Protein AF-0000000081795702 (afdb_homodimer)

Foldseek 3Di:
DQVVVQVVLVVLPFDFKDKDKFWFKWKFFDQQDWWKKFKAWLVGDTPDIDTQHHDDPPPPPPDDPDPPPDPPPPPPPPDPPVPPLPQQHAFAILFAFDKAKAAEFEQEALALVSLVVCVVVQHQLARHEYEYEFQFDAVLRNLVSSVVSNYAYYEYEHFPQCVQVNLQVDVLRGGFQNVDAAHQQQPLATRDPPGDGHDPVPRPTRNHGYTYDYPVVVLVSQQQADDAFDDPVSDTDDPHGGHRHHHPDPDTGMMMMTGGGMDMDTDMWMKMKTKQAADAARLAEEEEEFEAQDSNSHDDDFFGPQFRVLRVVLLVVLSSVVSVVVVVPDGFNYMYMYMYATDLRNNSHRLLSVCSHCVVSCLQHYQEYEYRGTEGPPFQAKEKAWDLQCVVVLCVLCVVVVNNVRYHYHHDAQHGSCCSVPFAQNHTYIYIYTGRPPDDPPVPPPPPPPRSSVSRSSSRSSSSRCQRHDLARSTQLLSVLVLQVQQVVVVCVFCVVVCVVVVHDLVLLVVLSVLSNVLSVVLVVQVPDPVNCVDSVSSVLSRVLSRNLRSLQADLDPVCSTGGQCYYNRDASHGPLQRPDGPVPDDPVNVVSNVVSSVSSSRSSNVSSCSSDPDND/DQVVVQVVLVVLPFDFKDKDKFWFKWKFFDQQDWWKKFKAWLVGDTPDIDTQHHDDPPPPPPPDPPPPPDPPPPPPPPDPPVPPLPQQHAFAILFAFDKAKAAEFEQEALALVSLVVCVVVQHQLARHEYEYEFQFDAVLRNLVSSVVSNYAYYEYEHFPQCVQVNLQVDVLRGGFQNVDAAHQQQPLATRDPPGDGHDPVPRPTRNHGYTYDYPVVVLVSQQQADDAFDDPVSDTDDPHTGHRHHHPDPDTGMMMMTGGGMDMDTDMWMKMKGKQAADAARLAEEEEEFEAQDSNSHDDDFFGPQFRVLRVVLLVVLSSVVSVVVVVPDGFNYMYMYMYATDLRNNSHRLLSVCSHCVPSCLQHYQEYEYRGTEGPPFQAKEKAWDLQCVVVLCVLCVVVVNNVRYHYHHDAQHGSCCSVPFAQNHTYIYIYTGRPPDDPPVPPPPPPPRSSVSRSSSRSSSSRCQRHDLARSTQLLSVLVLQVQQVVVVCVFCVVVCVVVVHDLVLLVVLSVLSNVLSVVLVVQVPDPVNCVDSVSSVLSRVLSRNLRSLQADLDPVCSTGGQRYYNRDASHGPLQRPDGPVPDDPVVVVSNVVSSVSSSRSSNVSSCSSDPDND

Nearest PDB structures (foldseek):
  3fec-assembly1_A  TM=8.308E-01  e=1.386E-49  Homo sapiens
  3bxm-assembly1_A  TM=8.114E-01  e=1.655E-49  Homo sapiens
  6ety-assembly1_A  TM=8.000E-01  e=1.097E-48  Homo sapiens
  2c6p-assembly1_A  TM=7.888E-01  e=1.664E-47  Homo sapiens
  2c6g-assembly1_A  TM=7.672E-01  e=5.101E-48  Homo sapiens

Radius of gyration: 33.78 Å; Cα contacts (8 Å, |Δi|>4): 2521; chains: 2; bounding box: 80×112×75 Å

Structure (mmCIF, N/CA/C/O backbone):
data_AF-0000000081795702-model_v1
#
loop_
_entity.id
_entity.type
_entity.pdbx_description
1 polymer 'N-acetylated-alpha-linked acidic dipeptidase 2-like isoform X3'
#
loop_
_atom_site.group_PDB
_atom_site.id
_atom_site.type_symbol
_atom_site.label_atom_id
_atom_site.label_alt_id
_atom_site.label_comp_id
_atom_site.label_asym_id
_atom_site.label_entity_id
_atom_site.label_seq_id
_atom_site.pdbx_PDB_ins_code
_atom_site.Cartn_x
_atom_site.Cartn_y
_atom_site.Cartn_z
_atom_site.occupancy
_atom_site.B_iso_or_equiv
_atom_site.auth_seq_id
_atom_site.auth_comp_id
_atom_site.auth_asym_id
_atom_site.auth_atom_id
_atom_site.pdbx_PDB_model_num
ATOM 1 N N . MET A 1 1 ? 10.32 -33.719 3.449 1 84.12 1 MET A N 1
ATOM 2 C CA . MET A 1 1 ? 10.93 -33.375 2.17 1 84.12 1 MET A CA 1
ATOM 3 C C . MET A 1 1 ? 11.758 -32.094 2.291 1 84.12 1 MET A C 1
ATOM 5 O O . MET A 1 1 ? 12.875 -32.031 1.783 1 84.12 1 MET A O 1
ATOM 9 N N . SER A 1 2 ? 11.273 -31.109 3.012 1 88.25 2 SER A N 1
ATOM 10 C CA . SER A 1 2 ? 12 -29.844 3.152 1 88.25 2 SER A CA 1
ATOM 11 C C . SER A 1 2 ? 13.297 -30.031 3.924 1 88.25 2 SER A C 1
ATOM 13 O O . SER A 1 2 ? 14.328 -29.453 3.572 1 88.25 2 SER A O 1
ATOM 15 N N . ASN A 1 3 ? 13.281 -30.797 4.961 1 89.25 3 ASN A N 1
ATOM 16 C CA . ASN A 1 3 ? 14.484 -31.062 5.73 1 89.25 3 ASN A CA 1
ATOM 17 C C . ASN A 1 3 ? 15.523 -31.828 4.91 1 89.25 3 ASN A C 1
ATOM 19 O O . ASN A 1 3 ? 16.719 -31.547 5.016 1 89.25 3 ASN A O 1
ATOM 23 N N . VAL A 1 4 ? 15.016 -32.75 4.121 1 91.62 4 VAL A N 1
ATOM 24 C CA . VAL A 1 4 ? 15.906 -33.5 3.244 1 91.62 4 VAL A CA 1
ATOM 25 C C . VAL A 1 4 ? 16.547 -32.562 2.227 1 91.62 4 VAL A C 1
ATOM 27 O O . VAL A 1 4 ? 17.75 -32.625 1.983 1 91.62 4 VAL A O 1
ATOM 30 N N . MET A 1 5 ? 15.797 -31.75 1.685 1 93.06 5 MET A N 1
ATOM 31 C CA . MET A 1 5 ? 16.312 -30.797 0.706 1 93.06 5 MET A CA 1
ATOM 32 C C . MET A 1 5 ? 17.328 -29.844 1.349 1 93.06 5 MET A C 1
ATOM 34 O O . MET A 1 5 ? 18.375 -29.562 0.766 1 93.06 5 MET A O 1
ATOM 38 N N . ALA A 1 6 ? 16.984 -29.312 2.521 1 96.5 6 ALA A N 1
ATOM 39 C CA . ALA A 1 6 ? 17.906 -28.422 3.23 1 96.5 6 ALA A CA 1
ATOM 40 C C . ALA A 1 6 ? 19.25 -29.094 3.447 1 96.5 6 ALA A C 1
ATOM 42 O O . ALA A 1 6 ? 20.297 -28.469 3.242 1 96.5 6 ALA A O 1
ATOM 43 N N . GLN A 1 7 ? 19.188 -30.359 3.842 1 95.88 7 GLN A N 1
ATOM 44 C CA . GLN A 1 7 ? 20.422 -31.094 4.07 1 95.88 7 GLN A CA 1
ATOM 45 C C . GLN A 1 7 ? 21.188 -31.297 2.766 1 95.88 7 GLN A C 1
ATOM 47 O O . GLN A 1 7 ? 22.422 -31.188 2.738 1 95.88 7 GLN A O 1
ATOM 52 N N . GLN A 1 8 ? 20.484 -31.641 1.7 1 96 8 GLN A N 1
ATOM 53 C CA . GLN A 1 8 ? 21.125 -31.797 0.4 1 96 8 GLN A CA 1
ATOM 54 C C . GLN A 1 8 ? 21.828 -30.516 -0.032 1 96 8 GLN A C 1
ATOM 56 O O . GLN A 1 8 ? 22.922 -30.562 -0.587 1 96 8 GLN A O 1
ATOM 61 N N . LEU A 1 9 ? 21.219 -29.406 0.189 1 97.5 9 LEU A N 1
ATOM 62 C CA . LEU A 1 9 ? 21.812 -28.125 -0.173 1 97.5 9 LEU A CA 1
ATOM 63 C C . LEU A 1 9 ? 23.031 -27.828 0.685 1 97.5 9 LEU A C 1
ATOM 65 O O . LEU A 1 9 ? 24.031 -27.297 0.188 1 97.5 9 LEU A O 1
ATOM 69 N N . ARG A 1 10 ? 22.953 -28.156 1.948 1 97.38 10 ARG A N 1
ATOM 70 C CA . ARG A 1 10 ? 24.125 -28.016 2.812 1 97.38 10 ARG A CA 1
ATOM 71 C C . ARG A 1 10 ? 25.266 -28.922 2.348 1 97.38 10 ARG A C 1
ATOM 73 O O . ARG A 1 10 ? 26.438 -28.516 2.383 1 97.38 10 ARG A O 1
ATOM 80 N N . ASP A 1 11 ? 24.906 -30.078 1.938 1 96.62 11 ASP A N 1
ATOM 81 C CA . ASP A 1 11 ? 25.906 -31.031 1.448 1 96.62 11 ASP A CA 1
ATOM 82 C C . ASP A 1 11 ? 26.578 -30.5 0.182 1 96.62 11 ASP A C 1
ATOM 84 O O . ASP A 1 11 ? 27.719 -30.859 -0.107 1 96.62 11 ASP A O 1
ATOM 88 N N . LEU A 1 12 ? 25.859 -29.719 -0.566 1 96.88 12 LEU A N 1
ATOM 89 C CA . LEU A 1 12 ? 26.422 -29.109 -1.771 1 96.88 12 LEU A CA 1
ATOM 90 C C . LEU A 1 12 ? 27.406 -28 -1.416 1 96.88 12 LEU A C 1
ATOM 92 O O .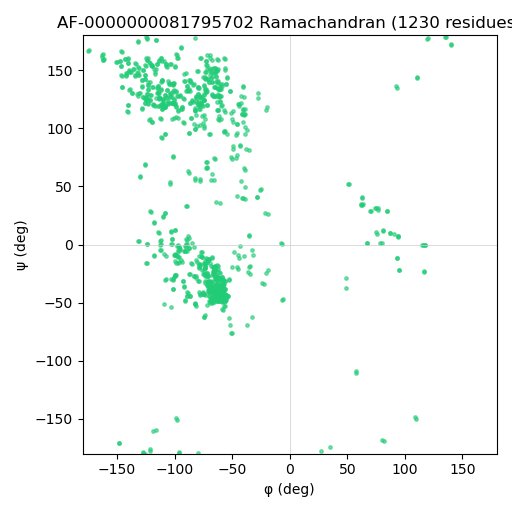 LEU A 1 12 ? 28.125 -27.5 -2.283 1 96.88 12 LEU A O 1
ATOM 96 N N . GLY A 1 13 ? 27.359 -27.5 -0.129 1 95.88 13 GLY A N 1
ATOM 97 C CA . GLY A 1 13 ? 28.328 -26.516 0.287 1 95.88 13 GLY A CA 1
ATOM 98 C C . GLY A 1 13 ? 27.719 -25.172 0.66 1 95.88 13 GLY A C 1
ATOM 99 O O . GLY A 1 13 ? 28.422 -24.25 1.04 1 95.88 13 GLY A O 1
ATOM 100 N N . PHE A 1 14 ? 26.422 -25.094 0.538 1 96.75 14 PHE A N 1
ATOM 101 C CA . PHE A 1 14 ? 25.781 -23.844 0.939 1 96.75 14 PHE A CA 1
ATOM 102 C C . PHE A 1 14 ? 25.766 -23.703 2.457 1 96.75 14 PHE A C 1
ATOM 104 O O . PHE A 1 14 ? 25.375 -24.641 3.162 1 96.75 14 PHE A O 1
ATOM 111 N N . THR A 1 15 ? 26.125 -22.562 2.986 1 93.62 15 THR A N 1
ATOM 112 C CA . THR A 1 15 ? 26.25 -22.391 4.43 1 93.62 15 THR A CA 1
ATOM 113 C C . THR A 1 15 ? 25.031 -21.672 5.004 1 93.62 15 THR A C 1
ATOM 115 O O . THR A 1 15 ? 24.703 -21.844 6.172 1 93.62 15 THR A O 1
ATOM 118 N N . ASN A 1 16 ? 24.453 -20.844 4.215 1 95.62 16 ASN A N 1
ATOM 119 C CA . ASN A 1 16 ? 23.281 -20.109 4.668 1 95.62 16 ASN A CA 1
ATOM 120 C C . ASN A 1 16 ? 21.984 -20.719 4.133 1 95.62 16 ASN A C 1
ATOM 122 O O . ASN A 1 16 ? 21.391 -20.203 3.184 1 95.62 16 ASN A O 1
ATOM 126 N N . VAL A 1 17 ? 21.594 -21.844 4.73 1 96.88 17 VAL A N 1
ATOM 127 C CA . VAL A 1 17 ? 20.375 -22.547 4.379 1 96.88 17 VAL A CA 1
ATOM 128 C C . VAL A 1 17 ? 19.344 -22.422 5.508 1 96.88 17 VAL A C 1
ATOM 130 O O . VAL A 1 17 ? 19.641 -22.766 6.656 1 96.88 17 VAL A O 1
ATOM 133 N N . ARG A 1 18 ? 18.203 -21.906 5.176 1 95.56 18 ARG A N 1
ATOM 134 C CA . ARG A 1 18 ? 17.172 -21.703 6.18 1 95.56 18 ARG A CA 1
ATOM 135 C C . ARG A 1 18 ? 15.859 -22.375 5.762 1 95.56 18 ARG A C 1
ATOM 137 O O . ARG A 1 18 ? 15.516 -22.391 4.578 1 95.56 18 ARG A O 1
ATOM 144 N N . VAL A 1 19 ? 15.211 -22.922 6.75 1 96.12 19 VAL A N 1
ATOM 145 C CA . VAL A 1 19 ? 13.875 -23.453 6.543 1 96.12 19 VAL A CA 1
ATOM 146 C C . VAL A 1 19 ? 12.844 -22.562 7.23 1 96.12 19 VAL A C 1
ATOM 148 O O . VAL A 1 19 ? 12.945 -22.297 8.43 1 96.12 19 VAL A O 1
ATOM 151 N N . SER A 1 20 ? 11.953 -22 6.488 1 94.69 20 SER A N 1
ATOM 152 C CA . SER A 1 20 ? 10.844 -21.219 7.016 1 94.69 20 SER A CA 1
ATOM 153 C C . SER A 1 20 ? 9.547 -22.016 7.012 1 94.69 20 SER A C 1
ATOM 155 O O . SER A 1 20 ? 9.289 -22.781 6.078 1 94.69 20 SER A O 1
ATOM 157 N N . SER A 1 21 ? 8.797 -21.891 8.062 1 95.56 21 SER A N 1
ATOM 158 C CA . SER A 1 21 ? 7.547 -22.641 8.195 1 95.56 21 SER A CA 1
ATOM 159 C C . SER A 1 21 ? 6.363 -21.703 8.414 1 95.56 21 SER A C 1
ATOM 161 O O . SER A 1 21 ? 6.473 -20.719 9.141 1 95.56 21 SER A O 1
ATOM 163 N N . TYR A 1 22 ? 5.27 -21.969 7.758 1 96.44 22 TYR A N 1
ATOM 164 C CA . TYR A 1 22 ? 4.027 -21.219 7.879 1 96.44 22 TYR A CA 1
ATOM 165 C C . TYR A 1 22 ? 2.842 -22.156 8.102 1 96.44 22 TYR A C 1
ATOM 167 O O . TYR A 1 22 ? 2.717 -23.172 7.434 1 96.44 22 TYR A O 1
ATOM 175 N N . ASN A 1 23 ? 2.07 -21.859 9.07 1 96.06 23 ASN A N 1
ATOM 176 C CA . ASN A 1 23 ? 0.877 -22.641 9.359 1 96.06 23 ASN A CA 1
ATOM 177 C C . ASN A 1 23 ? -0.33 -22.156 8.57 1 96.06 23 ASN A C 1
ATOM 179 O O . ASN A 1 23 ? -1.067 -21.281 9.031 1 96.06 23 ASN A O 1
ATOM 183 N N . VAL A 1 24 ? -0.615 -22.812 7.395 1 94.19 24 VAL A N 1
ATOM 184 C CA . VAL A 1 24 ? -1.622 -22.281 6.477 1 94.19 24 VAL A CA 1
ATOM 185 C C . VAL A 1 24 ? -2.83 -23.219 6.449 1 94.19 24 VAL A C 1
ATOM 187 O O . VAL A 1 24 ? -2.746 -24.375 6.887 1 94.19 24 VAL A O 1
ATOM 190 N N . LEU A 1 25 ? -3.926 -22.625 5.98 1 92.44 25 LEU A N 1
ATOM 191 C CA . LEU A 1 25 ? -5.113 -23.438 5.723 1 92.44 25 LEU A CA 1
ATOM 192 C C . LEU A 1 25 ? -4.938 -24.266 4.449 1 92.44 25 LEU A C 1
ATOM 194 O O . LEU A 1 25 ? -4.582 -23.719 3.4 1 92.44 25 LEU A O 1
ATOM 198 N N . THR A 1 26 ? -5.082 -25.531 4.543 1 87.94 26 THR A N 1
ATOM 199 C CA . THR A 1 26 ? -5.051 -26.422 3.389 1 87.94 26 THR A CA 1
ATOM 200 C C . THR A 1 26 ? -6.402 -27.094 3.193 1 87.94 26 THR A C 1
ATOM 202 O O . THR A 1 26 ? -7.25 -27.078 4.09 1 87.94 26 THR A O 1
ATOM 205 N N . SER A 1 27 ? -6.652 -27.469 2.033 1 85.88 27 SER A N 1
ATOM 206 C CA . SER A 1 27 ? -7.891 -28.141 1.669 1 85.88 27 SER A CA 1
ATOM 207 C C . SER A 1 27 ? -7.613 -29.453 0.934 1 85.88 27 SER A C 1
ATOM 209 O O . SER A 1 27 ? -6.809 -29.484 -0 1 85.88 27 SER A O 1
ATOM 211 N N . HIS A 1 28 ? -8.242 -30.516 1.479 1 82.75 28 HIS A N 1
ATOM 212 C CA . HIS A 1 28 ? -8.07 -31.859 0.926 1 82.75 28 HIS A CA 1
ATOM 213 C C . HIS A 1 28 ? -9.414 -32.562 0.758 1 82.75 28 HIS A C 1
ATOM 215 O O . HIS A 1 28 ? -10.367 -32.25 1.475 1 82.75 28 HIS A O 1
ATOM 221 N N . PRO A 1 29 ? -9.406 -33.406 -0.303 1 84 29 PRO A N 1
ATOM 222 C CA . PRO A 1 29 ? -10.609 -34.25 -0.336 1 84 29 PRO A CA 1
ATOM 223 C C . PRO A 1 29 ? -10.766 -35.094 0.914 1 84 29 PRO A C 1
ATOM 225 O O . PRO A 1 29 ? -9.773 -35.625 1.43 1 84 29 PRO A O 1
ATOM 228 N N . ASP A 1 30 ? -11.914 -35.188 1.453 1 88.06 30 ASP A N 1
ATOM 229 C CA . ASP A 1 30 ? -12.195 -36.094 2.564 1 88.06 30 ASP A CA 1
ATOM 230 C C . ASP A 1 30 ? -12.422 -37.531 2.07 1 88.06 30 ASP A C 1
ATOM 232 O O . ASP A 1 30 ? -13.523 -37.875 1.647 1 88.06 30 ASP A O 1
ATOM 236 N N . MET A 1 31 ? -11.414 -38.375 2.223 1 83.56 31 MET A N 1
ATOM 237 C CA . MET A 1 31 ? -11.461 -39.719 1.674 1 83.56 31 MET A CA 1
ATOM 238 C C . MET A 1 31 ? -12.328 -40.625 2.539 1 83.56 31 MET A C 1
ATOM 240 O O . MET A 1 31 ? -12.68 -41.719 2.127 1 83.56 31 MET A O 1
ATOM 244 N N . SER A 1 32 ? -12.719 -40.156 3.686 1 84.38 32 SER A N 1
ATOM 245 C CA . SER A 1 32 ? -13.555 -40.938 4.582 1 84.38 32 SER A CA 1
ATOM 246 C C . SER A 1 32 ? -15.023 -40.875 4.172 1 84.38 32 SER A C 1
ATOM 248 O O . SER A 1 32 ? -15.836 -41.688 4.633 1 84.38 32 SER A O 1
ATOM 250 N N . HIS A 1 33 ? -15.336 -40 3.344 1 87.25 33 HIS A N 1
ATOM 251 C CA . HIS A 1 33 ? -16.688 -39.844 2.814 1 87.25 33 HIS A CA 1
ATOM 252 C C . HIS A 1 33 ? -16.703 -39.969 1.292 1 87.25 33 HIS A C 1
ATOM 254 O O . HIS A 1 33 ? -15.797 -39.438 0.627 1 87.25 33 HIS A O 1
ATOM 260 N N . MET A 1 34 ? -17.688 -40.625 0.807 1 87.5 34 MET A N 1
ATOM 261 C CA . MET A 1 34 ? -17.781 -40.781 -0.642 1 87.5 34 MET A CA 1
ATOM 262 C C . MET A 1 34 ? -18.406 -39.562 -1.287 1 87.5 34 MET A C 1
ATOM 264 O O . MET A 1 34 ? -19.484 -39.125 -0.907 1 87.5 34 MET A O 1
ATOM 268 N N . SER A 1 35 ? -17.625 -38.906 -2.082 1 91.19 35 SER A N 1
ATOM 269 C CA . SER A 1 35 ? -18.141 -37.844 -2.934 1 91.19 35 SER A CA 1
ATOM 270 C C . SER A 1 35 ? -18.625 -38.406 -4.27 1 91.19 35 SER A C 1
ATOM 272 O O . SER A 1 35 ? -17.938 -39.188 -4.914 1 91.19 35 SER A O 1
ATOM 274 N N . THR A 1 36 ? -19.891 -37.938 -4.637 1 93.25 36 THR A N 1
ATOM 275 C CA . THR A 1 36 ? -20.516 -38.562 -5.801 1 93.25 36 THR A CA 1
ATOM 276 C C . THR A 1 36 ? -21.219 -37.531 -6.664 1 93.25 36 THR A C 1
ATOM 278 O O . THR A 1 36 ? -21.547 -36.438 -6.188 1 93.25 36 THR A O 1
ATOM 281 N N . LEU A 1 37 ? -21.234 -37.844 -7.863 1 95.12 37 LEU A N 1
ATOM 282 C CA . LEU A 1 37 ? -22.109 -37.156 -8.812 1 95.12 37 LEU A CA 1
ATOM 283 C C . LEU A 1 37 ? -23.141 -38.125 -9.383 1 95.12 37 LEU A C 1
ATOM 285 O O . LEU A 1 37 ? -22.797 -39.188 -9.891 1 95.12 37 LEU A O 1
ATOM 289 N N . GLN A 1 38 ? -24.469 -37.75 -9.266 1 95.38 38 GLN A N 1
ATOM 290 C CA . GLN A 1 38 ? -25.562 -38.594 -9.758 1 95.38 38 GLN A CA 1
ATOM 291 C C . GLN A 1 38 ? -26.5 -37.781 -10.664 1 95.38 38 GLN A C 1
ATOM 293 O O . GLN A 1 38 ? -26.688 -36.594 -10.469 1 95.38 38 GLN A O 1
ATOM 298 N N . THR A 1 39 ? -26.922 -38.469 -11.68 1 94.88 39 THR A N 1
ATOM 299 C CA . THR A 1 39 ? -28.047 -37.938 -12.445 1 94.88 39 THR A CA 1
ATOM 300 C C . THR A 1 39 ? -29.344 -38.625 -12.047 1 94.88 39 THR A C 1
ATOM 302 O O . THR A 1 39 ? -29.406 -39.844 -11.93 1 94.88 39 THR A O 1
ATOM 305 N N . ILE A 1 40 ? -30.344 -37.781 -11.828 1 94.62 40 ILE A N 1
ATOM 306 C CA . ILE A 1 40 ? -31.609 -38.25 -11.289 1 94.62 40 ILE A CA 1
ATOM 307 C C . ILE A 1 40 ? -32.75 -37.875 -12.234 1 94.62 40 ILE A C 1
ATOM 309 O O . ILE A 1 40 ? -32.844 -36.719 -12.664 1 94.62 40 ILE A O 1
ATOM 313 N N . ASP A 1 41 ? -33.594 -38.812 -12.484 1 91.56 41 ASP A N 1
ATOM 314 C CA . ASP A 1 41 ? -34.719 -38.531 -13.359 1 91.56 41 ASP A CA 1
ATOM 315 C C . ASP A 1 41 ? -35.844 -37.844 -12.586 1 91.56 41 ASP A C 1
ATOM 317 O O . ASP A 1 41 ? -35.719 -37.562 -11.391 1 91.56 41 ASP A O 1
ATOM 321 N N . HIS A 1 42 ? -36.906 -37.5 -13.328 1 87 42 HIS A N 1
ATOM 322 C CA . HIS A 1 42 ? -38.031 -36.75 -12.758 1 87 42 HIS A CA 1
ATOM 323 C C . HIS A 1 42 ? -38.719 -37.531 -11.664 1 87 42 HIS A C 1
ATOM 325 O O . HIS A 1 42 ? -39.375 -36.969 -10.789 1 87 42 HIS A O 1
ATOM 331 N N . ASP A 1 43 ? -38.562 -38.844 -11.633 1 88.88 43 ASP A N 1
ATOM 332 C CA . ASP A 1 43 ? -39.25 -39.688 -10.656 1 88.88 43 ASP A CA 1
ATOM 333 C C . ASP A 1 43 ? -38.312 -39.969 -9.461 1 88.88 43 ASP A C 1
ATOM 335 O O . ASP A 1 43 ? -38.688 -40.719 -8.547 1 88.88 43 ASP A O 1
ATOM 339 N N . GLY A 1 44 ? -37.125 -39.469 -9.555 1 89.81 44 GLY A N 1
ATOM 340 C CA . GLY A 1 44 ? -36.188 -39.625 -8.445 1 89.81 44 GLY A CA 1
ATOM 341 C C . GLY A 1 44 ? -35.281 -40.812 -8.594 1 89.81 44 GLY A C 1
ATOM 342 O O 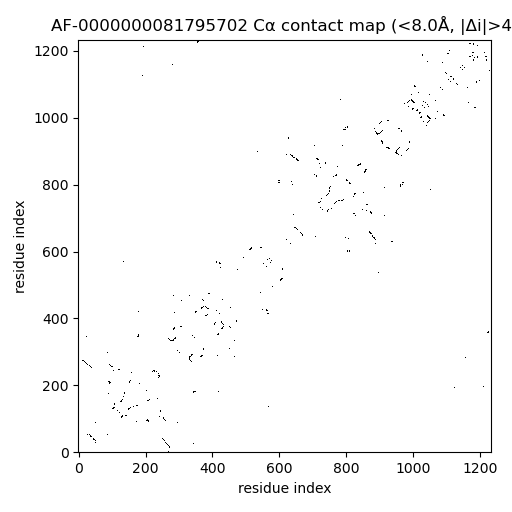. GLY A 1 44 ? -34.531 -41.156 -7.672 1 89.81 44 GLY A O 1
ATOM 343 N N . GLN A 1 45 ? -35.375 -41.438 -9.734 1 91.38 45 GLN A N 1
ATOM 344 C CA . GLN A 1 45 ? -34.5 -42.594 -9.984 1 91.38 45 GLN A CA 1
ATOM 345 C C . GLN A 1 45 ? -33.125 -42.156 -10.469 1 91.38 45 GLN A C 1
ATOM 347 O O . GLN A 1 45 ? -33 -41.281 -11.32 1 91.38 45 GLN A O 1
ATOM 352 N N . VAL A 1 46 ? -32.156 -42.812 -9.938 1 92.88 46 VAL A N 1
ATOM 353 C CA . VAL A 1 46 ? -30.781 -42.531 -10.328 1 92.88 46 VAL A CA 1
ATOM 354 C C . VAL A 1 46 ? -30.484 -43.125 -11.695 1 92.88 46 VAL A C 1
ATOM 356 O O . VAL A 1 46 ? -30.609 -44.344 -11.883 1 92.88 46 VAL A O 1
ATOM 359 N N . LEU A 1 47 ? -30.141 -42.312 -12.625 1 90.69 47 LEU A N 1
ATOM 360 C CA . LEU A 1 47 ? -29.844 -42.75 -13.984 1 90.69 47 LEU A CA 1
ATOM 361 C C . LEU A 1 47 ? -28.359 -43.094 -14.117 1 90.69 47 LEU A C 1
ATOM 363 O O . LEU A 1 47 ? -28.016 -44.031 -14.859 1 90.69 47 LEU A O 1
ATOM 367 N N . TYR A 1 48 ? -27.562 -42.344 -13.562 1 90.88 48 TYR A N 1
ATOM 368 C CA . TYR A 1 48 ? -26.109 -42.469 -13.602 1 90.88 48 TYR A CA 1
ATOM 369 C C . TYR A 1 48 ? -25.484 -42.031 -12.289 1 90.88 48 TYR A C 1
ATOM 371 O O . TYR A 1 48 ? -25.938 -41.062 -11.672 1 90.88 48 TYR A O 1
ATOM 379 N N . SER A 1 49 ? -24.516 -42.844 -11.797 1 90.38 49 SER A N 1
ATOM 380 C CA . SER A 1 49 ? -23.781 -42.469 -10.586 1 90.38 49 SER A CA 1
ATOM 381 C C . SER A 1 49 ? -22.281 -42.656 -10.789 1 90.38 49 SER A C 1
ATOM 383 O O . SER A 1 49 ? -21.812 -43.656 -11.336 1 90.38 49 SER A O 1
ATOM 385 N N . GLU A 1 50 ? -21.531 -41.594 -10.453 1 88.81 50 GLU A N 1
ATOM 386 C CA . GLU A 1 50 ? -20.078 -41.625 -10.523 1 88.81 50 GLU A CA 1
ATOM 387 C C . GLU A 1 50 ? -19.453 -41.25 -9.18 1 88.81 50 GLU A C 1
ATOM 389 O O . GLU A 1 50 ? -19.859 -40.281 -8.555 1 88.81 50 GLU A O 1
ATOM 394 N N . THR A 1 51 ? -18.594 -42.156 -8.703 1 86.88 51 THR A N 1
ATOM 395 C CA . THR A 1 51 ? -17.797 -41.812 -7.531 1 86.88 51 THR A CA 1
ATOM 396 C C . THR A 1 51 ? -16.625 -40.906 -7.922 1 86.88 51 THR A C 1
ATOM 398 O O . THR A 1 51 ? -15.789 -41.281 -8.734 1 86.88 51 THR A O 1
ATOM 401 N N . LEU A 1 52 ? -16.625 -39.781 -7.371 1 86.44 52 LEU A N 1
ATOM 402 C CA . LEU A 1 52 ? -15.586 -38.812 -7.684 1 86.44 52 LEU A CA 1
ATOM 403 C C . LEU A 1 52 ? -14.32 -39.094 -6.879 1 86.44 52 LEU A C 1
ATOM 405 O O . LEU A 1 52 ? -13.234 -39.219 -7.445 1 86.44 52 LEU A O 1
ATOM 409 N N . TYR A 1 53 ? -14.422 -39.25 -5.551 1 82.06 53 TYR A N 1
ATOM 410 C CA . TYR A 1 53 ? -13.344 -39.688 -4.66 1 82.06 53 TYR A CA 1
ATOM 411 C C . TYR A 1 53 ? -13.906 -40.156 -3.328 1 82.06 53 TYR A C 1
ATOM 413 O O . TYR A 1 53 ? -15.07 -39.938 -3.016 1 82.06 53 TYR A O 1
ATOM 421 N N . GLY A 1 54 ? -13.094 -40.938 -2.582 1 80 54 GLY A N 1
ATOM 422 C CA . GLY A 1 54 ? -13.492 -41.469 -1.286 1 80 54 GLY A CA 1
ATOM 423 C C . GLY A 1 54 ? -13.711 -42.969 -1.295 1 80 54 GLY A C 1
ATOM 424 O O . GLY A 1 54 ? -13.867 -43.562 -2.359 1 80 54 GLY A O 1
ATOM 425 N N . ASN A 1 55 ? -13.336 -43.656 -0.164 1 66.25 55 ASN A N 1
ATOM 426 C CA . ASN A 1 55 ? -13.461 -45.094 -0.016 1 66.25 55 ASN A CA 1
ATOM 427 C C . ASN A 1 55 ? -14.859 -45.5 0.445 1 66.25 55 ASN A C 1
ATOM 429 O O . ASN A 1 55 ? -15.5 -44.75 1.198 1 66.25 55 ASN A O 1
ATOM 433 N N . GLU A 1 56 ? -15.594 -46.375 -0.321 1 54.94 56 GLU A N 1
ATOM 434 C CA . GLU A 1 56 ? -16.812 -46.969 0.195 1 54.94 56 GLU A CA 1
ATOM 435 C C . GLU A 1 56 ? -16.594 -47.562 1.589 1 54.94 56 GLU A C 1
ATOM 437 O O . GLU A 1 56 ? -15.562 -48.156 1.858 1 54.94 56 GLU A O 1
ATOM 442 N N . LYS A 1 57 ? -17.188 -47.094 2.602 1 46.72 57 LYS A N 1
ATOM 443 C CA . LYS A 1 57 ? -17.172 -47.781 3.877 1 46.72 57 LYS A CA 1
ATOM 444 C C . LYS A 1 57 ? -17.359 -49.281 3.674 1 46.72 57 LYS A C 1
ATOM 446 O O . LYS A 1 57 ? -18.203 -49.719 2.879 1 46.72 57 LYS A O 1
ATOM 451 N N . ASP A 1 58 ? -16.281 -50 3.979 1 39.88 58 ASP A N 1
ATOM 452 C CA . ASP A 1 58 ? -16.531 -51.406 4.16 1 39.88 58 ASP A CA 1
ATOM 453 C C . ASP A 1 58 ? -17.75 -51.656 5.043 1 39.88 58 ASP A C 1
ATOM 455 O O . ASP A 1 58 ? -17.766 -51.281 6.215 1 39.88 58 ASP A O 1
ATOM 459 N N . THR A 1 59 ? -19 -51.469 4.609 1 37.91 59 THR A N 1
ATOM 460 C CA . THR A 1 59 ? -20.016 -52.062 5.465 1 37.91 59 THR A CA 1
ATOM 461 C C . THR A 1 59 ? -19.656 -53.469 5.875 1 37.91 59 THR A C 1
ATOM 463 O O . THR A 1 59 ? -19.141 -54.25 5.059 1 37.91 59 THR A O 1
ATOM 466 N N . GLY A 1 60 ? -19.031 -53.812 7.059 1 37.16 60 GLY A N 1
ATOM 467 C CA . GLY A 1 60 ? -18.75 -55.031 7.742 1 37.16 60 GLY A CA 1
ATOM 468 C C . GLY A 1 60 ? -19.375 -56.25 7.074 1 37.16 60 GLY A C 1
ATOM 469 O O . GLY A 1 60 ? -19.188 -57.375 7.527 1 37.16 60 GLY A O 1
ATOM 470 N N . ASP A 1 61 ? -20.688 -56.219 6.68 1 36 61 ASP A N 1
ATOM 471 C CA . ASP A 1 61 ? -21.359 -57.5 6.43 1 36 61 ASP A CA 1
ATOM 472 C C . ASP A 1 61 ? -20.781 -58.188 5.188 1 36 61 ASP A C 1
ATOM 474 O O . ASP A 1 61 ? -21.359 -59.156 4.684 1 36 61 ASP A O 1
ATOM 478 N N . GLY A 1 62 ? -19.656 -58.531 4.848 1 35.38 62 GLY A N 1
ATOM 479 C CA . GLY A 1 62 ? -18.922 -59.344 3.879 1 35.38 62 GLY A CA 1
ATOM 480 C C . GLY A 1 62 ? -19.375 -59.094 2.449 1 35.38 62 GLY A C 1
ATOM 481 O O . GLY A 1 62 ? -18.891 -59.75 1.526 1 35.38 62 GLY A O 1
ATOM 482 N N . ARG A 1 63 ? -20.625 -58.875 2.168 1 35.75 63 ARG A N 1
ATOM 483 C CA . ARG A 1 63 ? -21.016 -59 0.77 1 35.75 63 ARG A CA 1
ATOM 484 C C . ARG A 1 63 ? -20.5 -57.812 -0.053 1 35.75 63 ARG A C 1
ATOM 486 O O . ARG A 1 63 ? -20.688 -56.656 0.32 1 35.75 63 ARG A O 1
ATOM 493 N N . LYS A 1 64 ? -19.469 -58.125 -0.895 1 34.5 64 LYS A N 1
ATOM 494 C CA . LYS A 1 64 ? -18.906 -57.312 -1.952 1 34.5 64 LYS A CA 1
ATOM 495 C C . LYS A 1 64 ? -20 -56.688 -2.812 1 34.5 64 LYS A C 1
ATOM 497 O O . LYS A 1 64 ? -20.922 -57.375 -3.264 1 34.5 64 LYS A O 1
ATOM 502 N N . PRO A 1 65 ? -20.406 -55.438 -2.771 1 31.67 65 PRO A N 1
ATOM 503 C CA . PRO A 1 65 ? -21.406 -55.062 -3.764 1 31.67 65 PRO A CA 1
ATOM 504 C C . PRO A 1 65 ? -21.141 -55.656 -5.145 1 31.67 65 PRO A C 1
ATOM 506 O O . PRO A 1 65 ? -19.984 -55.906 -5.492 1 31.67 65 PRO A O 1
ATOM 509 N N . SER A 1 66 ? -22.031 -56.531 -5.699 1 27.45 66 SER A N 1
ATOM 510 C CA . SER A 1 66 ? -22.016 -57.031 -7.062 1 27.45 66 SER A CA 1
ATOM 511 C C . SER A 1 66 ? -21.625 -55.969 -8.062 1 27.45 66 SER A C 1
ATOM 513 O O . SER A 1 66 ? -22.188 -54.844 -8.047 1 27.45 66 SER A O 1
ATOM 515 N N . ASN A 1 67 ? -20.375 -55.875 -8.594 1 28.11 67 ASN A N 1
ATOM 516 C CA . ASN A 1 67 ? -19.734 -55.125 -9.672 1 28.11 67 ASN A CA 1
ATOM 517 C C . ASN A 1 67 ? -20.594 -55.094 -10.93 1 28.11 67 ASN A C 1
ATOM 519 O O . ASN A 1 67 ? -20.094 -54.875 -12.031 1 28.11 67 ASN A O 1
ATOM 523 N N . ASP A 1 68 ? -21.797 -55.719 -11.047 1 28.06 68 ASP A N 1
ATOM 524 C CA . ASP A 1 68 ? -22.328 -55.781 -12.398 1 28.06 68 ASP A CA 1
ATOM 525 C C . ASP A 1 68 ? -22.625 -54.375 -12.945 1 28.06 68 ASP A C 1
ATOM 527 O O . ASP A 1 68 ? -23.141 -54.25 -14.047 1 28.06 68 ASP A O 1
ATOM 531 N N . ALA A 1 69 ? -23.094 -53.531 -12.219 1 28.95 69 ALA A N 1
ATOM 532 C CA . ALA A 1 69 ? -23.312 -52.312 -12.977 1 28.95 69 ALA A CA 1
ATOM 533 C C . ALA A 1 69 ? -21.984 -51.781 -13.531 1 28.95 69 ALA A C 1
ATOM 535 O O . ALA A 1 69 ? -21.016 -51.594 -12.789 1 28.95 69 ALA A O 1
ATOM 536 N N . LYS A 1 70 ? -21.797 -51.844 -14.867 1 29.45 70 LYS A N 1
ATOM 537 C CA . LYS A 1 70 ? -20.734 -51.469 -15.797 1 29.45 70 LYS A CA 1
ATOM 538 C C . LYS A 1 70 ? -20.094 -50.156 -15.383 1 29.45 70 LYS A C 1
ATOM 540 O O . LYS A 1 70 ? -20.781 -49.125 -15.273 1 29.45 70 LYS A O 1
ATOM 545 N N . ARG A 1 71 ? -19.094 -50.25 -14.703 1 29.03 71 ARG A N 1
ATOM 546 C CA . ARG A 1 71 ? -18.047 -49.25 -14.477 1 29.03 71 ARG A CA 1
ATOM 547 C C . ARG A 1 71 ? -17.609 -48.594 -15.781 1 29.03 71 ARG A C 1
ATOM 549 O O . ARG A 1 71 ? -16.75 -49.125 -16.5 1 29.03 71 ARG A O 1
ATOM 556 N N . ALA A 1 72 ? -18.5 -48.281 -16.625 1 25.7 72 ALA A N 1
ATOM 557 C CA . ALA A 1 72 ? -17.922 -47.625 -17.797 1 25.7 72 ALA A CA 1
ATOM 558 C C . ALA A 1 72 ? -16.953 -46.5 -17.375 1 25.7 72 ALA A C 1
ATOM 560 O O . ALA A 1 72 ? -16.547 -45.688 -18.203 1 25.7 72 ALA A O 1
ATOM 561 N N . VAL A 1 73 ? -16.906 -46.25 -16.156 1 26.38 73 VAL A N 1
ATOM 562 C CA . VAL A 1 73 ? -16.25 -44.938 -16.078 1 26.38 73 VAL A CA 1
ATOM 563 C C . VAL A 1 73 ? -14.828 -45.031 -16.609 1 26.38 73 VAL A C 1
ATOM 565 O O . VAL A 1 73 ? -14.133 -46.031 -16.375 1 26.38 73 VAL A O 1
ATOM 568 N N . GLY A 1 74 ? -14.5 -44.375 -17.656 1 25.77 74 GLY A N 1
ATOM 569 C CA . GLY A 1 74 ? -13.227 -44.094 -18.297 1 25.77 74 GLY A CA 1
ATOM 570 C C . GLY A 1 74 ? -12.117 -43.812 -17.312 1 25.77 74 GLY A C 1
ATOM 571 O O . GLY A 1 74 ? -11.859 -42.656 -16.984 1 25.77 74 GLY A O 1
ATOM 572 N N . SER A 1 75 ? -12.039 -44.5 -16.203 1 26.11 75 SER A N 1
ATOM 573 C CA . SER A 1 75 ? -10.734 -44.531 -15.539 1 26.11 75 SER A CA 1
ATOM 574 C C . SER A 1 75 ? -9.633 -44.938 -16.516 1 26.11 75 SER A C 1
ATOM 576 O O . SER A 1 75 ? -9.695 -45.969 -17.156 1 26.11 75 SER A O 1
ATOM 578 N N . VAL A 1 76 ? -9.203 -44.094 -17.391 1 28.17 76 VAL A N 1
ATOM 579 C CA . VAL A 1 76 ? -7.949 -44.594 -17.922 1 28.17 76 VAL A CA 1
ATOM 580 C C . VAL A 1 76 ? -7.168 -45.312 -16.828 1 28.17 76 VAL A C 1
ATOM 582 O O . VAL A 1 76 ? -6.812 -44.688 -15.812 1 28.17 76 VAL A O 1
ATOM 585 N N . GLN A 1 77 ? -7.465 -46.5 -16.562 1 25.62 77 GLN A N 1
ATOM 586 C CA . GLN A 1 77 ? -6.508 -47.375 -15.914 1 25.62 77 GLN A CA 1
ATOM 587 C C . GLN A 1 77 ? -5.102 -47.156 -16.469 1 25.62 77 GLN A C 1
ATOM 589 O O . GLN A 1 77 ? -4.797 -47.594 -17.578 1 25.62 77 GLN A O 1
ATOM 594 N N . TYR A 1 78 ? -4.469 -45.969 -16.266 1 28.83 78 TYR A N 1
ATOM 595 C CA . TYR A 1 78 ? -3.053 -46.25 -16.484 1 28.83 78 TYR A CA 1
ATOM 596 C C . TYR A 1 78 ? -2.66 -47.594 -15.914 1 28.83 78 TYR A C 1
ATOM 598 O O . TYR A 1 78 ? -3.215 -48.031 -14.898 1 28.83 78 TYR A O 1
ATOM 606 N N . GLU A 1 79 ? -2.348 -48.531 -16.688 1 27.67 79 GLU A N 1
ATOM 607 C CA . GLU A 1 79 ? -1.659 -49.75 -16.297 1 27.67 79 GLU A CA 1
ATOM 608 C C . GLU A 1 79 ? -0.916 -49.562 -14.977 1 27.67 79 GLU A C 1
ATOM 610 O O . GLU A 1 79 ? -0.328 -48.5 -14.734 1 27.67 79 GLU A O 1
ATOM 615 N N . SER A 1 80 ? -1.308 -50.281 -13.969 1 29.88 80 SER A N 1
ATOM 616 C CA . SER A 1 80 ? -0.583 -50.594 -12.742 1 29.88 80 SER A CA 1
ATOM 617 C C . SER A 1 80 ? 0.924 -50.594 -12.977 1 29.88 80 SER A C 1
ATOM 619 O O . SER A 1 80 ? 1.48 -51.594 -13.477 1 29.88 80 SER A O 1
ATOM 621 N N . ASP A 1 81 ? 1.589 -49.812 -13.656 1 29.92 81 ASP A N 1
ATOM 622 C CA . ASP A 1 81 ? 2.955 -50.125 -13.242 1 29.92 81 ASP A CA 1
ATOM 623 C C . ASP A 1 81 ? 3.037 -50.312 -11.727 1 29.92 81 ASP A C 1
ATOM 625 O O . ASP A 1 81 ? 2.256 -49.719 -10.977 1 29.92 81 ASP A O 1
ATOM 629 N N . SER A 1 82 ? 3.463 -51.406 -11.102 1 31.77 82 SER A N 1
ATOM 630 C CA . SER A 1 82 ? 3.752 -51.812 -9.734 1 31.77 82 SER A CA 1
ATOM 631 C C . SER A 1 82 ? 3.998 -50.625 -8.82 1 31.77 82 SER A C 1
ATOM 633 O O . SER A 1 82 ? 4.281 -50.812 -7.633 1 31.77 82 SER A O 1
ATOM 635 N N . THR A 1 83 ? 4.418 -49.5 -9.344 1 33.34 83 THR A N 1
ATOM 636 C CA . THR A 1 83 ? 4.766 -48.531 -8.328 1 33.34 83 THR A CA 1
ATOM 637 C C . THR A 1 83 ? 3.51 -47.938 -7.695 1 33.34 83 THR A C 1
ATOM 639 O O . THR A 1 83 ? 2.494 -47.75 -8.375 1 33.34 83 THR A O 1
ATOM 642 N N . ASN A 1 84 ? 3.061 -48.125 -6.391 1 33.75 84 ASN A N 1
ATOM 643 C CA . ASN A 1 84 ? 2.17 -47.656 -5.34 1 33.75 84 ASN A CA 1
ATOM 644 C C . ASN A 1 84 ? 1.752 -46.188 -5.57 1 33.75 84 ASN A C 1
ATOM 646 O O . ASN A 1 84 ? 2.033 -45.344 -4.746 1 33.75 84 ASN A O 1
ATOM 650 N N . ASN A 1 85 ? 1.73 -45.719 -6.715 1 36.78 85 ASN A N 1
ATOM 651 C CA . ASN A 1 85 ? 1.391 -44.281 -6.785 1 36.78 85 ASN A CA 1
ATOM 652 C C . ASN A 1 85 ? -0.098 -44.062 -6.547 1 36.78 85 ASN A C 1
ATOM 654 O O . ASN A 1 85 ? -0.94 -44.719 -7.164 1 36.78 85 ASN A O 1
ATOM 658 N N . PRO A 1 86 ? -0.627 -43.625 -5.398 1 40.88 86 PRO A N 1
ATOM 659 C CA . PRO A 1 86 ? -2.023 -43.344 -5.059 1 40.88 86 PRO A CA 1
ATOM 660 C C . PRO A 1 86 ? -2.785 -42.656 -6.195 1 40.88 86 PRO A C 1
ATOM 662 O O . PRO A 1 86 ? -2.184 -41.969 -7.012 1 40.88 86 PRO A O 1
ATOM 665 N N . PRO A 1 87 ? -3.977 -43.219 -6.621 1 43.12 87 PRO A N 1
ATOM 666 C CA . PRO A 1 87 ? -4.84 -42.688 -7.684 1 43.12 87 PRO A CA 1
ATOM 667 C C . PRO A 1 87 ? -5.027 -41.156 -7.598 1 43.12 87 PRO A C 1
ATOM 669 O O . PRO A 1 87 ? -5.047 -40.594 -6.5 1 43.12 87 PRO A O 1
ATOM 672 N N . THR A 1 88 ? -4.648 -40.438 -8.664 1 53.81 88 THR A N 1
ATOM 673 C CA . THR A 1 88 ? -4.77 -38.969 -8.828 1 53.81 88 THR A CA 1
ATOM 674 C C . THR A 1 88 ? -6.219 -38.531 -8.672 1 53.81 88 THR A C 1
ATOM 676 O O . THR A 1 88 ? -7.102 -39 -9.391 1 53.81 88 THR A O 1
ATOM 679 N N . VAL A 1 89 ? -6.781 -38.031 -7.535 1 66.19 89 VAL A N 1
ATOM 680 C CA . VAL A 1 89 ? -8.102 -37.531 -7.207 1 66.19 89 VAL A CA 1
ATOM 681 C C . VAL A 1 89 ? -8.258 -36.094 -7.773 1 66.19 89 VAL A C 1
ATOM 683 O O . VAL A 1 89 ? -7.383 -35.25 -7.602 1 66.19 89 VAL A O 1
ATOM 686 N N . MET A 1 90 ? -9.344 -35.969 -8.672 1 74.5 90 MET A N 1
ATOM 687 C CA . MET A 1 90 ? -9.68 -34.625 -9.164 1 74.5 90 MET A CA 1
ATOM 688 C C . MET A 1 90 ? -10.539 -33.875 -8.148 1 74.5 90 MET A C 1
ATOM 690 O O . MET A 1 90 ? -11.609 -34.344 -7.77 1 74.5 90 MET A O 1
ATOM 694 N N . TYR A 1 91 ? -10.031 -32.844 -7.633 1 79.44 91 TYR A N 1
ATOM 695 C CA . TYR A 1 91 ? -10.812 -32 -6.738 1 79.44 91 TYR A CA 1
ATOM 696 C C . TYR A 1 91 ? -10.336 -30.562 -6.805 1 79.44 91 TYR A C 1
ATOM 698 O O . TYR A 1 91 ? -9.258 -30.281 -7.332 1 79.44 91 TYR A O 1
ATOM 706 N N . MET A 1 92 ? -11.117 -29.672 -6.465 1 80 92 MET A N 1
ATOM 707 C CA . MET A 1 92 ? -10.758 -28.25 -6.387 1 80 92 MET A CA 1
ATOM 708 C C . MET A 1 92 ? -10.461 -27.844 -4.949 1 80 92 MET A C 1
ATOM 710 O O . MET A 1 92 ? -11.344 -27.891 -4.09 1 80 92 MET A O 1
ATOM 714 N N . PRO A 1 93 ? -9.25 -27.375 -4.77 1 80.75 93 PRO A N 1
ATOM 715 C CA . PRO A 1 93 ? -8.945 -26.906 -3.414 1 80.75 93 PRO A CA 1
ATOM 716 C C . PRO A 1 93 ? -9.867 -25.781 -2.959 1 80.75 93 PRO A C 1
ATOM 718 O O . PRO A 1 93 ? -10.188 -24.875 -3.748 1 80.75 93 PRO A O 1
ATOM 721 N N . PHE A 1 94 ? -10.367 -25.922 -1.694 1 84.19 94 PHE A N 1
ATOM 722 C CA . PHE A 1 94 ? -11.148 -24.922 -0.973 1 84.19 94 PHE A CA 1
ATOM 723 C C . PHE A 1 94 ? -12.57 -24.844 -1.517 1 84.19 94 PHE A C 1
ATOM 725 O O . PHE A 1 94 ? -13.312 -23.906 -1.214 1 84.19 94 PHE A O 1
ATOM 732 N N . SER A 1 95 ? -12.891 -25.797 -2.346 1 87 95 SER A N 1
ATOM 733 C CA . SER A 1 95 ? -14.281 -25.906 -2.76 1 87 95 SER A CA 1
ATOM 734 C C . SER A 1 95 ? -15.203 -26.047 -1.556 1 87 95 SER A C 1
ATOM 736 O O . SER A 1 95 ? -14.812 -26.609 -0.53 1 87 95 SER A O 1
ATOM 738 N N . GLY A 1 96 ? -16.391 -25.594 -1.716 1 88.38 96 GLY A N 1
ATOM 739 C CA . GLY A 1 96 ? -17.406 -25.875 -0.703 1 88.38 96 GLY A CA 1
ATOM 740 C C . GLY A 1 96 ? -17.797 -27.344 -0.643 1 88.38 96 GLY A C 1
ATOM 741 O O . GLY A 1 96 ? -17.688 -28.062 -1.64 1 88.38 96 GLY A O 1
ATOM 742 N N . SER A 1 97 ? -18.203 -27.75 0.57 1 90.88 97 SER A N 1
ATOM 743 C CA . SER A 1 97 ? -18.734 -29.094 0.761 1 90.88 97 SER A CA 1
ATOM 744 C C . SER A 1 97 ? -20.266 -29.062 0.882 1 90.88 97 SER A C 1
ATOM 746 O O . SER A 1 97 ? -20.844 -28.031 1.216 1 90.88 97 SER A O 1
ATOM 748 N N . GLY A 1 98 ? -20.828 -30.234 0.525 1 93 98 GLY A N 1
ATOM 749 C CA . GLY A 1 98 ? -22.266 -30.344 0.686 1 93 98 GLY A CA 1
ATOM 750 C C . GLY A 1 98 ? -22.938 -31.078 -0.458 1 93 98 GLY A C 1
ATOM 751 O O . GLY A 1 98 ? -22.281 -31.469 -1.431 1 93 98 GLY A O 1
ATOM 752 N N . GLN A 1 99 ? -24.219 -31.328 -0.216 1 95.94 99 GLN A N 1
ATOM 753 C CA . GLN A 1 99 ? -25.047 -31.984 -1.228 1 95.94 99 GLN A CA 1
ATOM 754 C C . GLN A 1 99 ? -26 -30.984 -1.883 1 95.94 99 GLN A C 1
ATOM 756 O O . GLN A 1 99 ? -26.766 -30.312 -1.194 1 95.94 99 GLN A O 1
ATOM 761 N N . VAL A 1 100 ? -25.859 -30.875 -3.148 1 97.25 100 VAL A N 1
ATOM 762 C CA . VAL A 1 100 ? -26.734 -30 -3.902 1 97.25 100 VAL A CA 1
ATOM 763 C C . VAL A 1 100 ? -27.359 -30.766 -5.066 1 97.25 100 VAL A C 1
ATOM 765 O O . VAL A 1 100 ? -26.797 -31.734 -5.555 1 97.25 100 VAL A O 1
ATOM 768 N N . GLN A 1 101 ? -28.531 -30.344 -5.418 1 96.5 101 GLN A N 1
ATOM 769 C CA . GLN A 1 101 ? -29.25 -30.938 -6.543 1 96.5 101 GLN A CA 1
ATOM 770 C C . GLN A 1 101 ? -29.938 -29.875 -7.375 1 96.5 101 GLN A C 1
ATOM 772 O O . GLN A 1 101 ? -30.5 -28.922 -6.828 1 96.5 101 GLN A O 1
ATOM 777 N N . GLY A 1 102 ? -29.797 -29.969 -8.656 1 94.81 102 GLY A N 1
ATOM 778 C CA . GLY A 1 102 ? -30.438 -29.016 -9.547 1 94.81 102 GLY A CA 1
ATOM 779 C C . GLY A 1 102 ? -30.266 -29.359 -11.016 1 94.81 102 GLY A C 1
ATOM 780 O O . GLY A 1 102 ? -29.484 -30.266 -11.359 1 94.81 102 GLY A O 1
ATOM 781 N N . GLU A 1 103 ? -31.078 -28.656 -11.859 1 94.75 103 GLU A N 1
ATOM 782 C CA . GLU A 1 103 ? -30.891 -28.797 -13.297 1 94.75 103 GLU A CA 1
ATOM 783 C C . GLU A 1 103 ? -29.531 -28.281 -13.742 1 94.75 103 GLU A C 1
ATOM 785 O O . GLU A 1 103 ? -28.953 -27.391 -13.109 1 94.75 103 GLU A O 1
ATOM 790 N N . LEU A 1 104 ? -29.062 -28.875 -14.781 1 95.81 104 LEU A N 1
ATOM 791 C CA . LEU A 1 104 ? -27.766 -28.5 -15.32 1 95.81 104 LEU A CA 1
ATOM 792 C C . LEU A 1 104 ? -27.891 -27.359 -16.328 1 95.81 104 LEU A C 1
ATOM 794 O O . LEU A 1 104 ? -28.781 -27.391 -17.188 1 95.81 104 LEU A O 1
ATOM 798 N N . VAL A 1 105 ? -27.047 -26.375 -16.188 1 96.94 105 VAL A N 1
ATOM 799 C CA . VAL A 1 105 ? -27 -25.266 -17.141 1 96.94 105 VAL A CA 1
ATOM 800 C C . VAL A 1 105 ? -25.578 -25.109 -17.672 1 96.94 105 VAL A C 1
ATOM 802 O O . VAL A 1 105 ? -24.625 -25.016 -16.891 1 96.94 105 VAL A O 1
ATOM 805 N N . TYR A 1 106 ? -25.422 -25.141 -18.984 1 97.94 106 TYR A N 1
ATOM 806 C CA . TYR A 1 106 ? -24.125 -24.859 -19.594 1 97.94 106 TYR A CA 1
ATOM 807 C C . TYR A 1 106 ? -23.875 -23.359 -19.656 1 97.94 106 TYR A C 1
ATOM 809 O O . TYR A 1 106 ? -24.594 -22.625 -20.328 1 97.94 106 TYR A O 1
ATOM 817 N N . VAL A 1 107 ? -22.766 -22.938 -19.031 1 97.06 107 VAL A N 1
ATOM 818 C CA . VAL A 1 107 ? -22.578 -21.516 -18.844 1 97.06 107 VAL A CA 1
ATOM 819 C C . VAL A 1 107 ? -21.312 -21.062 -19.578 1 97.06 107 VAL A C 1
ATOM 821 O O . VAL A 1 107 ? -20.703 -20.062 -19.203 1 97.06 107 VAL A O 1
ATOM 824 N N . HIS A 1 108 ? -20.859 -21.797 -20.484 1 95.81 108 HIS A N 1
ATOM 825 C CA . HIS A 1 108 ? -19.641 -21.469 -21.234 1 95.81 108 HIS A CA 1
ATOM 826 C C . HIS A 1 108 ? -18.453 -21.297 -20.281 1 95.81 108 HIS A C 1
ATOM 828 O O . HIS A 1 108 ? -18.062 -22.25 -19.594 1 95.81 108 HIS A O 1
ATOM 834 N N . TYR A 1 109 ? -17.969 -20.062 -20.125 1 91.31 109 TYR A N 1
ATOM 835 C CA . TYR A 1 109 ? -16.859 -19.844 -19.203 1 91.31 109 TYR A CA 1
ATOM 836 C C . TYR A 1 109 ? -17.359 -19.25 -17.891 1 91.31 109 TYR A C 1
ATOM 838 O O . TYR A 1 109 ? -16.562 -19.031 -16.969 1 91.31 109 TYR A O 1
ATOM 846 N N . ALA A 1 110 ? -18.609 -19.031 -17.75 1 93.69 110 ALA A N 1
ATOM 847 C CA . ALA A 1 110 ? -19.234 -18.453 -16.562 1 93.69 110 ALA A CA 1
ATOM 848 C C . ALA A 1 110 ? -18.734 -17.031 -16.312 1 93.69 110 ALA A C 1
ATOM 850 O O . ALA A 1 110 ? -18.5 -16.625 -15.172 1 93.69 110 ALA A O 1
ATOM 851 N N . SER A 1 111 ? -18.469 -16.359 -17.359 1 86.38 111 SER A N 1
ATOM 852 C CA . SER A 1 111 ? -18.188 -14.93 -17.203 1 86.38 111 SER A CA 1
ATOM 853 C C . SER A 1 111 ? -19.453 -14.156 -16.859 1 86.38 111 SER A C 1
ATOM 855 O O . SER A 1 111 ? -20.562 -14.688 -16.969 1 86.38 111 SER A O 1
ATOM 857 N N . GLN A 1 112 ? -19.297 -12.961 -16.359 1 80.38 112 GLN A N 1
ATOM 858 C CA . GLN A 1 112 ? -20.469 -12.148 -16.094 1 80.38 112 GLN A CA 1
ATOM 859 C C . GLN A 1 112 ? -21.312 -11.953 -17.344 1 80.38 112 GLN A C 1
ATOM 861 O O . GLN A 1 112 ? -22.531 -11.969 -17.297 1 80.38 112 GLN A O 1
ATOM 866 N N . GLY A 1 113 ? -20.625 -11.727 -18.469 1 81.69 113 GLY A N 1
ATOM 867 C CA . GLY A 1 113 ? -21.312 -11.617 -19.75 1 81.69 113 GLY A CA 1
ATOM 868 C C . GLY A 1 113 ? -22.062 -12.883 -20.125 1 81.69 113 GLY A C 1
ATOM 869 O O . GLY A 1 113 ? -23.188 -12.812 -20.656 1 81.69 113 GLY A O 1
ATOM 870 N N . ASP A 1 114 ? -21.453 -14.031 -19.891 1 90.31 114 ASP A N 1
ATOM 871 C CA . ASP A 1 114 ? -22.109 -15.312 -20.172 1 90.31 114 ASP A CA 1
ATOM 872 C C . ASP A 1 114 ? -23.391 -15.461 -19.359 1 90.31 114 ASP A C 1
ATOM 874 O O . ASP A 1 114 ? -24.422 -15.844 -19.906 1 90.31 114 ASP A O 1
ATOM 878 N N . LEU A 1 115 ? -23.344 -15.164 -18.109 1 92.06 115 LEU A N 1
ATOM 879 C CA . LEU A 1 115 ? -24.5 -15.32 -17.234 1 92.06 115 LEU A CA 1
ATOM 880 C C . LEU A 1 115 ? -25.609 -14.336 -17.594 1 92.06 115 LEU A C 1
ATOM 882 O O . LEU A 1 115 ? -26.781 -14.656 -17.516 1 92.06 115 LEU A O 1
ATOM 886 N N . LEU A 1 116 ? -25.156 -13.156 -17.953 1 86.44 116 LEU A N 1
ATOM 887 C CA . LEU A 1 116 ? -26.141 -12.172 -18.406 1 86.44 116 LEU A CA 1
ATOM 888 C C . LEU A 1 116 ? -26.844 -12.648 -19.656 1 86.44 116 LEU A C 1
ATOM 890 O O . LEU A 1 116 ? -28.062 -12.469 -19.797 1 86.44 116 LEU A O 1
ATOM 894 N N . LEU A 1 117 ? -26.078 -13.164 -20.578 1 88.31 117 LEU A N 1
ATOM 895 C CA . LEU A 1 117 ? -26.672 -13.688 -21.812 1 88.31 117 LEU A CA 1
ATOM 896 C C . LEU A 1 117 ? -27.688 -14.781 -21.516 1 88.31 117 LEU A C 1
ATOM 898 O O . LEU A 1 117 ? -28.719 -14.867 -22.172 1 88.31 117 LEU A O 1
ATOM 902 N N . LEU A 1 118 ? -27.391 -15.602 -20.609 1 94 118 LEU A N 1
ATOM 903 C CA . LEU A 1 118 ? -28.297 -16.672 -20.219 1 94 118 LEU A CA 1
ATOM 904 C C . LEU A 1 118 ? -29.594 -16.094 -19.641 1 94 118 LEU A C 1
ATOM 906 O O . LEU A 1 118 ? -30.688 -16.516 -19.984 1 94 118 LEU A O 1
ATOM 910 N N . THR A 1 119 ? -29.438 -15.141 -18.766 1 90.06 119 THR A N 1
ATOM 911 C CA . THR A 1 119 ? -30.594 -14.492 -18.156 1 90.06 119 THR A CA 1
ATOM 912 C C . THR A 1 119 ? -31.438 -13.805 -19.219 1 90.06 119 THR A C 1
ATOM 914 O O . THR A 1 119 ? -32.688 -13.898 -19.188 1 90.06 119 THR A O 1
ATOM 917 N N . GLU A 1 120 ? -30.797 -13.156 -20.109 1 88.38 120 GLU A N 1
ATOM 918 C CA . GLU A 1 120 ? -31.5 -12.484 -21.188 1 88.38 120 GLU A CA 1
ATOM 919 C C . GLU A 1 120 ? -32.188 -13.484 -22.109 1 88.38 120 GLU A C 1
ATOM 921 O O . GLU A 1 120 ? -33.156 -13.148 -22.781 1 88.38 120 GLU A O 1
ATOM 926 N N . SER A 1 121 ? -31.703 -14.664 -22.156 1 90.19 121 SER A N 1
ATOM 927 C CA . SER A 1 121 ? -32.281 -15.727 -22.969 1 90.19 121 SER A CA 1
ATOM 928 C C . SER A 1 121 ? -33.375 -16.484 -22.188 1 90.19 121 SER A C 1
ATOM 930 O O . SER A 1 121 ? -33.75 -17.578 -22.594 1 90.19 121 SER A O 1
ATOM 932 N N . ASN A 1 122 ? -33.688 -16 -21.016 1 90.5 122 ASN A N 1
ATOM 933 C CA . ASN A 1 122 ? -34.75 -16.516 -20.156 1 90.5 122 ASN A CA 1
ATOM 934 C C . ASN A 1 122 ? -34.375 -17.891 -19.578 1 90.5 122 ASN A C 1
ATOM 936 O O . ASN A 1 122 ? -35.25 -18.766 -19.484 1 90.5 122 ASN A O 1
ATOM 940 N N . ILE A 1 123 ? -33.188 -18.109 -19.422 1 92.31 123 ILE A N 1
ATOM 941 C CA . ILE A 1 123 ? -32.719 -19.297 -18.719 1 92.31 123 ILE A CA 1
ATOM 942 C C . ILE A 1 123 ? -32.531 -18.984 -17.25 1 92.31 123 ILE A C 1
ATOM 944 O O . ILE A 1 123 ? -31.75 -18.078 -16.891 1 92.31 123 ILE A O 1
ATOM 948 N N . ASP A 1 124 ? -33.156 -19.734 -16.406 1 90.5 124 ASP A N 1
ATOM 949 C CA . ASP A 1 124 ? -33.062 -19.5 -14.969 1 90.5 124 ASP A CA 1
ATOM 950 C C . ASP A 1 124 ? -31.75 -20.062 -14.406 1 90.5 124 ASP A C 1
ATOM 952 O O . ASP A 1 124 ? -31.391 -21.219 -14.688 1 90.5 124 ASP A O 1
ATOM 956 N N . LEU A 1 125 ? -31.109 -19.328 -13.594 1 94.88 125 LEU A N 1
ATOM 957 C CA . LEU A 1 125 ? -29.828 -19.75 -13.039 1 94.88 125 LEU A CA 1
ATOM 958 C C . LEU A 1 125 ? -29.969 -20.125 -11.57 1 94.88 125 LEU A C 1
ATOM 960 O O . LEU A 1 125 ? -29.234 -20.984 -11.07 1 94.88 125 LEU A O 1
ATOM 964 N N . SER A 1 126 ? -30.891 -19.516 -10.867 1 93.94 126 SER A N 1
ATOM 965 C CA . SER A 1 126 ? -31.016 -19.688 -9.43 1 93.94 126 SER A CA 1
ATOM 966 C C . SER A 1 126 ? -31.312 -21.141 -9.07 1 93.94 126 SER A C 1
ATOM 968 O O . SER A 1 126 ? -32.25 -21.75 -9.609 1 93.94 126 SER A O 1
ATOM 970 N N . GLY A 1 127 ? -30.516 -21.672 -8.172 1 94.25 127 GLY A N 1
ATOM 971 C CA . GLY A 1 127 ? -30.719 -23.016 -7.66 1 94.25 127 GLY A CA 1
ATOM 972 C C . GLY A 1 127 ? -30.234 -24.094 -8.609 1 94.25 127 GLY A C 1
ATOM 973 O O . GLY A 1 127 ? -30.391 -25.281 -8.32 1 94.25 127 GLY A O 1
ATOM 974 N N . LYS A 1 128 ? -29.688 -23.766 -9.727 1 96.31 128 LYS A N 1
ATOM 975 C CA . LYS A 1 128 ? -29.234 -24.734 -10.719 1 96.31 128 LYS A CA 1
ATOM 976 C C . LYS A 1 128 ? -27.75 -25.047 -10.547 1 96.31 128 LYS A C 1
ATOM 978 O O . LYS A 1 128 ? -27.078 -24.422 -9.711 1 96.31 128 LYS A O 1
ATOM 983 N N . ILE A 1 129 ? -27.281 -26.047 -11.242 1 97.62 129 ILE A N 1
ATOM 984 C CA . ILE A 1 129 ? -25.875 -26.422 -11.242 1 97.62 129 ILE A CA 1
ATOM 985 C C . ILE A 1 129 ? -25.234 -26.031 -12.578 1 97.62 129 ILE A C 1
ATOM 987 O O . ILE A 1 129 ? -25.75 -26.375 -13.641 1 97.62 129 ILE A O 1
ATOM 991 N N . ALA A 1 130 ? -24.156 -25.297 -12.484 1 98.12 130 ALA A N 1
ATOM 992 C CA . ALA A 1 130 ? -23.453 -24.828 -13.68 1 98.12 130 ALA A CA 1
ATOM 993 C C . ALA A 1 130 ? -22.453 -25.859 -14.172 1 98.12 130 ALA A C 1
ATOM 995 O O . ALA A 1 130 ? -21.812 -26.531 -13.367 1 98.12 130 ALA A O 1
ATOM 996 N N . ILE A 1 131 ? -22.312 -26.031 -15.406 1 97.56 131 ILE A N 1
ATOM 997 C CA . ILE A 1 131 ? -21.188 -26.719 -16.047 1 97.56 131 ILE A CA 1
ATOM 998 C C . ILE A 1 131 ? -20.453 -25.766 -16.969 1 97.56 131 ILE A C 1
ATOM 1000 O O . ILE A 1 131 ? -21.062 -25.156 -17.859 1 97.56 131 ILE A O 1
ATOM 1004 N N . ALA A 1 132 ? -19.203 -25.578 -16.703 1 95.56 132 ALA A N 1
ATOM 1005 C CA . ALA A 1 132 ? -18.438 -24.531 -17.375 1 95.56 132 ALA A CA 1
ATOM 1006 C C . ALA A 1 132 ? -17.109 -25.078 -17.906 1 95.56 132 ALA A C 1
ATOM 1008 O O . ALA A 1 132 ? -16.547 -26.016 -17.328 1 95.56 132 ALA A O 1
ATOM 1009 N N . ARG A 1 133 ? -16.672 -24.422 -18.953 1 91.5 133 ARG A N 1
ATOM 1010 C CA . ARG A 1 133 ? -15.328 -24.688 -19.469 1 91.5 133 ARG A CA 1
ATOM 1011 C C . ARG A 1 133 ? -14.273 -24.062 -18.562 1 91.5 133 ARG A C 1
ATOM 1013 O O . ARG A 1 133 ? -14.453 -22.953 -18.062 1 91.5 133 ARG A O 1
ATOM 1020 N N . GLN A 1 134 ? -13.234 -24.781 -18.281 1 81.75 134 GLN A N 1
ATOM 1021 C CA . GLN A 1 134 ? -12.156 -24.234 -17.469 1 81.75 134 GLN A CA 1
ATOM 1022 C C . GLN A 1 134 ? -10.906 -23.984 -18.312 1 81.75 134 GLN A C 1
ATOM 1024 O O . GLN A 1 134 ? -10.734 -24.594 -19.375 1 81.75 134 GLN A O 1
ATOM 1029 N N . GLY A 1 135 ? -10.031 -23.109 -17.844 1 71 135 GLY A N 1
ATOM 1030 C CA . GLY A 1 135 ? -8.711 -22.938 -18.438 1 71 135 GLY A CA 1
ATOM 1031 C C . GLY A 1 135 ? -8.5 -21.562 -19.031 1 71 135 GLY A C 1
ATOM 1032 O O . GLY A 1 135 ? -7.355 -21.125 -19.219 1 71 135 GLY A O 1
ATOM 1033 N N . THR A 1 136 ? -9.547 -20.875 -19.391 1 69.38 136 THR A N 1
ATOM 1034 C CA . THR A 1 136 ? -9.391 -19.578 -20.031 1 69.38 136 THR A CA 1
ATOM 1035 C C . THR A 1 136 ? -9.602 -18.453 -19.016 1 69.38 136 THR A C 1
ATOM 1037 O O . THR A 1 136 ? -9.117 -17.328 -19.234 1 69.38 136 THR A O 1
ATOM 1040 N N . MET A 1 137 ? -10.32 -18.719 -18.062 1 72.69 137 MET A N 1
ATOM 1041 C CA . MET A 1 137 ? -10.586 -17.797 -16.984 1 72.69 137 MET A CA 1
ATOM 1042 C C . MET A 1 137 ? -10.141 -18.375 -15.641 1 72.69 137 MET A C 1
ATOM 1044 O O . MET A 1 137 ? -10.023 -19.594 -15.5 1 72.69 137 MET A O 1
ATOM 1048 N N . MET A 1 138 ? -9.859 -17.453 -14.742 1 72.88 138 MET A N 1
ATOM 1049 C CA . MET A 1 138 ? -9.531 -17.953 -13.406 1 72.88 138 MET A CA 1
ATOM 1050 C C . MET A 1 138 ? -10.734 -18.641 -12.773 1 72.88 138 MET A C 1
ATOM 1052 O O . MET A 1 138 ? -11.852 -18.109 -12.828 1 72.88 138 MET A O 1
ATOM 1056 N N . VAL A 1 139 ? -10.492 -19.703 -12.227 1 79 139 VAL A N 1
ATOM 1057 C CA . VAL A 1 139 ? -11.555 -20.484 -11.617 1 79 139 VAL A CA 1
ATOM 1058 C C . VAL A 1 139 ? -12.234 -19.672 -10.516 1 79 139 VAL A C 1
ATOM 1060 O O . VAL A 1 139 ? -13.453 -19.734 -10.344 1 79 139 VAL A O 1
ATOM 1063 N N . ALA A 1 140 ? -11.406 -18.953 -9.773 1 77.56 140 ALA A N 1
ATOM 1064 C CA . ALA A 1 140 ? -11.969 -18.141 -8.695 1 77.56 140 ALA A CA 1
ATOM 1065 C C . ALA A 1 140 ? -13.023 -17.172 -9.227 1 77.56 140 ALA A C 1
ATOM 1067 O O . ALA A 1 140 ? -14.023 -16.906 -8.555 1 77.56 140 ALA A O 1
ATOM 1068 N N . ASP A 1 141 ? -12.773 -16.641 -10.367 1 78.19 141 ASP A N 1
ATOM 1069 C CA . ASP A 1 141 ? -13.734 -15.727 -10.977 1 78.19 141 ASP A CA 1
ATOM 1070 C C . ASP A 1 141 ? -14.992 -16.469 -11.422 1 78.19 141 ASP A C 1
ATOM 1072 O O . ASP A 1 141 ? -16.109 -15.953 -11.312 1 78.19 141 ASP A O 1
ATOM 1076 N N . GLN A 1 142 ? -14.75 -17.594 -11.961 1 86.25 142 GLN A N 1
ATOM 1077 C CA . GLN A 1 142 ? -15.891 -18.406 -12.359 1 86.25 142 GLN A CA 1
ATOM 1078 C C . GLN A 1 142 ? -16.781 -18.719 -11.156 1 86.25 142 GLN A C 1
ATOM 1080 O O . GLN A 1 142 ? -18 -18.578 -11.234 1 86.25 142 GLN A O 1
ATOM 1085 N N . VAL A 1 143 ? -16.188 -19.172 -10.117 1 89 143 VAL A N 1
ATOM 1086 C CA . VAL A 1 143 ? -16.906 -19.516 -8.906 1 89 143 VAL A CA 1
ATOM 1087 C C . VAL A 1 143 ? -17.688 -18.297 -8.398 1 89 143 VAL A C 1
ATOM 1089 O O . VAL A 1 143 ? -18.875 -18.406 -8.07 1 89 143 VAL A O 1
ATOM 1092 N N . ARG A 1 144 ? -17 -17.203 -8.32 1 85.31 144 ARG A N 1
ATOM 1093 C CA . ARG A 1 144 ? -17.641 -15.984 -7.848 1 85.31 144 ARG A CA 1
ATOM 1094 C C . ARG A 1 144 ? -18.859 -15.641 -8.688 1 85.31 144 ARG A C 1
ATOM 1096 O O . ARG A 1 144 ? -19.922 -15.305 -8.141 1 85.31 144 ARG A O 1
ATOM 1103 N N . ASN A 1 145 ? -18.719 -15.68 -10.008 1 88.44 145 ASN A N 1
ATOM 1104 C CA . ASN A 1 145 ? -19.812 -15.344 -10.914 1 88.44 145 ASN A CA 1
ATOM 1105 C C . ASN A 1 145 ? -20.984 -16.312 -10.75 1 88.44 145 ASN A C 1
ATOM 1107 O O . ASN A 1 145 ? -22.141 -15.883 -10.734 1 88.44 145 ASN A O 1
ATOM 1111 N N . VAL A 1 146 ? -20.688 -17.531 -10.617 1 94.75 146 VAL A N 1
ATOM 1112 C CA . VAL A 1 146 ? -21.719 -18.547 -10.461 1 94.75 146 VAL A CA 1
ATOM 1113 C C . VAL A 1 146 ? -22.438 -18.359 -9.133 1 94.75 146 VAL A C 1
ATOM 1115 O O . VAL A 1 146 ? -23.672 -18.469 -9.07 1 94.75 146 VAL A O 1
ATOM 1118 N N . GLU A 1 147 ? -21.688 -18.078 -8.078 1 93.81 147 GLU A N 1
ATOM 1119 C CA . GLU A 1 147 ? -22.297 -17.812 -6.777 1 93.81 147 GLU A CA 1
ATOM 1120 C C . GLU A 1 147 ? -23.188 -16.562 -6.836 1 93.81 147 GLU A C 1
ATOM 1122 O O . GLU A 1 147 ? -24.297 -16.562 -6.312 1 93.81 147 GLU A O 1
ATOM 1127 N N . GLU A 1 148 ? -22.672 -15.578 -7.469 1 90.69 148 GLU A N 1
ATOM 1128 C CA . GLU A 1 148 ? -23.422 -14.336 -7.594 1 90.69 148 GLU A CA 1
ATOM 1129 C C . GLU A 1 148 ? -24.703 -14.539 -8.414 1 90.69 148 GLU A C 1
ATOM 1131 O O . GLU A 1 148 ? -25.688 -13.828 -8.227 1 90.69 148 GLU A O 1
ATOM 1136 N N . GLY A 1 149 ? -24.641 -15.414 -9.289 1 93.31 149 GLY A N 1
ATOM 1137 C CA . GLY A 1 149 ? -25.797 -15.742 -10.102 1 93.31 149 GLY A CA 1
ATOM 1138 C C . GLY A 1 149 ? -26.844 -16.578 -9.375 1 93.31 149 GLY A C 1
ATOM 1139 O O . GLY A 1 149 ? -27.906 -16.875 -9.914 1 93.31 149 GLY A O 1
ATOM 1140 N N . GLY A 1 150 ? -26.516 -17 -8.18 1 95.19 150 GLY A N 1
ATOM 1141 C CA . GLY A 1 150 ? -27.453 -17.734 -7.352 1 95.19 150 GLY A CA 1
ATOM 1142 C C . GLY A 1 150 ? -27.422 -19.234 -7.617 1 95.19 150 GLY A C 1
ATOM 1143 O O . GLY A 1 150 ? -28.328 -19.953 -7.191 1 95.19 150 GLY A O 1
ATOM 1144 N N . MET A 1 151 ? -26.5 -19.703 -8.344 1 96.75 151 MET A N 1
ATOM 1145 C CA . MET A 1 151 ? -26.391 -21.141 -8.641 1 96.75 151 MET A CA 1
ATOM 1146 C C . MET A 1 151 ? -25.812 -21.891 -7.453 1 96.75 151 MET A C 1
ATOM 1148 O O . MET A 1 151 ? -25.172 -21.297 -6.578 1 96.75 151 MET A O 1
ATOM 1152 N N . LYS A 1 152 ? -26.047 -23.219 -7.438 1 96.75 152 LYS A N 1
ATOM 1153 C CA . LYS A 1 152 ? -25.766 -23.953 -6.203 1 96.75 152 LYS A CA 1
ATOM 1154 C C . LYS A 1 152 ? -24.516 -24.828 -6.359 1 96.75 152 LYS A C 1
ATOM 1156 O O . LYS A 1 152 ? -24 -25.359 -5.375 1 96.75 152 LYS A O 1
ATOM 1161 N N . GLY A 1 153 ? -24 -24.984 -7.523 1 96.94 153 GLY A N 1
ATOM 1162 C CA . GLY A 1 153 ? -22.828 -25.797 -7.781 1 96.94 153 GLY A CA 1
ATOM 1163 C C . GLY A 1 153 ? -22.172 -25.5 -9.117 1 96.94 153 GLY A C 1
ATOM 1164 O O . GLY A 1 153 ? -22.781 -24.875 -9.984 1 96.94 153 GLY A O 1
ATOM 1165 N N . LEU A 1 154 ? -20.938 -25.969 -9.227 1 96.12 154 LEU A N 1
ATOM 1166 C CA . LEU A 1 154 ? -20.188 -25.703 -10.445 1 96.12 154 LEU A CA 1
ATOM 1167 C C . LEU A 1 154 ? -19.375 -26.922 -10.852 1 96.12 154 LEU A C 1
ATOM 1169 O O . LEU A 1 154 ? -18.562 -27.422 -10.062 1 96.12 154 LEU A O 1
ATOM 1173 N N . LEU A 1 155 ? -19.641 -27.406 -12 1 95 155 LEU A N 1
ATOM 1174 C CA . LEU A 1 155 ? -18.828 -28.438 -12.641 1 95 155 LEU A CA 1
ATOM 1175 C C . LEU A 1 155 ? -17.875 -27.812 -13.664 1 95 155 LEU A C 1
ATOM 1177 O O . LEU A 1 155 ? -18.297 -26.969 -14.461 1 95 155 LEU A O 1
ATOM 1181 N N . LEU A 1 156 ? -16.656 -28.219 -13.562 1 91.19 156 LEU A N 1
ATOM 1182 C CA . LEU A 1 156 ? -15.648 -27.688 -14.484 1 91.19 156 LEU A CA 1
ATOM 1183 C C . LEU A 1 156 ? -15.109 -28.797 -15.391 1 91.19 156 LEU A C 1
ATOM 1185 O O . LEU A 1 156 ? -14.898 -29.922 -14.938 1 91.19 156 LEU A O 1
ATOM 1189 N N . PHE A 1 157 ? -14.977 -28.469 -16.688 1 89 157 PHE A N 1
ATOM 1190 C CA . PHE A 1 157 ? -14.391 -29.438 -17.594 1 89 157 PHE A CA 1
ATOM 1191 C C . PHE A 1 157 ? -13.469 -28.75 -18.609 1 89 157 PHE A C 1
ATOM 1193 O O . PHE A 1 157 ? -13.594 -27.547 -18.844 1 89 157 PHE A O 1
ATOM 1200 N N . THR A 1 158 ? -12.547 -29.547 -19.109 1 84.75 158 THR A N 1
ATOM 1201 C CA . THR A 1 158 ? -11.641 -29.047 -20.141 1 84.75 158 THR A CA 1
ATOM 1202 C C . THR A 1 158 ? -12.18 -29.375 -21.531 1 84.75 158 THR A C 1
ATOM 1204 O O . THR A 1 158 ? -12.336 -30.531 -21.891 1 84.75 158 THR A O 1
ATOM 1207 N N . ASP A 1 159 ? -12.445 -28.344 -22.281 1 89.94 159 ASP A N 1
ATOM 1208 C CA . ASP A 1 159 ? -12.953 -28.516 -23.625 1 89.94 159 ASP A CA 1
ATOM 1209 C C . ASP A 1 159 ? -11.812 -28.625 -24.641 1 89.94 159 ASP A C 1
ATOM 1211 O O . ASP A 1 159 ? -10.852 -27.859 -24.578 1 89.94 159 ASP A O 1
ATOM 1215 N N . PRO A 1 160 ? -11.93 -29.547 -25.562 1 86.5 160 PRO A N 1
ATOM 1216 C CA . PRO A 1 160 ? -10.875 -29.703 -26.562 1 86.5 160 PRO A CA 1
ATOM 1217 C C . PRO A 1 160 ? -10.656 -28.422 -27.375 1 86.5 160 PRO A C 1
ATOM 1219 O O . PRO A 1 160 ? -9.539 -28.172 -27.844 1 86.5 160 PRO A O 1
ATOM 1222 N N . ALA A 1 161 ? -11.641 -27.656 -27.516 1 87.44 161 ALA A N 1
ATOM 1223 C CA . ALA A 1 161 ? -11.531 -26.422 -28.281 1 87.44 161 ALA A CA 1
ATOM 1224 C C . ALA A 1 161 ? -10.586 -25.438 -27.609 1 87.44 161 ALA A C 1
ATOM 1226 O O . ALA A 1 161 ? -10.062 -24.531 -28.25 1 87.44 161 ALA A O 1
ATOM 1227 N N . ASP A 1 162 ? -10.406 -25.625 -26.312 1 81.19 162 ASP A N 1
ATOM 1228 C CA . ASP A 1 162 ? -9.609 -24.672 -25.547 1 81.19 162 ASP A CA 1
ATOM 1229 C C . ASP A 1 162 ? -8.203 -25.219 -25.266 1 81.19 162 ASP A C 1
ATOM 1231 O O . ASP A 1 162 ? -7.41 -24.594 -24.578 1 81.19 162 ASP A O 1
ATOM 1235 N N . MET A 1 163 ? -7.859 -26.328 -25.781 1 73.44 163 MET A N 1
ATOM 1236 C CA . MET A 1 163 ? -6.625 -27.031 -25.438 1 73.44 163 MET A CA 1
ATOM 1237 C C . MET A 1 163 ? -5.406 -26.219 -25.844 1 73.44 163 MET A C 1
ATOM 1239 O O . MET A 1 163 ? -4.402 -26.188 -25.141 1 73.44 163 MET A O 1
ATOM 1243 N N . ASP A 1 164 ? -5.539 -25.578 -26.969 1 66.38 164 ASP A N 1
ATOM 1244 C CA . ASP A 1 164 ? -4.41 -24.766 -27.422 1 66.38 164 ASP A CA 1
ATOM 1245 C C . ASP A 1 164 ? -4.109 -23.641 -26.438 1 66.38 164 ASP A C 1
ATOM 1247 O O . ASP A 1 164 ? -2.947 -23.391 -26.094 1 66.38 164 ASP A O 1
ATOM 1251 N N . VAL A 1 165 ? -5.133 -23.078 -25.969 1 66.31 165 VAL A N 1
ATOM 1252 C CA . VAL A 1 165 ? -4.988 -21.969 -25.031 1 66.31 165 VAL A CA 1
ATOM 1253 C C . VAL A 1 165 ? -4.473 -22.5 -23.703 1 66.31 165 VAL A C 1
ATOM 1255 O O . VAL A 1 165 ? -3.607 -21.875 -23.078 1 66.31 165 VAL A O 1
ATOM 1258 N N . ILE A 1 166 ? -4.961 -23.594 -23.297 1 66 166 ILE A N 1
ATOM 1259 C CA . ILE A 1 166 ? -4.598 -24.188 -22.016 1 66 166 ILE A CA 1
ATOM 1260 C C . ILE A 1 166 ? -3.133 -24.609 -22.031 1 66 166 ILE A C 1
ATOM 1262 O O . ILE A 1 166 ? -2.402 -24.406 -21.062 1 66 166 ILE A O 1
ATOM 1266 N N . MET A 1 167 ? -2.76 -25.125 -23.094 1 60.75 167 MET A N 1
ATOM 1267 C CA . MET A 1 167 ? -1.382 -25.594 -23.234 1 60.75 167 MET A CA 1
ATOM 1268 C C . MET A 1 167 ? -0.415 -24.406 -23.297 1 60.75 167 MET A C 1
ATOM 1270 O O . MET A 1 167 ? 0.707 -24.5 -22.797 1 60.75 167 MET A O 1
ATOM 1274 N N . MET A 1 168 ? -0.936 -23.406 -23.922 1 58.53 168 MET A N 1
ATOM 1275 C CA . MET A 1 168 ? -0.103 -22.203 -24.031 1 58.53 168 MET A CA 1
ATOM 1276 C C . MET A 1 168 ? 0.031 -21.516 -22.688 1 58.53 168 MET A C 1
ATOM 1278 O O . MET A 1 168 ? 1.101 -21 -22.344 1 58.53 168 MET A O 1
ATOM 1282 N N . MET A 1 169 ? -1.041 -21.562 -21.984 1 60.22 169 MET A N 1
ATOM 1283 C CA . MET A 1 169 ? -1.07 -20.781 -20.75 1 60.22 169 MET A CA 1
ATOM 1284 C C . MET A 1 169 ? -0.586 -21.625 -19.578 1 60.22 169 MET A C 1
ATOM 1286 O O . MET A 1 169 ? -0.227 -21.094 -18.531 1 60.22 169 MET A O 1
ATOM 1290 N N . GLY A 1 170 ? -0.373 -22.75 -19.781 1 54.59 170 GLY A N 1
ATOM 1291 C CA . GLY A 1 170 ? 0.066 -23.656 -18.734 1 54.59 170 GLY A CA 1
ATOM 1292 C C . GLY A 1 170 ? -1.08 -24.375 -18.047 1 54.59 170 GLY A C 1
ATOM 1293 O O . GLY A 1 170 ? -2.143 -23.781 -17.828 1 54.59 170 GLY A O 1
ATOM 1294 N N . THR A 1 171 ? -0.964 -25.594 -17.812 1 48.09 171 THR A N 1
ATOM 1295 C CA . THR A 1 171 ? -1.997 -26.484 -17.281 1 48.09 171 THR A CA 1
ATOM 1296 C C . THR A 1 171 ? -2.33 -26.125 -15.844 1 48.09 171 THR A C 1
ATOM 1298 O O . THR A 1 171 ? -3.328 -26.594 -15.297 1 48.09 171 THR A O 1
ATOM 1301 N N . GLU A 1 172 ? -1.473 -25.266 -15.312 1 51.88 172 GLU A N 1
ATOM 1302 C CA . GLU A 1 172 ? -1.692 -24.922 -13.906 1 51.88 172 GLU A CA 1
ATOM 1303 C C . GLU A 1 172 ? -2.99 -24.141 -13.734 1 51.88 172 GLU A C 1
ATOM 1305 O O . GLU A 1 172 ? -3.564 -24.125 -12.641 1 51.88 172 GLU A O 1
ATOM 1310 N N . ARG A 1 173 ? -3.496 -23.469 -14.805 1 48.09 173 ARG A N 1
ATOM 1311 C CA . ARG A 1 173 ? -4.746 -22.719 -14.742 1 48.09 173 ARG A CA 1
ATOM 1312 C C . ARG A 1 173 ? -5.918 -23.625 -14.398 1 48.09 173 ARG A C 1
ATOM 1314 O O . ARG A 1 173 ? -6.965 -23.156 -13.953 1 48.09 173 ARG A O 1
ATOM 1321 N N . LEU A 1 174 ? -5.875 -24.828 -14.867 1 43.44 174 LEU A N 1
ATOM 1322 C CA . LEU A 1 174 ? -7.008 -25.75 -14.719 1 43.44 174 LEU A CA 1
ATOM 1323 C C . LEU A 1 174 ? -7.445 -25.828 -13.266 1 43.44 174 LEU A C 1
ATOM 1325 O O . LEU A 1 174 ? -8.633 -25.984 -12.977 1 43.44 174 LEU A O 1
ATOM 1329 N N . VAL A 1 175 ? -6.855 -26.312 -12.375 1 43.44 175 VAL A N 1
ATOM 1330 C CA . VAL A 1 175 ? -7.473 -26.578 -11.078 1 43.44 175 VAL A CA 1
ATOM 1331 C C . VAL A 1 175 ? -7.035 -25.516 -10.07 1 43.44 175 VAL A C 1
ATOM 1333 O O . VAL A 1 175 ? -7.816 -25.109 -9.211 1 43.44 175 VAL A O 1
ATOM 1336 N N . GLY A 1 176 ? -5.891 -25.281 -9.867 1 45.06 176 GLY A N 1
ATOM 1337 C CA . GLY A 1 176 ? -5.355 -24.797 -8.609 1 45.06 176 GLY A CA 1
ATOM 1338 C C . GLY A 1 176 ? -5.637 -23.312 -8.383 1 45.06 176 GLY A C 1
ATOM 1339 O O . GLY A 1 176 ? -5.355 -22.781 -7.305 1 45.06 176 GLY A O 1
ATOM 1340 N N . MET A 1 177 ? -5.891 -22.562 -9.406 1 47.72 177 MET A N 1
ATOM 1341 C CA . MET A 1 177 ? -5.523 -21.234 -8.914 1 47.72 177 MET A CA 1
ATOM 1342 C C . MET A 1 177 ? -6.707 -20.578 -8.219 1 47.72 177 MET A C 1
ATOM 1344 O O . MET A 1 177 ? -7.598 -20.031 -8.875 1 47.72 177 MET A O 1
ATOM 1348 N N . THR A 1 178 ? -7.082 -21.297 -7.102 1 50.88 178 THR A N 1
ATOM 1349 C CA . THR A 1 178 ? -7.984 -20.5 -6.281 1 50.88 178 THR A CA 1
ATOM 1350 C C . THR A 1 178 ? -7.48 -19.062 -6.168 1 50.88 178 THR A C 1
ATOM 1352 O O . THR A 1 178 ? -6.273 -18.828 -6.16 1 50.88 178 THR A O 1
ATOM 1355 N N . GLY A 1 179 ? -7.82 -18.281 -7.148 1 59.25 179 GLY A N 1
ATOM 1356 C CA . GLY A 1 179 ? -7.621 -16.844 -7.016 1 59.25 179 GLY A CA 1
ATOM 1357 C C . GLY A 1 179 ? -7.168 -16.422 -5.629 1 59.25 179 GLY A C 1
ATOM 1358 O O . GLY A 1 179 ? -6.863 -15.258 -5.391 1 59.25 179 GLY A O 1
ATOM 1359 N N . ILE A 1 180 ? -7.016 -17.5 -4.742 1 64.75 180 ILE A N 1
ATOM 1360 C CA . ILE A 1 180 ? -6.586 -17.188 -3.385 1 64.75 180 ILE A CA 1
ATOM 1361 C C . ILE A 1 180 ? -5.078 -17.391 -3.262 1 64.75 180 ILE A C 1
ATOM 1363 O O . ILE A 1 180 ? -4.562 -18.469 -3.537 1 64.75 180 ILE A O 1
ATOM 1367 N N . MET A 1 181 ? -4.371 -16.391 -3.016 1 78.38 181 MET A N 1
ATOM 1368 C CA . MET A 1 181 ? -2.93 -16.484 -2.803 1 78.38 181 MET A CA 1
ATOM 1369 C C . MET A 1 181 ? -2.596 -16.438 -1.315 1 78.38 181 MET A C 1
ATOM 1371 O O . MET A 1 181 ? -3.117 -15.594 -0.583 1 78.38 181 MET A O 1
ATOM 1375 N N . GLY A 1 182 ? -1.844 -17.516 -0.917 1 86.88 182 GLY A N 1
ATOM 1376 C CA . GLY A 1 182 ? -1.432 -17.562 0.477 1 86.88 182 GLY A CA 1
ATOM 1377 C C . GLY A 1 182 ? -2.523 -18.047 1.409 1 86.88 182 GLY A C 1
ATOM 1378 O O . GLY A 1 182 ? -3.475 -18.703 0.971 1 86.88 182 GLY A O 1
ATOM 1379 N N . ASP A 1 183 ? -2.361 -17.922 2.656 1 90.94 183 ASP A N 1
ATOM 1380 C CA . ASP A 1 183 ? -3.35 -18.312 3.656 1 90.94 183 ASP A CA 1
ATOM 1381 C C . ASP A 1 183 ? -4.539 -17.359 3.66 1 90.94 183 ASP A C 1
ATOM 1383 O O . ASP A 1 183 ? -4.387 -16.172 3.949 1 90.94 183 ASP A O 1
ATOM 1387 N N . PRO A 1 184 ? -5.73 -17.844 3.402 1 88.75 184 PRO A N 1
ATOM 1388 C CA . PRO A 1 184 ? -6.902 -16.984 3.361 1 88.75 184 PRO A CA 1
ATOM 1389 C C . PRO A 1 184 ? -7.297 -16.453 4.742 1 88.75 184 PRO A C 1
ATOM 1391 O O . PRO A 1 184 ? -8.109 -15.531 4.848 1 88.75 184 PRO A O 1
ATOM 1394 N N . LEU A 1 185 ? -6.699 -17.047 5.789 1 91.38 185 LEU A N 1
ATOM 1395 C CA . LEU A 1 185 ? -7.156 -16.703 7.133 1 91.38 185 LEU A CA 1
ATOM 1396 C C . LEU A 1 185 ? -6.266 -15.633 7.754 1 91.38 185 LEU A C 1
ATOM 1398 O O . LEU A 1 185 ? -6.598 -15.078 8.805 1 91.38 185 LEU A O 1
ATOM 1402 N N . THR A 1 186 ? -5.195 -15.352 7.172 1 89.88 186 THR A N 1
ATOM 1403 C CA . THR A 1 186 ? -4.312 -14.312 7.695 1 89.88 186 THR A CA 1
ATOM 1404 C C . THR A 1 186 ? -3.93 -13.328 6.598 1 89.88 186 THR A C 1
ATOM 1406 O O . THR A 1 186 ? -2.744 -13.102 6.344 1 89.88 186 THR A O 1
ATOM 1409 N N . PRO A 1 187 ? -4.895 -12.703 6.004 1 82.12 187 PRO A N 1
ATOM 1410 C CA . PRO A 1 187 ? -4.586 -11.773 4.914 1 82.12 187 PRO A CA 1
ATOM 1411 C C . PRO A 1 187 ? -3.688 -10.625 5.359 1 82.12 187 PRO A C 1
ATOM 1413 O O . PRO A 1 187 ? -3.953 -9.984 6.379 1 82.12 187 PRO A O 1
ATOM 1416 N N . GLY A 1 188 ? -2.613 -10.438 4.633 1 80.56 188 GLY A N 1
ATOM 1417 C CA . GLY A 1 188 ? -1.75 -9.289 4.887 1 80.56 188 GLY A CA 1
ATOM 1418 C C . GLY A 1 188 ? -0.581 -9.617 5.797 1 80.56 188 GLY A C 1
ATOM 1419 O O . GLY A 1 188 ? 0.386 -8.859 5.871 1 80.56 188 GLY A O 1
ATOM 1420 N N . CYS A 1 189 ? -0.717 -10.711 6.59 1 90.31 189 CYS A N 1
ATOM 1421 C CA . CYS A 1 189 ? 0.35 -11.164 7.473 1 90.31 189 CYS A CA 1
ATOM 1422 C C . CYS A 1 189 ? 0.691 -12.625 7.215 1 90.31 189 CYS A C 1
ATOM 1424 O O . CYS A 1 189 ? -0.181 -13.414 6.848 1 90.31 189 CYS A O 1
ATOM 1426 N N . PRO A 1 190 ? 1.971 -12.945 7.367 1 94.31 190 PRO A N 1
ATOM 1427 C CA . PRO A 1 190 ? 2.307 -14.359 7.219 1 94.31 190 PRO A CA 1
ATOM 1428 C C . PRO A 1 190 ? 1.664 -15.234 8.297 1 94.31 190 PRO A C 1
ATOM 1430 O O . PRO A 1 190 ? 1.521 -14.805 9.438 1 94.31 190 PRO A O 1
ATOM 1433 N N . ALA A 1 191 ? 1.277 -16.406 7.941 1 95.56 191 ALA A N 1
ATOM 1434 C CA . ALA A 1 191 ? 0.63 -17.359 8.852 1 95.56 191 ALA A CA 1
ATOM 1435 C C . ALA A 1 191 ? 1.631 -17.922 9.852 1 95.56 191 ALA A C 1
ATOM 1437 O O . ALA A 1 191 ? 1.97 -19.109 9.797 1 95.56 191 ALA A O 1
ATOM 1438 N N . MET A 1 192 ? 2.047 -17.109 10.773 1 94.06 192 MET A N 1
ATOM 1439 C CA . MET A 1 192 ? 3.029 -17.469 11.789 1 94.06 192 MET A CA 1
ATOM 1440 C C . MET A 1 192 ? 2.412 -17.422 13.18 1 94.06 192 MET A C 1
ATOM 1442 O O . MET A 1 192 ? 1.262 -17 13.344 1 94.06 192 MET A O 1
ATOM 1446 N N . ASP A 1 193 ? 3.197 -17.812 14.148 1 91 193 ASP A N 1
ATOM 1447 C CA . ASP A 1 193 ? 2.729 -17.844 15.531 1 91 193 ASP A CA 1
ATOM 1448 C C . ASP A 1 193 ? 2.34 -16.438 16 1 91 193 ASP A C 1
ATOM 1450 O O . ASP A 1 193 ? 3.043 -15.461 15.727 1 91 193 ASP A O 1
ATOM 1454 N N . GLY A 1 194 ? 1.197 -16.406 16.625 1 89.56 194 GLY A N 1
ATOM 1455 C CA . GLY A 1 194 ? 0.754 -15.148 17.219 1 89.56 194 GLY A CA 1
ATOM 1456 C C . GLY A 1 194 ? -0.13 -14.328 16.297 1 89.56 194 GLY A C 1
ATOM 1457 O O . GLY A 1 194 ? -0.758 -13.359 16.734 1 89.56 194 GLY A O 1
ATOM 1458 N N . ILE A 1 195 ? -0.196 -14.695 15.07 1 91.81 195 ILE A N 1
ATOM 1459 C CA . ILE A 1 195 ? -1.037 -13.969 14.125 1 91.81 195 ILE A CA 1
ATOM 1460 C C . ILE A 1 195 ? -2.471 -14.484 14.203 1 91.81 195 ILE A C 1
ATOM 1462 O O . ILE A 1 195 ? -2.711 -15.688 14.062 1 91.81 195 ILE A O 1
ATOM 1466 N N . ARG A 1 196 ? -3.287 -13.578 14.445 1 89.88 196 ARG A N 1
ATOM 1467 C CA . ARG A 1 196 ? -4.688 -13.953 14.586 1 89.88 196 ARG A CA 1
ATOM 1468 C C . ARG A 1 196 ? -5.285 -14.367 13.242 1 89.88 196 ARG A C 1
ATOM 1470 O O . ARG A 1 196 ? -5.012 -13.734 12.219 1 89.88 196 ARG A O 1
ATOM 1477 N N . ARG A 1 197 ? -6.082 -15.383 13.336 1 91.25 197 ARG A N 1
ATOM 1478 C CA . ARG A 1 197 ? -6.762 -15.898 12.156 1 91.25 197 ARG A CA 1
ATOM 1479 C C . ARG A 1 197 ? -8.211 -15.43 12.109 1 91.25 197 ARG A C 1
ATOM 1481 O O . ARG A 1 197 ? -8.883 -15.367 13.141 1 91.25 197 ARG A O 1
ATOM 1488 N N . MET A 1 198 ? -8.602 -15.094 10.969 1 88 198 MET A N 1
ATOM 1489 C CA . MET A 1 198 ? -10.016 -14.758 10.805 1 88 198 MET A CA 1
ATOM 1490 C C . MET A 1 198 ? -10.883 -16.016 10.883 1 88 198 MET A C 1
ATOM 1492 O O . MET A 1 198 ? -10.438 -17.094 10.523 1 88 198 MET A O 1
ATOM 1496 N N . PRO A 1 199 ? -12.117 -15.688 11.289 1 86.38 199 PRO A N 1
ATOM 1497 C CA . PRO A 1 199 ? -13.047 -16.828 11.281 1 86.38 199 PRO A CA 1
ATOM 1498 C C . PRO A 1 199 ? -13.312 -17.359 9.875 1 86.38 199 PRO A C 1
ATOM 1500 O O . PRO A 1 199 ? -13.359 -16.578 8.914 1 86.38 199 PRO A O 1
ATOM 1503 N N . MET A 1 200 ? -13.539 -18.625 9.781 1 84.69 200 MET A N 1
ATOM 1504 C CA . MET A 1 200 ? -13.719 -19.312 8.508 1 84.69 200 MET A CA 1
ATOM 1505 C C . MET A 1 200 ? -14.875 -18.719 7.719 1 84.69 200 MET A C 1
ATOM 1507 O O . MET A 1 200 ? -14.82 -18.641 6.488 1 84.69 200 MET A O 1
ATOM 1511 N N . ASP A 1 201 ? -15.875 -18.297 8.438 1 82.38 201 ASP A N 1
ATOM 1512 C CA . ASP A 1 201 ? -17.078 -17.797 7.781 1 82.38 201 ASP A CA 1
ATOM 1513 C C . ASP A 1 201 ? -16.828 -16.422 7.168 1 82.38 201 ASP A C 1
ATOM 1515 O O . ASP A 1 201 ? -17.578 -15.961 6.309 1 82.38 201 ASP A O 1
ATOM 1519 N N . LYS A 1 202 ? -15.688 -15.828 7.605 1 81.75 202 LYS A N 1
ATOM 1520 C CA . LYS A 1 202 ? -15.359 -14.516 7.066 1 81.75 202 LYS A CA 1
ATOM 1521 C C . LYS A 1 202 ? -14.32 -14.617 5.957 1 81.75 202 LYS A C 1
ATOM 1523 O O . LYS A 1 202 ? -14.031 -13.633 5.273 1 81.75 202 LYS A O 1
ATOM 1528 N N . ALA A 1 203 ? -13.82 -15.836 5.859 1 83.25 203 ALA A N 1
ATOM 1529 C CA . ALA A 1 203 ? -12.836 -16.047 4.801 1 83.25 203 ALA A CA 1
ATOM 1530 C C . ALA A 1 203 ? -13.5 -16.047 3.428 1 83.25 203 ALA A C 1
ATOM 1532 O O . ALA A 1 203 ? -14.617 -16.547 3.275 1 83.25 203 ALA A O 1
ATOM 1533 N N . LYS A 1 204 ? -13.023 -15.367 2.49 1 78.38 204 LYS A N 1
ATOM 1534 C CA . LYS A 1 204 ? -13.562 -15.312 1.133 1 78.38 204 LYS A CA 1
ATOM 1535 C C . LYS A 1 204 ? -13.289 -16.609 0.381 1 78.38 204 LYS A C 1
ATOM 1537 O O . LYS A 1 204 ? -12.555 -16.609 -0.611 1 78.38 204 LYS A O 1
ATOM 1542 N N . LEU A 1 205 ? -13.898 -17.688 0.841 1 85.38 205 LEU A N 1
ATOM 1543 C CA . LEU A 1 205 ? -13.805 -19 0.212 1 85.38 205 LEU A CA 1
ATOM 1544 C C . LEU A 1 205 ? -15.102 -19.359 -0.504 1 85.38 205 LEU A C 1
ATOM 1546 O O . LEU A 1 205 ? -16.156 -18.828 -0.17 1 85.38 205 LEU A O 1
ATOM 1550 N N . PRO A 1 206 ? -14.945 -20.203 -1.53 1 86.75 206 PRO A N 1
ATOM 1551 C CA . PRO A 1 206 ? -16.172 -20.641 -2.221 1 86.75 206 PRO A CA 1
ATOM 1552 C C . PRO A 1 206 ? -17.188 -21.266 -1.274 1 86.75 206 PRO A C 1
ATOM 1554 O O . PRO A 1 206 ? -16.812 -22.062 -0.406 1 86.75 206 PRO A O 1
ATOM 1557 N N . SER A 1 207 ? -18.422 -20.922 -1.468 1 89.38 207 SER A N 1
ATOM 1558 C CA . SER A 1 207 ? -19.5 -21.438 -0.625 1 89.38 207 SER A CA 1
ATOM 1559 C C . SER A 1 207 ? -20.203 -22.609 -1.301 1 89.38 207 SER A C 1
ATOM 1561 O O . SER A 1 207 ? -20.906 -23.375 -0.642 1 89.38 207 SER A O 1
ATOM 1563 N N . ILE A 1 208 ? -20 -22.781 -2.596 1 93.69 208 ILE A N 1
ATOM 1564 C CA . ILE A 1 208 ? -20.703 -23.844 -3.326 1 93.69 208 ILE A CA 1
ATOM 1565 C C . ILE A 1 208 ? -19.719 -24.953 -3.67 1 93.69 208 ILE A C 1
ATOM 1567 O O . ILE A 1 208 ? -18.516 -24.719 -3.773 1 93.69 208 ILE A O 1
ATOM 1571 N N . PRO A 1 209 ? -20.266 -26.172 -3.854 1 94.62 209 PRO A N 1
ATOM 1572 C CA . PRO A 1 209 ? -19.406 -27.25 -4.359 1 94.62 209 PRO A CA 1
ATOM 1573 C C . PRO A 1 209 ? -18.906 -27 -5.781 1 94.62 209 PRO A C 1
ATOM 1575 O O . PRO A 1 209 ? -19.703 -26.641 -6.656 1 94.62 209 PRO A O 1
ATOM 1578 N N . VAL A 1 210 ? -17.672 -27.094 -5.945 1 91.81 210 VAL A N 1
ATOM 1579 C CA . VAL A 1 210 ? -17.016 -26.969 -7.246 1 91.81 210 VAL A CA 1
ATOM 1580 C C . VAL A 1 210 ? -16.25 -28.25 -7.566 1 91.81 210 VAL A C 1
ATOM 1582 O O . VAL A 1 210 ? -15.414 -28.703 -6.773 1 91.81 210 VAL A O 1
ATOM 1585 N N . GLN A 1 211 ? -16.484 -28.766 -8.703 1 89.75 211 GLN A N 1
ATOM 1586 C CA . GLN A 1 211 ? -15.898 -30.062 -9.008 1 89.75 211 GLN A CA 1
ATOM 1587 C C . GLN A 1 211 ? -15.43 -30.125 -10.461 1 89.75 211 GLN A C 1
ATOM 1589 O O . GLN A 1 211 ? -16.25 -30.062 -11.383 1 89.75 211 GLN A O 1
ATOM 1594 N N . PRO A 1 212 ? -14.133 -30.25 -10.625 1 87.44 212 PRO A N 1
ATOM 1595 C CA . PRO A 1 212 ? -13.688 -30.641 -11.961 1 87.44 212 PRO A CA 1
ATOM 1596 C C . PRO A 1 212 ? -14.086 -32.062 -12.328 1 87.44 212 PRO A C 1
ATOM 1598 O O . PRO A 1 212 ? -14.023 -32.969 -11.492 1 87.44 212 PRO A O 1
ATOM 1601 N N . VAL A 1 213 ? -14.5 -32.25 -13.562 1 87.69 213 VAL A N 1
ATOM 1602 C CA . VAL A 1 213 ? -14.953 -33.562 -13.984 1 87.69 213 VAL A CA 1
ATOM 1603 C C . VAL A 1 213 ? -14.148 -34.031 -15.195 1 87.69 213 VAL A C 1
ATOM 1605 O O . VAL A 1 213 ? -13.562 -33.219 -15.906 1 87.69 213 VAL A O 1
ATOM 1608 N N . SER A 1 214 ? -14.156 -35.312 -15.383 1 83.25 214 SER A N 1
ATOM 1609 C CA . SER A 1 214 ? -13.453 -35.906 -16.516 1 83.25 214 SER A CA 1
ATOM 1610 C C . SER A 1 214 ? -14.109 -35.531 -17.844 1 83.25 214 SER A C 1
ATOM 1612 O O . SER A 1 214 ? -15.289 -35.125 -17.859 1 83.25 214 SER A O 1
ATOM 1614 N N . THR A 1 215 ? -13.312 -35.656 -18.875 1 84.88 215 THR A N 1
ATOM 1615 C CA . THR A 1 215 ? -13.82 -35.375 -20.203 1 84.88 215 THR A CA 1
ATOM 1616 C C . THR A 1 215 ? -15 -36.281 -20.531 1 84.88 215 THR A C 1
ATOM 1618 O O . THR A 1 215 ? -15.992 -35.844 -21.125 1 84.88 215 THR A O 1
ATOM 1621 N N . GLN A 1 216 ? -14.898 -37.531 -20.172 1 84.69 216 GLN A N 1
ATOM 1622 C CA . GLN A 1 216 ? -15.945 -38.5 -20.453 1 84.69 216 GLN A CA 1
ATOM 1623 C C . GLN A 1 216 ? -17.25 -38.125 -19.766 1 84.69 216 GLN A C 1
ATOM 1625 O O . GLN A 1 216 ? -18.328 -38.188 -20.359 1 84.69 216 GLN A O 1
ATOM 1630 N N . LEU A 1 217 ? -17.109 -37.812 -18.547 1 88.75 217 LEU A N 1
ATOM 1631 C CA . LEU A 1 217 ? -18.297 -37.406 -17.797 1 88.75 217 LEU A CA 1
ATOM 1632 C C . LEU A 1 217 ? -18.906 -36.125 -18.375 1 88.75 217 LEU A C 1
ATOM 1634 O O . LEU A 1 217 ? -20.125 -36 -18.484 1 88.75 217 LEU A O 1
ATOM 1638 N N . ALA A 1 218 ? -18.109 -35.188 -18.703 1 93.5 218 ALA A N 1
ATOM 1639 C CA . ALA A 1 218 ? -18.594 -33.938 -19.281 1 93.5 218 ALA A CA 1
ATOM 1640 C C . ALA A 1 218 ? -19.375 -34.219 -20.578 1 93.5 218 ALA A C 1
ATOM 1642 O O . ALA A 1 218 ? -20.453 -33.656 -20.766 1 93.5 218 ALA A O 1
ATOM 1643 N N . VAL A 1 219 ? -18.812 -35.062 -21.438 1 94.12 219 VAL A N 1
ATOM 1644 C CA . VAL A 1 219 ? -19.469 -35.406 -22.703 1 94.12 219 VAL A CA 1
ATOM 1645 C C . VAL A 1 219 ? -20.828 -36.031 -22.422 1 94.12 219 VAL A C 1
ATOM 1647 O O . VAL A 1 219 ? -21.828 -35.719 -23.062 1 94.12 219 VAL A O 1
ATOM 1650 N N . SER A 1 220 ? -20.844 -36.938 -21.484 1 92.88 220 SER A N 1
ATOM 1651 C CA . SER A 1 220 ? -22.094 -37.594 -21.109 1 92.88 220 SER A CA 1
ATOM 1652 C C . SER A 1 220 ? -23.141 -36.625 -20.625 1 92.88 220 SER A C 1
ATOM 1654 O O . SER A 1 220 ? -24.297 -36.688 -21.016 1 92.88 220 SER A O 1
ATOM 1656 N N . LEU A 1 221 ? -22.766 -35.688 -19.781 1 95.31 221 LEU A N 1
ATOM 1657 C CA . LEU A 1 221 ? -23.703 -34.719 -19.234 1 95.31 221 LEU A CA 1
ATOM 1658 C C . LEU A 1 221 ? -24.188 -33.781 -20.328 1 95.31 221 LEU A C 1
ATOM 1660 O O . LEU A 1 221 ? -25.391 -33.562 -20.469 1 95.31 221 LEU A O 1
ATOM 1664 N N . LEU A 1 222 ? -23.281 -33.281 -21.094 1 96.5 222 LEU A N 1
ATOM 1665 C CA . LEU A 1 222 ? -23.609 -32.281 -22.125 1 96.5 222 LEU A CA 1
ATOM 1666 C C . LEU A 1 222 ? -24.484 -32.906 -23.203 1 96.5 222 LEU A C 1
ATOM 1668 O O . LEU A 1 222 ? -25.375 -32.25 -23.75 1 96.5 222 LEU A O 1
ATOM 1672 N N . SER A 1 223 ? -24.234 -34.188 -23.562 1 94.31 223 SER A N 1
ATOM 1673 C CA . SER A 1 223 ? -24.984 -34.875 -24.609 1 94.31 223 SER A CA 1
ATOM 1674 C C . SER A 1 223 ? -26.438 -35.062 -24.203 1 94.31 223 SER A C 1
ATOM 1676 O O . SER A 1 223 ? -27.328 -35.188 -25.047 1 94.31 223 SER A O 1
ATOM 1678 N N . ASN A 1 224 ? -26.719 -35.094 -22.922 1 91.75 224 ASN A N 1
ATOM 1679 C CA . ASN A 1 224 ? -28.062 -35.375 -22.438 1 91.75 224 ASN A CA 1
ATOM 1680 C C . ASN A 1 224 ? -28.812 -34.094 -22.125 1 91.75 224 ASN A C 1
ATOM 1682 O O . ASN A 1 224 ? -29.984 -34.125 -21.766 1 91.75 224 ASN A O 1
ATOM 1686 N N . MET A 1 225 ? -28.109 -32.969 -22.25 1 93.69 225 MET A N 1
ATOM 1687 C CA . MET A 1 225 ? -28.781 -31.703 -22 1 93.69 225 MET A CA 1
ATOM 1688 C C . MET A 1 225 ? -29.703 -31.328 -23.156 1 93.69 225 MET A C 1
ATOM 1690 O O . MET A 1 225 ? -29.422 -31.656 -24.297 1 93.69 225 MET A O 1
ATOM 1694 N N . THR A 1 226 ? -30.828 -30.703 -22.766 1 88.69 226 THR A N 1
ATOM 1695 C CA . THR A 1 226 ? -31.797 -30.234 -23.734 1 88.69 226 THR A CA 1
ATOM 1696 C C . THR A 1 226 ? -32.062 -28.734 -23.547 1 88.69 226 THR A C 1
ATOM 1698 O O . THR A 1 226 ? -31.484 -28.109 -22.656 1 88.69 226 THR A O 1
ATOM 1701 N N . GLY A 1 227 ? -32.906 -28.203 -24.438 1 90.06 227 GLY A N 1
ATOM 1702 C CA . GLY A 1 227 ? -33.219 -26.797 -24.375 1 90.06 227 GLY A CA 1
ATOM 1703 C C . GLY A 1 227 ? -32.625 -26 -25.516 1 90.06 227 GLY A C 1
ATOM 1704 O O . GLY A 1 227 ? -32.438 -26.516 -26.625 1 90.06 227 GLY A O 1
ATOM 1705 N N . ARG A 1 228 ? -32.344 -24.766 -25.234 1 91.12 228 ARG A N 1
ATOM 1706 C CA . ARG A 1 228 ? -31.844 -23.891 -26.281 1 91.12 228 ARG A CA 1
ATOM 1707 C C . ARG A 1 228 ? -30.406 -24.219 -26.672 1 91.12 228 ARG A C 1
ATOM 1709 O O . ARG A 1 228 ? -29.562 -24.422 -25.797 1 91.12 228 ARG A O 1
ATOM 1716 N N . GLU A 1 229 ? -30.25 -24.312 -27.969 1 94.44 229 GLU A N 1
ATOM 1717 C CA . GLU A 1 229 ? -28.891 -24.516 -28.453 1 94.44 229 GLU A CA 1
ATOM 1718 C C . GLU A 1 229 ? -27.984 -23.328 -28.109 1 94.44 229 GLU A C 1
ATOM 1720 O O . GLU A 1 229 ? -28.406 -22.172 -28.234 1 94.44 229 GLU A O 1
ATOM 1725 N N . ALA A 1 230 ? -26.812 -23.625 -27.625 1 96.06 230 ALA A N 1
ATOM 1726 C CA . ALA A 1 230 ? -25.859 -22.562 -27.312 1 96.06 230 ALA A CA 1
ATOM 1727 C C . ALA A 1 230 ? -25.453 -21.797 -28.562 1 96.06 230 ALA A C 1
ATOM 1729 O O . ALA A 1 230 ? -25.422 -22.375 -29.656 1 96.06 230 ALA A O 1
ATOM 1730 N N . PRO A 1 231 ? -25.141 -20.547 -28.469 1 94.06 231 PRO A N 1
ATOM 1731 C CA . PRO A 1 231 ? -24.625 -19.797 -29.609 1 94.06 231 PRO A CA 1
ATOM 1732 C C . PRO A 1 231 ? -23.375 -20.438 -30.219 1 94.06 231 PRO A C 1
ATOM 1734 O O . PRO A 1 231 ? -22.703 -21.234 -29.578 1 94.06 231 PRO A O 1
ATOM 1737 N N . LEU A 1 232 ? -23.109 -20.094 -31.422 1 92.5 232 LEU A N 1
ATOM 1738 C CA . LEU A 1 232 ? -22.016 -20.688 -32.188 1 92.5 232 LEU A CA 1
ATOM 1739 C C . LEU A 1 232 ? -20.688 -20.516 -31.469 1 92.5 232 LEU A C 1
ATOM 1741 O O . LEU A 1 232 ? -19.875 -21.438 -31.438 1 92.5 232 LEU A O 1
ATOM 1745 N N . ASP A 1 233 ? -20.516 -19.391 -30.859 1 90 233 ASP A N 1
ATOM 1746 C CA . ASP A 1 233 ? -19.25 -19.109 -30.203 1 90 233 ASP A CA 1
ATOM 1747 C C . ASP A 1 233 ? -19.141 -19.875 -28.875 1 90 233 ASP A C 1
ATOM 1749 O O . ASP A 1 233 ? -18.047 -19.938 -28.297 1 90 233 ASP A O 1
ATOM 1753 N N . TRP A 1 234 ? -20.25 -20.453 -28.438 1 94.56 234 TRP A N 1
ATOM 1754 C CA . TRP A 1 234 ? -20.25 -21.234 -27.203 1 94.56 234 TRP A CA 1
ATOM 1755 C C . TRP A 1 234 ? -20.016 -22.719 -27.5 1 94.56 234 TRP A C 1
ATOM 1757 O O . TRP A 1 234 ? -19.719 -23.5 -26.578 1 94.56 234 TRP A O 1
ATOM 1767 N N . GLN A 1 235 ? -20.172 -23.062 -28.734 1 94.94 235 GLN A N 1
ATOM 1768 C CA . GLN A 1 235 ? -19.953 -24.469 -29.094 1 94.94 235 GLN A CA 1
ATOM 1769 C C . GLN A 1 235 ? -18.484 -24.844 -28.922 1 94.94 235 GLN A C 1
ATOM 1771 O O . GLN A 1 235 ? -17.594 -24.031 -29.156 1 94.94 235 GLN A O 1
ATOM 1776 N N . GLY A 1 236 ? -18.266 -26.109 -28.547 1 93.31 236 GLY A N 1
ATOM 1777 C CA . GLY A 1 236 ? -16.922 -26.562 -28.234 1 93.31 236 GLY A CA 1
ATOM 1778 C C . GLY A 1 236 ? -16.438 -27.672 -29.141 1 93.31 236 GLY A C 1
ATOM 1779 O O . GLY A 1 236 ? -16.906 -27.812 -30.281 1 93.31 236 GLY A O 1
ATOM 1780 N N . GLY A 1 237 ? -15.461 -28.375 -28.688 1 92.94 237 GLY A N 1
ATOM 1781 C CA . GLY A 1 237 ? -14.781 -29.344 -29.531 1 92.94 237 GLY A CA 1
ATOM 1782 C C . GLY A 1 237 ? -15.328 -30.75 -29.375 1 92.94 237 GLY A C 1
ATOM 1783 O O . GLY A 1 237 ? -14.906 -31.672 -30.078 1 92.94 237 GLY A O 1
ATOM 1784 N N . PHE A 1 238 ? -16.25 -30.984 -28.484 1 93.56 238 PHE A N 1
ATOM 1785 C CA . PHE A 1 238 ? -16.875 -32.312 -28.375 1 93.56 238 PHE A CA 1
ATOM 1786 C C . PHE A 1 238 ? -17.828 -32.562 -29.531 1 93.56 238 PHE A C 1
ATOM 1788 O O . PHE A 1 238 ? -18.375 -31.609 -30.109 1 93.56 238 PHE A O 1
ATOM 1795 N N . ASN A 1 239 ? -17.906 -33.781 -29.875 1 93.25 239 ASN A N 1
ATOM 1796 C CA . ASN A 1 239 ? -18.859 -34.156 -30.922 1 93.25 239 ASN A CA 1
ATOM 1797 C C . ASN A 1 239 ? -20.281 -34.219 -30.375 1 93.25 239 ASN A C 1
ATOM 1799 O O . ASN A 1 239 ? -20.938 -35.25 -30.438 1 93.25 239 ASN A O 1
ATOM 1803 N N . VAL A 1 240 ? -20.719 -33.156 -29.781 1 95.12 240 VAL A N 1
ATOM 1804 C CA . VAL A 1 240 ? -22.062 -32.969 -29.219 1 95.12 240 VAL A CA 1
ATOM 1805 C C . VAL A 1 240 ? -22.547 -31.531 -29.469 1 95.12 240 VAL A C 1
ATOM 1807 O O . VAL A 1 240 ? -21.734 -30.625 -29.641 1 95.12 240 VAL A O 1
ATOM 1810 N N . THR A 1 241 ? -23.828 -31.391 -29.688 1 95.75 241 THR A N 1
ATOM 1811 C CA . THR A 1 241 ? -24.406 -30.047 -29.719 1 95.75 241 THR A CA 1
ATOM 1812 C C . THR A 1 241 ? -24.594 -29.516 -28.297 1 95.75 241 THR A C 1
ATOM 1814 O O . THR A 1 241 ? -25.281 -30.125 -27.484 1 95.75 241 THR A O 1
ATOM 1817 N N . TYR A 1 242 ? -23.969 -28.438 -28.031 1 97.12 242 TYR A N 1
ATOM 1818 C CA . TYR A 1 242 ? -24.062 -27.844 -26.703 1 97.12 242 TYR A CA 1
ATOM 1819 C C . TYR A 1 242 ? -25.391 -27.109 -26.547 1 97.12 242 TYR A C 1
ATOM 1821 O O . TYR A 1 242 ? -25.766 -26.281 -27.391 1 97.12 242 TYR A O 1
ATOM 1829 N N . HIS A 1 243 ? -26.109 -27.406 -25.516 1 96.12 243 HIS A N 1
ATOM 1830 C CA . HIS A 1 243 ? -27.328 -26.703 -25.156 1 96.12 243 HIS A CA 1
ATOM 1831 C C . HIS A 1 243 ? -27.156 -25.906 -23.875 1 96.12 243 HIS A C 1
ATOM 1833 O O . HIS A 1 243 ? -26.484 -26.359 -22.953 1 96.12 243 HIS A O 1
ATOM 1839 N N . MET A 1 244 ? -27.672 -24.734 -23.766 1 94.75 244 MET A N 1
ATOM 1840 C CA . MET A 1 244 ? -27.516 -23.859 -22.594 1 94.75 244 MET A CA 1
ATOM 1841 C C . MET A 1 244 ? -28.359 -24.375 -21.422 1 94.75 244 MET A C 1
ATOM 1843 O O . MET A 1 244 ? -27.938 -24.25 -20.266 1 94.75 244 MET A O 1
ATOM 1847 N N . GLY A 1 245 ? -29.438 -24.984 -21.641 1 90.19 245 GLY A N 1
ATOM 1848 C CA . GLY A 1 245 ? -30.422 -25.375 -20.641 1 90.19 245 GLY A CA 1
ATOM 1849 C C . GLY A 1 245 ? -31.859 -25.062 -21.062 1 90.19 245 GLY A C 1
ATOM 1850 O O . GLY A 1 245 ? -32.094 -24.531 -22.141 1 90.19 245 GLY A O 1
ATOM 1851 N N . ARG A 1 246 ? -32.688 -25.438 -20.203 1 86.12 246 ARG A N 1
ATOM 1852 C CA . ARG A 1 246 ? -34.125 -25.281 -20.516 1 86.12 246 ARG A CA 1
ATOM 1853 C C . ARG A 1 246 ? -34.656 -23.938 -20.016 1 86.12 246 ARG A C 1
ATOM 1855 O O . ARG A 1 246 ? -34.156 -23.422 -19 1 86.12 246 ARG A O 1
ATOM 1862 N N . ARG A 1 247 ? -35.5 -23.391 -20.844 1 79.12 247 ARG A N 1
ATOM 1863 C CA . ARG A 1 247 ? -36.219 -22.203 -20.406 1 79.12 247 ARG A CA 1
ATOM 1864 C C . ARG A 1 247 ? -37.094 -22.516 -19.203 1 79.12 247 ARG A C 1
ATOM 1866 O O . ARG A 1 247 ? -37.375 -23.672 -18.922 1 79.12 247 ARG A O 1
ATOM 1873 N N . LYS A 1 248 ? -37.406 -21.453 -18.516 1 69.81 248 LYS A N 1
ATOM 1874 C CA . LYS A 1 248 ? -38.312 -21.609 -17.375 1 69.81 248 LYS A CA 1
ATOM 1875 C C . LYS A 1 248 ? -39.562 -22.422 -17.766 1 69.81 248 LYS A C 1
ATOM 1877 O O . LYS A 1 248 ? -40.344 -21.984 -18.594 1 69.81 248 LYS A O 1
ATOM 1882 N N . THR A 1 249 ? -39.438 -23.812 -17.766 1 66.62 249 THR A N 1
ATOM 1883 C CA . THR A 1 249 ? -40.594 -24.672 -18.078 1 66.62 249 THR A CA 1
ATOM 1884 C C . THR A 1 249 ? -40.969 -25.516 -16.859 1 66.62 249 THR A C 1
ATOM 1886 O O . THR A 1 249 ? -40.156 -25.75 -15.977 1 66.62 249 THR A O 1
ATOM 1889 N N . LYS A 1 250 ? -42.188 -25.828 -16.781 1 66.06 250 LYS A N 1
ATOM 1890 C CA . LYS A 1 250 ? -42.75 -26.641 -15.711 1 66.06 250 LYS A CA 1
ATOM 1891 C C . LYS A 1 250 ? -42.562 -28.125 -16 1 66.06 250 LYS A C 1
ATOM 1893 O O . LYS A 1 250 ? -42.844 -28.984 -15.148 1 66.06 250 LYS A O 1
ATOM 1898 N N . ARG A 1 251 ? -41.969 -28.5 -17.156 1 75.19 251 ARG A N 1
ATOM 1899 C CA . ARG A 1 251 ? -41.781 -29.922 -17.453 1 75.19 251 ARG A CA 1
ATOM 1900 C C . ARG A 1 251 ? -40.594 -30.5 -16.719 1 75.19 251 ARG A C 1
ATOM 1902 O O . ARG A 1 251 ? -39.5 -29.938 -16.766 1 75.19 251 ARG A O 1
ATOM 1909 N N . PRO A 1 252 ? -40.906 -31.516 -15.992 1 77.94 252 PRO A N 1
ATOM 1910 C CA . PRO A 1 252 ? -39.812 -32.094 -15.227 1 77.94 252 PRO A CA 1
ATOM 1911 C C . PRO A 1 252 ? -38.688 -32.656 -16.125 1 77.94 252 PRO A C 1
ATOM 1913 O O . PRO A 1 252 ? -38.969 -33.094 -17.25 1 77.94 252 PRO A O 1
ATOM 1916 N N . THR A 1 253 ? -37.469 -32.5 -15.781 1 85.81 253 THR A N 1
ATOM 1917 C CA . THR A 1 253 ? -36.281 -33.062 -16.453 1 85.81 253 THR A CA 1
ATOM 1918 C C . THR A 1 253 ? -35.344 -33.719 -15.453 1 85.81 253 THR A C 1
ATOM 1920 O O . THR A 1 253 ? -35.625 -33.75 -14.258 1 85.81 253 THR A O 1
ATOM 1923 N N . TRP A 1 254 ? -34.312 -34.344 -15.945 1 90.31 254 TRP A N 1
ATOM 1924 C CA . TRP A 1 254 ? -33.344 -34.938 -15.047 1 90.31 254 TRP A CA 1
ATOM 1925 C C . TRP A 1 254 ? -32.5 -33.844 -14.352 1 90.31 254 TRP A C 1
ATOM 1927 O O . TRP A 1 254 ? -32.469 -32.688 -14.82 1 90.31 254 TRP A O 1
ATOM 1937 N N . THR A 1 255 ? -32.062 -34.156 -13.195 1 94.75 255 THR A N 1
ATOM 1938 C CA . THR A 1 255 ? -31.234 -33.25 -12.398 1 94.75 255 THR A CA 1
ATOM 1939 C C . THR A 1 255 ? -29.906 -33.938 -12.039 1 94.75 255 THR A C 1
ATOM 1941 O O . THR A 1 255 ? -29.75 -35.125 -12.195 1 94.75 255 THR A O 1
ATOM 1944 N N . VAL A 1 256 ? -28.953 -33.094 -11.695 1 96.31 256 VAL A N 1
ATOM 1945 C CA . VAL A 1 256 ? -27.672 -33.562 -11.195 1 96.31 256 VAL A CA 1
ATOM 1946 C C . VAL A 1 256 ? -27.609 -33.375 -9.68 1 96.31 256 VAL A C 1
ATOM 1948 O O . VAL A 1 256 ? -28.031 -32.344 -9.156 1 96.31 256 VAL A O 1
ATOM 1951 N N . GLN A 1 257 ? -27.25 -34.375 -9.031 1 96.69 257 GLN A N 1
ATOM 1952 C CA . GLN A 1 257 ? -26.953 -34.281 -7.609 1 96.69 257 GLN A CA 1
ATOM 1953 C C . GLN A 1 257 ? -25.438 -34.406 -7.363 1 96.69 257 GLN A C 1
ATOM 1955 O O . GLN A 1 257 ? -24.812 -35.375 -7.766 1 96.69 257 GLN A O 1
ATOM 1960 N N . LEU A 1 258 ? -24.906 -33.375 -6.812 1 96.56 258 LEU A N 1
ATOM 1961 C CA . LEU A 1 258 ? -23.484 -33.312 -6.484 1 96.56 258 LEU A CA 1
ATOM 1962 C C . LEU A 1 258 ? -23.266 -33.344 -4.973 1 96.56 258 LEU A C 1
ATOM 1964 O O . LEU A 1 258 ? -23.828 -32.531 -4.242 1 96.56 258 LEU A O 1
ATOM 1968 N N . ASP A 1 259 ? -22.594 -34.312 -4.508 1 95.25 259 ASP A N 1
ATOM 1969 C CA . ASP A 1 259 ? -22.25 -34.469 -3.098 1 95.25 259 ASP A CA 1
ATOM 1970 C C . ASP A 1 259 ? -20.75 -34.5 -2.9 1 95.25 259 ASP A C 1
ATOM 1972 O O . ASP A 1 259 ? -20.078 -35.5 -3.215 1 95.25 259 ASP A O 1
ATOM 1976 N N . LEU A 1 260 ? -20.234 -33.406 -2.398 1 94.5 260 LEU A N 1
ATOM 1977 C CA . LEU A 1 260 ? -18.797 -33.25 -2.229 1 94.5 260 LEU A CA 1
ATOM 1978 C C . LEU A 1 260 ? -18.438 -33.156 -0.751 1 94.5 260 LEU A C 1
ATOM 1980 O O . LEU A 1 260 ? -19.141 -32.5 0.02 1 94.5 260 LEU A O 1
ATOM 1984 N N . SER A 1 261 ? -17.422 -33.875 -0.357 1 91.12 261 SER A N 1
ATOM 1985 C CA . SER A 1 261 ? -16.875 -33.812 0.991 1 91.12 261 SER A CA 1
ATOM 1986 C C . SER A 1 261 ? -15.398 -33.438 0.964 1 91.12 261 SER A C 1
ATOM 1988 O O . SER A 1 261 ? -14.547 -34.219 0.562 1 91.12 261 SER A O 1
ATOM 1990 N N . ASN A 1 262 ? -15.117 -32.25 1.358 1 88.19 262 ASN A N 1
ATOM 1991 C CA . ASN A 1 262 ? -13.75 -31.75 1.465 1 88.19 262 ASN A CA 1
ATOM 1992 C C . ASN A 1 262 ? -13.391 -31.406 2.908 1 88.19 262 ASN A C 1
ATOM 1994 O O . ASN A 1 262 ? -14.273 -31.094 3.713 1 88.19 262 ASN A O 1
ATOM 1998 N N . MET A 1 263 ? -12.172 -31.578 3.209 1 88.06 263 MET A N 1
ATOM 1999 C CA . MET A 1 263 ? -11.68 -31.266 4.555 1 88.06 263 MET A CA 1
ATOM 2000 C C . MET A 1 263 ? -10.68 -30.125 4.52 1 88.06 263 MET A C 1
ATOM 2002 O O . MET A 1 263 ? -9.82 -30.062 3.635 1 88.06 263 MET A O 1
ATOM 2006 N N . GLN A 1 264 ? -10.914 -29.172 5.379 1 88.5 264 GLN A N 1
ATOM 2007 C CA . GLN A 1 264 ? -9.977 -28.078 5.566 1 88.5 264 GLN A CA 1
ATOM 2008 C C . GLN A 1 264 ? -9.219 -28.219 6.883 1 88.5 264 GLN A C 1
ATOM 2010 O O . GLN A 1 264 ? -9.805 -28.594 7.902 1 88.5 264 GLN A O 1
ATOM 2015 N N . GLN A 1 265 ? -7.938 -28.047 6.82 1 89.56 265 GLN A N 1
ATOM 2016 C CA . GLN A 1 265 ? -7.137 -28.172 8.031 1 89.56 265 GLN A CA 1
ATOM 2017 C C . GLN A 1 265 ? -5.941 -27.219 8.008 1 89.56 265 GLN A C 1
ATOM 2019 O O . GLN A 1 265 ? -5.484 -26.828 6.93 1 89.56 265 GLN A O 1
ATOM 2024 N N . GLN A 1 266 ? -5.508 -26.859 9.188 1 92.19 266 GLN A N 1
ATOM 2025 C CA . GLN A 1 266 ? -4.266 -26.094 9.312 1 92.19 266 GLN A CA 1
ATOM 2026 C C . GLN A 1 266 ? -3.051 -27.016 9.242 1 92.19 266 GLN A C 1
ATOM 2028 O O . GLN A 1 266 ? -3.012 -28.062 9.906 1 92.19 266 GLN A O 1
ATOM 2033 N N . GLN A 1 267 ? -2.156 -26.688 8.383 1 92.06 267 GLN A N 1
ATOM 2034 C CA . GLN A 1 267 ? -0.947 -27.484 8.188 1 92.06 267 GLN A CA 1
ATOM 2035 C C . GLN A 1 267 ? 0.261 -26.594 7.93 1 92.06 267 GLN A C 1
ATOM 2037 O O . GLN A 1 267 ? 0.138 -25.547 7.289 1 92.06 267 GLN A O 1
ATOM 2042 N N . GLU A 1 268 ? 1.364 -27.031 8.359 1 93.75 268 GLU A N 1
ATOM 2043 C CA . GLU A 1 268 ? 2.6 -26.281 8.117 1 93.75 268 GLU A CA 1
ATOM 2044 C C . GLU A 1 268 ? 3.119 -26.516 6.703 1 93.75 268 GLU A C 1
ATOM 2046 O O . GLU A 1 268 ? 3.141 -27.641 6.223 1 93.75 268 GLU A O 1
ATOM 2051 N N . VAL A 1 269 ? 3.391 -25.5 6.039 1 92.56 269 VAL A N 1
ATOM 2052 C CA . VAL A 1 269 ? 4.133 -25.531 4.781 1 92.56 269 VAL A CA 1
ATOM 2053 C C . VAL A 1 269 ? 5.551 -25.016 5.012 1 92.56 269 VAL A C 1
ATOM 2055 O O . VAL A 1 269 ? 5.758 -24.078 5.789 1 92.56 269 VAL A O 1
ATOM 2058 N N . HIS A 1 270 ? 6.52 -25.656 4.359 1 95.12 270 HIS A N 1
ATOM 2059 C CA . HIS A 1 270 ? 7.918 -25.328 4.605 1 95.12 270 HIS A CA 1
ATOM 2060 C C . HIS A 1 270 ? 8.602 -24.844 3.334 1 95.12 270 HIS A C 1
ATOM 2062 O O . HIS A 1 270 ? 8.367 -25.391 2.252 1 95.12 270 HIS A O 1
ATOM 2068 N N . ASP A 1 271 ? 9.336 -23.812 3.482 1 96.38 271 ASP A N 1
ATOM 2069 C CA . ASP A 1 271 ? 10.195 -23.281 2.424 1 96.38 271 ASP A CA 1
ATOM 2070 C C . ASP A 1 271 ? 11.672 -23.484 2.762 1 96.38 271 ASP A C 1
ATOM 2072 O O . ASP A 1 271 ? 12.062 -23.406 3.928 1 96.38 271 ASP A O 1
ATOM 2076 N N . VAL A 1 272 ? 12.461 -23.797 1.804 1 97.5 272 VAL A N 1
ATOM 2077 C CA . VAL A 1 272 ? 13.914 -23.875 1.969 1 97.5 272 VAL A CA 1
ATOM 2078 C C . VAL A 1 272 ? 14.578 -22.75 1.179 1 97.5 272 VAL A C 1
ATOM 2080 O O . VAL A 1 272 ? 14.398 -22.641 -0.037 1 97.5 272 VAL A O 1
ATOM 2083 N N . VAL A 1 273 ? 15.312 -21.906 1.873 1 97.56 273 VAL A N 1
ATOM 2084 C CA . VAL A 1 273 ? 15.898 -20.734 1.238 1 97.56 273 VAL A CA 1
ATOM 2085 C C . VAL A 1 273 ? 17.406 -20.734 1.452 1 97.56 273 VAL A C 1
ATOM 2087 O O . VAL A 1 273 ? 17.891 -20.922 2.572 1 97.56 273 VAL A O 1
ATOM 2090 N N . VAL A 1 274 ? 18.188 -20.562 0.401 1 97.56 274 VAL A N 1
ATOM 2091 C CA . VAL A 1 274 ? 19.641 -20.422 0.408 1 97.56 274 VAL A CA 1
ATOM 2092 C C . VAL A 1 274 ? 20.016 -19 0.003 1 97.56 274 VAL A C 1
ATOM 2094 O O . VAL A 1 274 ? 19.453 -18.438 -0.947 1 97.56 274 VAL A O 1
ATOM 2097 N N . THR A 1 275 ? 20.891 -18.406 0.704 1 97.31 275 THR A N 1
ATOM 2098 C CA . THR A 1 275 ? 21.391 -17.078 0.326 1 97.31 275 THR A CA 1
ATOM 2099 C C . THR A 1 275 ? 22.891 -17.125 0.041 1 97.31 275 THR A C 1
ATOM 2101 O O . THR A 1 275 ? 23.672 -17.594 0.872 1 97.31 275 THR A O 1
ATOM 2104 N N . ILE A 1 276 ? 23.297 -16.781 -1.138 1 97.56 276 ILE A N 1
ATOM 2105 C CA . ILE A 1 276 ? 24.688 -16.531 -1.523 1 97.56 276 ILE A CA 1
ATOM 2106 C C . ILE A 1 276 ? 24.953 -15.031 -1.513 1 97.56 276 ILE A C 1
ATOM 2108 O O . ILE A 1 276 ? 24.469 -14.297 -2.377 1 97.56 276 ILE A O 1
ATOM 2112 N N . THR A 1 277 ? 25.719 -14.562 -0.573 1 96.44 277 THR A N 1
ATOM 2113 C CA . THR A 1 277 ? 25.922 -13.133 -0.369 1 96.44 277 THR A CA 1
ATOM 2114 C C . THR A 1 277 ? 26.828 -12.555 -1.449 1 96.44 277 THR A C 1
ATOM 2116 O O . THR A 1 277 ? 27.891 -13.109 -1.743 1 96.44 277 THR A O 1
ATOM 2119 N N . GLY A 1 278 ? 26.375 -11.516 -2.049 1 96.62 278 GLY A N 1
ATOM 2120 C CA . GLY A 1 278 ? 27.172 -10.828 -3.061 1 96.62 278 GLY A CA 1
ATOM 2121 C C . GLY A 1 278 ? 28.328 -10.047 -2.482 1 96.62 278 GLY A C 1
ATOM 2122 O O . GLY A 1 278 ? 28.266 -9.586 -1.341 1 96.62 278 GLY A O 1
ATOM 2123 N N . MET A 1 279 ? 29.297 -9.805 -3.305 1 95 279 MET A N 1
ATOM 2124 C CA . MET A 1 279 ? 30.516 -9.156 -2.844 1 95 279 MET A CA 1
ATOM 2125 C C . MET A 1 279 ? 30.391 -7.641 -2.885 1 95 279 MET A C 1
ATOM 2127 O O . MET A 1 279 ? 30.781 -6.953 -1.938 1 95 279 MET A O 1
ATOM 2131 N N . GLN A 1 280 ? 29.859 -7.105 -3.936 1 94.25 280 GLN A N 1
ATOM 2132 C CA . GLN A 1 280 ? 29.844 -5.664 -4.145 1 94.25 280 GLN A CA 1
ATOM 2133 C C . GLN A 1 280 ? 28.484 -5.07 -3.801 1 94.25 280 GLN A C 1
ATOM 2135 O O . GLN A 1 280 ? 28.406 -3.949 -3.297 1 94.25 280 GLN A O 1
ATOM 2140 N N . MET A 1 281 ? 27.438 -5.766 -4.121 1 95.62 281 MET A N 1
ATOM 2141 C CA . MET A 1 281 ? 26.078 -5.312 -3.859 1 95.62 281 MET A CA 1
ATOM 2142 C C . MET A 1 281 ? 25.297 -6.359 -3.068 1 95.62 281 MET A C 1
ATOM 2144 O O . MET A 1 281 ? 24.328 -6.918 -3.568 1 95.62 281 MET A O 1
ATOM 2148 N N . PRO A 1 282 ? 25.656 -6.57 -1.812 1 95.94 282 PRO A N 1
ATOM 2149 C CA . PRO A 1 282 ? 25.047 -7.629 -1.013 1 95.94 282 PRO A CA 1
ATOM 2150 C C . PRO A 1 282 ? 23.562 -7.391 -0.767 1 95.94 282 PRO A C 1
ATOM 2152 O O . PRO A 1 282 ? 22.812 -8.336 -0.476 1 95.94 282 PRO A O 1
ATOM 2155 N N . ASP A 1 283 ? 23.078 -6.152 -0.939 1 95.69 283 ASP A N 1
ATOM 2156 C CA . ASP A 1 283 ? 21.672 -5.832 -0.652 1 95.69 283 ASP A CA 1
ATOM 2157 C C . ASP A 1 283 ? 20.844 -5.797 -1.933 1 95.69 283 ASP A C 1
ATOM 2159 O O . ASP A 1 283 ? 19.75 -5.223 -1.956 1 95.69 283 ASP A O 1
ATOM 2163 N N . GLU A 1 284 ? 21.328 -6.254 -2.977 1 97.12 284 GLU A N 1
ATOM 2164 C CA . GLU A 1 284 ? 20.562 -6.465 -4.199 1 97.12 284 GLU A CA 1
ATOM 2165 C C . GLU A 1 284 ? 20.391 -7.949 -4.5 1 97.12 284 GLU A C 1
ATOM 2167 O O . GLU A 1 284 ? 21.375 -8.656 -4.738 1 97.12 284 GLU A O 1
ATOM 2172 N N . TYR A 1 285 ? 19.109 -8.406 -4.477 1 98.12 285 TYR A N 1
ATOM 2173 C CA . TYR A 1 285 ? 18.828 -9.844 -4.492 1 98.12 285 TYR A CA 1
ATOM 2174 C C . TYR A 1 285 ? 18.328 -10.289 -5.855 1 98.12 285 TYR A C 1
ATOM 2176 O O . TYR A 1 285 ? 17.328 -9.758 -6.355 1 98.12 285 TYR A O 1
ATOM 2184 N N . ILE A 1 286 ? 19.016 -11.203 -6.422 1 98.75 286 ILE A N 1
ATOM 2185 C CA . ILE A 1 286 ? 18.484 -12 -7.523 1 98.75 286 ILE A CA 1
ATOM 2186 C C . ILE A 1 286 ? 17.875 -13.297 -6.977 1 98.75 286 ILE A C 1
ATOM 2188 O O . ILE A 1 286 ? 18.594 -14.141 -6.434 1 98.75 286 ILE A O 1
ATOM 2192 N N . ILE A 1 287 ? 16.562 -13.484 -7.156 1 98.62 287 ILE A N 1
ATOM 2193 C CA . ILE A 1 287 ? 15.891 -14.602 -6.508 1 98.62 287 ILE A CA 1
ATOM 2194 C C . ILE A 1 287 ? 15.477 -15.633 -7.559 1 98.62 287 ILE A C 1
ATOM 2196 O O . ILE A 1 287 ? 14.859 -15.281 -8.57 1 98.62 287 ILE A O 1
ATOM 2200 N N . LEU A 1 288 ? 15.875 -16.781 -7.363 1 98.56 288 LEU A N 1
ATOM 2201 C CA . LEU A 1 288 ? 15.438 -17.922 -8.156 1 98.56 288 LEU A CA 1
ATOM 2202 C C . LEU A 1 288 ? 14.617 -18.891 -7.312 1 98.56 288 LEU A C 1
ATOM 2204 O O . LEU A 1 288 ? 15.055 -19.312 -6.238 1 98.56 288 LEU A O 1
ATOM 2208 N N . GLY A 1 289 ? 13.445 -19.188 -7.801 1 97.12 289 GLY A N 1
ATOM 2209 C CA . GLY A 1 289 ? 12.57 -20.016 -6.992 1 97.12 289 GLY A CA 1
ATOM 2210 C C . GLY A 1 289 ? 11.961 -21.172 -7.762 1 97.12 289 GLY A C 1
ATOM 2211 O O . GLY A 1 289 ? 11.711 -21.062 -8.961 1 97.12 289 GLY A O 1
ATOM 2212 N N . GLY A 1 290 ? 11.75 -22.312 -7.117 1 93.12 290 GLY A N 1
ATOM 2213 C CA . GLY A 1 290 ? 10.953 -23.453 -7.523 1 93.12 290 GLY A CA 1
ATOM 2214 C C . GLY A 1 290 ? 9.938 -23.875 -6.477 1 93.12 290 GLY A C 1
ATOM 2215 O O . GLY A 1 290 ? 9.781 -23.203 -5.453 1 93.12 290 GLY A O 1
ATOM 2216 N N . HIS A 1 291 ? 9.242 -24.828 -6.75 1 89.38 291 HIS A N 1
ATOM 2217 C CA . HIS A 1 291 ? 8.266 -25.281 -5.766 1 89.38 291 HIS A CA 1
ATOM 2218 C C . HIS A 1 291 ? 8.281 -26.812 -5.637 1 89.38 291 HIS A C 1
ATOM 2220 O O . HIS A 1 291 ? 8.688 -27.516 -6.562 1 89.38 291 HIS A O 1
ATOM 2226 N N . PHE A 1 292 ? 7.926 -27.25 -4.453 1 84.69 292 PHE A N 1
ATOM 2227 C CA . PHE A 1 292 ? 7.785 -28.688 -4.191 1 84.69 292 PHE A CA 1
ATOM 2228 C C . PHE A 1 292 ? 6.594 -29.25 -4.945 1 84.69 292 PHE A C 1
ATOM 2230 O O . PHE A 1 292 ? 5.664 -28.531 -5.293 1 84.69 292 PHE A O 1
ATOM 2237 N N . ALA A 1 293 ? 6.758 -30.5 -5.309 1 62.81 293 ALA A N 1
ATOM 2238 C CA . ALA A 1 293 ? 5.68 -31.188 -6.008 1 62.81 293 ALA A CA 1
ATOM 2239 C C . ALA A 1 293 ? 4.406 -31.203 -5.172 1 62.81 293 ALA A C 1
ATOM 2241 O O . ALA A 1 293 ? 4.465 -31.312 -3.943 1 62.81 293 ALA A O 1
ATOM 2242 N N . SER A 1 294 ? 3.396 -30.594 -5.793 1 56.53 294 SER A N 1
ATOM 2243 C CA . SER A 1 294 ? 2.092 -30.688 -5.148 1 56.53 294 SER A CA 1
ATOM 2244 C C . SER A 1 294 ? 1.617 -32.125 -5.043 1 56.53 294 SER A C 1
ATOM 2246 O O . SER A 1 294 ? 1.965 -32.969 -5.883 1 56.53 294 SER A O 1
ATOM 2248 N N . MET A 1 295 ? 1.475 -32.625 -3.771 1 41.62 295 MET A N 1
ATOM 2249 C CA . MET A 1 295 ? 0.852 -33.938 -3.646 1 41.62 295 MET A CA 1
ATOM 2250 C C . MET A 1 295 ? -0.386 -34.031 -4.531 1 41.62 295 MET A C 1
ATOM 2252 O O . MET A 1 295 ? -1.035 -35.094 -4.582 1 41.62 295 MET A O 1
ATOM 2256 N N . MET A 1 296 ? -0.887 -32.906 -4.863 1 41.88 296 MET A N 1
ATOM 2257 C CA . MET A 1 296 ? -2.191 -33.062 -5.496 1 41.88 296 MET A CA 1
ATOM 2258 C C . MET A 1 296 ? -2.057 -33.812 -6.832 1 41.88 296 MET A C 1
ATOM 2260 O O . MET A 1 296 ? -1.473 -33.281 -7.777 1 41.88 296 MET A O 1
ATOM 2264 N N . SER A 1 297 ? -1.821 -35.062 -6.762 1 36.88 297 SER A N 1
ATOM 2265 C CA . SER A 1 297 ? -2.203 -35.938 -7.867 1 36.88 297 SER A CA 1
ATOM 2266 C C . SER A 1 297 ? -3.506 -35.469 -8.508 1 36.88 297 SER A C 1
ATOM 2268 O O . SER A 1 297 ? -4.379 -36.281 -8.812 1 36.88 297 SER A O 1
ATOM 2270 N N . SER A 1 298 ? -3.787 -34.344 -8 1 34.5 298 SER A N 1
ATOM 2271 C CA . SER A 1 298 ? -5.199 -34.062 -8.227 1 34.5 298 SER A CA 1
ATOM 2272 C C . SER A 1 298 ? -5.57 -34.25 -9.695 1 34.5 298 SER A C 1
ATOM 2274 O O . SER A 1 298 ? -6.707 -34.625 -10.016 1 34.5 298 SER A O 1
ATOM 2276 N N . MET A 1 299 ? -5.137 -33.188 -10.57 1 34 299 MET A N 1
ATOM 2277 C CA . MET A 1 299 ? -5.887 -33.094 -11.82 1 34 299 MET A CA 1
ATOM 2278 C C . MET A 1 299 ? -5.344 -34.062 -12.852 1 34 299 MET A C 1
ATOM 2280 O O . MET A 1 299 ? -4.164 -34 -13.211 1 34 299 MET A O 1
ATOM 2284 N N . GLY A 1 300 ? -6 -35.125 -13.086 1 33.06 300 GLY A N 1
ATOM 2285 C CA . GLY A 1 300 ? -5.953 -36.281 -13.984 1 33.06 300 GLY A CA 1
ATOM 2286 C C . GLY A 1 300 ? -4.539 -36.719 -14.305 1 33.06 300 GLY A C 1
ATOM 2287 O O . GLY A 1 300 ? -3.57 -36.156 -13.781 1 33.06 300 GLY A O 1
ATOM 2288 N N . GLY A 1 301 ? -4.473 -37.688 -15.203 1 33.72 301 GLY A N 1
ATOM 2289 C CA . GLY A 1 301 ? -3.471 -38.562 -15.766 1 33.72 301 GLY A CA 1
ATOM 2290 C C . GLY A 1 301 ? -2.123 -37.906 -15.961 1 33.72 301 GLY A C 1
ATOM 2291 O O . GLY A 1 301 ? -1.083 -38.5 -15.672 1 33.72 301 GLY A O 1
ATOM 2292 N N . MET A 1 302 ? -2.119 -37.094 -16.797 1 35.38 302 MET A N 1
ATOM 2293 C CA . MET A 1 302 ? -0.881 -36.75 -17.5 1 35.38 302 MET A CA 1
ATOM 2294 C C . MET A 1 302 ? 0.067 -35.969 -16.594 1 35.38 302 MET A C 1
ATOM 2296 O O . MET A 1 302 ? 1.284 -36 -16.781 1 35.38 302 MET A O 1
ATOM 2300 N N . THR A 1 303 ? -0.36 -34.844 -15.922 1 39.41 303 THR A N 1
ATOM 2301 C CA . THR A 1 303 ? 0.469 -33.656 -15.789 1 39.41 303 THR A CA 1
ATOM 2302 C C . THR A 1 303 ? 1.091 -33.562 -14.391 1 39.41 303 THR A C 1
ATOM 2304 O O . THR A 1 303 ? 2.008 -32.781 -14.156 1 39.41 303 THR A O 1
ATOM 2307 N N . SER A 1 304 ? 0.555 -34.031 -13.352 1 41.59 304 SER A N 1
ATOM 2308 C CA . SER A 1 304 ? 0.892 -33.469 -12.047 1 41.59 304 SER A CA 1
ATOM 2309 C C . SER A 1 304 ? 2.285 -33.906 -11.602 1 41.59 304 SER A C 1
ATOM 2311 O O . SER A 1 304 ? 3.078 -33.094 -11.141 1 41.59 304 SER A O 1
ATOM 2313 N N . ARG A 1 305 ? 2.449 -35.375 -11.406 1 41 305 ARG A N 1
ATOM 2314 C CA . ARG A 1 305 ? 3.697 -35.844 -10.805 1 41 305 ARG A CA 1
ATOM 2315 C C . ARG A 1 305 ? 4.898 -35.375 -11.625 1 41 305 ARG A C 1
ATOM 2317 O O . ARG A 1 305 ? 5.949 -35.062 -11.07 1 41 305 ARG A O 1
ATOM 2324 N N . THR A 1 306 ? 4.605 -35.438 -12.891 1 42.03 306 THR A N 1
ATOM 2325 C CA . THR A 1 306 ? 5.73 -35.125 -13.766 1 42.03 306 THR A CA 1
ATOM 2326 C C . THR A 1 306 ? 6.023 -33.625 -13.758 1 42.03 306 THR A C 1
ATOM 2328 O O . THR A 1 306 ? 7.18 -33.219 -13.852 1 42.03 306 THR A O 1
ATOM 2331 N N . ALA A 1 307 ? 4.934 -32.906 -13.477 1 47.03 307 ALA A N 1
ATOM 2332 C CA . ALA A 1 307 ? 5.098 -31.469 -13.562 1 47.03 307 ALA A CA 1
ATOM 2333 C C . ALA A 1 307 ? 5.867 -30.922 -12.359 1 47.03 307 ALA A C 1
ATOM 2335 O O . ALA A 1 307 ? 6.809 -30.141 -12.516 1 47.03 307 ALA A O 1
ATOM 2336 N N . ASP A 1 308 ? 5.555 -31.438 -11.133 1 53.75 308 ASP A N 1
ATOM 2337 C CA . ASP A 1 308 ? 6.145 -30.891 -9.914 1 53.75 308 ASP A CA 1
ATOM 2338 C C . ASP A 1 308 ? 7.547 -31.453 -9.688 1 53.75 308 ASP A C 1
ATOM 2340 O O . ASP A 1 308 ? 8.43 -30.75 -9.195 1 53.75 308 ASP A O 1
ATOM 2344 N N . ALA A 1 309 ? 7.75 -32.656 -10.211 1 60.88 309 ALA A N 1
ATOM 2345 C CA . ALA A 1 309 ? 9.094 -33.219 -10.125 1 60.88 309 ALA A CA 1
ATOM 2346 C C . ALA A 1 309 ? 10.07 -32.438 -11.008 1 60.88 309 ALA A C 1
ATOM 2348 O O . ALA A 1 309 ? 11.258 -32.375 -10.703 1 60.88 309 ALA A O 1
ATOM 2349 N N . GLY A 1 310 ? 9.406 -31.781 -11.836 1 76 310 GLY A N 1
ATOM 2350 C CA . GLY A 1 310 ? 10.234 -31.016 -12.758 1 76 310 GLY A CA 1
ATOM 2351 C C . GLY A 1 310 ? 10.82 -29.766 -12.141 1 76 310 GLY A C 1
ATOM 2352 O O . GLY A 1 310 ? 12.016 -29.5 -12.266 1 76 310 GLY A O 1
ATOM 2353 N N . SER A 1 311 ? 10.023 -29.047 -11.375 1 85.69 311 SER A N 1
ATOM 2354 C CA . SER A 1 311 ? 10.484 -27.812 -10.758 1 85.69 311 SER A CA 1
ATOM 2355 C C . SER A 1 311 ? 11.609 -28.078 -9.758 1 85.69 311 SER A C 1
ATOM 2357 O O . SER A 1 311 ? 12.633 -27.391 -9.781 1 85.69 311 SER A O 1
ATOM 2359 N N . MET A 1 312 ? 11.438 -29.078 -8.945 1 86.81 312 MET A N 1
ATOM 2360 C CA . MET A 1 312 ? 12.43 -29.422 -7.93 1 86.81 312 MET A CA 1
ATOM 2361 C C . MET A 1 312 ? 13.742 -29.859 -8.578 1 86.81 312 MET A C 1
ATOM 2363 O O . MET A 1 312 ? 14.82 -29.453 -8.133 1 86.81 312 MET A O 1
ATOM 2367 N N . SER A 1 313 ? 13.602 -30.672 -9.609 1 86.81 313 SER A N 1
ATOM 2368 C CA . SER A 1 313 ? 14.797 -31.156 -10.305 1 86.81 313 SER A CA 1
ATOM 2369 C C . SER A 1 313 ? 15.562 -30 -10.945 1 86.81 313 SER A C 1
ATOM 2371 O O . SER A 1 313 ? 16.797 -29.938 -10.867 1 86.81 313 SER A O 1
ATOM 2373 N N . MET A 1 314 ? 14.875 -29.109 -11.602 1 90.75 314 MET A N 1
ATOM 2374 C CA . MET A 1 314 ? 15.516 -27.953 -12.227 1 90.75 314 MET A CA 1
ATOM 2375 C C . MET A 1 314 ? 16.188 -27.078 -11.172 1 90.75 314 MET A C 1
ATOM 2377 O O . MET A 1 314 ? 17.312 -26.609 -11.383 1 90.75 314 MET A O 1
ATOM 2381 N N . PHE A 1 315 ? 15.5 -26.953 -10.07 1 93.94 315 PHE A N 1
ATOM 2382 C CA . PHE A 1 315 ? 16.031 -26.172 -8.969 1 93.94 315 PHE A CA 1
ATOM 2383 C C . PHE A 1 315 ? 17.344 -26.766 -8.461 1 93.94 315 PHE A C 1
ATOM 2385 O O . PHE A 1 315 ? 18.328 -26.047 -8.312 1 93.94 315 PHE A O 1
ATOM 2392 N N . MET A 1 316 ? 17.328 -28.016 -8.234 1 92.75 316 MET A N 1
ATOM 2393 C CA . MET A 1 316 ? 18.5 -28.672 -7.688 1 92.75 316 MET A CA 1
ATOM 2394 C C . MET A 1 316 ? 19.656 -28.641 -8.695 1 92.75 316 MET A C 1
ATOM 2396 O O . MET A 1 316 ? 20.812 -28.531 -8.305 1 92.75 316 MET A O 1
ATOM 2400 N N . GLU A 1 317 ? 19.328 -28.766 -9.938 1 93.19 317 GLU A N 1
ATOM 2401 C CA . GLU A 1 317 ? 20.359 -28.672 -10.961 1 93.19 317 GLU A CA 1
ATOM 2402 C C . GLU A 1 317 ? 21.016 -27.297 -10.961 1 93.19 317 GLU A C 1
ATOM 2404 O O . GLU A 1 317 ? 22.234 -27.188 -11.023 1 93.19 317 GLU A O 1
ATOM 2409 N N . THR A 1 318 ? 20.219 -26.25 -10.922 1 95.56 318 THR A N 1
ATOM 2410 C CA . THR A 1 318 ? 20.734 -24.891 -10.875 1 95.56 318 THR A CA 1
ATOM 2411 C C . THR A 1 318 ? 21.594 -24.672 -9.625 1 95.56 318 THR A C 1
ATOM 2413 O O . THR A 1 318 ? 22.672 -24.094 -9.695 1 95.56 318 THR A O 1
ATOM 2416 N N . ALA A 1 319 ? 21.109 -25.156 -8.492 1 97.19 319 ALA A N 1
ATOM 2417 C CA . ALA A 1 319 ? 21.844 -25.031 -7.234 1 97.19 319 ALA A CA 1
ATOM 2418 C C . ALA A 1 319 ? 23.188 -25.766 -7.32 1 97.19 319 ALA A C 1
ATOM 2420 O O . ALA A 1 319 ? 24.203 -25.25 -6.848 1 97.19 319 ALA A O 1
ATOM 2421 N N . THR A 1 320 ? 23.188 -26.953 -7.934 1 96.88 320 THR A N 1
ATOM 2422 C CA . THR A 1 320 ? 24.406 -27.75 -8.07 1 96.88 320 THR A CA 1
ATOM 2423 C C . THR A 1 320 ? 25.438 -27.016 -8.922 1 96.88 320 THR A C 1
ATOM 2425 O O . THR A 1 320 ? 26.625 -26.953 -8.562 1 96.88 320 THR A O 1
ATOM 2428 N N . VAL A 1 321 ? 24.984 -26.484 -10.008 1 96.94 321 VAL A N 1
ATOM 2429 C CA . VAL A 1 321 ? 25.891 -25.766 -10.891 1 96.94 321 VAL A CA 1
ATOM 2430 C C . VAL A 1 321 ? 26.484 -24.562 -10.156 1 96.94 321 VAL A C 1
ATOM 2432 O O . VAL A 1 321 ? 27.672 -24.297 -10.25 1 96.94 321 VAL A O 1
ATOM 2435 N N . MET A 1 322 ? 25.688 -23.828 -9.43 1 97.38 322 MET A N 1
ATOM 2436 C CA . MET A 1 322 ? 26.172 -22.656 -8.703 1 97.38 322 MET A CA 1
ATOM 2437 C C . MET A 1 322 ? 27.156 -23.062 -7.602 1 97.38 322 MET A C 1
ATOM 2439 O O . MET A 1 322 ? 28.141 -22.375 -7.352 1 97.38 322 MET A O 1
ATOM 2443 N N . SER A 1 323 ? 26.812 -24.156 -6.973 1 97.5 323 SER A N 1
ATOM 2444 C CA . SER A 1 323 ? 27.734 -24.688 -5.969 1 97.5 323 SER A CA 1
ATOM 2445 C C . SER A 1 323 ? 29.094 -24.984 -6.578 1 97.5 323 SER A C 1
ATOM 2447 O O . SER A 1 323 ? 30.141 -24.656 -6 1 97.5 323 SER A O 1
ATOM 2449 N N . GLN A 1 324 ? 29.141 -25.656 -7.719 1 97.38 324 GLN A N 1
ATOM 2450 C CA . GLN A 1 324 ? 30.375 -25.969 -8.422 1 97.38 324 GLN A CA 1
ATOM 2451 C C . GLN A 1 324 ? 31.141 -24.703 -8.797 1 97.38 324 GLN A C 1
ATOM 2453 O O . GLN A 1 324 ? 32.375 -24.656 -8.68 1 97.38 324 GLN A O 1
ATOM 2458 N N . MET A 1 325 ? 30.391 -23.781 -9.234 1 97.44 325 MET A N 1
ATOM 2459 C CA . MET A 1 325 ? 31.016 -22.5 -9.602 1 97.44 325 MET A CA 1
ATOM 2460 C C . MET A 1 325 ? 31.656 -21.844 -8.383 1 97.44 325 MET A C 1
ATOM 2462 O O . MET A 1 325 ? 32.75 -21.297 -8.469 1 97.44 325 MET A O 1
ATOM 2466 N N . MET A 1 326 ? 30.969 -21.844 -7.289 1 97.19 326 MET A N 1
ATOM 2467 C CA . MET A 1 326 ? 31.5 -21.281 -6.055 1 97.19 326 MET A CA 1
ATOM 2468 C C . MET A 1 326 ? 32.781 -22 -5.621 1 97.19 326 MET A C 1
ATOM 2470 O O . MET A 1 326 ? 33.75 -21.375 -5.195 1 97.19 326 MET A O 1
ATOM 2474 N N . SER A 1 327 ? 32.719 -23.312 -5.727 1 96.38 327 SER A N 1
ATOM 2475 C CA . SER A 1 327 ? 33.906 -24.109 -5.383 1 96.38 327 SER A CA 1
ATOM 2476 C C . SER A 1 327 ? 35.094 -23.781 -6.289 1 96.38 327 SER A C 1
ATOM 2478 O O . SER A 1 327 ? 36.25 -23.906 -5.883 1 96.38 327 SER A O 1
ATOM 2480 N N . ALA A 1 328 ? 34.75 -23.375 -7.43 1 97.31 328 ALA A N 1
ATOM 2481 C CA . ALA A 1 328 ? 35.781 -23 -8.398 1 97.31 328 ALA A CA 1
ATOM 2482 C C . ALA A 1 328 ? 36.188 -21.547 -8.234 1 97.31 328 ALA A C 1
ATOM 2484 O O . ALA A 1 328 ? 37 -21.031 -9.016 1 97.31 328 ALA A O 1
ATOM 2485 N N . GLY A 1 329 ? 35.531 -20.797 -7.305 1 96.62 329 GLY A N 1
ATOM 2486 C CA . GLY A 1 329 ? 36 -19.469 -6.973 1 96.62 329 GLY A CA 1
ATOM 2487 C C . GLY A 1 329 ? 35 -18.375 -7.355 1 96.62 329 GLY A C 1
ATOM 2488 O O . GLY A 1 329 ? 35.25 -17.188 -7.129 1 96.62 329 GLY A O 1
ATOM 2489 N N . TRP A 1 330 ? 33.875 -18.766 -7.938 1 96.81 330 TRP A N 1
ATOM 2490 C CA . TRP A 1 330 ? 32.875 -17.781 -8.32 1 96.81 330 TRP A CA 1
ATOM 2491 C C . TRP A 1 330 ? 32.25 -17.141 -7.086 1 96.81 330 TRP A C 1
ATOM 2493 O O . TRP A 1 330 ? 31.859 -17.828 -6.141 1 96.81 330 TRP A O 1
ATOM 2503 N N . GLN A 1 331 ? 32.25 -15.781 -7.074 1 96.25 331 GLN A N 1
ATOM 2504 C CA . GLN A 1 331 ? 31.484 -14.977 -6.121 1 96.25 331 GLN A CA 1
ATOM 2505 C C . GLN A 1 331 ? 30.641 -13.93 -6.836 1 96.25 331 GLN A C 1
ATOM 2507 O O . GLN A 1 331 ? 31.172 -13.047 -7.512 1 96.25 331 GLN A O 1
ATOM 2512 N N . PRO A 1 332 ? 29.344 -14.055 -6.688 1 97.81 332 PRO A N 1
ATOM 2513 C CA . PRO A 1 332 ? 28.5 -13.078 -7.383 1 97.81 332 PRO A CA 1
ATOM 2514 C C . PRO A 1 332 ? 28.703 -11.656 -6.863 1 97.81 332 PRO A C 1
ATOM 2516 O O . PRO A 1 332 ? 29.109 -11.469 -5.711 1 97.81 332 PRO A O 1
ATOM 2519 N N . GLN A 1 333 ? 28.484 -10.664 -7.703 1 97.5 333 GLN A N 1
ATOM 2520 C CA . GLN A 1 333 ? 28.516 -9.273 -7.277 1 97.5 333 GLN A CA 1
ATOM 2521 C C . GLN A 1 333 ? 27.266 -8.898 -6.488 1 97.5 333 GLN A C 1
ATOM 2523 O O . GLN A 1 333 ? 27.344 -8.188 -5.488 1 97.5 333 GLN A O 1
ATOM 2528 N N . ARG A 1 334 ? 26.125 -9.352 -6.969 1 97.94 334 ARG A N 1
ATOM 2529 C CA . ARG A 1 334 ? 24.859 -9.234 -6.254 1 97.94 334 ARG A CA 1
ATOM 2530 C C . ARG A 1 334 ? 24.5 -10.539 -5.543 1 97.94 334 ARG A C 1
ATOM 2532 O O . ARG A 1 334 ? 24.906 -11.617 -5.977 1 97.94 334 ARG A O 1
ATOM 2539 N N . SER A 1 335 ? 23.734 -10.43 -4.461 1 97.75 335 SER A N 1
ATOM 2540 C CA . SER A 1 335 ? 23.344 -11.641 -3.746 1 97.75 335 SER A CA 1
ATOM 2541 C C . SER A 1 335 ? 22.391 -12.492 -4.586 1 97.75 335 SER A C 1
ATOM 2543 O O . SER A 1 335 ? 21.578 -11.961 -5.34 1 97.75 335 SER A O 1
ATOM 2545 N N . VAL A 1 336 ? 22.547 -13.766 -4.457 1 98.5 336 VAL A N 1
ATOM 2546 C CA . VAL A 1 336 ? 21.641 -14.719 -5.078 1 98.5 336 VAL A CA 1
ATOM 2547 C C . VAL A 1 336 ? 20.859 -15.477 -4.004 1 98.5 336 VAL A C 1
ATOM 2549 O O . VAL A 1 336 ? 21.453 -16 -3.055 1 98.5 336 VAL A O 1
ATOM 2552 N N . VAL A 1 337 ? 19.547 -15.484 -4.117 1 98.31 337 VAL A N 1
ATOM 2553 C CA . VAL A 1 337 ? 18.672 -16.188 -3.191 1 98.31 337 VAL A CA 1
ATOM 2554 C C . VAL A 1 337 ? 17.953 -17.328 -3.922 1 98.31 337 VAL A C 1
ATOM 2556 O O . VAL A 1 337 ? 17.281 -17.094 -4.926 1 98.31 337 VAL A O 1
ATOM 2559 N N . LEU A 1 338 ? 18.188 -18.531 -3.449 1 98.19 338 LEU A N 1
ATOM 2560 C CA . LEU A 1 338 ? 17.484 -19.688 -3.969 1 98.19 338 LEU A CA 1
ATOM 2561 C C . LEU A 1 338 ? 16.375 -20.125 -3.021 1 98.19 338 LEU A C 1
ATOM 2563 O O . LEU A 1 338 ? 16.625 -20.391 -1.844 1 98.19 338 LEU A O 1
ATOM 2567 N N . GLY A 1 339 ? 15.148 -20.141 -3.535 1 97.56 339 GLY A N 1
ATOM 2568 C CA . GLY A 1 339 ? 14.023 -20.484 -2.689 1 97.56 339 GLY A CA 1
ATOM 2569 C C . GLY A 1 339 ? 13.188 -21.625 -3.252 1 97.56 339 GLY A C 1
ATOM 2570 O O . GLY A 1 339 ? 12.711 -21.547 -4.387 1 97.56 339 GLY A O 1
ATOM 2571 N N . MET A 1 340 ? 13.078 -22.672 -2.471 1 96.25 340 MET A N 1
ATOM 2572 C CA . MET A 1 340 ? 12.133 -23.75 -2.762 1 96.25 340 MET A CA 1
ATOM 2573 C C . MET A 1 340 ? 10.859 -23.594 -1.942 1 96.25 340 MET A C 1
ATOM 2575 O O . MET A 1 340 ? 10.891 -23.656 -0.713 1 96.25 340 MET A O 1
ATOM 2579 N N . TRP A 1 341 ? 9.758 -23.438 -2.639 1 94.94 341 TRP A N 1
ATOM 2580 C CA . TRP A 1 341 ? 8.516 -23.031 -1.976 1 94.94 341 TRP A CA 1
ATOM 2581 C C . TRP A 1 341 ? 7.598 -24.234 -1.761 1 94.94 341 TRP A C 1
ATOM 2583 O O . TRP A 1 341 ? 7.445 -25.062 -2.65 1 94.94 341 TRP A O 1
ATOM 2593 N N . GLY A 1 342 ? 7.004 -24.266 -0.592 1 90.5 342 GLY A N 1
ATOM 2594 C CA . GLY A 1 342 ? 6 -25.281 -0.288 1 90.5 342 GLY A CA 1
ATOM 2595 C C . GLY A 1 342 ? 4.578 -24.781 -0.478 1 90.5 342 GLY A C 1
ATOM 2596 O O . GLY A 1 342 ? 4.348 -23.578 -0.617 1 90.5 342 GLY A O 1
ATOM 2597 N N . GLY A 1 343 ? 3.637 -25.75 -0.619 1 84.88 343 GLY A N 1
ATOM 2598 C CA . GLY A 1 343 ? 2.217 -25.422 -0.63 1 84.88 343 GLY A CA 1
ATOM 2599 C C . GLY A 1 343 ? 1.751 -24.828 -1.94 1 84.88 343 GLY A C 1
ATOM 2600 O O . GLY A 1 343 ? 0.885 -23.953 -1.952 1 84.88 343 GLY A O 1
ATOM 2601 N N . ALA A 1 344 ? 2.309 -25.141 -3.049 1 80.38 344 ALA A N 1
ATOM 2602 C CA . ALA A 1 344 ? 1.94 -24.609 -4.359 1 80.38 344 ALA A CA 1
ATOM 2603 C C . ALA A 1 344 ? 0.469 -24.875 -4.664 1 80.38 344 ALA A C 1
ATOM 2605 O O . ALA A 1 344 ? -0.205 -24.047 -5.277 1 80.38 344 ALA A O 1
ATOM 2606 N N . GLU A 1 345 ? -0.04 -25.969 -4.211 1 75 345 GLU A N 1
ATOM 2607 C CA . GLU A 1 345 ? -1.408 -26.359 -4.527 1 75 345 GLU A CA 1
ATOM 2608 C C . GLU A 1 345 ? -2.416 -25.594 -3.676 1 75 345 GLU A C 1
ATOM 2610 O O . GLU A 1 345 ? -3.613 -25.594 -3.971 1 75 345 GLU A O 1
ATOM 2615 N N . TYR A 1 346 ? -1.9 -25.062 -2.66 1 80 346 TYR A N 1
ATOM 2616 C CA . TYR A 1 346 ? -2.773 -24.312 -1.768 1 80 346 TYR A CA 1
ATOM 2617 C C . TYR A 1 346 ? -2.576 -22.812 -1.953 1 80 346 TYR A C 1
ATOM 2619 O O . TYR A 1 346 ? -2.336 -22.078 -0.985 1 80 346 TYR A O 1
ATOM 2627 N N . GLY A 1 347 ? -2.701 -22.375 -3.203 1 79 347 GLY A N 1
ATOM 2628 C CA . GLY A 1 347 ? -2.57 -20.953 -3.465 1 79 347 GLY A CA 1
ATOM 2629 C C . GLY A 1 347 ? -1.14 -20.469 -3.377 1 79 347 GLY A C 1
ATOM 2630 O O . GLY A 1 347 ? -0.89 -19.344 -2.904 1 79 347 GLY A O 1
ATOM 2631 N N . HIS A 1 348 ? -0.216 -21.328 -3.717 1 86.75 348 HIS A N 1
ATOM 2632 C CA . HIS A 1 348 ? 1.188 -20.938 -3.627 1 86.75 348 HIS A CA 1
ATOM 2633 C C . HIS A 1 348 ? 1.511 -20.344 -2.256 1 86.75 348 HIS A C 1
ATOM 2635 O O . HIS A 1 348 ? 2.092 -19.266 -2.16 1 86.75 348 HIS A O 1
ATOM 2641 N N . ALA A 1 349 ? 1.159 -21.078 -1.235 1 89.75 349 ALA A N 1
ATOM 2642 C CA . ALA A 1 349 ? 1.19 -20.578 0.137 1 89.75 349 ALA A CA 1
ATOM 2643 C C . ALA A 1 349 ? 2.617 -20.266 0.571 1 89.75 349 ALA A C 1
ATOM 2645 O O . ALA A 1 349 ? 2.867 -19.219 1.181 1 89.75 349 ALA A O 1
ATOM 2646 N N . GLY A 1 350 ? 3.541 -21.125 0.26 1 93.5 350 GLY A N 1
ATOM 2647 C CA . GLY A 1 350 ? 4.91 -20.922 0.709 1 93.5 350 GLY A CA 1
ATOM 2648 C C . GLY A 1 350 ? 5.504 -19.609 0.24 1 93.5 350 GLY A C 1
ATOM 2649 O O . GLY A 1 350 ? 5.926 -18.797 1.056 1 93.5 350 GLY A O 1
ATOM 2650 N N . SER A 1 351 ? 5.484 -19.422 -1.125 1 94.38 351 SER A N 1
ATOM 2651 C CA . SER A 1 351 ? 6.062 -18.203 -1.682 1 94.38 351 SER A CA 1
ATOM 2652 C C . SER A 1 351 ? 5.309 -16.969 -1.204 1 94.38 351 SER A C 1
ATOM 2654 O O . SER A 1 351 ? 5.922 -15.969 -0.84 1 94.38 351 SER A O 1
ATOM 2656 N N . MET A 1 352 ? 4 -17.047 -1.129 1 93.12 352 MET A N 1
ATOM 2657 C CA . MET A 1 352 ? 3.197 -15.898 -0.72 1 93.12 352 MET A CA 1
ATOM 2658 C C . MET A 1 352 ? 3.473 -15.539 0.735 1 93.12 352 MET A C 1
ATOM 2660 O O . MET A 1 352 ? 3.689 -14.367 1.055 1 93.12 352 MET A O 1
ATOM 2664 N N . GLU A 1 353 ? 3.461 -16.531 1.615 1 95.62 353 GLU A N 1
ATOM 2665 C CA . GLU A 1 353 ? 3.73 -16.281 3.027 1 95.62 353 GLU A CA 1
ATOM 2666 C C . GLU A 1 353 ? 5.133 -15.719 3.229 1 95.62 353 GLU A C 1
ATOM 2668 O O . GLU A 1 353 ? 5.34 -14.836 4.062 1 95.62 353 GLU A O 1
ATOM 2673 N N . TRP A 1 354 ? 6.086 -16.219 2.484 1 96.56 354 TRP A N 1
ATOM 2674 C CA . TRP A 1 354 ? 7.465 -15.75 2.594 1 96.56 354 TRP A CA 1
ATOM 2675 C C . TRP A 1 354 ? 7.574 -14.297 2.143 1 96.56 354 TRP A C 1
ATOM 2677 O O . TRP A 1 354 ? 8.281 -13.5 2.764 1 96.56 354 TRP A O 1
ATOM 2687 N N . VAL A 1 355 ? 6.891 -13.984 1.059 1 95 355 VAL A N 1
ATOM 2688 C CA . VAL A 1 355 ? 6.891 -12.609 0.566 1 95 355 VAL A CA 1
ATOM 2689 C C . VAL A 1 355 ? 6.215 -11.695 1.584 1 95 355 VAL A C 1
ATOM 2691 O O . VAL A 1 355 ? 6.68 -10.578 1.832 1 95 355 VAL A O 1
ATOM 2694 N N . GLU A 1 356 ? 5.137 -12.133 2.203 1 92.19 356 GLU A N 1
ATOM 2695 C CA . GLU A 1 356 ? 4.477 -11.344 3.238 1 92.19 356 GLU A CA 1
ATOM 2696 C C . GLU A 1 356 ? 5.406 -11.102 4.422 1 92.19 356 GLU A C 1
ATOM 2698 O O . GLU A 1 356 ? 5.449 -9.992 4.961 1 92.19 356 GLU A O 1
ATOM 2703 N N . GLU A 1 357 ? 6.098 -12.117 4.742 1 94.44 357 GLU A N 1
ATOM 2704 C CA . GLU A 1 357 ? 7.016 -12 5.871 1 94.44 357 GLU A CA 1
ATOM 2705 C C . GLU A 1 357 ? 8.141 -11.023 5.562 1 94.44 357 GLU A C 1
ATOM 2707 O O . GLU A 1 357 ? 8.57 -10.258 6.438 1 94.44 357 GLU A O 1
ATOM 2712 N N . HIS A 1 358 ? 8.633 -11.047 4.348 1 95.12 358 HIS A N 1
ATOM 2713 C CA . HIS A 1 358 ? 9.805 -10.266 3.971 1 95.12 358 HIS A CA 1
ATOM 2714 C C . HIS A 1 358 ? 9.422 -9.094 3.064 1 95.12 358 HIS A C 1
ATOM 2716 O O . HIS A 1 358 ? 10.234 -8.648 2.25 1 95.12 358 HIS A O 1
ATOM 2722 N N . ARG A 1 359 ? 8.289 -8.641 3.162 1 91.38 359 ARG A N 1
ATOM 2723 C CA . ARG A 1 359 ? 7.746 -7.652 2.236 1 91.38 359 ARG A CA 1
ATOM 2724 C C . ARG A 1 359 ? 8.617 -6.402 2.197 1 91.38 359 ARG A C 1
ATOM 2726 O O . ARG A 1 359 ? 9 -5.938 1.12 1 91.38 359 ARG A O 1
ATOM 2733 N N . SER A 1 360 ? 9.008 -5.855 3.303 1 90.62 360 SER A N 1
ATOM 2734 C CA . SER A 1 360 ? 9.781 -4.621 3.371 1 90.62 360 SER A CA 1
ATOM 2735 C C . SER A 1 360 ? 11.164 -4.805 2.744 1 90.62 360 SER A C 1
ATOM 2737 O O . SER A 1 360 ? 11.609 -3.967 1.957 1 90.62 360 SER A O 1
ATOM 2739 N N . ILE A 1 361 ? 11.797 -5.898 2.977 1 94.31 361 ILE A N 1
ATOM 2740 C CA . ILE A 1 361 ? 13.133 -6.188 2.469 1 94.31 361 ILE A CA 1
ATOM 2741 C C . ILE A 1 361 ? 13.086 -6.359 0.953 1 94.31 361 ILE A C 1
ATOM 2743 O O . ILE A 1 361 ? 13.93 -5.82 0.232 1 94.31 361 ILE A O 1
ATOM 2747 N N . LEU A 1 362 ? 12.109 -7.125 0.571 1 95.69 362 LEU A N 1
ATOM 2748 C CA . LEU A 1 362 ? 12.023 -7.43 -0.853 1 95.69 362 LEU A CA 1
ATOM 2749 C C . LEU A 1 362 ? 11.672 -6.18 -1.655 1 95.69 362 LEU A C 1
ATOM 2751 O O . LEU A 1 362 ? 12.203 -5.969 -2.748 1 95.69 362 LEU A O 1
ATOM 2755 N N . SER A 1 363 ? 10.859 -5.367 -1.116 1 92.38 363 SER A N 1
ATOM 2756 C CA . SER A 1 363 ? 10.508 -4.125 -1.79 1 92.38 363 SER A CA 1
ATOM 2757 C C . SER A 1 363 ? 11.727 -3.227 -1.967 1 92.38 363 SER A C 1
ATOM 2759 O O . SER A 1 363 ? 11.836 -2.506 -2.961 1 92.38 363 SER A O 1
ATOM 2761 N N . GLU A 1 364 ? 12.602 -3.365 -1.092 1 93.56 364 GLU A N 1
ATOM 2762 C CA . GLU A 1 364 ? 13.773 -2.494 -1.102 1 93.56 364 GLU A CA 1
ATOM 2763 C C . GLU A 1 364 ? 14.93 -3.127 -1.874 1 93.56 364 GLU A C 1
ATOM 2765 O O . GLU A 1 364 ? 15.727 -2.424 -2.492 1 93.56 364 GLU A O 1
ATOM 2770 N N . ARG A 1 365 ? 14.977 -4.469 -1.829 1 96.81 365 ARG A N 1
ATOM 2771 C CA . ARG A 1 365 ? 16.281 -5.047 -2.154 1 96.81 365 ARG A CA 1
ATOM 2772 C C . ARG A 1 365 ? 16.156 -6.051 -3.297 1 96.81 365 ARG A C 1
ATOM 2774 O O . ARG A 1 365 ? 17.172 -6.426 -3.906 1 96.81 365 ARG A O 1
ATOM 2781 N N . ALA A 1 366 ? 14.984 -6.504 -3.617 1 97.75 366 ALA A N 1
ATOM 2782 C CA . ALA A 1 366 ? 14.859 -7.52 -4.66 1 97.75 366 ALA A CA 1
ATOM 2783 C C . ALA A 1 366 ? 14.977 -6.898 -6.047 1 97.75 366 ALA A C 1
ATOM 2785 O O . ALA A 1 366 ? 14.312 -5.906 -6.348 1 97.75 366 ALA A O 1
ATOM 2786 N N . VAL A 1 367 ? 15.867 -7.445 -6.832 1 98.31 367 VAL A N 1
ATOM 2787 C CA . VAL A 1 367 ? 16.094 -6.957 -8.188 1 98.31 367 VAL A CA 1
ATOM 2788 C C . VAL A 1 367 ? 15.164 -7.68 -9.156 1 98.31 367 VAL A C 1
ATOM 2790 O O . VAL A 1 367 ? 14.555 -7.051 -10.023 1 98.31 367 VAL A O 1
ATOM 2793 N N . SER A 1 368 ? 15.055 -8.961 -8.992 1 98.56 368 SER A N 1
ATOM 2794 C CA . SER A 1 368 ? 14.258 -9.773 -9.906 1 98.56 368 SER A CA 1
ATOM 2795 C C . SER A 1 368 ? 13.914 -11.125 -9.281 1 98.56 368 SER A C 1
ATOM 2797 O O . SER A 1 368 ? 14.547 -11.539 -8.312 1 98.56 368 SER A O 1
ATOM 2799 N N . TYR A 1 369 ? 12.898 -11.734 -9.797 1 98.31 369 TYR A N 1
ATOM 2800 C CA . TYR A 1 369 ? 12.5 -13.086 -9.43 1 98.31 369 TYR A CA 1
ATOM 2801 C C . TYR A 1 369 ? 12.406 -13.977 -10.664 1 98.31 369 TYR A C 1
ATOM 2803 O O . TYR A 1 369 ? 11.719 -13.633 -11.633 1 98.31 369 TYR A O 1
ATOM 2811 N N . ILE A 1 370 ? 13.07 -15.062 -10.641 1 98.31 370 ILE A N 1
ATOM 2812 C CA . ILE A 1 370 ? 13.023 -16.078 -11.688 1 98.31 370 ILE A CA 1
ATOM 2813 C C . ILE A 1 370 ? 12.289 -17.312 -11.172 1 98.31 370 ILE A C 1
ATOM 2815 O O . ILE A 1 370 ? 12.758 -17.984 -10.242 1 98.31 370 ILE A O 1
ATOM 2819 N N . ASP A 1 371 ? 11.195 -17.609 -11.828 1 95.88 371 ASP A N 1
ATOM 2820 C CA . ASP A 1 371 ? 10.305 -18.688 -11.406 1 95.88 371 ASP A CA 1
ATOM 2821 C C . ASP A 1 371 ? 10.516 -19.953 -12.242 1 95.88 371 ASP A C 1
ATOM 2823 O O . ASP A 1 371 ? 10.195 -19.969 -13.43 1 95.88 371 ASP A O 1
ATOM 2827 N N . LEU A 1 372 ? 11.109 -20.953 -11.609 1 93.12 372 LEU A N 1
ATOM 2828 C CA . LEU A 1 372 ? 11.195 -22.266 -12.242 1 93.12 372 LEU A CA 1
ATOM 2829 C C . LEU A 1 372 ? 9.898 -23.047 -12.039 1 93.12 372 LEU A C 1
ATOM 2831 O O . LEU A 1 372 ? 9.68 -23.625 -10.969 1 93.12 372 LEU A O 1
ATOM 2835 N N . ASP A 1 373 ? 9.164 -22.984 -13.062 1 83.62 373 ASP A N 1
ATOM 2836 C CA . ASP A 1 373 ? 7.844 -23.594 -12.938 1 83.62 373 ASP A CA 1
ATOM 2837 C C . ASP A 1 373 ? 7.84 -25 -13.523 1 83.62 373 ASP A C 1
ATOM 2839 O O . ASP A 1 373 ? 8.883 -25.656 -13.602 1 83.62 373 ASP A O 1
ATOM 2843 N N . THR A 1 374 ? 6.742 -25.531 -14.047 1 71.44 374 THR A N 1
ATOM 2844 C CA . THR A 1 374 ? 6.535 -26.953 -14.336 1 71.44 374 THR A CA 1
ATOM 2845 C C . THR A 1 374 ? 7.043 -27.297 -15.734 1 71.44 374 THR A C 1
ATOM 2847 O O . THR A 1 374 ? 6.969 -26.469 -16.641 1 71.44 374 THR A O 1
ATOM 2850 N N . VAL A 1 375 ? 7.777 -28.375 -15.805 1 64.31 375 VAL A N 1
ATOM 2851 C CA . VAL A 1 375 ? 8.18 -28.984 -17.078 1 64.31 375 VAL A CA 1
ATOM 2852 C C . VAL A 1 375 ? 7.707 -30.438 -17.125 1 64.31 375 VAL A C 1
ATOM 2854 O O . VAL A 1 375 ? 7.836 -31.172 -16.141 1 64.31 375 VAL A O 1
ATOM 2857 N N . MET A 1 376 ? 6.902 -30.703 -18.172 1 59.22 376 MET A N 1
ATOM 2858 C CA . MET A 1 376 ? 6.469 -32.094 -18.328 1 59.22 376 MET A CA 1
ATOM 2859 C C . MET A 1 376 ? 7.324 -32.812 -19.375 1 59.22 376 MET A C 1
ATOM 2861 O O . MET A 1 376 ? 8.062 -32.156 -20.125 1 59.22 376 MET A O 1
ATOM 2865 N N . ALA A 1 377 ? 7.109 -34.094 -19.203 1 51.91 377 ALA A N 1
ATOM 2866 C CA . ALA A 1 377 ? 7.805 -34.938 -20.188 1 51.91 377 ALA A CA 1
ATOM 2867 C C . ALA A 1 377 ? 7.309 -34.656 -21.594 1 51.91 377 ALA A C 1
ATOM 2869 O O . ALA A 1 377 ? 6.121 -34.406 -21.812 1 51.91 377 ALA A O 1
ATOM 2870 N N . HIS A 1 378 ? 8.109 -34.406 -22.484 1 55.5 378 HIS A N 1
ATOM 2871 C CA . HIS A 1 378 ? 7.848 -34.344 -23.922 1 55.5 378 HIS A CA 1
ATOM 2872 C C . HIS A 1 378 ? 7.539 -32.906 -24.328 1 55.5 378 HIS A C 1
ATOM 2874 O O . HIS A 1 378 ? 7.027 -32.656 -25.422 1 55.5 378 HIS A O 1
ATOM 2880 N N . ASP A 1 379 ? 7.738 -32.094 -23.344 1 61.84 379 ASP A N 1
ATOM 2881 C CA . ASP A 1 379 ? 7.609 -30.688 -23.719 1 61.84 379 ASP A CA 1
ATOM 2882 C C . ASP A 1 379 ? 8.594 -30.312 -24.828 1 61.84 379 ASP A C 1
ATOM 2884 O O . ASP A 1 379 ? 9.688 -30.875 -24.906 1 61.84 379 ASP A O 1
ATOM 2888 N N . SER A 1 380 ? 8.07 -29.531 -25.781 1 64.5 380 SER A N 1
ATOM 2889 C CA . SER A 1 380 ? 8.891 -29.203 -26.938 1 64.5 380 SER A CA 1
ATOM 2890 C C . SER A 1 380 ? 9.258 -27.734 -26.969 1 64.5 380 SER A C 1
ATOM 2892 O O . SER A 1 380 ? 10.062 -27.297 -27.797 1 64.5 380 SER A O 1
ATOM 2894 N N . MET A 1 381 ? 8.742 -27.016 -26.078 1 80.81 381 MET A N 1
ATOM 2895 C CA . MET A 1 381 ? 9.008 -25.578 -26.078 1 80.81 381 MET A CA 1
ATOM 2896 C C . MET A 1 381 ? 9.07 -25.047 -24.656 1 80.81 381 MET A C 1
ATOM 2898 O O . MET A 1 381 ? 8.406 -25.562 -23.75 1 80.81 381 MET A O 1
ATOM 2902 N N . VAL A 1 382 ? 9.945 -24.094 -24.531 1 84.5 382 VAL A N 1
ATOM 2903 C CA . VAL A 1 382 ? 10.039 -23.375 -23.266 1 84.5 382 VAL A CA 1
ATOM 2904 C C . VAL A 1 382 ? 9.32 -22.031 -23.359 1 84.5 382 VAL A C 1
ATOM 2906 O O . VAL A 1 382 ? 9.594 -21.25 -24.266 1 84.5 382 VAL A O 1
ATOM 2909 N N . VAL A 1 383 ? 8.406 -21.859 -22.562 1 85.94 383 VAL A N 1
ATOM 2910 C CA . VAL A 1 383 ? 7.715 -20.562 -22.516 1 85.94 383 VAL A CA 1
ATOM 2911 C C . VAL A 1 383 ? 8.336 -19.703 -21.422 1 85.94 383 VAL A C 1
ATOM 2913 O O . VAL A 1 383 ? 8.547 -20.156 -20.297 1 85.94 383 VAL A O 1
ATOM 2916 N N . ALA A 1 384 ? 8.672 -18.531 -21.812 1 91.31 384 ALA A N 1
ATOM 2917 C CA . ALA A 1 384 ? 9.172 -17.531 -20.875 1 91.31 384 ALA A CA 1
ATOM 2918 C C . ALA A 1 384 ? 8.18 -16.375 -20.703 1 91.31 384 ALA A C 1
ATOM 2920 O O . ALA A 1 384 ? 8.195 -15.422 -21.484 1 91.31 384 ALA A O 1
ATOM 2921 N N . GLN A 1 385 ? 7.348 -16.5 -19.734 1 90.31 385 GLN A N 1
ATOM 2922 C CA . GLN A 1 385 ? 6.488 -15.375 -19.391 1 90.31 385 GLN A CA 1
ATOM 2923 C C . GLN A 1 385 ? 7.246 -14.336 -18.578 1 90.31 385 GLN A C 1
ATOM 2925 O O . GLN A 1 385 ? 7.629 -14.602 -17.438 1 90.31 385 GLN A O 1
ATOM 2930 N N . THR A 1 386 ? 7.391 -13.164 -19.125 1 93.62 386 THR A N 1
ATOM 2931 C CA . THR A 1 386 ? 8.352 -12.25 -18.516 1 93.62 386 THR A CA 1
ATOM 2932 C C . THR A 1 386 ? 7.746 -10.852 -18.375 1 93.62 386 THR A C 1
ATOM 2934 O O . THR A 1 386 ? 6.918 -10.438 -19.188 1 93.62 386 THR A O 1
ATOM 2937 N N . SER A 1 387 ? 8.172 -10.227 -17.266 1 94.56 387 SER A N 1
ATOM 2938 C CA . SER A 1 387 ? 8.094 -8.766 -17.281 1 94.56 387 SER A CA 1
ATOM 2939 C C . SER A 1 387 ? 8.828 -8.195 -18.484 1 94.56 387 SER A C 1
ATOM 2941 O O . SER A 1 387 ? 9.906 -8.672 -18.859 1 94.56 387 SER A O 1
ATOM 2943 N N . PRO A 1 388 ? 8.305 -7.125 -19.062 1 94.75 388 PRO A N 1
ATOM 2944 C CA . PRO A 1 388 ? 8.984 -6.555 -20.234 1 94.75 388 PRO A CA 1
ATOM 2945 C C . PRO A 1 388 ? 10.422 -6.141 -19.922 1 94.75 388 PRO A C 1
ATOM 2947 O O . PRO A 1 388 ? 11.289 -6.227 -20.812 1 94.75 388 PRO A O 1
ATOM 2950 N N . LEU A 1 389 ? 10.719 -5.723 -18.766 1 95.75 389 LEU A N 1
ATOM 2951 C CA . LEU A 1 389 ? 12.062 -5.312 -18.375 1 95.75 389 LEU A CA 1
ATOM 2952 C C . LEU A 1 389 ? 13.062 -6.434 -18.609 1 95.75 389 LEU A C 1
ATOM 2954 O O . LEU A 1 389 ? 14.234 -6.176 -18.891 1 95.75 389 LEU A O 1
ATOM 2958 N N . LEU A 1 390 ? 12.602 -7.668 -18.484 1 96.94 390 LEU A N 1
ATOM 2959 C CA . LEU A 1 390 ? 13.5 -8.82 -18.516 1 96.94 390 LEU A CA 1
ATOM 2960 C C . LEU A 1 390 ? 13.531 -9.453 -19.906 1 96.94 390 LEU A C 1
ATOM 2962 O O . LEU A 1 390 ? 14.352 -10.328 -20.172 1 96.94 390 LEU A O 1
ATOM 2966 N N . LYS A 1 391 ? 12.688 -9.078 -20.781 1 94.38 391 LYS A N 1
ATOM 2967 C CA . LYS A 1 391 ? 12.523 -9.742 -22.078 1 94.38 391 LYS A CA 1
ATOM 2968 C C . LYS A 1 391 ? 13.836 -9.781 -22.844 1 94.38 391 LYS A C 1
ATOM 2970 O O . LYS A 1 391 ? 14.258 -10.844 -23.312 1 94.38 391 LYS A O 1
ATOM 2975 N N . GLY A 1 392 ? 14.445 -8.633 -23 1 94.19 392 GLY A N 1
ATOM 2976 C CA . GLY A 1 392 ? 15.711 -8.586 -23.703 1 94.19 392 GLY A CA 1
ATOM 2977 C C . GLY A 1 392 ? 16.781 -9.477 -23.094 1 94.19 392 GLY A C 1
ATOM 2978 O O . GLY A 1 392 ? 17.5 -10.156 -23.812 1 94.19 392 GLY A O 1
ATOM 2979 N N . LEU A 1 393 ? 16.875 -9.445 -21.828 1 96.62 393 LEU A N 1
ATOM 2980 C CA . LEU A 1 393 ? 17.859 -10.25 -21.125 1 96.62 393 LEU A CA 1
ATOM 2981 C C . LEU A 1 393 ? 17.625 -11.734 -21.344 1 96.62 393 LEU A C 1
ATOM 2983 O O . LEU A 1 393 ? 18.578 -12.492 -21.562 1 96.62 393 LEU A O 1
ATOM 2987 N N . ILE A 1 394 ? 16.391 -12.188 -21.281 1 96.56 394 ILE A N 1
ATOM 2988 C CA . ILE A 1 394 ? 16.031 -13.594 -21.453 1 96.56 394 ILE A CA 1
ATOM 2989 C C . ILE A 1 394 ? 16.391 -14.047 -22.859 1 96.56 394 ILE A C 1
ATOM 2991 O O . ILE A 1 394 ? 16.938 -15.133 -23.062 1 96.56 394 ILE A O 1
ATOM 2995 N N . MET A 1 395 ? 16.125 -13.219 -23.781 1 95.25 395 MET A N 1
ATOM 2996 C CA . MET A 1 395 ? 16.422 -13.57 -25.172 1 95.25 395 MET A CA 1
ATOM 2997 C C . MET A 1 395 ? 17.938 -13.602 -25.406 1 95.25 395 MET A C 1
ATOM 2999 O O . MET A 1 395 ? 18.422 -14.438 -26.172 1 95.25 395 MET A O 1
ATOM 3003 N N . GLU A 1 396 ? 18.594 -12.703 -24.828 1 96.62 396 GLU A N 1
ATOM 3004 C CA . GLU A 1 396 ? 20.062 -12.719 -24.938 1 96.62 396 GLU A CA 1
ATOM 3005 C C . GLU A 1 396 ? 20.641 -13.992 -24.312 1 96.62 396 GLU A C 1
ATOM 3007 O O . GLU A 1 396 ? 21.531 -14.617 -24.891 1 96.62 396 GLU A O 1
ATOM 3012 N N . ALA A 1 397 ? 20.156 -14.297 -23.125 1 97.06 397 ALA A N 1
ATOM 3013 C CA . ALA A 1 397 ? 20.594 -15.539 -22.484 1 97.06 397 ALA A CA 1
ATOM 3014 C C . ALA A 1 397 ? 20.297 -16.75 -23.375 1 97.06 397 ALA A C 1
ATOM 3016 O O . ALA A 1 397 ? 21.125 -17.641 -23.516 1 97.06 397 ALA A O 1
ATOM 3017 N N . ALA A 1 398 ? 19.109 -16.797 -23.953 1 95.25 398 ALA A N 1
ATOM 3018 C CA . ALA A 1 398 ? 18.719 -17.875 -24.844 1 95.25 398 ALA A CA 1
ATOM 3019 C C . ALA A 1 398 ? 19.672 -17.969 -26.047 1 95.25 398 ALA A C 1
ATOM 3021 O O . ALA A 1 398 ? 20.031 -19.062 -26.469 1 95.25 398 ALA A O 1
ATOM 3022 N N . ASP A 1 399 ? 20 -16.859 -26.547 1 96 399 ASP A N 1
ATOM 3023 C CA . ASP A 1 399 ? 20.906 -16.812 -27.688 1 96 399 ASP A CA 1
ATOM 3024 C C . ASP A 1 399 ? 22.281 -17.359 -27.328 1 96 399 ASP A C 1
ATOM 3026 O O . ASP A 1 399 ? 22.875 -18.125 -28.094 1 96 399 ASP A O 1
ATOM 3030 N N . MET A 1 400 ? 22.781 -16.953 -26.234 1 96.12 400 MET A N 1
ATOM 3031 C CA . MET A 1 400 ? 24.094 -17.422 -25.781 1 96.12 400 MET A CA 1
ATOM 3032 C C . MET A 1 400 ? 24.109 -18.938 -25.641 1 96.12 400 MET A C 1
ATOM 3034 O O . MET A 1 400 ? 25.141 -19.578 -25.844 1 96.12 400 MET A O 1
ATOM 3038 N N . LEU A 1 401 ? 22.938 -19.5 -25.312 1 94.81 401 LEU A N 1
ATOM 3039 C CA . LEU A 1 401 ? 22.844 -20.938 -25.062 1 94.81 401 LEU A CA 1
ATOM 3040 C C . LEU A 1 401 ? 22.359 -21.672 -26.312 1 94.81 401 LEU A C 1
ATOM 3042 O O . LEU A 1 401 ? 22.125 -22.875 -26.281 1 94.81 401 LEU A O 1
ATOM 3046 N N . GLU A 1 402 ? 22.078 -20.984 -27.406 1 93.06 402 GLU A N 1
ATOM 3047 C CA . GLU A 1 402 ? 21.578 -21.531 -28.656 1 93.06 402 GLU A CA 1
ATOM 3048 C C . GLU A 1 402 ? 20.203 -22.188 -28.453 1 93.06 402 GLU A C 1
ATOM 3050 O O . GLU A 1 402 ? 19.969 -23.281 -28.953 1 93.06 402 GLU A O 1
ATOM 3055 N N . LEU A 1 403 ? 19.391 -21.469 -27.625 1 90.25 403 LEU A N 1
ATOM 3056 C CA . LEU A 1 403 ? 18.047 -21.984 -27.328 1 90.25 403 LEU A CA 1
ATOM 3057 C C . LEU A 1 403 ? 16.969 -21.078 -27.906 1 90.25 403 LEU A C 1
ATOM 3059 O O . LEU A 1 403 ? 15.789 -21.266 -27.641 1 90.25 403 LEU A O 1
ATOM 3063 N N . THR A 1 404 ? 17.297 -20.156 -28.703 1 87.38 404 THR A N 1
ATOM 3064 C CA . THR A 1 404 ? 16.375 -19.125 -29.156 1 87.38 404 THR A CA 1
ATOM 3065 C C . THR A 1 404 ? 15.195 -19.75 -29.906 1 87.38 404 THR A C 1
ATOM 3067 O O . THR A 1 404 ? 14.07 -19.25 -29.828 1 87.38 404 THR A O 1
ATOM 3070 N N . GLN A 1 405 ? 15.414 -20.781 -30.484 1 80.06 405 GLN A N 1
ATOM 3071 C CA . GLN A 1 405 ? 14.398 -21.375 -31.328 1 80.06 405 GLN A CA 1
ATOM 3072 C C . GLN A 1 405 ? 13.328 -22.094 -30.5 1 80.06 405 GLN A C 1
ATOM 3074 O O . GLN A 1 405 ? 12.234 -22.359 -31 1 80.06 405 GLN A O 1
ATOM 3079 N N . VAL A 1 406 ? 13.672 -22.328 -29.312 1 82 406 VAL A N 1
ATOM 3080 C CA . VAL A 1 406 ? 12.742 -23.125 -28.516 1 82 406 VAL A CA 1
ATOM 3081 C C . VAL A 1 406 ? 12.133 -22.281 -27.406 1 82 406 VAL A C 1
ATOM 3083 O O . VAL A 1 406 ? 11.375 -22.781 -26.578 1 82 406 VAL A O 1
ATOM 3086 N N . ILE A 1 407 ? 12.469 -21.031 -27.391 1 86.06 407 ILE A N 1
ATOM 3087 C CA . ILE A 1 407 ? 11.93 -20.156 -26.359 1 86.06 407 ILE A CA 1
ATOM 3088 C C . ILE A 1 407 ? 10.805 -19.297 -26.922 1 86.06 407 ILE A C 1
ATOM 3090 O O . ILE A 1 407 ? 10.977 -18.656 -27.969 1 86.06 407 ILE A O 1
ATOM 3094 N N . GLN A 1 408 ? 9.711 -19.328 -26.281 1 83.56 408 GLN A N 1
ATOM 3095 C CA . GLN A 1 408 ? 8.578 -18.5 -26.641 1 83.56 408 GLN A CA 1
ATOM 3096 C C . GLN A 1 408 ? 8.305 -17.438 -25.578 1 83.56 408 GLN A C 1
ATOM 3098 O O . GLN A 1 408 ? 7.812 -17.766 -24.484 1 83.56 408 GLN A O 1
ATOM 3103 N N . PRO A 1 409 ? 8.617 -16.234 -25.938 1 85.69 409 PRO A N 1
ATOM 3104 C CA . PRO A 1 409 ? 8.305 -15.172 -24.969 1 85.69 409 PRO A CA 1
ATOM 3105 C C . PRO A 1 409 ? 6.809 -14.906 -24.844 1 85.69 409 PRO A C 1
ATOM 3107 O O . PRO A 1 409 ? 6.078 -15.016 -25.828 1 85.69 409 PRO A O 1
ATOM 3110 N N . ALA A 1 410 ? 6.363 -14.625 -23.609 1 84.81 410 ALA A N 1
ATOM 3111 C CA . ALA A 1 410 ? 4.973 -14.281 -23.328 1 84.81 410 ALA A CA 1
ATOM 3112 C C . ALA A 1 410 ? 4.875 -13.281 -22.188 1 84.81 410 ALA A C 1
ATOM 3114 O O . ALA A 1 410 ? 5.871 -13.016 -21.5 1 84.81 410 ALA A O 1
ATOM 3115 N N . MET A 1 411 ? 3.699 -12.711 -22.047 1 84.12 411 MET A N 1
ATOM 3116 C CA . MET A 1 411 ? 3.469 -11.758 -20.969 1 84.12 411 MET A CA 1
ATOM 3117 C C . MET A 1 411 ? 3.191 -12.492 -19.656 1 84.12 411 MET A C 1
ATOM 3119 O O . MET A 1 411 ? 2.598 -13.57 -19.656 1 84.12 411 MET A O 1
ATOM 3123 N N . LEU A 1 412 ? 3.611 -11.797 -18.594 1 84.94 412 LEU A N 1
ATOM 3124 C CA . LEU A 1 412 ? 3.357 -12.359 -17.281 1 84.94 412 LEU A CA 1
ATOM 3125 C C . LEU A 1 412 ? 1.86 -12.461 -17.016 1 84.94 412 LEU A C 1
ATOM 3127 O O . LEU A 1 412 ? 1.094 -11.57 -17.375 1 84.94 412 LEU A O 1
ATOM 3131 N N . SER A 1 413 ? 1.457 -13.531 -16.391 1 78.62 413 SER A N 1
ATOM 3132 C CA . SER A 1 413 ? 0.073 -13.742 -15.969 1 78.62 413 SER A CA 1
ATOM 3133 C C . SER A 1 413 ? -0.018 -14.055 -14.484 1 78.62 413 SER A C 1
ATOM 3135 O O . SER A 1 413 ? 0.99 -14.031 -13.773 1 78.62 413 SER A O 1
ATOM 3137 N N . GLY A 1 414 ? -1.182 -14.266 -13.984 1 75.5 414 GLY A N 1
ATOM 3138 C CA . GLY A 1 414 ? -1.421 -14.422 -12.562 1 75.5 414 GLY A CA 1
ATOM 3139 C C . GLY A 1 414 ? -1.329 -15.867 -12.102 1 75.5 414 GLY A C 1
ATOM 3140 O O . GLY A 1 414 ? -2.076 -16.281 -11.211 1 75.5 414 GLY A O 1
ATOM 3141 N N . VAL A 1 415 ? -0.46 -16.672 -12.711 1 75.62 415 VAL A N 1
ATOM 3142 C CA . VAL A 1 415 ? -0.308 -18.078 -12.312 1 75.62 415 VAL A CA 1
ATOM 3143 C C . VAL A 1 415 ? 1.155 -18.359 -11.977 1 75.62 415 VAL A C 1
ATOM 3145 O O . VAL A 1 415 ? 2.049 -18.062 -12.773 1 75.62 415 VAL A O 1
ATOM 3148 N N . GLY A 1 416 ? 1.31 -18.906 -10.781 1 81.94 416 GLY A N 1
ATOM 3149 C CA . GLY A 1 416 ? 2.658 -19.281 -10.391 1 81.94 416 GLY A CA 1
ATOM 3150 C C . GLY A 1 416 ? 3.145 -18.547 -9.156 1 81.94 416 GLY A C 1
ATOM 3151 O O . GLY A 1 416 ? 2.477 -17.641 -8.664 1 81.94 416 GLY A O 1
ATOM 3152 N N . ASP A 1 417 ? 4.328 -18.922 -8.758 1 89.69 417 ASP A N 1
ATOM 3153 C CA . ASP A 1 417 ? 4.898 -18.359 -7.539 1 89.69 417 ASP A CA 1
ATOM 3154 C C . ASP A 1 417 ? 5.344 -16.906 -7.766 1 89.69 417 ASP A C 1
ATOM 3156 O O . ASP A 1 417 ? 5.465 -16.141 -6.812 1 89.69 417 ASP A O 1
ATOM 3160 N N . HIS A 1 418 ? 5.547 -16.516 -9.008 1 92.06 418 HIS A N 1
ATOM 3161 C CA . HIS A 1 418 ? 6.016 -15.172 -9.305 1 92.06 418 HIS A CA 1
ATOM 3162 C C . HIS A 1 418 ? 4.965 -14.133 -8.938 1 92.06 418 HIS A C 1
ATOM 3164 O O . HIS A 1 418 ? 5.281 -12.945 -8.789 1 92.06 418 HIS A O 1
ATOM 3170 N N . VAL A 1 419 ? 3.758 -14.531 -8.805 1 89.31 419 VAL A N 1
ATOM 3171 C CA . VAL A 1 419 ? 2.654 -13.609 -8.555 1 89.31 419 VAL A CA 1
ATOM 3172 C C . VAL A 1 419 ? 2.898 -12.852 -7.25 1 89.31 419 VAL A C 1
ATOM 3174 O O . VAL A 1 419 ? 2.664 -11.641 -7.168 1 89.31 419 VAL A O 1
ATOM 3177 N N . ALA A 1 420 ? 3.406 -13.539 -6.23 1 91.12 420 ALA A N 1
ATOM 3178 C CA . ALA A 1 420 ? 3.699 -12.898 -4.949 1 91.12 420 ALA A CA 1
ATOM 3179 C C . ALA A 1 420 ? 4.75 -11.805 -5.109 1 91.12 420 ALA A C 1
ATOM 3181 O O . ALA A 1 420 ? 4.715 -10.789 -4.41 1 91.12 420 ALA A O 1
ATOM 3182 N N . PHE A 1 421 ? 5.648 -11.969 -6.059 1 95 421 PHE A N 1
ATOM 3183 C CA . PHE A 1 421 ? 6.762 -11.047 -6.266 1 95 421 PHE A CA 1
ATOM 3184 C C . PHE A 1 421 ? 6.383 -9.953 -7.25 1 95 421 PHE A C 1
ATOM 3186 O O . PHE A 1 421 ? 6.551 -8.766 -6.965 1 95 421 PHE A O 1
ATOM 3193 N N . SER A 1 422 ? 5.82 -10.375 -8.359 1 93.44 422 SER A N 1
ATOM 3194 C CA . SER A 1 422 ? 5.551 -9.422 -9.422 1 93.44 422 SER A CA 1
ATOM 3195 C C . SER A 1 422 ? 4.254 -8.656 -9.172 1 93.44 422 SER A C 1
ATOM 3197 O O . SER A 1 422 ? 4.242 -7.426 -9.148 1 93.44 422 SER A O 1
ATOM 3199 N N . HIS A 1 423 ? 3.188 -9.375 -8.891 1 88.38 423 HIS A N 1
ATOM 3200 C CA . HIS A 1 423 ? 1.864 -8.766 -8.836 1 88.38 423 HIS A CA 1
ATOM 3201 C C . HIS A 1 423 ? 1.646 -8.047 -7.504 1 88.38 423 HIS A C 1
ATOM 3203 O O . HIS A 1 423 ? 0.986 -7.008 -7.457 1 88.38 423 HIS A O 1
ATOM 3209 N N . MET A 1 424 ? 2.252 -8.547 -6.484 1 86.19 424 MET A N 1
ATOM 3210 C CA . MET A 1 424 ? 1.934 -7.992 -5.172 1 86.19 424 MET A CA 1
ATOM 3211 C C . MET A 1 424 ? 2.885 -6.855 -4.816 1 86.19 424 MET A C 1
ATOM 3213 O O . MET A 1 424 ? 2.48 -5.875 -4.191 1 86.19 424 MET A O 1
ATOM 3217 N N . ILE A 1 425 ? 4.16 -6.996 -5.215 1 90.31 425 ILE A N 1
ATOM 3218 C CA . ILE A 1 425 ? 5.066 -5.973 -4.703 1 90.31 425 ILE A CA 1
ATOM 3219 C C . ILE A 1 425 ? 5.906 -5.406 -5.844 1 90.31 425 ILE A C 1
ATOM 3221 O O . ILE A 1 425 ? 6.82 -4.609 -5.617 1 90.31 425 ILE A O 1
ATOM 3225 N N . GLY A 1 426 ? 5.695 -5.816 -7.07 1 93.5 426 GLY A N 1
ATOM 3226 C CA . GLY A 1 426 ? 6.219 -5.117 -8.234 1 93.5 426 GLY A CA 1
ATOM 3227 C C . GLY A 1 426 ? 7.648 -5.504 -8.57 1 93.5 426 GLY A C 1
ATOM 3228 O O . GLY A 1 426 ? 8.406 -4.688 -9.094 1 93.5 426 GLY A O 1
ATOM 3229 N N . ILE A 1 427 ? 8.102 -6.691 -8.281 1 96.81 427 ILE A N 1
ATOM 3230 C CA . ILE A 1 427 ? 9.438 -7.16 -8.625 1 96.81 427 ILE A CA 1
ATOM 3231 C C . ILE A 1 427 ? 9.43 -7.742 -10.039 1 96.81 427 ILE A C 1
ATOM 3233 O O . ILE A 1 427 ? 8.688 -8.68 -10.328 1 96.81 427 ILE A O 1
ATOM 3237 N N . PRO A 1 428 ? 10.25 -7.195 -10.922 1 97.56 428 PRO A N 1
ATOM 3238 C CA . PRO A 1 428 ? 10.328 -7.805 -12.25 1 97.56 428 PRO A CA 1
ATOM 3239 C C . PRO A 1 428 ? 10.594 -9.305 -12.195 1 97.56 428 PRO A C 1
ATOM 3241 O O . PRO A 1 428 ? 11.492 -9.758 -11.484 1 97.56 428 PRO A O 1
ATOM 3244 N N . SER A 1 429 ? 9.805 -10.07 -12.961 1 97 429 SER A N 1
ATOM 3245 C CA . SER A 1 429 ? 9.859 -11.516 -12.812 1 97 429 SER A CA 1
ATOM 3246 C C . SER A 1 429 ? 9.758 -12.211 -14.172 1 97 429 SER A C 1
ATOM 3248 O O . SER A 1 429 ? 9.359 -11.594 -15.156 1 97 429 SER A O 1
ATOM 3250 N N . VAL A 1 430 ? 10.188 -13.414 -14.188 1 96.5 430 VAL A N 1
ATOM 3251 C CA . VAL A 1 430 ? 10.016 -14.297 -15.336 1 96.5 430 VAL A CA 1
ATOM 3252 C C . VAL A 1 430 ? 9.609 -15.688 -14.859 1 96.5 430 VAL A C 1
ATOM 3254 O O . VAL A 1 430 ? 10.148 -16.203 -13.867 1 96.5 430 VAL A O 1
ATOM 3257 N N . ARG A 1 431 ? 8.594 -16.203 -15.453 1 92.88 431 ARG A N 1
ATOM 3258 C CA . ARG A 1 431 ? 8.172 -17.578 -15.242 1 92.88 431 ARG A CA 1
ATOM 3259 C C . ARG A 1 431 ? 8.609 -18.469 -16.391 1 92.88 431 ARG A C 1
ATOM 3261 O O . ARG A 1 431 ? 8.258 -18.219 -17.547 1 92.88 431 ARG A O 1
ATOM 3268 N N . LEU A 1 432 ? 9.359 -19.469 -16.078 1 91.38 432 LEU A N 1
ATOM 3269 C CA . LEU A 1 432 ? 9.867 -20.406 -17.078 1 91.38 432 LEU A CA 1
ATOM 3270 C C . LEU A 1 432 ? 9.203 -21.766 -16.938 1 91.38 432 LEU A C 1
ATOM 3272 O O . LEU A 1 432 ? 9.242 -22.359 -15.852 1 91.38 432 LEU A O 1
ATOM 3276 N N . TYR A 1 433 ? 8.57 -22.188 -17.953 1 82.5 433 TYR A N 1
ATOM 3277 C CA . TYR A 1 433 ? 7.992 -23.531 -17.969 1 82.5 433 TYR A CA 1
ATOM 3278 C C . TYR A 1 433 ? 8.008 -24.125 -19.375 1 82.5 433 TYR A C 1
ATOM 3280 O O . TYR A 1 433 ? 8.227 -23.406 -20.344 1 82.5 433 TYR A O 1
ATOM 3288 N N . ALA A 1 434 ? 7.941 -25.422 -19.422 1 78.56 434 ALA A N 1
ATOM 3289 C CA . ALA A 1 434 ? 7.934 -26.094 -20.719 1 78.56 434 ALA A CA 1
ATOM 3290 C C . ALA A 1 434 ? 6.531 -26.594 -21.062 1 78.56 434 ALA A C 1
ATOM 3292 O O . ALA A 1 434 ? 5.742 -26.922 -20.188 1 78.56 434 ALA A O 1
ATOM 3293 N N . THR A 1 435 ? 6.125 -26.438 -22.281 1 72.94 435 THR A N 1
ATOM 3294 C CA . THR A 1 435 ? 4.836 -26.906 -22.781 1 72.94 435 THR A CA 1
ATOM 3295 C C . THR A 1 435 ? 4.996 -27.625 -24.109 1 72.94 435 THR A C 1
ATOM 3297 O O . THR A 1 435 ? 6.07 -27.594 -24.719 1 72.94 435 THR A O 1
ATOM 3300 N N . ARG A 1 436 ? 3.955 -28.547 -24.375 1 62.28 436 ARG A N 1
ATOM 3301 C CA . ARG A 1 436 ? 3.941 -29.188 -25.688 1 62.28 436 ARG A CA 1
ATOM 3302 C C . ARG A 1 436 ? 3.594 -28.172 -26.781 1 62.28 436 ARG A C 1
ATOM 3304 O O . ARG A 1 436 ? 2.635 -27.422 -26.641 1 62.28 436 ARG A O 1
ATOM 3311 N N . GLY A 1 437 ? 4.641 -27.578 -27.438 1 51.34 437 GLY A N 1
ATOM 3312 C CA . GLY A 1 437 ? 4.367 -26.641 -28.516 1 51.34 437 GLY A CA 1
ATOM 3313 C C . GLY A 1 437 ? 3.232 -27.078 -29.422 1 51.34 437 GLY A C 1
ATOM 3314 O O . GLY A 1 437 ? 2.836 -28.25 -29.391 1 51.34 437 GLY A O 1
ATOM 3315 N N . VAL A 1 438 ? 2.254 -26.141 -29.844 1 42.56 438 VAL A N 1
ATOM 3316 C CA . VAL A 1 438 ? 1.316 -26.453 -30.922 1 42.56 438 VAL A CA 1
ATOM 3317 C C . VAL A 1 438 ? 2.057 -27.125 -32.062 1 42.56 438 VAL A C 1
ATOM 3319 O O . VAL A 1 438 ? 1.474 -27.375 -33.125 1 42.56 438 VAL A O 1
ATOM 3322 N N . MET A 1 439 ? 3.279 -27.141 -32.094 1 37.53 439 MET A N 1
ATOM 3323 C CA . MET A 1 439 ? 3.824 -27.609 -33.375 1 37.53 439 MET A CA 1
ATOM 3324 C C . MET A 1 439 ? 3.48 -29.062 -33.625 1 37.53 439 MET A C 1
ATOM 3326 O O . MET A 1 439 ? 3.48 -29.875 -32.688 1 37.53 439 MET A O 1
ATOM 3330 N N . LYS A 1 440 ? 2.9 -29.328 -34.812 1 36.69 440 LYS A N 1
ATOM 3331 C CA . LYS A 1 440 ? 2.846 -30.578 -35.562 1 36.69 440 LYS A CA 1
ATOM 3332 C C . LYS A 1 440 ? 4.043 -31.469 -35.25 1 36.69 440 LYS A C 1
ATOM 3334 O O . LYS A 1 440 ? 5.137 -30.969 -34.969 1 36.69 440 LYS A O 1
ATOM 3339 N N . GLU A 1 441 ? 3.748 -32.656 -34.969 1 35.88 441 GLU A N 1
ATOM 3340 C CA . GLU A 1 441 ? 4.742 -33.719 -34.969 1 35.88 441 GLU A CA 1
ATOM 3341 C C . GLU A 1 441 ? 5.902 -33.375 -35.906 1 35.88 441 GLU A C 1
ATOM 3343 O O . GLU A 1 441 ? 5.781 -33.531 -37.125 1 35.88 441 GLU A O 1
ATOM 3348 N N . VAL A 1 442 ? 6.52 -32.281 -35.969 1 32.81 442 VAL A N 1
ATOM 3349 C CA . VAL A 1 442 ? 7.66 -32.469 -36.844 1 32.81 442 VAL A CA 1
ATOM 3350 C C . VAL A 1 442 ? 8.492 -33.656 -36.344 1 32.81 442 VAL A C 1
ATOM 3352 O O . VAL A 1 442 ? 8.969 -33.656 -35.219 1 32.81 442 VAL A O 1
ATOM 3355 N N . SER A 1 443 ? 8.242 -34.844 -36.906 1 32.44 443 SER A N 1
ATOM 3356 C CA . SER A 1 443 ? 9.031 -36.062 -36.906 1 32.44 443 SER A CA 1
ATOM 3357 C C . SER A 1 443 ? 10.523 -35.75 -36.875 1 32.44 443 SER A C 1
ATOM 3359 O O . SER A 1 443 ? 11.328 -36.562 -37.344 1 32.44 443 SER A O 1
ATOM 3361 N N . THR A 1 444 ? 10.961 -34.5 -37.031 1 33.66 444 THR A N 1
ATOM 3362 C CA . THR A 1 444 ? 12.375 -34.656 -37.375 1 33.66 444 THR A CA 1
ATOM 3363 C C . THR A 1 444 ? 13.117 -35.438 -36.281 1 33.66 444 THR A C 1
ATOM 3365 O O . THR A 1 444 ? 12.836 -35.281 -35.094 1 33.66 444 THR A O 1
ATOM 3368 N N . GLY A 1 445 ? 13.656 -36.625 -36.531 1 31.69 445 GLY A N 1
ATOM 3369 C CA . GLY A 1 445 ? 14.586 -37.625 -36.062 1 31.69 445 GLY A CA 1
ATOM 3370 C C . GLY A 1 445 ? 15.641 -37.062 -35.125 1 31.69 445 GLY A C 1
ATOM 3371 O O . GLY A 1 445 ? 16.594 -37.75 -34.75 1 31.69 445 GLY A O 1
ATOM 3372 N N . SER A 1 446 ? 16.047 -35.812 -35.375 1 33.78 446 SER A N 1
ATOM 3373 C CA . SER A 1 446 ? 17.312 -35.688 -34.656 1 33.78 446 SER A CA 1
ATOM 3374 C C . SER A 1 446 ? 17.141 -35.844 -33.156 1 33.78 446 SER A C 1
ATOM 3376 O O . SER A 1 446 ? 16.234 -35.25 -32.562 1 33.78 446 SER A O 1
ATOM 3378 N N . PRO A 1 447 ? 17.562 -36.906 -32.562 1 36 447 PRO A N 1
ATOM 3379 C CA . PRO A 1 447 ? 17.688 -37.312 -31.156 1 36 447 PRO A CA 1
ATOM 3380 C C . PRO A 1 447 ? 18.047 -36.156 -30.234 1 36 447 PRO A C 1
ATOM 3382 O O . PRO A 1 447 ? 18.266 -36.375 -29.031 1 36 447 PRO A O 1
ATOM 3385 N N . THR A 1 448 ? 18.672 -35.125 -30.703 1 39.38 448 THR A N 1
ATOM 3386 C CA . THR A 1 448 ? 19.234 -34.344 -29.609 1 39.38 448 THR A CA 1
ATOM 3387 C C . THR A 1 448 ? 18.125 -33.781 -28.75 1 39.38 448 THR A C 1
ATOM 3389 O O . THR A 1 448 ? 17.609 -32.688 -29.016 1 39.38 448 THR A O 1
ATOM 3392 N N . THR A 1 449 ? 17.078 -34.406 -28.5 1 44.03 449 THR A N 1
ATOM 3393 C CA . THR A 1 449 ? 16.016 -34 -27.578 1 44.03 449 THR A CA 1
ATOM 3394 C C . THR A 1 449 ? 16.594 -33.438 -26.281 1 44.03 449 THR A C 1
ATOM 3396 O O . THR A 1 449 ? 16.984 -34.188 -25.391 1 44.03 449 THR A O 1
ATOM 3399 N N . LYS A 1 450 ? 17.406 -32.5 -26.328 1 53.22 450 LYS A N 1
ATOM 3400 C CA . LYS A 1 450 ? 17.75 -31.875 -25.047 1 53.22 450 LYS A CA 1
ATOM 3401 C C . LYS A 1 450 ? 16.516 -31.719 -24.156 1 53.22 450 LYS A C 1
ATOM 3403 O O . LYS A 1 450 ? 15.484 -31.203 -24.609 1 53.22 450 LYS A O 1
ATOM 3408 N N . SER A 1 451 ? 16.438 -32.375 -23.016 1 74.5 451 SER A N 1
ATOM 3409 C CA . SER A 1 451 ? 15.328 -32.344 -22.062 1 74.5 451 SER A CA 1
ATOM 3410 C C . SER A 1 451 ? 14.938 -30.891 -21.734 1 74.5 451 SER A C 1
ATOM 3412 O O . SER A 1 451 ? 15.812 -30.031 -21.578 1 74.5 451 SER A O 1
ATOM 3414 N N . MET A 1 452 ? 13.812 -30.5 -22.25 1 79.12 452 MET A N 1
ATOM 3415 C CA . MET A 1 452 ? 13.289 -29.172 -21.906 1 79.12 452 MET A CA 1
ATOM 3416 C C . MET A 1 452 ? 13.602 -28.812 -20.469 1 79.12 452 MET A C 1
ATOM 3418 O O . MET A 1 452 ? 13.812 -27.641 -20.141 1 79.12 452 MET A O 1
ATOM 3422 N N . HIS A 1 453 ? 13.859 -29.828 -19.844 1 82.12 453 HIS A N 1
ATOM 3423 C CA . HIS A 1 453 ? 14.266 -29.625 -18.453 1 82.12 453 HIS A CA 1
ATOM 3424 C C . HIS A 1 453 ? 15.648 -28.969 -18.375 1 82.12 453 HIS A C 1
ATOM 3426 O O . HIS A 1 453 ? 15.844 -28.016 -17.609 1 82.12 453 HIS A O 1
ATOM 3432 N N . LYS A 1 454 ? 16.484 -29.516 -19.047 1 85.88 454 LYS A N 1
ATOM 3433 C CA . LYS A 1 454 ? 17.844 -28.984 -19.078 1 85.88 454 LYS A CA 1
ATOM 3434 C C . LYS A 1 454 ? 17.875 -27.578 -19.656 1 85.88 454 LYS A C 1
ATOM 3436 O O . LYS A 1 454 ? 18.594 -26.703 -19.141 1 85.88 454 LYS A O 1
ATOM 3441 N N . SER A 1 455 ? 17.125 -27.375 -20.688 1 88.31 455 SER A N 1
ATOM 3442 C CA . SER A 1 455 ? 17.094 -26.062 -21.328 1 88.31 455 SER A CA 1
ATOM 3443 C C . SER A 1 455 ? 16.594 -24.984 -20.375 1 88.31 455 SER A C 1
ATOM 3445 O O . SER A 1 455 ? 17.156 -23.891 -20.312 1 88.31 455 SER A O 1
ATOM 3447 N N . VAL A 1 456 ? 15.547 -25.312 -19.641 1 91.38 456 VAL A N 1
ATOM 3448 C CA . VAL A 1 456 ? 14.977 -24.344 -18.703 1 91.38 456 VAL A CA 1
ATOM 3449 C C . VAL A 1 456 ? 15.969 -24.062 -17.594 1 91.38 456 VAL A C 1
ATOM 3451 O O . VAL A 1 456 ? 16.188 -22.891 -17.234 1 91.38 456 VAL A O 1
ATOM 3454 N N . ALA A 1 457 ? 16.578 -25.078 -17.062 1 92 457 ALA A N 1
ATOM 3455 C CA . ALA A 1 457 ? 17.562 -24.906 -15.984 1 92 457 ALA A CA 1
ATOM 3456 C C . ALA A 1 457 ? 18.75 -24.078 -16.453 1 92 457 ALA A C 1
ATOM 3458 O O . ALA A 1 457 ? 19.219 -23.203 -15.719 1 92 457 ALA A O 1
ATOM 3459 N N . GLN A 1 458 ? 19.203 -24.375 -17.688 1 93.69 458 GLN A N 1
ATOM 3460 C CA . GLN A 1 458 ? 20.328 -23.625 -18.234 1 93.69 458 GLN A CA 1
ATOM 3461 C C . GLN A 1 458 ? 19.953 -22.156 -18.438 1 93.69 458 GLN A C 1
ATOM 3463 O O . GLN A 1 458 ? 20.734 -21.266 -18.125 1 93.69 458 GLN A O 1
ATOM 3468 N N . LEU A 1 459 ? 18.797 -21.953 -18.953 1 95.12 459 LEU A N 1
ATOM 3469 C CA . LEU A 1 459 ? 18.328 -20.594 -19.203 1 95.12 459 LEU A CA 1
ATOM 3470 C C . LEU A 1 459 ? 18.219 -19.828 -17.891 1 95.12 459 LEU A C 1
ATOM 3472 O O . LEU A 1 459 ? 18.656 -18.672 -17.797 1 95.12 459 LEU A O 1
ATOM 3476 N N . ALA A 1 460 ? 17.656 -20.438 -16.906 1 96.75 460 ALA A N 1
ATOM 3477 C CA . ALA A 1 460 ? 17.5 -19.812 -15.602 1 96.75 460 ALA A CA 1
ATOM 3478 C C . ALA A 1 460 ? 18.859 -19.469 -14.992 1 96.75 460 ALA A C 1
ATOM 3480 O O . ALA A 1 460 ? 19.062 -18.375 -14.484 1 96.75 460 ALA A O 1
ATOM 3481 N N . THR A 1 461 ? 19.75 -20.422 -15.055 1 97.38 461 THR A N 1
ATOM 3482 C CA . THR A 1 461 ? 21.078 -20.234 -14.484 1 97.38 461 THR A CA 1
ATOM 3483 C C . THR A 1 461 ? 21.812 -19.094 -15.188 1 97.38 461 THR A C 1
ATOM 3485 O O . THR A 1 461 ? 22.391 -18.219 -14.531 1 97.38 461 THR A O 1
ATOM 3488 N N . GLN A 1 462 ? 21.75 -19.141 -16.5 1 97.5 462 GLN A N 1
ATOM 3489 C CA . GLN A 1 462 ? 22.406 -18.078 -17.281 1 97.5 462 GLN A CA 1
ATOM 3490 C C . GLN A 1 462 ? 21.812 -16.719 -16.953 1 97.5 462 GLN A C 1
ATOM 3492 O O . GLN A 1 462 ? 22.547 -15.727 -16.859 1 97.5 462 GLN A O 1
ATOM 3497 N N . THR A 1 463 ? 20.531 -16.641 -16.812 1 97.88 463 THR A N 1
ATOM 3498 C CA . THR A 1 463 ? 19.859 -15.391 -16.453 1 97.88 463 THR A CA 1
ATOM 3499 C C . THR A 1 463 ? 20.328 -14.883 -15.094 1 97.88 463 THR A C 1
ATOM 3501 O O . THR A 1 463 ? 20.641 -13.703 -14.938 1 97.88 463 THR A O 1
ATOM 3504 N N . VAL A 1 464 ? 20.406 -15.742 -14.102 1 98.44 464 VAL A N 1
ATOM 3505 C CA . VAL A 1 464 ? 20.859 -15.383 -12.766 1 98.44 464 VAL A CA 1
ATOM 3506 C C . VAL A 1 464 ? 22.281 -14.836 -12.828 1 98.44 464 VAL A C 1
ATOM 3508 O O . VAL A 1 464 ? 22.594 -13.812 -12.219 1 98.44 464 VAL A O 1
ATOM 3511 N N . LEU A 1 465 ? 23.141 -15.516 -13.594 1 98.19 465 LEU A N 1
ATOM 3512 C CA . LEU A 1 465 ? 24.531 -15.117 -13.68 1 98.19 465 LEU A CA 1
ATOM 3513 C C . LEU A 1 465 ? 24.672 -13.742 -14.328 1 98.19 465 LEU A C 1
ATOM 3515 O O . LEU A 1 465 ? 25.453 -12.906 -13.859 1 98.19 465 LEU A O 1
ATOM 3519 N N . MET A 1 466 ? 23.906 -13.516 -15.328 1 98.19 466 MET A N 1
ATOM 3520 C CA . MET A 1 466 ? 23.969 -12.227 -16.016 1 98.19 466 MET A CA 1
ATOM 3521 C C . MET A 1 466 ? 23.469 -11.102 -15.117 1 98.19 466 MET A C 1
ATOM 3523 O O . MET A 1 466 ? 24.016 -10 -15.141 1 98.19 466 MET A O 1
ATOM 3527 N N . LEU A 1 467 ? 22.5 -11.336 -14.328 1 98.5 467 LEU A N 1
ATOM 3528 C CA . LEU A 1 467 ? 21.969 -10.336 -13.406 1 98.5 467 LEU A CA 1
ATOM 3529 C C . LEU A 1 467 ? 22.922 -10.141 -12.227 1 98.5 467 LEU A C 1
ATOM 3531 O O . LEU A 1 467 ? 23.156 -9.008 -11.805 1 98.5 467 LEU A O 1
ATOM 3535 N N . ALA A 1 468 ? 23.453 -11.227 -11.711 1 98.38 468 ALA A N 1
ATOM 3536 C CA . ALA A 1 468 ? 24.234 -11.203 -10.477 1 98.38 468 ALA A CA 1
ATOM 3537 C C . ALA A 1 468 ? 25.594 -10.555 -10.711 1 98.38 468 ALA A C 1
ATOM 3539 O O . ALA A 1 468 ? 26.156 -9.922 -9.805 1 98.38 468 ALA A O 1
ATOM 3540 N N . ASP A 1 469 ? 26.141 -10.617 -11.953 1 97.69 469 ASP A N 1
ATOM 3541 C CA . ASP A 1 469 ? 27.531 -10.242 -12.156 1 97.69 469 ASP A CA 1
ATOM 3542 C C . ASP A 1 469 ? 27.641 -8.961 -12.984 1 97.69 469 ASP A C 1
ATOM 3544 O O . ASP A 1 469 ? 28.734 -8.438 -13.195 1 97.69 469 ASP A O 1
ATOM 3548 N N . SER A 1 470 ? 26.531 -8.406 -13.375 1 95.44 470 SER A N 1
ATOM 3549 C CA . SER A 1 470 ? 26.578 -7.188 -14.172 1 95.44 470 SER A CA 1
ATOM 3550 C C . SER A 1 470 ? 26.641 -5.945 -13.289 1 95.44 470 SER A C 1
ATOM 3552 O O . SER A 1 470 ? 26 -5.879 -12.25 1 95.44 470 SER A O 1
ATOM 3554 N N . ASP A 1 471 ? 27.484 -4.965 -13.742 1 94.31 471 ASP A N 1
ATOM 3555 C CA . ASP A 1 471 ? 27.516 -3.688 -13.039 1 94.31 471 ASP A CA 1
ATOM 3556 C C . ASP A 1 471 ? 26.203 -2.926 -13.211 1 94.31 471 ASP A C 1
ATOM 3558 O O . ASP A 1 471 ? 25.625 -2.445 -12.234 1 94.31 471 ASP A O 1
ATOM 3562 N N . MET A 1 472 ? 25.875 -2.873 -14.453 1 95.12 472 MET A N 1
ATOM 3563 C CA . MET A 1 472 ? 24.594 -2.266 -14.773 1 95.12 472 MET A CA 1
ATOM 3564 C C . MET A 1 472 ? 23.516 -3.334 -14.953 1 95.12 472 MET A C 1
ATOM 3566 O O . MET A 1 472 ? 23.703 -4.277 -15.727 1 95.12 472 MET A O 1
ATOM 3570 N N . ILE A 1 473 ? 22.406 -3.201 -14.258 1 96.44 473 ILE A N 1
ATOM 3571 C CA . ILE A 1 473 ? 21.328 -4.172 -14.406 1 96.44 473 ILE A CA 1
ATOM 3572 C C . ILE A 1 473 ? 20.844 -4.188 -15.852 1 96.44 473 ILE A C 1
ATOM 3574 O O . ILE A 1 473 ? 20.453 -3.15 -16.391 1 96.44 473 ILE A O 1
ATOM 3578 N N . PRO A 1 4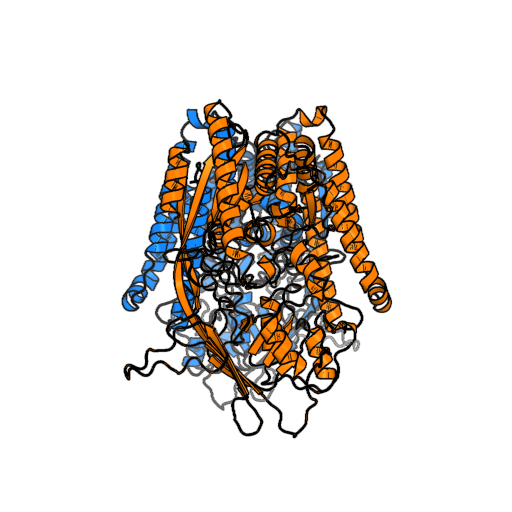74 ? 20.875 -5.277 -16.469 1 96.19 474 PRO A N 1
ATOM 3579 C CA . PRO A 1 474 ? 20.531 -5.328 -17.891 1 96.19 474 PRO A CA 1
ATOM 3580 C C . PRO A 1 474 ? 19.031 -5.387 -18.125 1 96.19 474 PRO A C 1
ATOM 3582 O O . PRO A 1 474 ? 18.547 -6.266 -18.844 1 96.19 474 PRO A O 1
ATOM 3585 N N . PHE A 1 475 ? 18.297 -4.445 -17.609 1 96.56 475 PHE A N 1
ATOM 3586 C CA . PHE A 1 475 ? 16.859 -4.301 -17.828 1 96.56 475 PHE A CA 1
ATOM 3587 C C . PHE A 1 475 ? 16.578 -3.422 -19.031 1 96.56 475 PHE A C 1
ATOM 3589 O O . PHE A 1 475 ? 17.359 -2.529 -19.359 1 96.56 475 PHE A O 1
ATOM 3596 N N . ASP A 1 476 ? 15.484 -3.766 -19.672 1 94 476 ASP A N 1
ATOM 3597 C CA . ASP A 1 476 ? 15.078 -3.016 -20.859 1 94 476 ASP A CA 1
ATOM 3598 C C . ASP A 1 476 ? 13.852 -2.156 -20.562 1 94 476 ASP A C 1
ATOM 3600 O O . ASP A 1 476 ? 12.719 -2.588 -20.797 1 94 476 ASP A O 1
ATOM 3604 N N . SER A 1 477 ? 14.086 -0.872 -20.219 1 93.44 477 SER A N 1
ATOM 3605 C CA . SER A 1 477 ? 12.961 0.008 -19.906 1 93.44 477 SER A CA 1
ATOM 3606 C C . SER A 1 477 ? 12.18 0.371 -21.172 1 93.44 477 SER A C 1
ATOM 3608 O O . SER A 1 477 ? 11 0.699 -21.109 1 93.44 477 SER A O 1
ATOM 3610 N N . GLY A 1 478 ? 12.828 0.312 -22.312 1 94.31 478 GLY A N 1
ATOM 3611 C CA . GLY A 1 478 ? 12.141 0.587 -23.562 1 94.31 478 GLY A CA 1
ATOM 3612 C C . GLY A 1 478 ? 11.031 -0.4 -23.875 1 94.31 478 GLY A C 1
ATOM 3613 O O . GLY A 1 478 ? 10.008 -0.03 -24.453 1 94.31 478 GLY A O 1
ATOM 3614 N N . ALA A 1 479 ? 11.227 -1.616 -23.484 1 95.06 479 ALA A N 1
ATOM 3615 C CA . ALA A 1 479 ? 10.211 -2.643 -23.703 1 95.06 479 ALA A CA 1
ATOM 3616 C C . ALA A 1 479 ? 8.938 -2.332 -22.922 1 95.06 479 ALA A C 1
ATOM 3618 O O . ALA A 1 479 ? 7.832 -2.65 -23.375 1 95.06 479 ALA A O 1
ATOM 3619 N N . VAL A 1 480 ? 9.062 -1.745 -21.766 1 95.75 480 VAL A N 1
ATOM 3620 C CA . VAL A 1 480 ? 7.895 -1.357 -20.969 1 95.75 480 VAL A CA 1
ATOM 3621 C C . VAL A 1 480 ? 7.113 -0.271 -21.719 1 95.75 480 VAL A C 1
ATOM 3623 O O . VAL A 1 480 ? 5.883 -0.321 -21.781 1 95.75 480 VAL A O 1
ATOM 3626 N N . ALA A 1 481 ? 7.848 0.71 -22.219 1 97 481 ALA A N 1
ATOM 3627 C CA . ALA A 1 481 ? 7.211 1.792 -22.969 1 97 481 ALA A CA 1
ATOM 3628 C C . ALA A 1 481 ? 6.43 1.249 -24.172 1 97 481 ALA A C 1
ATOM 3630 O O . ALA A 1 481 ? 5.305 1.679 -24.422 1 97 481 ALA A O 1
ATOM 3631 N N . GLU A 1 482 ? 7.012 0.355 -24.859 1 95.75 482 GLU A N 1
ATOM 3632 C CA . GLU A 1 482 ? 6.348 -0.25 -26.016 1 95.75 482 GLU A CA 1
ATOM 3633 C C . GLU A 1 482 ? 5.066 -0.968 -25.594 1 95.75 482 GLU A C 1
ATOM 3635 O O . GLU A 1 482 ? 4.051 -0.881 -26.281 1 95.75 482 GLU A O 1
ATOM 3640 N N . MET A 1 483 ? 5.16 -1.681 -24.531 1 94.88 483 MET A N 1
ATOM 3641 C CA . MET A 1 483 ? 3.977 -2.369 -24.031 1 94.88 483 MET A CA 1
ATOM 3642 C C . MET A 1 483 ? 2.869 -1.374 -23.703 1 94.88 483 MET A C 1
ATOM 3644 O O . MET A 1 483 ? 1.704 -1.6 -24.031 1 94.88 483 MET A O 1
ATOM 3648 N N . LEU A 1 484 ? 3.232 -0.271 -23.016 1 97 484 LEU A N 1
ATOM 3649 C CA . LEU A 1 484 ? 2.242 0.727 -22.625 1 97 484 LEU A CA 1
ATOM 3650 C C . LEU A 1 484 ? 1.56 1.324 -23.844 1 97 484 LEU A C 1
ATOM 3652 O O . LEU A 1 484 ? 0.341 1.512 -23.859 1 97 484 LEU A O 1
ATOM 3656 N N . VAL A 1 485 ? 2.324 1.643 -24.875 1 97.19 485 VAL A N 1
ATOM 3657 C CA . VAL A 1 485 ? 1.759 2.168 -26.109 1 97.19 485 VAL A CA 1
ATOM 3658 C C . VAL A 1 485 ? 0.784 1.153 -26.703 1 97.19 485 VAL A C 1
ATOM 3660 O O . VAL A 1 485 ? -0.322 1.514 -27.109 1 97.19 485 VAL A O 1
ATOM 3663 N N . GLY A 1 486 ? 1.215 -0.106 -26.75 1 96.38 486 GLY A N 1
ATOM 3664 C CA . GLY A 1 486 ? 0.338 -1.155 -27.25 1 96.38 486 GLY A CA 1
ATOM 3665 C C . GLY A 1 486 ? -0.952 -1.275 -26.453 1 96.38 486 GLY A C 1
ATOM 3666 O O . GLY A 1 486 ? -2.027 -1.444 -27.031 1 96.38 486 GLY A O 1
ATOM 3667 N N . TYR A 1 487 ? -0.9 -1.212 -25.156 1 95.56 487 TYR A N 1
ATOM 3668 C CA . TYR A 1 487 ? -2.062 -1.295 -24.281 1 95.56 487 TYR A CA 1
ATOM 3669 C C . TYR A 1 487 ? -3.037 -0.157 -24.562 1 95.56 487 TYR A C 1
ATOM 3671 O O . TYR A 1 487 ? -4.246 -0.376 -24.641 1 95.56 487 TYR A O 1
ATOM 3679 N N . VAL A 1 488 ? -2.488 1.073 -24.656 1 97 488 VAL A N 1
ATOM 3680 C CA . VAL A 1 488 ? -3.324 2.244 -24.906 1 97 488 VAL A CA 1
ATOM 3681 C C . VAL A 1 488 ? -3.994 2.129 -26.266 1 97 488 VAL A C 1
ATOM 3683 O O . VAL A 1 488 ? -5.184 2.426 -26.422 1 97 488 VAL A O 1
ATOM 3686 N N . ASP A 1 489 ? -3.256 1.687 -27.266 1 96.5 489 ASP A N 1
ATOM 3687 C CA . ASP A 1 489 ? -3.801 1.516 -28.609 1 96.5 489 ASP A CA 1
ATOM 3688 C C . ASP A 1 489 ? -4.934 0.491 -28.625 1 96.5 489 ASP A C 1
ATOM 3690 O O . ASP A 1 489 ? -5.969 0.707 -29.25 1 96.5 489 ASP A O 1
ATOM 3694 N N . SER A 1 490 ? -4.645 -0.583 -27.969 1 95.31 490 SER A N 1
ATOM 3695 C CA . SER A 1 490 ? -5.66 -1.626 -27.891 1 95.31 490 SER A CA 1
ATOM 3696 C C . SER A 1 490 ? -6.926 -1.11 -27.203 1 95.31 490 SER A C 1
ATOM 3698 O O . SER A 1 490 ? -8.039 -1.349 -27.688 1 95.31 490 SER A O 1
ATOM 3700 N N . PHE A 1 491 ? -6.781 -0.459 -26.141 1 94.62 491 PHE A N 1
ATOM 3701 C CA . PHE A 1 491 ? -7.922 0.078 -25.422 1 94.62 491 PHE A CA 1
ATOM 3702 C C . PHE A 1 491 ? -8.656 1.119 -26.25 1 94.62 491 PHE A C 1
ATOM 3704 O O . PHE A 1 491 ? -9.891 1.155 -26.25 1 94.62 491 PHE A O 1
ATOM 3711 N N . ASP A 1 492 ? -7.926 1.98 -26.891 1 94.94 492 ASP A N 1
ATOM 3712 C CA . ASP A 1 492 ? -8.508 3.006 -27.75 1 94.94 492 ASP A CA 1
ATOM 3713 C C . ASP A 1 492 ? -9.289 2.379 -28.906 1 94.94 492 ASP A C 1
ATOM 3715 O O . ASP A 1 492 ? -10.344 2.881 -29.297 1 94.94 492 ASP A O 1
ATOM 3719 N N . SER A 1 493 ? -8.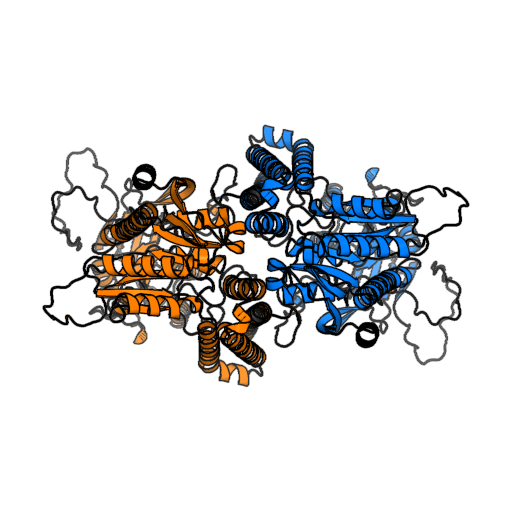773 1.392 -29.469 1 94.81 493 SER A N 1
ATOM 3720 C CA . SER A 1 493 ? -9.453 0.695 -30.547 1 94.81 493 SER A CA 1
ATOM 3721 C C . SER A 1 493 ? -10.789 0.12 -30.078 1 94.81 493 SER A C 1
ATOM 3723 O O . SER A 1 493 ? -11.766 0.104 -30.844 1 94.81 493 SER A O 1
ATOM 3725 N N . LYS A 1 494 ? -10.75 -0.337 -28.922 1 91.06 494 LYS A N 1
ATOM 3726 C CA . LYS A 1 494 ? -11.938 -0.977 -28.359 1 91.06 494 LYS A CA 1
ATOM 3727 C C . LYS A 1 494 ? -12.953 0.062 -27.906 1 91.06 494 LYS A C 1
ATOM 3729 O O . LYS A 1 494 ? -14.156 -0.083 -28.156 1 91.06 494 LYS A O 1
ATOM 3734 N N . MET A 1 495 ? -12.516 1.11 -27.25 1 93.56 495 MET A N 1
ATOM 3735 C CA . MET A 1 495 ? -13.43 1.988 -26.516 1 93.56 495 MET A CA 1
ATOM 3736 C C . MET A 1 495 ? -13.391 3.402 -27.094 1 93.56 495 MET A C 1
ATOM 3738 O O . MET A 1 495 ? -14.203 4.25 -26.719 1 93.56 495 MET A O 1
ATOM 3742 N N . GLY A 1 496 ? -12.508 3.75 -27.953 1 93.19 496 GLY A N 1
ATOM 3743 C CA . GLY A 1 496 ? -12.266 5.102 -28.438 1 93.19 496 GLY A CA 1
ATOM 3744 C C . GLY A 1 496 ? -13.508 5.781 -28.969 1 93.19 496 GLY A C 1
ATOM 3745 O O . GLY A 1 496 ? -13.781 6.938 -28.641 1 93.19 496 GLY A O 1
ATOM 3746 N N . ASP A 1 497 ? -14.266 5.082 -29.719 1 92.75 497 ASP A N 1
ATOM 3747 C CA . ASP A 1 497 ? -15.477 5.645 -30.312 1 92.75 497 ASP A CA 1
ATOM 3748 C C . ASP A 1 497 ? -16.516 5.977 -29.234 1 92.75 497 ASP A C 1
ATOM 3750 O O . ASP A 1 497 ? -17.141 7.039 -29.266 1 92.75 497 ASP A O 1
ATOM 3754 N N . MET A 1 498 ? -16.641 5.066 -28.391 1 91.5 498 MET A N 1
ATOM 3755 C CA . MET A 1 498 ? -17.609 5.273 -27.312 1 91.5 498 MET A CA 1
ATOM 3756 C C . MET A 1 498 ? -17.219 6.469 -26.453 1 91.5 498 MET A C 1
ATOM 3758 O O . MET A 1 498 ? -18.078 7.242 -26.031 1 91.5 498 MET A O 1
ATOM 3762 N N . LEU A 1 499 ? -15.961 6.574 -26.156 1 92.75 499 LEU A N 1
ATOM 3763 C CA . LEU A 1 499 ? -15.461 7.699 -25.375 1 92.75 499 LEU A CA 1
ATOM 3764 C C . LEU A 1 499 ? -15.727 9.023 -26.094 1 92.75 499 LEU A C 1
ATOM 3766 O O . LEU A 1 499 ? -16.172 9.984 -25.469 1 92.75 499 LEU A O 1
ATOM 3770 N N . SER A 1 500 ? -15.57 9.047 -27.344 1 90.81 500 SER A N 1
ATOM 3771 C CA . SER A 1 500 ? -15.789 10.25 -28.141 1 90.81 500 SER A CA 1
ATOM 3772 C C . SER A 1 500 ? -17.25 10.664 -28.125 1 90.81 500 SER A C 1
ATOM 3774 O O . SER A 1 500 ? -17.578 11.844 -27.953 1 90.81 500 SER A O 1
ATOM 3776 N N . VAL A 1 501 ? -18.109 9.703 -28.25 1 90.12 501 VAL A N 1
ATOM 3777 C CA . VAL A 1 501 ? -19.531 9.977 -28.266 1 90.12 501 VAL A CA 1
ATOM 3778 C C . VAL A 1 501 ? -19.984 10.477 -26.906 1 90.12 501 VAL A C 1
ATOM 3780 O O . VAL A 1 501 ? -20.891 11.312 -26.812 1 90.12 501 VAL A O 1
ATOM 3783 N N . SER A 1 502 ? -19.359 10.039 -25.906 1 89.81 502 SER A N 1
ATOM 3784 C CA . SER A 1 502 ? -19.734 10.414 -24.547 1 89.81 502 SER A CA 1
ATOM 3785 C C . SER A 1 502 ? -18.984 11.664 -24.094 1 89.81 502 SER A C 1
ATOM 3787 O O . SER A 1 502 ? -19 12.023 -22.922 1 89.81 502 SER A O 1
ATOM 3789 N N . ASN A 1 503 ? -18.203 12.289 -24.969 1 89.5 503 ASN A N 1
ATOM 3790 C CA . ASN A 1 503 ? -17.406 13.492 -24.719 1 89.5 503 ASN A CA 1
ATOM 3791 C C . ASN A 1 503 ? -16.359 13.258 -23.641 1 89.5 503 ASN A C 1
ATOM 3793 O O . ASN A 1 503 ? -16.172 14.094 -22.75 1 89.5 503 ASN A O 1
ATOM 3797 N N . MET A 1 504 ? -15.859 12.094 -23.641 1 89.88 504 MET A N 1
ATOM 3798 C CA . MET A 1 504 ? -14.742 11.727 -22.781 1 89.88 504 MET A CA 1
ATOM 3799 C C . MET A 1 504 ? -13.5 11.414 -23.609 1 89.88 504 MET A C 1
ATOM 3801 O O . MET A 1 504 ? -13.586 11.242 -24.828 1 89.88 504 MET A O 1
ATOM 3805 N N . THR A 1 505 ? -12.336 11.523 -22.938 1 89.44 505 THR A N 1
ATOM 3806 C CA . THR A 1 505 ? -11.109 11.258 -23.672 1 89.44 505 THR A CA 1
ATOM 3807 C C . THR A 1 505 ? -10.094 10.539 -22.797 1 89.44 505 THR A C 1
ATOM 3809 O O . THR A 1 505 ? -10.227 10.516 -21.578 1 89.44 505 THR A O 1
ATOM 3812 N N . MET A 1 506 ? -9.156 9.898 -23.453 1 91.88 506 MET A N 1
ATOM 3813 C CA . MET A 1 506 ? -8 9.305 -22.781 1 91.88 506 MET A CA 1
ATOM 3814 C C . MET A 1 506 ? -6.73 10.078 -23.109 1 91.88 506 MET A C 1
ATOM 3816 O O . MET A 1 506 ? -5.629 9.523 -23.031 1 91.88 506 MET A O 1
ATOM 3820 N N . ASP A 1 507 ? -6.91 11.352 -23.484 1 94.5 507 ASP A N 1
ATOM 3821 C CA . ASP A 1 507 ? -5.797 12.18 -23.938 1 94.5 507 ASP A CA 1
ATOM 3822 C C . ASP A 1 507 ? -4.711 12.266 -22.859 1 94.5 507 ASP A C 1
ATOM 3824 O O . ASP A 1 507 ? -3.521 12.156 -23.156 1 94.5 507 ASP A O 1
ATOM 3828 N N . ASN A 1 508 ? -5.145 12.461 -21.672 1 95.44 508 ASN A N 1
ATOM 3829 C CA . ASN A 1 508 ? -4.176 12.609 -20.594 1 95.44 508 ASN A CA 1
ATOM 3830 C C . ASN A 1 508 ? -3.373 11.328 -20.375 1 95.44 508 ASN A C 1
ATOM 3832 O O . ASN A 1 508 ? -2.184 11.375 -20.062 1 95.44 508 ASN A O 1
ATOM 3836 N N . LEU A 1 509 ? -4.004 10.164 -20.469 1 96.62 509 LEU A N 1
ATOM 3837 C CA . LEU A 1 509 ? -3.285 8.898 -20.375 1 96.62 509 LEU A CA 1
ATOM 3838 C C . LEU A 1 509 ? -2.293 8.758 -21.516 1 96.62 509 LEU A C 1
ATOM 3840 O O . LEU A 1 509 ? -1.164 8.305 -21.328 1 96.62 509 LEU A O 1
ATOM 3844 N N . GLN A 1 510 ? -2.699 9.141 -22.719 1 97.12 510 GLN A N 1
ATOM 3845 C CA . GLN A 1 510 ? -1.822 9.07 -23.891 1 97.12 510 GLN A CA 1
ATOM 3846 C C . GLN A 1 510 ? -0.6 9.969 -23.719 1 97.12 510 GLN A C 1
ATOM 3848 O O . GLN A 1 510 ? 0.517 9.578 -24.062 1 97.12 510 GLN A O 1
ATOM 3853 N N . VAL A 1 511 ? -0.847 11.109 -23.172 1 97.44 511 VAL A N 1
ATOM 3854 C CA . VAL A 1 511 ? 0.261 12.016 -22.891 1 97.44 511 VAL A CA 1
ATOM 3855 C C . VAL A 1 511 ? 1.187 11.398 -21.844 1 97.44 511 VAL A C 1
ATOM 3857 O O . VAL A 1 511 ? 2.412 11.469 -21.969 1 97.44 511 VAL A O 1
ATOM 3860 N N . ALA A 1 512 ? 0.623 10.852 -20.797 1 97.5 512 ALA A N 1
ATOM 3861 C CA . ALA A 1 512 ? 1.416 10.195 -19.75 1 97.5 512 ALA A CA 1
ATOM 3862 C C . ALA A 1 512 ? 2.305 9.109 -20.344 1 97.5 512 ALA A C 1
ATOM 3864 O O . ALA A 1 512 ? 3.486 9.008 -20 1 97.5 512 ALA A O 1
ATOM 3865 N N . VAL A 1 513 ? 1.77 8.305 -21.25 1 98.12 513 VAL A N 1
ATOM 3866 C CA . VAL A 1 513 ? 2.512 7.215 -21.859 1 98.12 513 VAL A CA 1
ATOM 3867 C C . VAL A 1 513 ? 3.609 7.781 -22.766 1 98.12 513 VAL A C 1
ATOM 3869 O O . VAL A 1 513 ? 4.727 7.258 -22.797 1 98.12 513 VAL A O 1
ATOM 3872 N N . SER A 1 514 ? 3.312 8.828 -23.484 1 97.88 514 SER A N 1
ATOM 3873 C CA . SER A 1 514 ? 4.312 9.484 -24.328 1 97.88 514 SER A CA 1
ATOM 3874 C C . SER A 1 514 ? 5.469 10.023 -23.484 1 97.88 514 SER A C 1
ATOM 3876 O O . SER A 1 514 ? 6.633 9.891 -23.859 1 97.88 514 SER A O 1
ATOM 3878 N N . ASP A 1 515 ? 5.133 10.664 -22.375 1 97.44 515 ASP A N 1
ATOM 3879 C CA . ASP A 1 515 ? 6.16 11.164 -21.469 1 97.44 515 ASP A CA 1
ATOM 3880 C C . ASP A 1 515 ? 7.027 10.023 -20.938 1 97.44 515 ASP A C 1
ATOM 3882 O O . ASP A 1 515 ? 8.242 10.172 -20.797 1 97.44 515 ASP A O 1
ATOM 3886 N N . PHE A 1 516 ? 6.438 8.93 -20.625 1 97.88 516 PHE A N 1
ATOM 3887 C CA . PHE A 1 516 ? 7.172 7.762 -20.156 1 97.88 516 PHE A CA 1
ATOM 3888 C C . PHE A 1 516 ? 8.133 7.258 -21.234 1 97.88 516 PHE A C 1
ATOM 3890 O O . PHE A 1 516 ? 9.281 6.93 -20.938 1 97.88 516 PHE A O 1
ATOM 3897 N N . MET A 1 517 ? 7.613 7.188 -22.438 1 97.81 517 MET A N 1
ATOM 3898 C CA . MET A 1 517 ? 8.438 6.766 -23.562 1 97.81 517 MET A CA 1
ATOM 3899 C C . MET A 1 517 ? 9.656 7.668 -23.703 1 97.81 517 MET A C 1
ATOM 3901 O O . MET A 1 517 ? 10.773 7.188 -23.938 1 97.81 517 MET A O 1
ATOM 3905 N N . ALA A 1 518 ? 9.453 8.898 -23.594 1 97.38 518 ALA A N 1
ATOM 3906 C CA . ALA A 1 518 ? 10.562 9.852 -23.688 1 97.38 518 ALA A CA 1
ATOM 3907 C C . ALA A 1 518 ? 11.57 9.641 -22.562 1 97.38 518 ALA A C 1
ATOM 3909 O O . ALA A 1 518 ? 12.781 9.664 -22.797 1 97.38 518 ALA A O 1
ATOM 3910 N N . ALA A 1 519 ? 11.109 9.484 -21.359 1 96.62 519 ALA A N 1
ATOM 3911 C CA . ALA A 1 519 ? 11.977 9.258 -20.203 1 96.62 519 ALA A CA 1
ATOM 3912 C C . ALA A 1 519 ? 12.805 7.988 -20.375 1 96.62 519 ALA A C 1
ATOM 3914 O O . ALA A 1 519 ? 13.984 7.953 -20.031 1 96.62 519 ALA A O 1
ATOM 3915 N N . THR A 1 520 ? 12.18 6.938 -20.891 1 96.94 520 THR A N 1
ATOM 3916 C CA . THR A 1 520 ? 12.883 5.68 -21.094 1 96.94 520 THR A CA 1
ATOM 3917 C C . THR A 1 520 ? 13.945 5.824 -22.188 1 96.94 520 THR A C 1
ATOM 3919 O O . THR A 1 520 ? 15.016 5.223 -22.094 1 96.94 520 THR A O 1
ATOM 3922 N N . ALA A 1 521 ? 13.641 6.562 -23.188 1 96 521 ALA A N 1
ATOM 3923 C CA . ALA A 1 521 ? 14.617 6.812 -24.25 1 96 521 ALA A CA 1
ATOM 3924 C C . ALA A 1 521 ? 15.836 7.547 -23.703 1 96 521 ALA A C 1
ATOM 3926 O O . ALA A 1 521 ? 16.969 7.223 -24.062 1 96 521 ALA A O 1
ATOM 3927 N N . GLU A 1 522 ? 15.562 8.484 -22.875 1 94.69 522 GLU A N 1
ATOM 3928 C CA . GLU A 1 522 ? 16.656 9.211 -22.234 1 94.69 522 GLU A CA 1
ATOM 3929 C C . GLU A 1 522 ? 17.516 8.281 -21.375 1 94.69 522 GLU A C 1
ATOM 3931 O O . GLU A 1 522 ? 18.734 8.359 -21.391 1 94.69 522 GLU A O 1
ATOM 3936 N N . MET A 1 523 ? 16.906 7.457 -20.609 1 94.25 523 MET A N 1
ATOM 3937 C CA . MET A 1 523 ? 17.609 6.488 -19.781 1 94.25 523 MET A CA 1
ATOM 3938 C C . MET A 1 523 ? 18.469 5.551 -20.609 1 94.25 523 MET A C 1
ATOM 3940 O O . MET A 1 523 ? 19.625 5.309 -20.297 1 94.25 523 MET A O 1
ATOM 3944 N N . GLN A 1 524 ? 17.906 5.086 -21.688 1 93.31 524 GLN A N 1
ATOM 3945 C CA . GLN A 1 524 ? 18.641 4.176 -22.562 1 93.31 524 GLN A CA 1
ATOM 3946 C C . GLN A 1 524 ? 19.844 4.871 -23.203 1 93.31 524 GLN A C 1
ATOM 3948 O O . GLN A 1 524 ? 20.906 4.27 -23.344 1 93.31 524 GLN A O 1
ATOM 3953 N N . SER A 1 525 ? 19.609 6.059 -23.547 1 93.31 525 SER A N 1
ATOM 3954 C CA . SER A 1 525 ? 20.719 6.836 -24.094 1 93.31 525 SER A CA 1
ATOM 3955 C C . SER A 1 525 ? 21.828 7.02 -23.078 1 93.31 525 SER A C 1
ATOM 3957 O O . SER A 1 525 ? 23.016 6.898 -23.406 1 93.31 525 SER A O 1
ATOM 3959 N N . MET A 1 526 ? 21.484 7.289 -21.891 1 92.06 526 MET A N 1
ATOM 3960 C CA . MET A 1 526 ? 22.453 7.445 -20.812 1 92.06 526 MET A CA 1
ATOM 3961 C C . MET A 1 526 ? 23.203 6.141 -20.562 1 92.06 526 MET A C 1
ATOM 3963 O O . MET A 1 526 ? 24.422 6.148 -20.375 1 92.06 526 MET A O 1
ATOM 3967 N N . MET A 1 527 ? 22.547 5.066 -20.594 1 93.56 527 MET A N 1
ATOM 3968 C CA . MET A 1 527 ? 23.125 3.75 -20.328 1 93.56 527 MET A CA 1
ATOM 3969 C C . MET A 1 527 ? 24.156 3.389 -21.391 1 93.56 527 MET A C 1
ATOM 3971 O O . MET A 1 527 ? 25.109 2.658 -21.109 1 93.56 527 MET A O 1
ATOM 3975 N N . ARG A 1 528 ? 23.984 3.943 -22.562 1 93.06 528 ARG A N 1
ATOM 3976 C CA . ARG A 1 528 ? 24.875 3.623 -23.672 1 93.06 528 ARG A CA 1
ATOM 3977 C C . ARG A 1 528 ? 26.078 4.57 -23.703 1 93.06 528 ARG A C 1
ATOM 3979 O O . ARG A 1 528 ? 27 4.375 -24.484 1 93.06 528 ARG A O 1
ATOM 3986 N N . ASN A 1 529 ? 26.047 5.539 -22.844 1 93.38 529 ASN A N 1
ATOM 3987 C CA . ASN A 1 529 ? 27.156 6.492 -22.781 1 93.38 529 ASN A CA 1
ATOM 3988 C C . ASN A 1 529 ? 28.203 6.066 -21.766 1 93.38 529 ASN A C 1
ATOM 3990 O O . ASN A 1 529 ? 28.047 6.285 -20.562 1 93.38 529 ASN A O 1
ATOM 3994 N N . PRO A 1 530 ? 29.328 5.574 -22.203 1 91.12 530 PRO A N 1
ATOM 3995 C CA . PRO A 1 530 ? 30.328 5.039 -21.297 1 91.12 530 PRO A CA 1
ATOM 3996 C C . PRO A 1 530 ? 30.891 6.102 -20.344 1 91.12 530 PRO A C 1
ATOM 3998 O O . PRO A 1 530 ? 31.203 5.801 -19.188 1 91.12 530 PRO A O 1
ATOM 4001 N N . SER A 1 531 ? 31 7.246 -20.828 1 91.12 531 SER A N 1
ATOM 4002 C CA . SER A 1 531 ? 31.547 8.312 -20 1 91.12 531 SER A CA 1
ATOM 4003 C C . SER A 1 531 ? 30.656 8.602 -18.812 1 91.12 531 SER A C 1
ATOM 4005 O O . SER A 1 531 ? 31.125 8.836 -17.703 1 91.12 531 SER A O 1
ATOM 4007 N N . MET A 1 532 ? 29.422 8.555 -19.016 1 87 532 MET A N 1
ATOM 4008 C CA . MET A 1 532 ? 28.469 8.812 -17.953 1 87 532 MET A CA 1
ATOM 4009 C C . MET A 1 532 ? 28.438 7.648 -16.953 1 87 532 MET A C 1
ATOM 4011 O O . MET A 1 532 ? 28.297 7.855 -15.758 1 87 532 MET A O 1
ATOM 4015 N N . MET A 1 533 ? 28.672 6.5 -17.422 1 90 533 MET A N 1
ATOM 4016 C CA . MET A 1 533 ? 28.5 5.305 -16.609 1 90 533 MET A CA 1
ATOM 4017 C C . MET A 1 533 ? 29.797 4.961 -15.883 1 90 533 MET A C 1
ATOM 4019 O O . MET A 1 533 ? 29.844 4.008 -15.102 1 90 533 MET A O 1
ATOM 4023 N N . GLU A 1 534 ? 30.797 5.777 -16.094 1 90.44 534 GLU A N 1
ATOM 4024 C CA . GLU A 1 534 ? 32.031 5.609 -15.352 1 90.44 534 GLU A CA 1
ATOM 4025 C C . GLU A 1 534 ? 31.891 6.047 -13.898 1 90.44 534 GLU A C 1
ATOM 4027 O O . GLU A 1 534 ? 32.562 5.539 -13.016 1 90.44 534 GLU A O 1
ATOM 4032 N N . SER A 1 535 ? 30.953 6.926 -13.734 1 91.44 535 SER A N 1
ATOM 4033 C CA . SER A 1 535 ? 30.656 7.387 -12.383 1 91.44 535 SER A CA 1
ATOM 4034 C C . SER A 1 535 ? 29.906 6.328 -11.594 1 91.44 535 SER A C 1
ATOM 4036 O O . SER A 1 535 ? 28.812 5.898 -12 1 91.44 535 SER A O 1
ATOM 4038 N N . SER A 1 536 ? 30.484 5.977 -10.445 1 91.25 536 SER A N 1
ATOM 4039 C CA . SER A 1 536 ? 29.812 4.996 -9.594 1 91.25 536 SER A CA 1
ATOM 4040 C C . SER A 1 536 ? 28.484 5.531 -9.078 1 91.25 536 SER A C 1
ATOM 4042 O O . SER A 1 536 ? 27.547 4.77 -8.883 1 91.25 536 SER A O 1
ATOM 4044 N N . ILE A 1 537 ? 28.469 6.816 -8.945 1 92.56 537 ILE A N 1
ATOM 4045 C CA . ILE A 1 537 ? 27.234 7.461 -8.469 1 92.56 537 ILE A CA 1
ATOM 4046 C C . ILE A 1 537 ? 26.156 7.348 -9.539 1 92.56 537 ILE A C 1
ATOM 4048 O O . ILE A 1 537 ? 25.031 6.922 -9.25 1 92.56 537 ILE A O 1
ATOM 4052 N N . THR A 1 538 ? 26.5 7.68 -10.758 1 93.81 538 THR A N 1
ATOM 4053 C CA . THR A 1 538 ? 25.547 7.605 -11.859 1 93.81 538 THR A CA 1
ATOM 4054 C C . THR A 1 538 ? 25.094 6.168 -12.078 1 93.81 538 THR A C 1
ATOM 4056 O O . THR A 1 538 ? 23.906 5.918 -12.297 1 93.81 538 THR A O 1
ATOM 4059 N N . MET A 1 539 ? 26.031 5.242 -11.984 1 94.19 539 MET A N 1
ATOM 4060 C CA . MET A 1 539 ? 25.719 3.826 -12.148 1 94.19 539 MET A CA 1
ATOM 4061 C C . MET A 1 539 ? 24.703 3.369 -11.094 1 94.19 539 MET A C 1
ATOM 4063 O O . MET A 1 539 ? 23.734 2.688 -11.414 1 94.19 539 MET A O 1
ATOM 4067 N N . THR A 1 540 ? 24.938 3.777 -9.875 1 93.5 540 THR A N 1
ATOM 4068 C CA . THR A 1 540 ? 24.047 3.418 -8.781 1 93.5 540 THR A CA 1
ATOM 4069 C C . THR A 1 540 ? 22.656 4.016 -9 1 93.5 540 THR A C 1
ATOM 4071 O O . THR A 1 540 ? 21.656 3.346 -8.789 1 93.5 540 THR A O 1
ATOM 4074 N N . MET A 1 541 ? 22.609 5.23 -9.445 1 95 541 MET A N 1
ATOM 4075 C CA . MET A 1 541 ? 21.344 5.906 -9.695 1 95 541 MET A CA 1
ATOM 4076 C C . MET A 1 541 ? 20.562 5.207 -10.805 1 95 541 MET A C 1
ATOM 4078 O O . MET A 1 541 ? 19.359 4.969 -10.664 1 95 541 MET A O 1
ATOM 4082 N N . VAL A 1 542 ? 21.25 4.875 -11.859 1 95.62 542 VAL A N 1
ATOM 4083 C CA . VAL A 1 542 ? 20.625 4.199 -12.992 1 95.62 542 VAL A CA 1
ATOM 4084 C C . VAL A 1 542 ? 20.094 2.838 -12.547 1 95.62 542 VAL A C 1
ATOM 4086 O O . VAL A 1 542 ? 18.953 2.488 -12.828 1 95.62 542 VAL A O 1
ATOM 4089 N N . ASN A 1 543 ? 20.891 2.074 -11.828 1 96.06 543 ASN A N 1
ATOM 4090 C CA . ASN A 1 543 ? 20.484 0.76 -11.344 1 96.06 543 ASN A CA 1
ATOM 4091 C C . ASN A 1 543 ? 19.234 0.845 -10.461 1 96.06 543 ASN A C 1
ATOM 4093 O O . ASN A 1 543 ? 18.312 0.037 -10.602 1 96.06 543 ASN A O 1
ATOM 4097 N N . HIS A 1 544 ? 19.219 1.839 -9.641 1 95.5 544 HIS A N 1
ATOM 4098 C CA . HIS A 1 544 ? 18.078 1.993 -8.75 1 95.5 544 HIS A CA 1
ATOM 4099 C C . HIS A 1 544 ? 16.812 2.348 -9.523 1 95.5 544 HIS A C 1
ATOM 4101 O O . HIS A 1 544 ? 15.734 1.852 -9.211 1 95.5 544 HIS A O 1
ATOM 4107 N N . ARG A 1 545 ? 16.953 3.219 -10.516 1 96.25 545 ARG A N 1
ATOM 4108 C CA . ARG A 1 545 ? 15.797 3.574 -11.344 1 96.25 545 ARG A CA 1
ATOM 4109 C C . ARG A 1 545 ? 15.234 2.35 -12.062 1 96.25 545 ARG A C 1
ATOM 4111 O O . ARG A 1 545 ? 14.023 2.145 -12.094 1 96.25 545 ARG A O 1
ATOM 4118 N N . LEU A 1 546 ? 16.109 1.529 -12.539 1 96.19 546 LEU A N 1
ATOM 4119 C CA . LEU A 1 546 ? 15.688 0.319 -13.234 1 96.19 546 LEU A CA 1
ATOM 4120 C C . LEU A 1 546 ? 15.062 -0.681 -12.266 1 96.19 546 LEU A C 1
ATOM 4122 O O . LEU A 1 546 ? 14.023 -1.274 -12.562 1 96.19 546 LEU A O 1
ATOM 4126 N N . MET A 1 547 ? 15.609 -0.79 -11.141 1 95.75 547 MET A N 1
ATOM 4127 C CA . MET A 1 547 ? 15.172 -1.761 -10.141 1 95.75 547 MET A CA 1
ATOM 4128 C C . MET A 1 547 ? 13.789 -1.405 -9.602 1 95.75 547 MET A C 1
ATOM 4130 O O . MET A 1 547 ? 12.961 -2.287 -9.391 1 95.75 547 MET A O 1
ATOM 4134 N N . TYR A 1 548 ? 13.508 -0.098 -9.438 1 95.44 548 TYR A N 1
ATOM 4135 C CA . TYR A 1 548 ? 12.312 0.311 -8.703 1 95.44 548 TYR A CA 1
ATOM 4136 C C . TYR A 1 548 ? 11.195 0.706 -9.656 1 95.44 548 TYR A C 1
ATOM 4138 O O . TYR A 1 548 ? 10.047 0.882 -9.242 1 95.44 548 TYR A O 1
ATOM 4146 N N . MET A 1 549 ? 11.43 0.816 -10.906 1 93.94 549 MET A N 1
ATOM 4147 C CA . MET A 1 549 ? 10.484 1.37 -11.867 1 93.94 549 MET A CA 1
ATOM 4148 C C . MET A 1 549 ? 9.156 0.624 -11.812 1 93.94 549 MET A C 1
ATOM 4150 O O . MET A 1 549 ? 8.094 1.243 -11.719 1 93.94 549 MET A O 1
ATOM 4154 N N . GLU A 1 550 ? 9.156 -0.678 -11.789 1 94.38 550 GLU A N 1
ATOM 4155 C CA . GLU A 1 550 ? 7.922 -1.452 -11.875 1 94.38 550 GLU A CA 1
ATOM 4156 C C . GLU A 1 550 ? 7.133 -1.381 -10.57 1 94.38 550 GLU A C 1
ATOM 4158 O O . GLU A 1 550 ? 5.945 -1.709 -10.539 1 94.38 550 GLU A O 1
ATOM 4163 N N . ARG A 1 551 ? 7.758 -1.026 -9.453 1 93.62 551 ARG A N 1
ATOM 4164 C CA . ARG A 1 551 ? 7.062 -0.877 -8.18 1 93.62 551 ARG A CA 1
ATOM 4165 C C . ARG A 1 551 ? 6.016 0.23 -8.25 1 93.62 551 ARG A C 1
ATOM 4167 O O . ARG A 1 551 ? 5.086 0.268 -7.441 1 93.62 551 ARG A O 1
ATOM 4174 N N . ALA A 1 552 ? 6.133 1.088 -9.227 1 92.94 552 ALA A N 1
ATOM 4175 C CA . ALA A 1 552 ? 5.188 2.188 -9.398 1 92.94 552 ALA A CA 1
ATOM 4176 C C . ALA A 1 552 ? 3.836 1.677 -9.891 1 92.94 552 ALA A C 1
ATOM 4178 O O . ALA A 1 552 ? 2.842 2.404 -9.859 1 92.94 552 ALA A O 1
ATOM 4179 N N . PHE A 1 553 ? 3.771 0.464 -10.312 1 93.06 553 PHE A N 1
ATOM 4180 C CA . PHE A 1 553 ? 2.553 -0.054 -10.922 1 93.06 553 PHE A CA 1
ATOM 4181 C C . PHE A 1 553 ? 1.79 -0.938 -9.945 1 93.06 553 PHE A C 1
ATOM 4183 O O . PHE A 1 553 ? 0.848 -1.632 -10.336 1 93.06 553 PHE A O 1
ATOM 4190 N N . VAL A 1 554 ? 2.182 -0.936 -8.664 1 88.56 554 VAL A N 1
ATOM 4191 C CA . VAL A 1 554 ? 1.463 -1.735 -7.68 1 88.56 554 VAL A CA 1
ATOM 4192 C C . VAL A 1 554 ? 0.886 -0.826 -6.598 1 88.56 554 VAL A C 1
ATOM 4194 O O . VAL A 1 554 ? 1.406 0.265 -6.352 1 88.56 554 VAL A O 1
ATOM 4197 N N . GLY A 1 555 ? -0.214 -1.233 -5.93 1 74.5 555 GLY A N 1
ATOM 4198 C CA . GLY A 1 555 ? -0.762 -0.595 -4.746 1 74.5 555 GLY A CA 1
ATOM 4199 C C . GLY A 1 555 ? -1.618 0.617 -5.062 1 74.5 555 GLY A C 1
ATOM 4200 O O . GLY A 1 555 ? -1.888 1.439 -4.184 1 74.5 555 GLY A O 1
ATOM 4201 N N . MET A 1 556 ? -2.004 0.895 -6.25 1 68.31 556 MET A N 1
ATOM 4202 C CA . MET A 1 556 ? -2.715 2.119 -6.609 1 68.31 556 MET A CA 1
ATOM 4203 C C . MET A 1 556 ? -4.223 1.886 -6.641 1 68.31 556 MET A C 1
ATOM 4205 O O . MET A 1 556 ? -5.004 2.838 -6.605 1 68.31 556 MET A O 1
ATOM 4209 N N . ASP A 1 557 ? -4.633 0.662 -6.664 1 62.28 557 ASP A N 1
ATOM 4210 C CA . ASP A 1 557 ? -6.062 0.372 -6.66 1 62.28 557 ASP A CA 1
ATOM 4211 C C . ASP A 1 557 ? -6.613 0.328 -5.234 1 62.28 557 ASP A C 1
ATOM 4213 O O . ASP A 1 557 ? -6.293 -0.584 -4.469 1 62.28 557 ASP A O 1
ATOM 4217 N N . PRO A 1 558 ? -7.391 1.354 -4.934 1 58.88 558 PRO A N 1
ATOM 4218 C CA . PRO A 1 558 ? -7.898 1.404 -3.562 1 58.88 558 PRO A CA 1
ATOM 4219 C C . PRO A 1 558 ? -8.766 0.198 -3.209 1 58.88 558 PRO A C 1
ATOM 4221 O O . PRO A 1 558 ? -8.93 -0.126 -2.031 1 58.88 558 PRO A O 1
ATOM 4224 N N . SER A 1 559 ? -9.312 -0.38 -4.262 1 56.38 559 SER A N 1
ATOM 4225 C CA . SER A 1 559 ? -10.164 -1.53 -3.984 1 56.38 559 SER A CA 1
ATOM 4226 C C . SER A 1 559 ? -9.344 -2.73 -3.527 1 56.38 559 SER A C 1
ATOM 4228 O O . SER A 1 559 ? -9.875 -3.66 -2.918 1 56.38 559 SER A O 1
ATOM 4230 N N . GLY A 1 560 ? -8.094 -2.604 -3.729 1 56.69 560 GLY A N 1
ATOM 4231 C CA . GLY A 1 560 ? -7.199 -3.697 -3.381 1 56.69 560 GLY A CA 1
ATOM 4232 C C . GLY A 1 560 ? -7.402 -4.93 -4.242 1 56.69 560 GLY A C 1
ATOM 4233 O O . GLY A 1 560 ? -6.801 -5.977 -3.99 1 56.69 560 GLY A O 1
ATOM 4234 N N . SER A 1 561 ? -8.352 -4.945 -5.273 1 48.22 561 SER A N 1
ATOM 4235 C CA . SER A 1 561 ? -8.688 -6.105 -6.086 1 48.22 561 SER A CA 1
ATOM 4236 C C . SER A 1 561 ? -7.504 -6.547 -6.941 1 48.22 561 SER A C 1
ATOM 4238 O O . SER A 1 561 ? -7.301 -7.746 -7.156 1 48.22 561 SER A O 1
ATOM 4240 N N . MET A 1 562 ? -6.988 -5.535 -7.551 1 56.44 562 MET A N 1
ATOM 4241 C CA . MET A 1 562 ? -5.871 -5.902 -8.414 1 56.44 562 MET A CA 1
ATOM 4242 C C . MET A 1 562 ? -4.566 -5.301 -7.898 1 56.44 562 MET A C 1
ATOM 4244 O O . MET A 1 562 ? -4.5 -4.105 -7.613 1 56.44 562 MET A O 1
ATOM 4248 N N . THR A 1 563 ? -3.701 -6.207 -7.867 1 64.62 563 THR A N 1
ATOM 4249 C CA . THR A 1 563 ? -2.488 -5.781 -7.176 1 64.62 563 THR A CA 1
ATOM 4250 C C . THR A 1 563 ? -1.532 -5.086 -8.141 1 64.62 563 THR A C 1
ATOM 4252 O O . THR A 1 563 ? -0.887 -4.098 -7.777 1 64.62 563 THR A O 1
ATOM 4255 N N . HIS A 1 564 ? -1.627 -5.438 -9.594 1 82.94 564 HIS A N 1
ATOM 4256 C CA . HIS A 1 564 ? -0.666 -4.836 -10.516 1 82.94 564 HIS A CA 1
ATOM 4257 C C . HIS A 1 564 ? -1.369 -4.191 -11.703 1 82.94 564 HIS A C 1
ATOM 4259 O O . HIS A 1 564 ? -2.275 -4.785 -12.289 1 82.94 564 HIS A O 1
ATOM 4265 N N . ILE A 1 565 ? -1.059 -3.059 -12.148 1 88.62 565 ILE A N 1
ATOM 4266 C CA . ILE A 1 565 ? -1.72 -2.271 -13.188 1 88.62 565 ILE A CA 1
ATOM 4267 C C . ILE A 1 565 ? -1.408 -2.859 -14.562 1 88.62 565 ILE A C 1
ATOM 4269 O O . ILE A 1 565 ? -2.234 -2.793 -15.469 1 88.62 565 ILE A O 1
ATOM 4273 N N . LEU A 1 566 ? -0.298 -3.537 -14.664 1 89.81 566 LEU A N 1
ATOM 4274 C CA . LEU A 1 566 ? 0.151 -4 -15.969 1 89.81 566 LEU A CA 1
ATOM 4275 C C . LEU A 1 566 ? -0.212 -5.469 -16.188 1 89.81 566 LEU A C 1
ATOM 4277 O O . LEU A 1 566 ? -0.354 -5.918 -17.328 1 89.81 566 LEU A O 1
ATOM 4281 N N . TYR A 1 567 ? -0.332 -6.18 -15.039 1 85.44 567 TYR A N 1
ATOM 4282 C CA . TYR A 1 567 ? -0.507 -7.621 -15.18 1 85.44 567 TYR A CA 1
ATOM 4283 C C . TYR A 1 567 ? -1.803 -8.078 -14.523 1 85.44 567 TYR A C 1
ATOM 4285 O O . TYR A 1 567 ? -2.051 -7.781 -13.352 1 85.44 567 TYR A O 1
ATOM 4293 N N . GLY A 1 568 ? -2.588 -8.727 -15.305 1 76.56 568 GLY A N 1
ATOM 4294 C CA . GLY A 1 568 ? -3.768 -9.367 -14.75 1 76.56 568 GLY A CA 1
ATOM 4295 C C . GLY A 1 568 ? -3.553 -10.836 -14.43 1 76.56 568 GLY A C 1
ATOM 4296 O O . GLY A 1 568 ? -2.436 -11.344 -14.539 1 76.56 568 GLY A O 1
ATOM 4297 N N . MET A 1 569 ? -4.52 -11.422 -13.977 1 68.5 569 MET A N 1
ATOM 4298 C CA . MET A 1 569 ? -4.445 -12.844 -13.672 1 68.5 569 MET A CA 1
ATOM 4299 C C . MET A 1 569 ? -4.391 -13.672 -14.953 1 68.5 569 MET A C 1
ATOM 4301 O O . MET A 1 569 ? -3.846 -14.773 -14.969 1 68.5 569 MET A O 1
ATOM 4305 N N . THR A 1 570 ? -4.949 -13.109 -15.992 1 65.06 570 THR A N 1
ATOM 4306 C CA . THR A 1 570 ? -4.84 -13.688 -17.328 1 65.06 570 THR A CA 1
ATOM 4307 C C . THR A 1 570 ? -4.188 -12.711 -18.297 1 65.06 570 THR A C 1
ATOM 4309 O O . THR A 1 570 ? -4.07 -11.516 -17.984 1 65.06 570 THR A O 1
ATOM 4312 N N . GLU A 1 571 ? -3.592 -13.289 -19.375 1 64.88 571 GLU A N 1
ATOM 4313 C CA . GLU A 1 571 ? -3.002 -12.422 -20.375 1 64.88 571 GLU A CA 1
ATOM 4314 C C . GLU A 1 571 ? -4.059 -11.516 -21.016 1 64.88 571 GLU A C 1
ATOM 4316 O O . GLU A 1 571 ? -5.16 -11.969 -21.328 1 64.88 571 GLU A O 1
ATOM 4321 N N . MET A 1 572 ? -3.73 -10.297 -20.984 1 71.31 572 MET A N 1
ATOM 4322 C CA . MET A 1 572 ? -4.656 -9.312 -21.531 1 71.31 572 MET A CA 1
ATOM 4323 C C . MET A 1 572 ? -3.98 -8.469 -22.594 1 71.31 572 MET A C 1
ATOM 4325 O O . MET A 1 572 ? -2.754 -8.352 -22.625 1 71.31 572 MET A O 1
ATOM 4329 N N . ASP A 1 573 ? -4.789 -7.973 -23.469 1 79.94 573 ASP A N 1
ATOM 4330 C CA . ASP A 1 573 ? -4.242 -7.145 -24.547 1 79.94 573 ASP A CA 1
ATOM 4331 C C . ASP A 1 573 ? -4.219 -5.672 -24.141 1 79.94 573 ASP A C 1
ATOM 4333 O O . ASP A 1 573 ? -3.828 -4.812 -24.938 1 79.94 573 ASP A O 1
ATOM 4337 N N . THR A 1 574 ? -4.684 -5.457 -23.016 1 90.56 574 THR A N 1
ATOM 4338 C CA . THR A 1 574 ? -4.656 -4.102 -22.469 1 90.56 574 THR A CA 1
ATOM 4339 C C . THR A 1 574 ? -4.52 -4.125 -20.953 1 90.56 574 THR A C 1
ATOM 4341 O O . THR A 1 574 ? -4.223 -5.168 -20.359 1 90.56 574 THR A O 1
ATOM 4344 N N . PHE A 1 575 ? -4.688 -2.904 -20.375 1 90.94 575 PHE A N 1
ATOM 4345 C CA . PHE A 1 575 ? -4.586 -2.832 -18.922 1 90.94 575 PHE A CA 1
ATOM 4346 C C . PHE A 1 575 ? -5.664 -3.682 -18.25 1 90.94 575 PHE A C 1
ATOM 4348 O O . PHE A 1 575 ? -6.844 -3.566 -18.594 1 90.94 575 PHE A O 1
ATOM 4355 N N . PRO A 1 576 ? -5.293 -4.453 -17.266 1 83.06 576 PRO A N 1
ATOM 4356 C CA . PRO A 1 576 ? -6.258 -5.328 -16.594 1 83.06 576 PRO A CA 1
ATOM 4357 C C . PRO A 1 576 ? -7.434 -4.559 -16 1 83.06 576 PRO A C 1
ATOM 4359 O O . PRO A 1 576 ? -8.57 -5.039 -16.031 1 83.06 576 PRO A O 1
ATOM 4362 N N . LEU A 1 577 ? -7.242 -3.389 -15.484 1 83.94 577 LEU A N 1
ATOM 4363 C CA . LEU A 1 577 ? -8.266 -2.607 -14.797 1 83.94 577 LEU A CA 1
ATOM 4364 C C . LEU A 1 577 ? -9.391 -2.225 -15.766 1 83.94 577 LEU A C 1
ATOM 4366 O O . LEU A 1 577 ? -10.516 -1.963 -15.336 1 83.94 577 LEU A O 1
ATOM 4370 N N . VAL A 1 578 ? -9.078 -2.225 -17.062 1 87.75 578 VAL A N 1
ATOM 4371 C CA . VAL A 1 578 ? -10.086 -1.716 -17.984 1 87.75 578 VAL A CA 1
ATOM 4372 C C . VAL A 1 578 ? -10.406 -2.775 -19.031 1 87.75 578 VAL A C 1
ATOM 4374 O O . VAL A 1 578 ? -11.234 -2.549 -19.922 1 87.75 578 VAL A O 1
ATOM 4377 N N . ALA A 1 579 ? -9.789 -3.889 -18.953 1 82.38 579 ALA A N 1
ATOM 4378 C CA . ALA A 1 579 ? -9.922 -4.934 -19.969 1 82.38 579 ALA A CA 1
ATOM 4379 C C . ALA A 1 579 ? -11.359 -5.438 -20.047 1 82.38 579 ALA A C 1
ATOM 4381 O O . ALA A 1 579 ? -11.812 -5.859 -21.109 1 82.38 579 ALA A O 1
ATOM 4382 N N . GLN A 1 580 ? -12.07 -5.379 -18.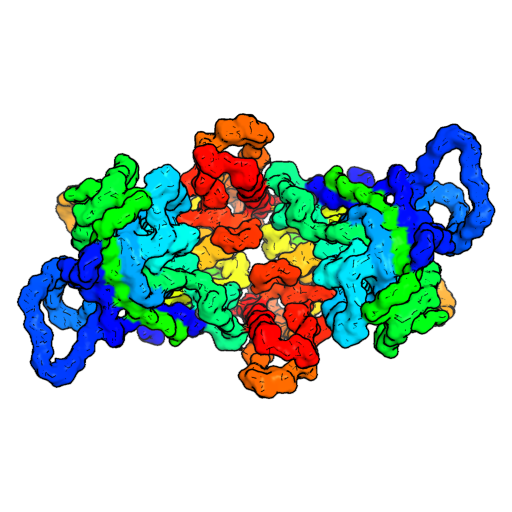984 1 72.94 580 GLN A N 1
ATOM 4383 C CA . GLN A 1 580 ? -13.398 -5.973 -18.922 1 72.94 580 GLN A CA 1
ATOM 4384 C C . GLN A 1 580 ? -14.438 -5.086 -19.609 1 72.94 580 GLN A C 1
ATOM 4386 O O . GLN A 1 580 ? -15.547 -5.531 -19.906 1 72.94 580 GLN A O 1
ATOM 4391 N N . TYR A 1 581 ? -14.125 -3.873 -19.766 1 81.5 581 TYR A N 1
ATOM 4392 C CA . TYR A 1 581 ? -15.117 -2.939 -20.297 1 81.5 581 TYR A CA 1
ATOM 4393 C C . TYR A 1 581 ? -15.242 -3.08 -21.797 1 81.5 581 TYR A C 1
ATOM 4395 O O . TYR A 1 581 ? -14.242 -3.268 -22.5 1 81.5 581 TYR A O 1
ATOM 4403 N N . ALA A 1 582 ? -16.547 -3.109 -22.25 1 82.62 582 ALA A N 1
ATOM 4404 C CA . ALA A 1 582 ? -16.891 -3.15 -23.672 1 82.62 582 ALA A CA 1
ATOM 4405 C C . ALA A 1 582 ? -18.078 -2.229 -23.969 1 82.62 582 ALA A C 1
ATOM 4407 O O . ALA A 1 582 ? -18.938 -2.01 -23.109 1 82.62 582 ALA A O 1
ATOM 4408 N N . PRO A 1 583 ? -18.062 -1.676 -25.188 1 85.62 583 PRO A N 1
ATOM 4409 C CA . PRO A 1 583 ? -19.125 -0.73 -25.531 1 85.62 583 PRO A CA 1
ATOM 4410 C C . PRO A 1 583 ? -20.516 -1.302 -25.297 1 85.62 583 PRO A C 1
ATOM 4412 O O . PRO A 1 583 ? -21.453 -0.559 -24.953 1 85.62 583 PRO A O 1
ATOM 4415 N N . THR A 1 584 ? -20.703 -2.541 -25.406 1 77.25 584 THR A N 1
ATOM 4416 C CA . THR A 1 584 ? -22 -3.178 -25.328 1 77.25 584 THR A CA 1
ATOM 4417 C C . THR A 1 584 ? -22.5 -3.211 -23.875 1 77.25 584 THR A C 1
ATOM 4419 O O . THR A 1 584 ? -23.703 -3.359 -23.625 1 77.25 584 THR A O 1
ATOM 4422 N N . ASN A 1 585 ? -21.703 -3.02 -22.969 1 70.88 585 ASN A N 1
ATOM 4423 C CA . ASN A 1 585 ? -22.078 -3.172 -21.562 1 70.88 585 ASN A CA 1
ATOM 4424 C C . ASN A 1 585 ? -21.859 -1.877 -20.781 1 70.88 585 ASN A C 1
ATOM 4426 O O . ASN A 1 585 ? -21.672 -1.905 -19.578 1 70.88 585 ASN A O 1
ATOM 4430 N N . MET A 1 586 ? -21.969 -0.791 -21.5 1 81.62 586 MET A N 1
ATOM 4431 C CA . MET A 1 586 ? -21.609 0.442 -20.812 1 81.62 586 MET A CA 1
ATOM 4432 C C . MET A 1 586 ? -22.859 1.284 -20.516 1 81.62 586 MET A C 1
ATOM 4434 O O . MET A 1 586 ? -23.75 1.375 -21.359 1 81.62 586 MET A O 1
ATOM 4438 N N . ASN A 1 587 ? -23.016 1.708 -19.266 1 82.62 587 ASN A N 1
ATOM 4439 C CA . ASN A 1 587 ? -23.922 2.775 -18.844 1 82.62 587 ASN A CA 1
ATOM 4440 C C . ASN A 1 587 ? -23.172 3.908 -18.156 1 82.62 587 ASN A C 1
ATOM 4442 O O . ASN A 1 587 ? -21.938 3.91 -18.125 1 82.62 587 ASN A O 1
ATOM 4446 N N . ASN A 1 588 ? -23.875 4.898 -17.688 1 81.88 588 ASN A N 1
ATOM 4447 C CA . ASN A 1 588 ? -23.219 6.066 -17.109 1 81.88 588 ASN A CA 1
ATOM 4448 C C . ASN A 1 588 ? -22.391 5.695 -15.883 1 81.88 588 ASN A C 1
ATOM 4450 O O . ASN A 1 588 ? -21.281 6.211 -15.695 1 81.88 588 ASN A O 1
ATOM 4454 N N . GLU A 1 589 ? -22.859 4.836 -15.133 1 81.75 589 GLU A N 1
ATOM 4455 C CA . GLU A 1 589 ? -22.156 4.426 -13.922 1 81.75 589 GLU A CA 1
ATOM 4456 C C . GLU A 1 589 ? -20.906 3.635 -14.25 1 81.75 589 GLU A C 1
ATOM 4458 O O . GLU A 1 589 ? -19.844 3.867 -13.656 1 81.75 589 GLU A O 1
ATOM 4463 N N . THR A 1 590 ? -21.047 2.758 -15.148 1 82.62 590 THR A N 1
ATOM 4464 C CA . THR A 1 590 ? -19.891 1.945 -15.531 1 82.62 590 THR A CA 1
ATOM 4465 C C . THR A 1 590 ? -18.844 2.793 -16.25 1 82.62 590 THR A C 1
ATOM 4467 O O . THR A 1 590 ? -17.641 2.539 -16.141 1 82.62 590 THR A O 1
ATOM 4470 N N . MET A 1 591 ? -19.359 3.77 -16.969 1 87.44 591 MET A N 1
ATOM 4471 C CA . MET A 1 591 ? -18.438 4.684 -17.641 1 87.44 591 MET A CA 1
ATOM 4472 C C . MET A 1 591 ? -17.625 5.484 -16.641 1 87.44 591 MET A C 1
ATOM 4474 O O . MET A 1 591 ? -16.422 5.676 -16.812 1 87.44 591 MET A O 1
ATOM 4478 N N . ALA A 1 592 ? -18.297 5.895 -15.609 1 85.5 592 ALA A N 1
ATOM 4479 C CA . ALA A 1 592 ? -17.625 6.652 -14.562 1 85.5 592 ALA A CA 1
ATOM 4480 C C . ALA A 1 592 ? -16.578 5.793 -13.859 1 85.5 592 ALA A C 1
ATOM 4482 O O . ALA A 1 592 ? -15.461 6.258 -13.594 1 85.5 592 ALA A O 1
ATOM 4483 N N . THR A 1 593 ? -16.891 4.625 -13.609 1 84.62 593 THR A N 1
ATOM 4484 C CA . THR A 1 593 ? -15.977 3.695 -12.961 1 84.62 593 THR A CA 1
ATOM 4485 C C . THR A 1 593 ? -14.781 3.398 -13.867 1 84.62 593 THR A C 1
ATOM 4487 O O . THR A 1 593 ? -13.648 3.322 -13.391 1 84.62 593 THR A O 1
ATOM 4490 N N . MET A 1 594 ? -15.086 3.184 -15.102 1 88 594 MET A N 1
ATOM 4491 C CA . MET A 1 594 ? -14.016 2.934 -16.062 1 88 594 MET A CA 1
ATOM 4492 C C . MET A 1 594 ? -13.031 4.102 -16.094 1 88 594 MET A C 1
ATOM 4494 O O . MET A 1 594 ? -11.82 3.893 -16.109 1 88 594 MET A O 1
ATOM 4498 N N . MET A 1 595 ? -13.531 5.27 -16.078 1 91.19 595 MET A N 1
ATOM 4499 C CA . MET A 1 595 ? -12.672 6.449 -16.156 1 91.19 595 MET A CA 1
ATOM 4500 C C . MET A 1 595 ? -11.875 6.613 -14.859 1 91.19 595 MET A C 1
ATOM 4502 O O . MET A 1 595 ? -10.766 7.148 -14.875 1 91.19 595 MET A O 1
ATOM 4506 N N . GLU A 1 596 ? -12.453 6.191 -13.766 1 88.56 596 GLU A N 1
ATOM 4507 C CA . GLU A 1 596 ? -11.688 6.125 -12.523 1 88.56 596 GLU A CA 1
ATOM 4508 C C . GLU A 1 596 ? -10.492 5.184 -12.664 1 88.56 596 GLU A C 1
ATOM 4510 O O . GLU A 1 596 ? -9.391 5.496 -12.211 1 88.56 596 GLU A O 1
ATOM 4515 N N . HIS A 1 597 ? -10.727 4.094 -13.281 1 88.5 597 HIS A N 1
ATOM 4516 C CA . HIS A 1 597 ? -9.648 3.135 -13.516 1 88.5 597 HIS A CA 1
ATOM 4517 C C . HIS A 1 597 ? -8.586 3.717 -14.438 1 88.5 597 HIS A C 1
ATOM 4519 O O . HIS A 1 597 ? -7.391 3.51 -14.219 1 88.5 597 HIS A O 1
ATOM 4525 N N . VAL A 1 598 ? -9.031 4.426 -15.422 1 92.69 598 VAL A N 1
ATOM 4526 C CA . VAL A 1 598 ? -8.102 5.09 -16.344 1 92.69 598 VAL A CA 1
ATOM 4527 C C . VAL A 1 598 ? -7.238 6.082 -15.57 1 92.69 598 VAL A C 1
ATOM 4529 O O . VAL A 1 598 ? -6.043 6.211 -15.844 1 92.69 598 VAL A O 1
ATOM 4532 N N . SER A 1 599 ? -7.824 6.707 -14.609 1 92.44 599 SER A N 1
ATOM 4533 C CA . SER A 1 599 ? -7.09 7.664 -13.789 1 92.44 599 SER A CA 1
ATOM 4534 C C . SER A 1 599 ? -5.988 6.973 -12.992 1 92.44 599 SER A C 1
ATOM 4536 O O . SER A 1 599 ? -4.883 7.504 -12.859 1 92.44 599 SER A O 1
ATOM 4538 N N . PHE A 1 600 ? -6.266 5.852 -12.469 1 90.56 600 PHE A N 1
ATOM 4539 C CA . PHE A 1 600 ? -5.266 5.105 -11.719 1 90.56 600 PHE A CA 1
ATOM 4540 C C . PHE A 1 600 ? -4.117 4.676 -12.617 1 90.56 600 PHE A C 1
ATOM 4542 O O . PHE A 1 600 ? -2.955 4.695 -12.203 1 90.56 600 PHE A O 1
ATOM 4549 N N . ILE A 1 601 ? -4.465 4.266 -13.82 1 94.06 601 ILE A N 1
ATOM 4550 C CA . ILE A 1 601 ? -3.438 3.893 -14.789 1 94.06 601 ILE A CA 1
ATOM 4551 C C . ILE A 1 601 ? -2.562 5.102 -15.102 1 94.06 601 ILE A C 1
ATOM 4553 O O . ILE A 1 601 ? -1.333 5.012 -15.07 1 94.06 601 ILE A O 1
ATOM 4557 N N . GLN A 1 602 ? -3.207 6.199 -15.391 1 95 602 GLN A N 1
ATOM 4558 C CA . GLN A 1 602 ? -2.492 7.434 -15.688 1 95 602 GLN A CA 1
ATOM 4559 C C . GLN A 1 602 ? -1.542 7.809 -14.555 1 95 602 GLN A C 1
ATOM 4561 O O . GLN A 1 602 ? -0.374 8.125 -14.797 1 95 602 GLN A O 1
ATOM 4566 N N . CYS A 1 603 ? -2.041 7.77 -13.398 1 93.44 603 CYS A N 1
ATOM 4567 C CA . CYS A 1 603 ? -1.261 8.133 -12.219 1 93.44 603 CYS A CA 1
ATOM 4568 C C . CYS A 1 603 ? -0.053 7.219 -12.062 1 93.44 603 CYS A C 1
ATOM 4570 O O . CYS A 1 603 ? 1.038 7.676 -11.719 1 93.44 603 CYS A O 1
ATOM 4572 N N . SER A 1 604 ? -0.233 5.98 -12.258 1 93.81 604 SER A N 1
ATOM 4573 C CA . SER A 1 604 ? 0.85 5.008 -12.125 1 93.81 604 SER A CA 1
ATOM 4574 C C . SER A 1 604 ? 1.936 5.25 -13.172 1 93.81 604 SER A C 1
ATOM 4576 O O . SER A 1 604 ? 3.127 5.188 -12.859 1 93.81 604 SER A O 1
ATOM 4578 N N . VAL A 1 605 ? 1.523 5.504 -14.383 1 96.5 605 VAL A N 1
ATOM 4579 C CA . VAL A 1 605 ? 2.473 5.758 -15.469 1 96.5 605 VAL A CA 1
ATOM 4580 C C . VAL A 1 605 ? 3.26 7.031 -15.172 1 96.5 605 VAL A C 1
ATOM 4582 O O . VAL A 1 605 ? 4.48 7.07 -15.352 1 96.5 605 VAL A O 1
ATOM 4585 N N . GLN A 1 606 ? 2.586 8.016 -14.695 1 95.69 606 GLN A N 1
ATOM 4586 C CA . GLN A 1 606 ? 3.25 9.266 -14.352 1 95.69 606 GLN A CA 1
ATOM 4587 C C . GLN A 1 606 ? 4.242 9.07 -13.211 1 95.69 606 GLN A C 1
ATOM 4589 O O . GLN A 1 606 ? 5.336 9.641 -13.227 1 95.69 606 GLN A O 1
ATOM 4594 N N . SER A 1 607 ? 3.838 8.305 -12.281 1 94 607 SER A N 1
ATOM 4595 C CA . SER A 1 607 ? 4.73 7.988 -11.164 1 94 607 SER A CA 1
ATOM 4596 C C . SER A 1 607 ? 5.988 7.273 -11.656 1 94 607 SER A C 1
ATOM 4598 O O . SER A 1 607 ? 7.094 7.582 -11.211 1 94 607 SER A O 1
ATOM 4600 N N . ALA A 1 608 ? 5.801 6.305 -12.508 1 95.75 608 ALA A N 1
ATOM 4601 C CA . ALA A 1 608 ? 6.938 5.582 -13.078 1 95.75 608 ALA A CA 1
ATOM 4602 C C . ALA A 1 608 ? 7.848 6.527 -13.852 1 95.75 608 ALA A C 1
ATOM 4604 O O . ALA A 1 608 ? 9.07 6.402 -13.797 1 95.75 608 ALA A O 1
ATOM 4605 N N . THR A 1 609 ? 7.266 7.465 -14.57 1 96.69 609 THR A N 1
ATOM 4606 C CA . THR A 1 609 ? 8.023 8.445 -15.336 1 96.69 609 THR A CA 1
ATOM 4607 C C . THR A 1 609 ? 8.906 9.289 -14.422 1 96.69 609 THR A C 1
ATOM 4609 O O . THR A 1 609 ? 10.094 9.469 -14.688 1 96.69 609 THR A O 1
ATOM 4612 N N . LEU A 1 610 ? 8.32 9.773 -13.367 1 94.62 610 LEU A N 1
ATOM 4613 C CA . LEU A 1 610 ? 9.07 10.586 -12.414 1 94.62 610 LEU A CA 1
ATOM 4614 C C . LEU A 1 610 ? 10.203 9.789 -11.781 1 94.62 610 LEU A C 1
ATOM 4616 O O . LEU A 1 610 ? 11.289 10.32 -11.547 1 94.62 610 LEU A O 1
ATOM 4620 N N . SER A 1 611 ? 9.992 8.562 -11.547 1 93.12 611 SER A N 1
ATOM 4621 C CA . SER A 1 611 ? 10.992 7.703 -10.914 1 93.12 611 SER A CA 1
ATOM 4622 C C . SER A 1 611 ? 12.195 7.496 -11.828 1 93.12 611 SER A C 1
ATOM 4624 O O . SER A 1 611 ? 13.305 7.258 -11.352 1 93.12 611 SER A O 1
ATOM 4626 N N . LEU A 1 612 ? 12.023 7.598 -13.102 1 95 612 LEU A N 1
ATOM 4627 C CA . LEU A 1 612 ? 13.086 7.32 -14.07 1 95 612 LEU A CA 1
ATOM 4628 C C . LEU A 1 612 ? 13.969 8.547 -14.273 1 95 612 LEU A C 1
ATOM 4630 O O . LEU A 1 612 ? 15.086 8.43 -14.781 1 95 612 LEU A O 1
ATOM 4634 N N . LYS A 1 613 ? 13.492 9.672 -13.867 1 92.62 613 LYS A N 1
ATOM 4635 C CA . LYS A 1 613 ? 14.242 10.898 -14.102 1 92.62 613 LYS A CA 1
ATOM 4636 C C . LYS A 1 613 ? 15.461 10.984 -13.18 1 92.62 613 LYS A C 1
ATOM 4638 O O . LYS A 1 613 ? 15.391 10.594 -12.016 1 92.62 613 LYS A O 1
ATOM 4643 N N . MET A 1 614 ? 16.531 11.508 -13.703 1 89.25 614 MET A N 1
ATOM 4644 C CA . MET A 1 614 ? 17.781 11.633 -12.953 1 89.25 614 MET A CA 1
ATOM 4645 C C . MET A 1 614 ? 17.766 12.891 -12.086 1 89.25 614 MET A C 1
ATOM 4647 O O . MET A 1 614 ? 18.453 12.945 -11.055 1 89.25 614 MET A O 1
ATOM 4651 N N . ASP A 1 615 ? 17.016 13.836 -12.531 1 81.69 615 ASP A N 1
ATOM 4652 C CA . ASP A 1 615 ? 16.875 15.055 -11.742 1 81.69 615 ASP A CA 1
ATOM 4653 C C . ASP A 1 615 ? 15.523 15.102 -11.031 1 81.69 615 ASP A C 1
ATOM 4655 O O . ASP A 1 615 ? 14.508 14.703 -11.609 1 81.69 615 ASP A O 1
ATOM 4659 N N . PHE A 1 616 ? 15.625 15.359 -9.75 1 75.31 616 PHE A N 1
ATOM 4660 C CA . PHE A 1 616 ? 14.375 15.469 -9.016 1 75.31 616 PHE A CA 1
ATOM 4661 C C . PHE A 1 616 ? 13.648 16.766 -9.375 1 75.31 616 PHE A C 1
ATOM 4663 O O . PHE A 1 616 ? 14.102 17.859 -9.031 1 75.31 616 PHE A O 1
ATOM 4670 N N . SER A 1 617 ? 13.141 16.938 -10.648 1 60.38 617 SER A N 1
ATOM 4671 C CA . SER A 1 617 ? 12.398 18.109 -11.094 1 60.38 617 SER A CA 1
ATOM 4672 C C . SER A 1 617 ? 10.898 17.875 -11.039 1 60.38 617 SER A C 1
ATOM 4674 O O . SER A 1 617 ? 10.438 16.734 -11.188 1 60.38 617 SER A O 1
ATOM 4676 N N . MET B 1 1 ? 1.046 34.656 -4.816 1 84.25 1 MET B N 1
ATOM 4677 C CA . MET B 1 1 ? 2.014 34.5 -3.736 1 84.25 1 MET B CA 1
ATOM 4678 C C . MET B 1 1 ? 3.059 33.438 -4.094 1 84.25 1 MET B C 1
ATOM 4680 O O . MET B 1 1 ? 4.254 33.656 -3.881 1 84.25 1 MET B O 1
ATOM 4684 N N . SER B 1 2 ? 2.662 32.344 -4.715 1 88.25 2 SER B N 1
ATOM 4685 C CA . SER B 1 2 ? 3.602 31.281 -5.062 1 88.25 2 SER B CA 1
ATOM 4686 C C . SER B 1 2 ? 4.594 31.75 -6.125 1 88.25 2 SER B C 1
ATOM 4688 O O . SER B 1 2 ? 5.785 31.438 -6.051 1 88.25 2 SER B O 1
ATOM 4690 N N . ASN B 1 3 ? 4.152 32.469 -7.098 1 89.44 3 ASN B N 1
ATOM 4691 C CA . ASN B 1 3 ? 5.039 32.969 -8.141 1 89.44 3 ASN B CA 1
ATOM 4692 C C . ASN B 1 3 ? 6.043 33.969 -7.574 1 89.44 3 ASN B C 1
ATOM 4694 O O . ASN B 1 3 ? 7.207 34 -7.98 1 89.44 3 ASN B O 1
ATOM 4698 N N . VAL B 1 4 ? 5.543 34.781 -6.66 1 91.69 4 VAL B N 1
ATOM 4699 C CA . VAL B 1 4 ? 6.422 35.75 -6.008 1 91.69 4 VAL B CA 1
ATOM 4700 C C . VAL B 1 4 ? 7.492 35.031 -5.203 1 91.69 4 VAL B C 1
ATOM 4702 O O . VAL B 1 4 ? 8.672 35.375 -5.262 1 91.69 4 VAL B O 1
ATOM 4705 N N . MET B 1 5 ? 7.102 34.062 -4.516 1 93.12 5 MET B N 1
ATOM 4706 C CA . MET B 1 5 ? 8.047 33.281 -3.721 1 93.12 5 MET B CA 1
ATOM 4707 C C . MET B 1 5 ? 9.055 32.562 -4.617 1 93.12 5 MET B C 1
ATOM 4709 O O . MET B 1 5 ? 10.25 32.562 -4.316 1 93.12 5 MET B O 1
ATOM 4713 N N . ALA B 1 6 ? 8.57 31.938 -5.691 1 96.56 6 ALA B N 1
ATOM 4714 C CA . ALA B 1 6 ? 9.469 31.266 -6.629 1 96.56 6 ALA B CA 1
ATOM 4715 C C . ALA B 1 6 ? 10.531 32.219 -7.152 1 96.56 6 ALA B C 1
ATOM 4717 O O . ALA B 1 6 ? 11.711 31.875 -7.23 1 96.56 6 ALA B O 1
ATOM 4718 N N . GLN B 1 7 ? 10.086 33.406 -7.484 1 95.94 7 GLN B N 1
ATOM 4719 C CA . GLN B 1 7 ? 11.023 34.406 -7.992 1 95.94 7 GLN B CA 1
ATOM 4720 C C . GLN B 1 7 ? 12.023 34.844 -6.914 1 95.94 7 GLN B C 1
ATOM 4722 O O . GLN B 1 7 ? 13.203 35 -7.195 1 95.94 7 GLN B O 1
ATOM 4727 N N . GLN B 1 8 ? 11.531 35.031 -5.684 1 96.06 8 GLN B N 1
ATOM 4728 C CA . GLN B 1 8 ? 12.414 35.375 -4.578 1 96.06 8 GLN B CA 1
ATOM 4729 C C . GLN B 1 8 ? 13.484 34.312 -4.371 1 96.06 8 GLN B C 1
ATOM 4731 O O . GLN B 1 8 ? 14.648 34.625 -4.102 1 96.06 8 GLN B O 1
ATOM 4736 N N . LEU B 1 9 ? 13.109 33.094 -4.469 1 97.5 9 LEU B N 1
ATOM 4737 C CA . LEU B 1 9 ? 14.047 31.984 -4.301 1 97.5 9 LEU B CA 1
ATOM 4738 C C . LEU B 1 9 ? 15.055 31.953 -5.445 1 97.5 9 LEU B C 1
ATOM 4740 O O . LEU B 1 9 ? 16.234 31.688 -5.223 1 97.5 9 LEU B O 1
ATOM 4744 N N . ARG B 1 10 ? 14.609 32.219 -6.641 1 97.44 10 ARG B N 1
ATOM 4745 C CA . ARG B 1 10 ? 15.531 32.344 -7.77 1 97.44 10 ARG B CA 1
ATOM 4746 C C . ARG B 1 10 ? 16.516 33.469 -7.578 1 97.44 10 ARG B C 1
ATOM 4748 O O . ARG B 1 10 ? 17.688 33.375 -7.914 1 97.44 10 ARG B O 1
ATOM 4755 N N . ASP B 1 11 ? 16 34.531 -7.059 1 96.69 11 ASP B N 1
ATOM 4756 C CA . ASP B 1 11 ? 16.844 35.719 -6.805 1 96.69 11 ASP B CA 1
ATOM 4757 C C . ASP B 1 11 ? 17.906 35.406 -5.758 1 96.69 11 ASP B C 1
ATOM 4759 O O . ASP B 1 11 ? 18.984 36 -5.754 1 96.69 11 ASP B O 1
ATOM 4763 N N . LEU B 1 12 ? 17.594 34.469 -4.875 1 96.94 12 LEU B N 1
ATOM 4764 C CA . LEU B 1 12 ? 18.562 34.062 -3.863 1 96.94 12 LEU B CA 1
ATOM 4765 C C . LEU B 1 12 ? 19.656 33.188 -4.48 1 96.94 12 LEU B C 1
ATOM 4767 O O . LEU B 1 12 ? 20.656 32.906 -3.826 1 96.94 12 LEU B O 1
ATOM 4771 N N . GLY B 1 13 ? 19.406 32.656 -5.73 1 95.88 13 GLY B N 1
ATOM 4772 C CA . GLY B 1 13 ? 20.453 31.922 -6.406 1 95.88 13 GLY B CA 1
ATOM 4773 C C . GLY B 1 13 ? 20.094 30.469 -6.652 1 95.88 13 GLY B C 1
ATOM 4774 O O . GLY B 1 13 ? 20.891 29.719 -7.223 1 95.88 13 GLY B O 1
ATOM 4775 N N . PHE B 1 14 ? 18.922 30.078 -6.227 1 96.81 14 PHE B N 1
ATOM 4776 C CA . PHE B 1 14 ? 18.516 28.703 -6.492 1 96.81 14 PHE B CA 1
ATOM 4777 C C . PHE B 1 14 ? 18.156 28.516 -7.961 1 96.81 14 PHE B C 1
ATOM 4779 O O . PHE B 1 14 ? 17.406 29.312 -8.523 1 96.81 14 PHE B O 1
ATOM 4786 N N . THR B 1 15 ? 18.625 27.484 -8.594 1 93.75 15 THR B N 1
ATOM 4787 C CA . THR B 1 15 ? 18.438 27.312 -10.031 1 93.75 15 THR B CA 1
ATOM 4788 C C . THR B 1 15 ? 17.328 26.312 -10.305 1 93.75 15 THR B C 1
ATOM 4790 O O . THR B 1 15 ? 16.672 26.375 -11.352 1 93.75 15 THR B O 1
ATOM 4793 N N . ASN B 1 16 ? 17.156 25.391 -9.422 1 95.81 16 ASN B N 1
ATOM 4794 C CA . ASN B 1 16 ? 16.109 24.391 -9.602 1 95.81 16 ASN B CA 1
ATOM 4795 C C . ASN B 1 16 ? 14.891 24.703 -8.742 1 95.81 16 ASN B C 1
ATOM 4797 O O . ASN B 1 16 ? 14.68 24.078 -7.703 1 95.81 16 ASN B O 1
ATOM 4801 N N . VAL B 1 17 ? 14.117 25.688 -9.195 1 97 17 VAL B N 1
ATOM 4802 C CA . VAL B 1 17 ? 12.883 26.094 -8.531 1 97 17 VAL B CA 1
ATOM 4803 C C . VAL B 1 17 ? 11.68 25.703 -9.375 1 97 17 VAL B C 1
ATOM 4805 O O . VAL B 1 17 ? 11.586 26.078 -10.547 1 97 17 VAL B O 1
ATOM 4808 N N . ARG B 1 18 ? 10.789 24.953 -8.789 1 95.69 18 ARG B N 1
ATOM 4809 C CA . ARG B 1 18 ? 9.617 24.484 -9.508 1 95.69 18 ARG B CA 1
ATOM 4810 C C . ARG B 1 18 ? 8.336 24.844 -8.766 1 95.69 18 ARG B C 1
ATOM 4812 O O . ARG B 1 18 ? 8.297 24.797 -7.531 1 95.69 18 ARG B O 1
ATOM 4819 N N . VAL B 1 19 ? 7.359 25.188 -9.547 1 96.25 19 VAL B N 1
ATOM 4820 C CA . VAL B 1 19 ? 6.023 25.406 -9 1 96.25 19 VAL B CA 1
ATOM 4821 C C . VAL B 1 19 ? 5.094 24.281 -9.438 1 96.25 19 VAL B C 1
ATOM 4823 O O . VAL B 1 19 ? 4.957 24.016 -10.633 1 96.25 19 VAL B O 1
ATOM 4826 N N . SER B 1 20 ? 4.574 23.547 -8.516 1 94.75 20 SER B N 1
ATOM 4827 C CA . SER B 1 20 ? 3.578 22.5 -8.773 1 94.75 20 SER B CA 1
ATOM 4828 C C . SER B 1 20 ? 2.174 22.984 -8.422 1 94.75 20 SER B C 1
ATOM 4830 O O . SER B 1 20 ? 1.983 23.688 -7.43 1 94.75 20 SER B O 1
ATOM 4832 N N . SER B 1 21 ? 1.237 22.656 -9.273 1 95.62 21 SER B N 1
ATOM 4833 C CA . SER B 1 21 ? -0.142 23.094 -9.07 1 95.62 21 SER B CA 1
ATOM 4834 C C . SER B 1 21 ? -1.092 21.906 -9.016 1 95.62 21 SER B C 1
ATOM 4836 O O . SER B 1 21 ? -0.94 20.938 -9.781 1 95.62 21 SER B O 1
ATOM 4838 N N . TYR B 1 22 ? -2.021 21.922 -8.102 1 96.44 22 TYR B N 1
ATOM 4839 C CA . TYR B 1 22 ? -3.047 20.906 -7.934 1 96.44 22 TYR B CA 1
ATOM 4840 C C . TYR B 1 22 ? -4.434 21.531 -7.832 1 96.44 22 TYR B C 1
ATOM 4842 O O . TYR B 1 22 ? -4.621 22.516 -7.121 1 96.44 22 TYR B O 1
ATOM 4850 N N . ASN B 1 23 ? -5.336 21.031 -8.594 1 96.06 23 ASN B N 1
ATOM 4851 C CA . ASN B 1 23 ? -6.711 21.516 -8.555 1 96.06 23 ASN B CA 1
ATOM 4852 C C . ASN B 1 23 ? -7.539 20.781 -7.508 1 96.06 23 ASN B C 1
ATOM 4854 O O . ASN B 1 23 ? -8.148 19.75 -7.805 1 96.06 23 ASN B O 1
ATOM 4858 N N . VAL B 1 24 ? -7.672 21.375 -6.277 1 94.19 24 VAL B N 1
ATOM 4859 C CA . VAL B 1 24 ? -8.266 20.656 -5.156 1 94.19 24 VAL B CA 1
ATOM 4860 C C . VAL B 1 24 ? -9.617 21.281 -4.801 1 94.19 24 VAL B C 1
ATOM 4862 O O . VAL B 1 24 ? -9.914 22.406 -5.207 1 94.19 24 VAL B O 1
ATOM 4865 N N . LEU B 1 25 ? -10.391 20.469 -4.094 1 92.44 25 LEU B N 1
ATOM 4866 C CA . LEU B 1 25 ? -11.633 20.984 -3.525 1 92.44 25 LEU B CA 1
ATOM 4867 C C . LEU B 1 25 ? -11.352 21.859 -2.309 1 92.44 25 LEU B C 1
ATOM 4869 O O . LEU B 1 25 ? -10.625 21.453 -1.398 1 92.44 25 LEU B O 1
ATOM 4873 N N . THR B 1 26 ? -11.805 23.047 -2.316 1 87.94 26 THR B N 1
ATOM 4874 C CA . THR B 1 26 ? -11.703 23.953 -1.178 1 87.94 26 THR B CA 1
ATOM 4875 C C . THR B 1 26 ? -13.086 24.297 -0.634 1 87.94 26 THR B C 1
ATOM 4877 O O . THR B 1 26 ? -14.094 24.062 -1.293 1 87.94 26 THR B O 1
ATOM 4880 N N . SER B 1 27 ? -13.117 24.641 0.568 1 85.75 27 SER B N 1
ATOM 4881 C CA . SER B 1 27 ? -14.352 25.016 1.245 1 85.75 27 SER B CA 1
ATOM 4882 C C . SER B 1 27 ? -14.211 26.375 1.934 1 85.75 27 SER B C 1
ATOM 4884 O O . SER B 1 27 ? -13.234 26.609 2.648 1 85.75 27 SER B O 1
ATOM 4886 N N . HIS B 1 28 ? -15.18 27.25 1.586 1 82.69 28 HIS B N 1
ATOM 4887 C CA . HIS B 1 28 ? -15.195 28.609 2.127 1 82.69 28 HIS B CA 1
ATOM 4888 C C . HIS B 1 28 ? -16.578 28.984 2.645 1 82.69 28 HIS B C 1
ATOM 4890 O O . HIS B 1 28 ? -17.594 28.438 2.176 1 82.69 28 HIS B O 1
ATOM 4896 N N . PRO B 1 29 ? -16.5 29.844 3.707 1 83.88 29 PRO B N 1
ATOM 4897 C CA . PRO B 1 29 ? -17.828 30.359 4.066 1 83.88 29 PRO B CA 1
ATOM 4898 C C . PRO B 1 29 ? -18.484 31.141 2.924 1 83.88 29 PRO B C 1
ATOM 4900 O O . PRO B 1 29 ? -17.797 31.875 2.199 1 83.88 29 PRO B O 1
ATOM 4903 N N . ASP B 1 30 ? -19.703 30.922 2.682 1 88.06 30 ASP B N 1
ATOM 4904 C CA . ASP B 1 30 ? -20.469 31.703 1.707 1 88.06 30 ASP B CA 1
ATOM 4905 C C . ASP B 1 30 ? -20.875 33.062 2.293 1 88.06 30 ASP B C 1
ATOM 4907 O O . ASP B 1 30 ? -21.891 33.156 2.982 1 88.06 30 ASP B O 1
ATOM 4911 N N . MET B 1 31 ? -20.188 34.094 1.913 1 83.69 31 MET B N 1
ATOM 4912 C CA . MET B 1 31 ? -20.406 35.438 2.504 1 83.69 31 MET B CA 1
ATOM 4913 C C . MET B 1 31 ? -21.641 36.094 1.911 1 83.69 31 MET B C 1
ATOM 4915 O O . MET B 1 31 ? -22.125 37.094 2.436 1 83.69 31 MET B O 1
ATOM 4919 N N . SER B 1 32 ? -22.172 35.5 0.892 1 84.5 32 SER B N 1
ATOM 4920 C CA . SER B 1 32 ? -23.359 36.031 0.254 1 84.5 32 SER B CA 1
ATOM 4921 C C . SER B 1 32 ? -24.625 35.656 1.015 1 84.5 32 SER B C 1
ATOM 4923 O O . SER B 1 32 ? -25.688 36.25 0.806 1 84.5 32 SER B O 1
ATOM 4925 N N . HIS B 1 33 ? -24.5 34.75 1.861 1 87.31 33 HIS B N 1
ATOM 4926 C CA . HIS B 1 33 ? -25.609 34.312 2.703 1 87.31 33 HIS B CA 1
ATOM 4927 C C . HIS B 1 33 ? -25.266 34.438 4.184 1 87.31 33 HIS B C 1
ATOM 4929 O O . HIS B 1 33 ? -24.125 34.156 4.586 1 87.31 33 HIS B O 1
ATOM 4935 N N . MET B 1 34 ? -26.25 34.875 4.914 1 87.56 34 MET B N 1
ATOM 4936 C CA . MET B 1 34 ? -26 35.062 6.348 1 87.56 34 MET B CA 1
ATOM 4937 C C . MET B 1 34 ? -26.141 33.719 7.086 1 87.56 34 MET B C 1
ATOM 4939 O O . MET B 1 34 ? -27.156 33.031 6.973 1 87.56 34 MET B O 1
ATOM 4943 N N . SER B 1 35 ? -25.062 33.312 7.652 1 91.25 35 SER B N 1
ATOM 4944 C CA . SER B 1 35 ? -25.094 32.156 8.57 1 91.25 35 SER B CA 1
ATOM 4945 C C . SER B 1 35 ? -25.344 32.625 10 1 91.25 35 SER B C 1
ATOM 4947 O O . SER B 1 35 ? -24.719 33.562 10.484 1 91.25 35 SER B O 1
ATOM 4949 N N . THR B 1 36 ? -26.344 31.906 10.656 1 93.31 36 THR B N 1
ATOM 4950 C CA . THR B 1 36 ? -26.781 32.406 11.961 1 93.31 36 THR B CA 1
ATOM 4951 C C . THR B 1 36 ? -27 31.25 12.938 1 93.31 36 THR B C 1
ATOM 4953 O O . THR B 1 36 ? -27.156 30.094 12.516 1 93.31 36 THR B O 1
ATOM 4956 N N . LEU B 1 37 ? -26.766 31.562 14.109 1 95.12 37 LEU B N 1
ATOM 4957 C CA . LEU B 1 37 ? -27.203 30.719 15.227 1 95.12 37 LEU B CA 1
ATOM 4958 C C . LEU B 1 37 ? -28.266 31.438 16.062 1 95.12 37 LEU B C 1
ATOM 4960 O O . LEU B 1 37 ? -28.047 32.562 16.516 1 95.12 37 LEU B O 1
ATOM 4964 N N . GLN B 1 38 ? -29.453 30.766 16.266 1 95.38 38 GLN B N 1
ATOM 4965 C CA . GLN B 1 38 ? -30.547 31.328 17.047 1 95.38 38 GLN B CA 1
ATOM 4966 C C . GLN B 1 38 ? -31.016 30.359 18.125 1 95.38 38 GLN B C 1
ATOM 4968 O O . GLN B 1 38 ? -30.969 29.141 17.938 1 95.38 38 GLN B O 1
ATOM 4973 N N . THR B 1 39 ? -31.328 30.953 19.234 1 94.94 39 THR B N 1
ATOM 4974 C CA . THR B 1 39 ? -32.062 30.172 20.234 1 94.94 39 THR B CA 1
ATOM 4975 C C . THR B 1 39 ? -33.562 30.531 20.203 1 94.94 39 THR B C 1
ATOM 4977 O O . THR B 1 39 ? -33.906 31.703 20.125 1 94.94 39 THR B O 1
ATOM 4980 N N . ILE B 1 40 ? -34.344 29.469 20.188 1 94.69 40 ILE B N 1
ATOM 4981 C CA . ILE B 1 40 ? -35.781 29.625 20 1 94.69 40 ILE B CA 1
ATOM 4982 C C . ILE B 1 40 ? -36.531 29 21.172 1 94.69 40 ILE B C 1
ATOM 4984 O O . ILE B 1 40 ? -36.25 27.875 21.578 1 94.69 40 ILE B O 1
ATOM 4988 N N . ASP B 1 41 ? -37.469 29.734 21.672 1 91.69 41 ASP B N 1
ATOM 4989 C CA . ASP B 1 41 ? -38.25 29.203 22.781 1 91.69 41 ASP B CA 1
ATOM 4990 C C . ASP B 1 41 ? -39.312 28.25 22.297 1 91.69 41 ASP B C 1
ATOM 4992 O O . ASP B 1 41 ? -39.438 28.016 21.094 1 91.69 41 ASP B O 1
ATOM 4996 N N . HIS B 1 42 ? -40.094 27.719 23.266 1 87.06 42 HIS B N 1
ATOM 4997 C CA . HIS B 1 42 ? -41.094 26.703 22.969 1 87.06 42 HIS B CA 1
ATOM 4998 C C . HIS B 1 42 ? -42.219 27.281 22.109 1 87.06 42 HIS B C 1
ATOM 5000 O O . HIS B 1 42 ? -42.906 26.547 21.406 1 87.06 42 HIS B O 1
ATOM 5006 N N . ASP B 1 43 ? -42.375 28.594 22.078 1 89 43 ASP B N 1
ATOM 5007 C CA . ASP B 1 43 ? -43.438 29.234 21.328 1 89 43 ASP B CA 1
ATOM 5008 C C . ASP B 1 43 ? -42.938 29.688 19.953 1 89 43 ASP B C 1
ATOM 5010 O O . ASP B 1 43 ? -43.688 30.281 19.172 1 89 43 ASP B O 1
ATOM 5014 N N . GLY B 1 44 ? -41.656 29.453 19.734 1 89.81 44 GLY B N 1
ATOM 5015 C CA . GLY B 1 44 ? -41.094 29.781 18.438 1 89.81 44 GLY B CA 1
ATOM 5016 C C . GLY B 1 44 ? -40.469 31.172 18.391 1 89.81 44 GLY B C 1
ATOM 5017 O O . GLY B 1 44 ? -40.094 31.641 17.328 1 89.81 44 GLY B O 1
ATOM 5018 N N . GLN B 1 45 ? -40.406 31.781 19.531 1 91.44 45 GLN B N 1
ATOM 5019 C CA . GLN B 1 45 ? -39.812 33.125 19.609 1 91.44 45 GLN B CA 1
ATOM 5020 C C . GLN B 1 45 ? -38.312 33.031 19.719 1 91.44 45 GLN B C 1
ATOM 5022 O O . GLN B 1 45 ? -37.781 32.219 20.484 1 91.44 45 GLN B O 1
ATOM 5027 N N . VAL B 1 46 ? -37.688 33.875 19 1 92.88 46 VAL B N 1
ATOM 5028 C CA . VAL B 1 46 ? -36.219 33.938 19.016 1 92.88 46 VAL B CA 1
ATOM 5029 C C . VAL B 1 46 ? -35.75 34.625 20.297 1 92.88 46 VAL B C 1
ATOM 5031 O O . VAL B 1 46 ? -36.125 35.781 20.562 1 92.88 46 VAL B O 1
ATOM 5034 N N . LEU B 1 47 ? -35 33.938 21.078 1 90.88 47 LEU B N 1
ATOM 5035 C CA . LEU B 1 47 ? -34.469 34.469 22.344 1 90.88 47 LEU B CA 1
ATOM 5036 C C . LEU B 1 47 ? -33.156 35.156 22.109 1 90.88 47 LEU B C 1
ATOM 5038 O O . LEU B 1 47 ? -32.844 36.156 22.781 1 90.88 47 LEU B O 1
ATOM 5042 N N . TYR B 1 48 ? -32.375 34.594 21.344 1 90.81 48 TYR B N 1
ATOM 5043 C CA . TYR B 1 48 ? -31.016 35.062 21.031 1 90.81 48 TYR B CA 1
ATOM 5044 C C . TYR B 1 48 ? -30.656 34.75 19.594 1 90.81 48 TYR B C 1
ATOM 5046 O O . TYR B 1 48 ? -31.016 33.688 19.062 1 90.81 48 TYR B O 1
ATOM 5054 N N . SER B 1 49 ? -30.047 35.75 18.906 1 90.31 49 SER B N 1
ATOM 5055 C CA . SER B 1 49 ? -29.578 35.562 17.547 1 90.31 49 SER B CA 1
ATOM 5056 C C . SER B 1 49 ? -28.141 36.062 17.359 1 90.31 49 SER B C 1
ATOM 5058 O O . SER B 1 49 ? -27.812 37.156 17.812 1 90.31 49 SER B O 1
ATOM 5060 N N . GLU B 1 50 ? -27.297 35.219 16.828 1 88.88 50 GLU B N 1
ATOM 5061 C CA . GLU B 1 50 ? -25.922 35.562 16.531 1 88.88 50 GLU B CA 1
ATOM 5062 C C . GLU B 1 50 ? -25.578 35.344 15.062 1 88.88 50 GLU B C 1
ATOM 5064 O O . GLU B 1 50 ? -25.891 34.281 14.516 1 88.88 50 GLU B O 1
ATOM 5069 N N . THR B 1 51 ? -25.078 36.406 14.422 1 86.81 51 THR B N 1
ATOM 5070 C CA . THR B 1 51 ? -24.547 36.219 13.078 1 86.81 51 THR B CA 1
ATOM 5071 C C . THR B 1 51 ? -23.141 35.625 13.133 1 86.81 51 THR B C 1
ATOM 5073 O O . THR B 1 51 ? -22.234 36.219 13.719 1 86.81 51 THR B O 1
ATOM 5076 N N . LEU B 1 52 ? -23.031 34.531 12.562 1 86.44 52 LEU B N 1
ATOM 5077 C CA . LEU B 1 52 ? -21.75 33.812 12.562 1 86.44 52 LEU B CA 1
ATOM 5078 C C . LEU B 1 52 ? -20.828 34.375 11.477 1 86.44 52 LEU B C 1
ATOM 5080 O O . LEU B 1 52 ? -19.688 34.75 11.758 1 86.44 52 LEU B O 1
ATOM 5084 N N . TYR B 1 53 ? -21.266 34.469 10.211 1 82 53 TYR B N 1
ATOM 5085 C CA . TYR B 1 53 ? -20.578 35.094 9.102 1 82 53 TYR B CA 1
ATOM 5086 C C . TYR B 1 53 ? -21.547 35.406 7.961 1 82 53 TYR B C 1
ATOM 5088 O O . TYR B 1 53 ? -22.672 34.906 7.941 1 82 53 TYR B O 1
ATOM 5096 N N . GLY B 1 54 ? -21.156 36.344 7.059 1 80.12 54 GLY B N 1
ATOM 5097 C CA . GLY B 1 54 ? -21.969 36.719 5.918 1 80.12 54 GLY B CA 1
ATOM 5098 C C . GLY B 1 54 ? -22.531 38.125 6.035 1 80.12 54 GLY B C 1
ATOM 5099 O O . GLY B 1 54 ? -22.547 38.719 7.125 1 80.12 54 GLY B O 1
ATOM 5100 N N . ASN B 1 55 ? -22.609 38.875 4.852 1 65.75 55 ASN B N 1
ATOM 5101 C CA . ASN B 1 55 ? -23.094 40.25 4.785 1 65.75 55 ASN B CA 1
ATOM 5102 C C . ASN B 1 55 ? -24.625 40.281 4.766 1 65.75 55 ASN B C 1
ATOM 5104 O O . ASN B 1 55 ? -25.266 39.406 4.203 1 65.75 55 ASN B O 1
ATOM 5108 N N . GLU B 1 56 ? -25.266 41 5.73 1 54.72 56 GLU B N 1
ATOM 5109 C CA . GLU B 1 56 ? -26.703 41.281 5.598 1 54.72 56 GLU B CA 1
ATOM 5110 C C . GLU B 1 56 ? -27.016 41.875 4.227 1 54.72 56 GLU B C 1
ATOM 5112 O O . GLU B 1 56 ? -26.266 42.719 3.713 1 54.72 56 GLU B O 1
ATOM 5117 N N . LYS B 1 57 ? -27.703 41.25 3.367 1 46.75 57 LYS B N 1
ATOM 5118 C CA . LYS B 1 57 ? -28.203 41.938 2.174 1 46.75 57 LYS B CA 1
ATOM 5119 C C . LYS B 1 57 ? -28.688 43.344 2.502 1 46.75 57 LYS B C 1
ATOM 5121 O O . LYS B 1 57 ? -29.359 43.562 3.514 1 46.75 57 LYS B O 1
ATOM 5126 N N . ASP B 1 58 ? -27.922 44.281 1.963 1 39.53 58 ASP B N 1
ATOM 5127 C CA . ASP B 1 58 ? -28.562 45.594 1.922 1 39.53 58 ASP B CA 1
ATOM 5128 C C . ASP B 1 58 ? -30 45.5 1.407 1 39.53 58 ASP B C 1
ATOM 5130 O O . ASP B 1 58 ? -30.219 45.094 0.262 1 39.53 58 ASP B O 1
ATOM 5134 N N . THR B 1 59 ? -31 45.062 2.182 1 37.75 59 THR B N 1
ATOM 5135 C CA . THR B 1 59 ? -32.312 45.375 1.646 1 37.75 59 THR B CA 1
ATOM 5136 C C . THR B 1 59 ? -32.406 46.812 1.181 1 37.75 59 THR B C 1
ATOM 5138 O O . THR B 1 59 ? -31.875 47.719 1.845 1 37.75 59 THR B O 1
ATOM 5141 N N . GLY B 1 60 ? -32.188 47.219 -0.141 1 35.28 60 GLY B N 1
ATOM 5142 C CA . GLY B 1 60 ? -32.406 48.5 -0.823 1 35.28 60 GLY B CA 1
ATOM 5143 C C . GLY B 1 60 ? -33.125 49.531 0.036 1 35.28 60 GLY B C 1
ATOM 5144 O O . GLY B 1 60 ? -33.344 50.656 -0.399 1 35.28 60 GLY B O 1
ATOM 5145 N N . ASP B 1 61 ? -34.25 49.219 0.738 1 35.06 61 ASP B N 1
ATOM 5146 C CA . ASP B 1 61 ? -35.094 50.312 1.232 1 35.06 61 ASP B CA 1
ATOM 5147 C C . ASP B 1 61 ? -34.344 51.125 2.295 1 35.06 61 ASP B C 1
ATOM 5149 O O . ASP B 1 61 ? -34.938 51.969 2.979 1 35.06 61 ASP B O 1
ATOM 5153 N N . GLY B 1 62 ? -33.219 51.75 2.328 1 31.86 62 GLY B N 1
ATOM 5154 C CA . GLY B 1 62 ? -32.5 52.719 3.158 1 31.86 62 GLY B CA 1
ATOM 5155 C C . GLY B 1 62 ? -32.5 52.344 4.625 1 31.86 62 GLY B C 1
ATOM 5156 O O . GLY B 1 62 ? -32.031 53.125 5.469 1 31.86 62 GLY B O 1
ATOM 5157 N N . ARG B 1 63 ? -33.469 51.656 5.125 1 34.53 63 ARG B N 1
ATOM 5158 C CA . ARG B 1 63 ? -33.469 51.656 6.582 1 34.53 63 ARG B CA 1
ATOM 5159 C C . ARG B 1 63 ? -32.344 50.75 7.117 1 34.53 63 ARG B C 1
ATOM 5161 O O . ARG B 1 63 ? -32.281 49.594 6.766 1 34.53 63 ARG B O 1
ATOM 5168 N N . LYS B 1 64 ? -31.359 51.531 7.461 1 31.45 64 LYS B N 1
ATOM 5169 C CA . LYS B 1 64 ? -30.266 50.906 8.227 1 31.45 64 LYS B CA 1
ATOM 5170 C C . LYS B 1 64 ? -30.812 50.031 9.344 1 31.45 64 LYS B C 1
ATOM 5172 O O . LYS B 1 64 ? -31.703 50.438 10.094 1 31.45 64 LYS B O 1
ATOM 5177 N N . PRO B 1 65 ? -30.859 48.75 9.312 1 31.05 65 PRO B N 1
ATOM 5178 C CA . PRO B 1 65 ? -31.359 48.156 10.555 1 31.05 65 PRO B CA 1
ATOM 5179 C C . PRO B 1 65 ? -30.844 48.875 11.805 1 31.05 65 PRO B C 1
ATOM 5181 O O . PRO B 1 65 ? -29.75 49.469 11.773 1 31.05 65 PRO B O 1
ATOM 5184 N N . SER B 1 66 ? -31.75 49.5 12.625 1 26.81 66 SER B N 1
ATOM 5185 C CA . SER B 1 66 ? -31.453 50.125 13.922 1 26.81 66 SER B CA 1
ATOM 5186 C C . SER B 1 66 ? -30.469 49.25 14.711 1 26.81 66 SER B C 1
ATOM 5188 O O . SER B 1 66 ? -30.641 48.031 14.812 1 26.81 66 SER B O 1
ATOM 5190 N N . ASN B 1 67 ? -29.172 49.594 14.844 1 27.05 67 ASN B N 1
ATOM 5191 C CA . ASN B 1 67 ? -28.031 49.188 15.68 1 27.05 67 ASN B CA 1
ATOM 5192 C C . ASN B 1 67 ? -28.469 48.938 17.109 1 27.05 67 ASN B C 1
ATOM 5194 O O . ASN B 1 67 ? -27.625 48.875 18.016 1 27.05 67 ASN B O 1
ATOM 5198 N N . ASP B 1 68 ? -29.672 49.25 17.594 1 27.11 68 ASP B N 1
ATOM 5199 C CA . ASP B 1 68 ? -29.812 49.25 19.047 1 27.11 68 ASP B CA 1
ATOM 5200 C C . ASP B 1 68 ? -29.719 47.812 19.594 1 27.11 68 ASP B C 1
ATOM 5202 O O . ASP B 1 68 ? -29.859 47.594 20.797 1 27.11 68 ASP B O 1
ATOM 5206 N N . ALA B 1 69 ? -30.234 46.906 18.969 1 27.45 69 ALA B N 1
ATOM 5207 C CA . ALA B 1 69 ? -29.984 45.688 19.75 1 27.45 69 ALA B CA 1
ATOM 5208 C C . ALA B 1 69 ? -28.5 45.438 19.922 1 27.45 69 ALA B C 1
ATOM 5210 O O . ALA B 1 69 ? -27.75 45.406 18.938 1 27.45 69 ALA B O 1
ATOM 5211 N N . LYS B 1 70 ? -27.953 45.625 21.125 1 27.8 70 LYS B N 1
ATOM 5212 C CA . LYS B 1 70 ? -26.625 45.5 21.719 1 27.8 70 LYS B CA 1
ATOM 5213 C C . LYS B 1 70 ? -25.891 44.281 21.125 1 27.8 70 LYS B C 1
ATOM 5215 O O . LYS B 1 70 ? -26.391 43.156 21.156 1 27.8 70 LYS B O 1
ATOM 5220 N N . ARG B 1 71 ? -25.094 44.531 20.234 1 28.45 71 ARG B N 1
ATOM 5221 C CA . ARG B 1 71 ? -23.953 43.781 19.734 1 28.45 71 ARG B CA 1
ATOM 5222 C C . ARG B 1 71 ? -23.172 43.156 20.859 1 28.45 71 ARG B C 1
ATOM 5224 O O . ARG B 1 71 ? -22.25 43.75 21.422 1 28.45 71 ARG B O 1
ATOM 5231 N N . ALA B 1 72 ? -23.844 42.656 21.828 1 24.98 72 ALA B N 1
ATOM 5232 C CA . ALA B 1 72 ? -22.984 42.125 22.875 1 24.98 72 ALA B CA 1
ATOM 5233 C C . ALA B 1 72 ? -21.922 41.188 22.281 1 24.98 72 ALA B C 1
ATOM 5235 O O . ALA B 1 72 ? -21.219 40.5 23.016 1 24.98 72 ALA B O 1
ATOM 5236 N N . VAL B 1 73 ? -22.188 40.75 21.156 1 25.78 73 VAL B N 1
ATOM 5237 C CA . VAL B 1 73 ? -21.328 39.594 20.984 1 25.78 73 VAL B CA 1
ATOM 5238 C C . VAL B 1 73 ? -19.859 40.031 21.016 1 25.78 73 VAL B C 1
ATOM 5240 O O . VAL B 1 73 ? -19.516 41.094 20.547 1 25.78 73 VAL B O 1
ATOM 5243 N N . GLY B 1 74 ? -19.047 39.5 21.891 1 25.56 74 GLY B N 1
ATOM 5244 C CA . GLY B 1 74 ? -17.625 39.562 22.156 1 25.56 74 GLY B CA 1
ATOM 5245 C C . GLY B 1 74 ? -16.781 39.531 20.891 1 25.56 74 GLY B C 1
ATOM 5246 O O . GLY B 1 74 ? -16.344 38.5 20.438 1 25.56 74 GLY B O 1
ATOM 5247 N N . SER B 1 75 ? -17.203 40.219 19.844 1 25.8 75 SER B N 1
ATOM 5248 C CA . SER B 1 75 ? -16.156 40.594 18.891 1 25.8 75 SER B CA 1
ATOM 5249 C C . SER B 1 75 ? -14.969 41.25 19.594 1 25.8 75 SER B C 1
ATOM 5251 O O . SER B 1 75 ? -15.125 42.25 20.281 1 25.8 75 SER B O 1
ATOM 5253 N N . VAL B 1 76 ? -14.164 40.531 20.281 1 27.89 76 VAL B N 1
ATOM 5254 C CA . VAL B 1 76 ? -12.984 41.375 20.531 1 27.89 76 VAL B CA 1
ATOM 5255 C C . VAL B 1 76 ? -12.688 42.219 19.312 1 27.89 76 VAL B C 1
ATOM 5257 O O . VAL B 1 76 ? -12.43 41.719 18.219 1 27.89 76 VAL B O 1
ATOM 5260 N N . GLN B 1 77 ? -13.352 43.281 19.172 1 25.61 77 GLN B N 1
ATOM 5261 C CA . GLN B 1 77 ? -12.82 44.375 18.359 1 25.61 77 GLN B CA 1
ATOM 5262 C C . GLN B 1 77 ? -11.312 44.531 18.562 1 25.61 77 GLN B C 1
ATOM 5264 O O . GLN B 1 77 ? -10.875 45.031 19.594 1 25.61 77 GLN B O 1
ATOM 5269 N N . TYR B 1 78 ? -10.469 43.5 18.172 1 29.03 78 TYR B N 1
ATOM 5270 C CA . TYR B 1 78 ? -9.164 44.125 18.062 1 29.03 78 TYR B CA 1
ATOM 5271 C C . TYR B 1 78 ? -9.289 45.531 17.469 1 29.03 78 TYR B C 1
ATOM 5273 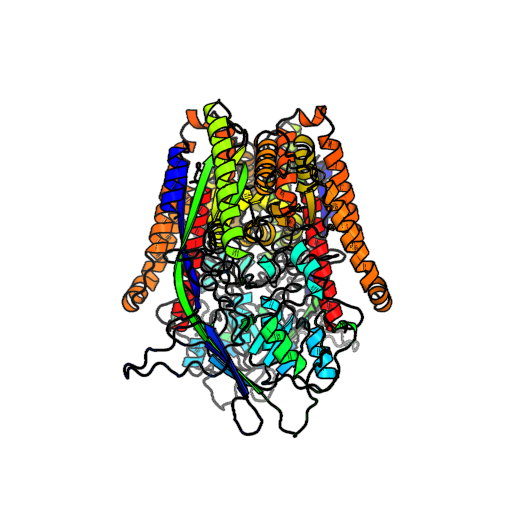O O . TYR B 1 78 ? -10.164 45.781 16.641 1 29.03 78 TYR B O 1
ATOM 5281 N N . GLU B 1 79 ? -9.039 46.562 18.188 1 27.73 79 GLU B N 1
ATOM 5282 C CA . GLU B 1 79 ? -8.805 47.906 17.656 1 27.73 79 GLU B CA 1
ATOM 5283 C C . GLU B 1 79 ? -8.414 47.844 16.188 1 27.73 79 GLU B C 1
ATOM 5285 O O . GLU B 1 79 ? -7.68 46.969 15.758 1 27.73 79 GLU B O 1
ATOM 5290 N N . SER B 1 80 ? -9.227 48.438 15.344 1 29.97 80 SER B N 1
ATOM 5291 C CA . SER B 1 80 ? -8.953 48.875 13.984 1 29.97 80 SER B CA 1
ATOM 5292 C C . SER B 1 80 ? -7.48 49.219 13.797 1 29.97 80 SER B C 1
ATOM 5294 O O . SER B 1 80 ? -7.035 50.312 14.172 1 29.97 80 SER B O 1
ATOM 5296 N N . ASP B 1 81 ? -6.488 48.594 14.25 1 30.19 81 ASP B N 1
ATOM 5297 C CA . ASP B 1 81 ? -5.398 49.219 13.492 1 30.19 81 ASP B CA 1
ATOM 5298 C C . ASP B 1 81 ? -5.777 49.375 12.023 1 30.19 81 ASP B C 1
ATOM 5300 O O . ASP B 1 81 ? -6.555 48.594 11.484 1 30.19 81 ASP B O 1
ATOM 5304 N N . SER B 1 82 ? -5.848 50.562 11.383 1 31.72 82 SER B N 1
ATOM 5305 C CA . SER B 1 82 ? -6.031 51 10.008 1 31.72 82 SER B CA 1
ATOM 5306 C C . SER B 1 82 ? -5.73 49.906 9.016 1 31.72 82 SER B C 1
ATOM 5308 O O . SER B 1 82 ? -5.789 50.125 7.801 1 31.72 82 SER B O 1
ATOM 5310 N N . THR B 1 83 ? -4.949 48.906 9.391 1 33.44 83 THR B N 1
ATOM 5311 C CA . THR B 1 83 ? -4.641 48 8.297 1 33.44 83 THR B CA 1
ATOM 5312 C C . THR B 1 83 ? -5.836 47.094 7.977 1 33.44 83 THR B C 1
ATOM 5314 O O . THR B 1 83 ? -6.582 46.719 8.875 1 33.44 83 THR B O 1
ATOM 5317 N N . ASN B 1 84 ? -6.621 47.156 6.824 1 33.84 84 ASN B N 1
ATOM 5318 C CA . ASN B 1 84 ? -7.602 46.438 6.004 1 33.84 84 ASN B CA 1
ATOM 5319 C C . ASN B 1 84 ? -7.602 44.938 6.293 1 33.84 84 ASN B C 1
ATOM 5321 O O . ASN B 1 84 ? -7.348 44.125 5.402 1 33.84 84 ASN B O 1
ATOM 5325 N N . ASN B 1 85 ? -7.234 44.5 7.406 1 37.06 85 ASN B N 1
ATOM 5326 C CA . ASN B 1 85 ? -7.215 43.031 7.523 1 37.06 85 ASN B CA 1
ATOM 5327 C C . ASN B 1 85 ? -8.625 42.469 7.656 1 37.06 85 ASN B C 1
ATOM 5329 O O . ASN B 1 85 ? -9.414 42.938 8.484 1 37.06 85 ASN B O 1
ATOM 5333 N N . PRO B 1 86 ? -9.297 41.844 6.684 1 41 86 PRO B N 1
ATOM 5334 C CA . PRO B 1 86 ? -10.633 41.25 6.691 1 41 86 PRO B CA 1
ATOM 5335 C C . PRO B 1 86 ? -10.914 40.469 7.969 1 41 86 PRO B C 1
ATOM 5337 O O . PRO B 1 86 ? -9.992 39.938 8.594 1 41 86 PRO B O 1
ATOM 5340 N N . PRO B 1 87 ? -12.055 40.75 8.68 1 43.56 87 PRO B N 1
ATOM 5341 C CA . PRO B 1 87 ? -12.484 40.094 9.914 1 43.56 87 PRO B CA 1
ATOM 5342 C C . PRO B 1 87 ? -12.336 38.562 9.859 1 43.56 87 PRO B C 1
ATOM 5344 O O . PRO B 1 87 ? -12.492 37.969 8.789 1 43.56 87 PRO B O 1
ATOM 5347 N N . THR B 1 88 ? -11.539 37.969 10.781 1 54.09 88 THR B N 1
ATOM 5348 C CA . THR B 1 88 ? -11.281 36.531 10.945 1 54.09 88 THR B CA 1
ATOM 5349 C C . THR B 1 88 ? -12.586 35.781 11.141 1 54.09 88 THR B C 1
ATOM 5351 O O . THR B 1 88 ? -13.352 36.062 12.07 1 54.09 88 THR B O 1
ATOM 5354 N N . VAL B 1 89 ? -13.281 35.125 10.18 1 66.5 89 VAL B N 1
ATOM 5355 C CA . VAL B 1 89 ? -14.492 34.312 10.18 1 66.5 89 VAL B CA 1
ATOM 5356 C C . VAL B 1 89 ? -14.18 32.906 10.727 1 66.5 89 VAL B C 1
ATOM 5358 O O . VAL B 1 89 ? -13.195 32.281 10.312 1 66.5 89 VAL B O 1
ATOM 5361 N N . MET B 1 90 ? -14.945 32.531 11.859 1 74.56 90 MET B N 1
ATOM 5362 C CA . MET B 1 90 ? -14.836 31.172 12.367 1 74.56 90 MET B CA 1
ATOM 5363 C C . MET B 1 90 ? -15.727 30.219 11.578 1 74.56 90 MET B C 1
ATOM 5365 O O . MET B 1 90 ? -16.938 30.422 11.508 1 74.56 90 MET B O 1
ATOM 5369 N N . TYR B 1 91 ? -15.148 29.344 10.93 1 79.56 91 TYR B N 1
ATOM 5370 C CA . TYR B 1 91 ? -15.914 28.312 10.227 1 79.56 91 TYR B CA 1
ATOM 5371 C C . TYR B 1 91 ? -15.117 27.016 10.133 1 79.56 91 TYR B C 1
ATOM 5373 O O . TYR B 1 91 ? -13.906 27.016 10.367 1 79.56 91 TYR B O 1
ATOM 5381 N N . MET B 1 92 ? -15.727 25.953 9.969 1 80 92 MET B N 1
ATOM 5382 C CA . MET B 1 92 ? -15.078 24.672 9.758 1 80 92 MET B CA 1
ATOM 5383 C C . MET B 1 92 ? -15.062 24.297 8.273 1 80 92 MET B C 1
ATOM 5385 O O . MET B 1 92 ? -16.125 24.125 7.664 1 80 92 MET B O 1
ATOM 5389 N N . PRO B 1 93 ? -13.859 24.109 7.789 1 80.69 93 PRO B N 1
ATOM 5390 C CA . PRO B 1 93 ? -13.797 23.688 6.387 1 80.69 93 PRO B CA 1
ATOM 5391 C C . PRO B 1 93 ? -14.508 22.359 6.137 1 80.69 93 PRO B C 1
ATOM 5393 O O . PRO B 1 93 ? -14.406 21.438 6.945 1 80.69 93 PRO B O 1
ATOM 5396 N N . PHE B 1 94 ? -15.336 22.359 5.039 1 84.06 94 PHE B N 1
ATOM 5397 C CA . PHE B 1 94 ? -16.016 21.172 4.504 1 84.06 94 PHE B CA 1
ATOM 5398 C C . PHE B 1 94 ? -17.203 20.797 5.379 1 84.06 94 PHE B C 1
ATOM 5400 O O . PHE B 1 94 ? -17.75 19.703 5.238 1 84.06 94 PHE B O 1
ATOM 5407 N N . SER B 1 95 ? -17.516 21.656 6.285 1 86.88 95 SER B N 1
ATOM 5408 C CA . SER B 1 95 ? -18.75 21.453 7.035 1 86.88 95 SER B CA 1
ATOM 5409 C C . SER B 1 95 ? -19.953 21.359 6.102 1 86.88 95 SER B C 1
ATOM 5411 O O . SER B 1 95 ? -19.969 21.953 5.027 1 86.88 95 SER B O 1
ATOM 5413 N N . GLY B 1 96 ? -20.906 20.625 6.535 1 88.38 96 GLY B N 1
ATOM 5414 C CA . GLY B 1 96 ? -22.172 20.641 5.816 1 88.38 96 GLY B CA 1
ATOM 5415 C C . GLY B 1 96 ? -22.891 21.969 5.902 1 88.38 96 GLY B C 1
ATOM 5416 O O . GLY B 1 96 ? -22.703 22.734 6.859 1 88.38 96 GLY B O 1
ATOM 5417 N N . SER B 1 97 ? -23.688 22.234 4.848 1 90.75 97 SER B N 1
ATOM 5418 C CA . SER B 1 97 ? -24.547 23.406 4.84 1 90.75 97 SER B CA 1
ATOM 5419 C C . SER B 1 97 ? -26 23.031 5.098 1 90.75 97 SER B C 1
ATOM 5421 O O . SER B 1 97 ? -26.391 21.875 4.902 1 90.75 97 SER B O 1
ATOM 5423 N N . GLY B 1 98 ? -26.719 24.047 5.621 1 93.06 98 GLY B N 1
ATOM 5424 C CA . GLY B 1 98 ? -28.141 23.812 5.824 1 93.06 98 GLY B CA 1
ATOM 5425 C C . GLY B 1 98 ? -28.656 24.406 7.125 1 93.06 98 GLY B C 1
ATOM 5426 O O . GLY B 1 98 ? -27.891 24.953 7.914 1 93.06 98 GLY B O 1
ATOM 5427 N N . GLN B 1 99 ? -29.969 24.328 7.211 1 96 99 GLN B N 1
ATOM 5428 C CA . GLN B 1 99 ? -30.641 24.797 8.422 1 96 99 GLN B CA 1
ATOM 5429 C C . GLN B 1 99 ? -31.141 23.625 9.258 1 96 99 GLN B C 1
ATOM 5431 O O . GLN B 1 99 ? -31.875 22.766 8.758 1 96 99 GLN B O 1
ATOM 5436 N N . VAL B 1 100 ? -30.672 23.594 10.445 1 97.25 100 VAL B N 1
ATOM 5437 C CA . VAL B 1 100 ? -31.109 22.547 11.367 1 97.25 100 VAL B CA 1
ATOM 5438 C C . VAL B 1 100 ? -31.594 23.172 12.672 1 97.25 100 VAL B C 1
ATOM 5440 O O . VAL B 1 100 ? -31.156 24.266 13.039 1 97.25 100 VAL B O 1
ATOM 5443 N N . GLN B 1 101 ? -32.5 22.516 13.289 1 96.56 101 GLN B N 1
ATOM 5444 C CA . GLN B 1 101 ? -33.031 22.938 14.57 1 96.56 101 GLN B CA 1
ATOM 5445 C C . GLN B 1 101 ? -33.25 21.766 15.516 1 96.56 101 GLN B C 1
ATOM 5447 O O . GLN B 1 101 ? -33.688 20.688 15.086 1 96.56 101 GLN B O 1
ATOM 5452 N N . GLY B 1 102 ? -32.812 21.922 16.734 1 94.81 102 GLY B N 1
ATOM 5453 C CA . GLY B 1 102 ? -32.969 20.875 17.734 1 94.81 102 GLY B CA 1
ATOM 5454 C C . GLY B 1 102 ? -32.5 21.281 19.109 1 94.81 102 GLY B C 1
ATOM 5455 O O . GLY B 1 102 ? -31.922 22.344 19.281 1 94.81 102 GLY B O 1
ATOM 5456 N N . GLU B 1 103 ? -32.906 20.438 20.094 1 94.75 103 GLU B N 1
ATOM 5457 C CA . GLU B 1 103 ? -32.406 20.641 21.453 1 94.75 103 GLU B CA 1
ATOM 5458 C C . GLU B 1 103 ? -30.906 20.484 21.516 1 94.75 103 GLU B C 1
ATOM 5460 O O . GLU B 1 103 ? -30.312 19.734 20.734 1 94.75 103 GLU B O 1
ATOM 5465 N N . LEU B 1 104 ? -30.344 21.188 22.438 1 95.81 104 LEU B N 1
ATOM 5466 C CA . LEU B 1 104 ? -28.891 21.141 22.625 1 95.81 104 LEU B CA 1
ATOM 5467 C C . LEU B 1 104 ? -28.5 20.031 23.594 1 95.81 104 LEU B C 1
ATOM 5469 O O . LEU B 1 104 ? -29.141 19.875 24.641 1 95.81 104 LEU B O 1
ATOM 5473 N N . VAL B 1 105 ? -27.516 19.266 23.203 1 96.94 105 VAL B N 1
ATOM 5474 C CA . VAL B 1 105 ? -26.969 18.234 24.078 1 96.94 105 VAL B CA 1
ATOM 5475 C C . VAL B 1 105 ? -25.469 18.438 24.234 1 96.94 105 VAL B C 1
ATOM 5477 O O . VAL B 1 105 ? -24.75 18.531 23.234 1 96.94 105 VAL B O 1
ATOM 5480 N N . TYR B 1 106 ? -25 18.516 25.469 1 97.94 106 TYR B N 1
ATOM 5481 C CA . TYR B 1 106 ? -23.562 18.562 25.734 1 97.94 106 TYR B CA 1
ATOM 5482 C C . TYR B 1 106 ? -22.969 17.156 25.672 1 97.94 106 TYR B C 1
ATOM 5484 O O . TYR B 1 106 ? -23.297 16.297 26.484 1 97.94 106 TYR B O 1
ATOM 5492 N N . VAL B 1 107 ? -22 17.016 24.781 1 97 107 VAL B N 1
ATOM 5493 C CA . VAL B 1 107 ? -21.531 15.664 24.5 1 97 107 VAL B CA 1
ATOM 5494 C C . VAL B 1 107 ? -20.047 15.539 24.891 1 97 107 VAL B C 1
ATOM 5496 O O . VAL B 1 107 ? -19.328 14.703 24.328 1 97 107 VAL B O 1
ATOM 5499 N N . HIS B 1 108 ? -19.562 16.375 25.672 1 95.81 108 HIS B N 1
ATOM 5500 C CA . HIS B 1 108 ? -18.156 16.359 26.078 1 95.81 108 HIS B CA 1
ATOM 5501 C C . HIS B 1 108 ? -17.234 16.453 24.875 1 95.81 108 HIS B C 1
ATOM 5503 O O . HIS B 1 108 ? -17.25 17.453 24.156 1 95.81 108 HIS B O 1
ATOM 5509 N N . TYR B 1 109 ? -16.547 15.352 24.547 1 91.31 109 TYR B N 1
ATOM 5510 C CA . TYR B 1 109 ? -15.688 15.375 23.375 1 91.31 109 TYR B CA 1
ATOM 5511 C C . TYR B 1 109 ? -16.344 14.648 22.203 1 91.31 109 TYR B C 1
ATOM 5513 O O . TYR B 1 109 ? -15.766 14.586 21.109 1 91.31 109 TYR B O 1
ATOM 5521 N N . ALA B 1 110 ? -17.516 14.141 22.375 1 93.62 110 ALA B N 1
ATOM 5522 C CA . ALA B 1 110 ? -18.266 13.391 21.375 1 93.62 110 ALA B CA 1
ATOM 5523 C C . ALA B 1 110 ? -17.516 12.125 20.969 1 93.62 110 ALA B C 1
ATOM 5525 O O . ALA B 1 110 ? -17.5 11.758 19.781 1 93.62 110 ALA B O 1
ATOM 5526 N N . SER B 1 111 ? -16.844 11.562 21.859 1 86.06 111 SER B N 1
ATOM 5527 C CA . SER B 1 111 ? -16.297 10.234 21.609 1 86.06 111 SER B CA 1
ATOM 5528 C C . SER B 1 111 ? -17.391 9.18 21.547 1 86.06 111 SER B C 1
ATOM 5530 O O . SER B 1 111 ? -18.531 9.445 21.953 1 86.06 111 SER B O 1
ATOM 5532 N N . GLN B 1 112 ? -17.078 8.047 21 1 80.19 112 GLN B N 1
ATOM 5533 C CA . GLN B 1 112 ? -18.062 6.973 21 1 80.19 112 GLN B CA 1
ATOM 5534 C C . GLN B 1 112 ? -18.5 6.621 22.438 1 80.19 112 GLN B C 1
ATOM 5536 O O . GLN B 1 112 ? -19.672 6.348 22.688 1 80.19 112 GLN B O 1
ATOM 5541 N N . GLY B 1 113 ? -17.531 6.594 23.344 1 81.5 113 GLY B N 1
ATOM 5542 C CA . GLY B 1 113 ? -17.844 6.363 24.734 1 81.5 113 GLY B CA 1
ATOM 5543 C C . GLY B 1 113 ? -18.75 7.426 25.344 1 81.5 113 GLY B C 1
ATOM 5544 O O . GLY B 1 113 ? -19.641 7.117 26.125 1 81.5 113 GLY B O 1
ATOM 5545 N N . ASP B 1 114 ? -18.484 8.68 25 1 90 114 ASP B N 1
ATOM 5546 C CA . ASP B 1 114 ? -19.328 9.781 25.469 1 90 114 ASP B CA 1
ATOM 5547 C C . ASP B 1 114 ? -20.766 9.609 25.016 1 90 114 ASP B C 1
ATOM 5549 O O . ASP B 1 114 ? -21.703 9.758 25.812 1 90 114 ASP B O 1
ATOM 5553 N N . LEU B 1 115 ? -20.969 9.289 23.781 1 91.94 115 LEU B N 1
ATOM 5554 C CA . LEU B 1 115 ? -22.312 9.156 23.219 1 91.94 115 LEU B CA 1
ATOM 5555 C C . LEU B 1 115 ? -23.031 7.945 23.812 1 91.94 115 LEU B C 1
ATOM 5557 O O . LEU B 1 115 ? -24.25 7.98 24.031 1 91.94 115 LEU B O 1
ATOM 5561 N N . LEU B 1 116 ? -22.25 6.918 24 1 86.38 116 LEU B N 1
ATOM 5562 C CA . LEU B 1 116 ? -22.828 5.746 24.656 1 86.38 116 LEU B CA 1
ATOM 5563 C C . LEU B 1 116 ? -23.297 6.078 26.062 1 86.38 116 LEU B C 1
ATOM 5565 O O . LEU B 1 116 ? -24.359 5.621 26.5 1 86.38 116 LEU B O 1
ATOM 5569 N N . LEU B 1 117 ? -22.469 6.777 26.781 1 88.12 117 LEU B N 1
ATOM 5570 C CA . LEU B 1 117 ? -22.844 7.18 28.125 1 88.12 117 LEU B CA 1
ATOM 5571 C C . LEU B 1 117 ? -24.125 8 28.125 1 88.12 117 LEU B C 1
ATOM 5573 O O . LEU B 1 117 ? -24.953 7.863 29.031 1 88.12 117 LEU B O 1
ATOM 5577 N N . LEU B 1 118 ? -24.25 8.836 27.219 1 94 118 LEU B N 1
ATOM 5578 C CA . LEU B 1 118 ? -25.453 9.648 27.094 1 94 118 LEU B CA 1
ATOM 5579 C C . LEU B 1 118 ? -26.688 8.773 26.828 1 94 118 LEU B C 1
ATOM 5581 O O . LEU B 1 118 ? -27.734 8.953 27.453 1 94 118 LEU B O 1
ATOM 5585 N N . THR B 1 119 ? -26.531 7.859 25.922 1 90 119 THR B N 1
ATOM 5586 C CA . THR B 1 119 ? -27.625 6.949 25.594 1 90 119 THR B CA 1
ATOM 5587 C C . THR B 1 119 ? -28 6.109 26.812 1 90 119 THR B C 1
ATOM 5589 O O . THR B 1 119 ? -29.188 5.906 27.094 1 90 119 THR B O 1
ATOM 5592 N N . GLU B 1 120 ? -27.016 5.664 27.484 1 88.12 120 GLU B N 1
ATOM 5593 C CA . GLU B 1 120 ? -27.25 4.871 28.688 1 88.12 120 GLU B CA 1
ATOM 5594 C C . GLU B 1 120 ? -27.906 5.707 29.781 1 88.12 120 GLU B C 1
ATOM 5596 O O . GLU B 1 120 ? -28.578 5.168 30.656 1 88.12 120 GLU B O 1
ATOM 5601 N N . SER B 1 121 ? -27.703 6.965 29.734 1 90.12 121 SER B N 1
ATOM 5602 C CA . SER B 1 121 ? -28.297 7.883 30.703 1 90.12 121 SER B CA 1
ATOM 5603 C C . SER B 1 121 ? -29.672 8.352 30.25 1 90.12 121 SER B C 1
ATOM 5605 O O . SER B 1 121 ? -30.203 9.336 30.766 1 90.12 121 SER B O 1
ATOM 5607 N N . ASN B 1 122 ? -30.172 7.777 29.172 1 90.44 122 ASN B N 1
ATOM 5608 C CA . ASN B 1 122 ? -31.5 8.008 28.625 1 90.44 122 ASN B CA 1
ATOM 5609 C C . ASN B 1 122 ? -31.625 9.414 28.031 1 90.44 122 ASN B C 1
ATOM 5611 O O . ASN B 1 122 ? -32.656 10.062 28.172 1 90.44 122 ASN B O 1
ATOM 5615 N N . ILE B 1 123 ? -30.578 9.891 27.594 1 92.31 123 ILE B N 1
ATOM 5616 C CA . ILE B 1 123 ? -30.594 11.141 26.828 1 92.31 123 ILE B CA 1
ATOM 5617 C C . ILE B 1 123 ? -30.703 10.836 25.344 1 92.31 123 ILE B C 1
ATOM 5619 O O . ILE B 1 123 ? -29.859 10.133 24.781 1 92.31 123 ILE B O 1
ATOM 5623 N N . ASP B 1 124 ? -31.672 11.406 24.703 1 90.44 124 ASP B N 1
ATOM 5624 C CA . ASP B 1 124 ? -31.891 11.172 23.281 1 90.44 124 ASP B CA 1
ATOM 5625 C C . ASP B 1 124 ? -30.922 12.008 22.438 1 90.44 124 ASP B C 1
ATOM 5627 O O . ASP B 1 124 ? -30.781 13.211 22.656 1 90.44 124 ASP B O 1
ATOM 5631 N N . LEU B 1 125 ? -30.359 11.414 21.453 1 94.81 125 LEU B N 1
ATOM 5632 C CA . LEU B 1 125 ? -29.391 12.102 20.609 1 94.81 125 LEU B CA 1
ATOM 5633 C C . LEU B 1 125 ? -29.984 12.398 19.234 1 94.81 125 LEU B C 1
ATOM 5635 O O . LEU B 1 125 ? -29.609 13.383 18.594 1 94.81 125 LEU B O 1
ATOM 5639 N N . SER B 1 126 ? -30.875 11.57 18.781 1 93.88 126 SER B N 1
ATOM 5640 C CA . SER B 1 126 ? -31.391 11.672 17.422 1 93.88 126 SER B CA 1
ATOM 5641 C C . SER B 1 126 ? -32.094 13.008 17.188 1 93.88 126 SER B C 1
ATOM 5643 O O . SER B 1 126 ? -32.969 13.398 17.969 1 93.88 126 SER B O 1
ATOM 5645 N N . GLY B 1 127 ? -31.672 13.688 16.156 1 94.19 127 GLY B N 1
ATOM 5646 C CA . GLY B 1 127 ? -32.312 14.93 15.758 1 94.19 127 GLY B CA 1
ATOM 5647 C C . GLY B 1 127 ? -31.875 16.125 16.594 1 94.19 127 GLY B C 1
ATOM 5648 O O . GLY B 1 127 ? -32.375 17.234 16.391 1 94.19 127 GLY B O 1
ATOM 5649 N N . LYS B 1 128 ? -31.016 15.961 17.516 1 96.31 128 LYS B N 1
ATOM 5650 C CA . LYS B 1 128 ? -30.547 17.031 18.406 1 96.31 128 LYS B CA 1
ATOM 5651 C C . LYS B 1 128 ? -29.266 17.672 17.875 1 96.31 128 LYS B C 1
ATOM 5653 O O . LYS B 1 128 ? -28.703 17.203 16.891 1 96.31 128 LYS B O 1
ATOM 5658 N N . ILE B 1 129 ? -28.891 18.766 18.469 1 97.62 129 ILE B N 1
ATOM 5659 C CA . ILE B 1 129 ? -27.656 19.469 18.141 1 97.62 129 ILE B CA 1
ATOM 5660 C C . ILE B 1 129 ? -26.625 19.266 19.25 1 97.62 129 ILE B C 1
ATOM 5662 O O . ILE B 1 129 ? -26.938 19.5 20.422 1 97.62 129 ILE B O 1
ATOM 5666 N N . ALA B 1 130 ? -25.469 18.812 18.859 1 98.12 130 ALA B N 1
ATOM 5667 C CA . ALA B 1 130 ? -24.406 18.531 19.828 1 98.12 130 ALA B CA 1
ATOM 5668 C C . ALA B 1 130 ? -23.578 19.797 20.094 1 98.12 130 ALA B C 1
ATOM 5670 O O . ALA B 1 130 ? -23.328 20.578 19.188 1 98.12 130 ALA B O 1
ATOM 5671 N N . ILE B 1 131 ? -23.172 20.031 21.266 1 97.56 131 ILE B N 1
ATOM 5672 C CA . ILE B 1 131 ? -22.125 20.969 21.641 1 97.56 131 ILE B CA 1
ATOM 5673 C C . ILE B 1 131 ? -20.984 20.234 22.312 1 97.56 131 ILE B C 1
ATOM 5675 O O . ILE B 1 131 ? -21.188 19.531 23.312 1 97.56 131 ILE B O 1
ATOM 5679 N N . ALA B 1 132 ? -19.828 20.328 21.734 1 95.5 132 ALA B N 1
ATOM 5680 C CA . ALA B 1 132 ? -18.688 19.516 22.156 1 95.5 132 ALA B CA 1
ATOM 5681 C C . ALA B 1 132 ? -17.438 20.375 22.359 1 95.5 132 ALA B C 1
ATOM 5683 O O . ALA B 1 132 ? -17.266 21.391 21.688 1 95.5 132 ALA B O 1
ATOM 5684 N N . ARG B 1 133 ? -16.625 19.859 23.25 1 91.38 133 ARG B N 1
ATOM 5685 C CA . ARG B 1 133 ? -15.297 20.453 23.422 1 91.38 133 ARG B CA 1
ATOM 5686 C C . ARG B 1 133 ? -14.383 20.062 22.25 1 91.38 133 ARG B C 1
ATOM 5688 O O . ARG B 1 133 ? -14.422 18.938 21.766 1 91.38 133 ARG B O 1
ATOM 5695 N N . GLN B 1 134 ? -13.641 21 21.766 1 81.69 134 GLN B N 1
ATOM 5696 C CA . GLN B 1 134 ? -12.695 20.688 20.703 1 81.69 134 GLN B CA 1
ATOM 5697 C C . GLN B 1 134 ? -11.258 20.781 21.188 1 81.69 134 GLN B C 1
ATOM 5699 O O . GLN B 1 134 ? -10.969 21.438 22.188 1 81.69 134 GLN B O 1
ATOM 5704 N N . GLY B 1 135 ? -10.359 20.109 20.484 1 71 135 GLY B N 1
ATOM 5705 C CA . GLY B 1 135 ? -8.938 20.266 20.703 1 71 135 GLY B CA 1
ATOM 5706 C C . GLY B 1 135 ? -8.258 19 21.188 1 71 135 GLY B C 1
ATOM 5707 O O . GLY B 1 135 ? -7.039 18.859 21.062 1 71 135 GLY B O 1
ATOM 5708 N N . THR B 1 136 ? -9 18.109 21.766 1 69.12 136 THR B N 1
ATOM 5709 C CA . THR B 1 136 ? -8.383 16.891 22.297 1 69.12 136 THR B CA 1
ATOM 5710 C C . THR B 1 136 ? -8.562 15.719 21.344 1 69.12 136 THR B C 1
ATOM 5712 O O . THR B 1 136 ? -7.812 14.75 21.391 1 69.12 136 THR B O 1
ATOM 5715 N N . MET B 1 137 ? -9.562 15.789 20.625 1 72.44 137 MET B N 1
ATOM 5716 C CA . MET B 1 137 ? -9.867 14.797 19.609 1 72.44 137 MET B CA 1
ATOM 5717 C C . MET B 1 137 ? -9.914 15.43 18.219 1 72.44 137 MET B C 1
ATOM 5719 O O . MET B 1 137 ? -10.117 16.641 18.094 1 72.44 137 MET B O 1
ATOM 5723 N N . MET B 1 138 ? -9.648 14.57 17.25 1 72.62 138 MET B N 1
ATOM 5724 C CA . MET B 1 138 ? -9.789 15.102 15.891 1 72.62 138 MET B CA 1
ATOM 5725 C C . MET B 1 138 ? -11.242 15.461 15.594 1 72.62 138 MET B C 1
ATOM 5727 O O . MET B 1 138 ? -12.156 14.703 15.906 1 72.62 138 MET B O 1
ATOM 5731 N N . VAL B 1 139 ? -11.391 16.547 15.039 1 78.81 139 VAL B N 1
ATOM 5732 C CA . VAL B 1 139 ? -12.734 17.047 14.742 1 78.81 139 VAL B CA 1
ATOM 5733 C C . VAL B 1 139 ? -13.453 16.062 13.812 1 78.81 139 VAL B C 1
ATOM 5735 O O . VAL B 1 139 ? -14.656 15.844 13.953 1 78.81 139 VAL B O 1
ATOM 5738 N N . ALA B 1 140 ? -12.688 15.539 12.875 1 77.5 140 ALA B N 1
ATOM 5739 C CA . ALA B 1 140 ? -13.297 14.594 11.945 1 77.5 140 ALA B CA 1
ATOM 5740 C C . ALA B 1 140 ? -13.938 13.422 12.688 1 77.5 140 ALA B C 1
ATOM 5742 O O . ALA B 1 140 ? -14.984 12.914 12.273 1 77.5 140 ALA B O 1
ATOM 5743 N N . ASP B 1 141 ? -13.305 12.992 13.711 1 78 141 ASP B N 1
ATOM 5744 C CA . ASP B 1 141 ? -13.844 11.898 14.508 1 78 141 ASP B CA 1
ATOM 5745 C C . ASP B 1 141 ? -15.086 12.344 15.281 1 78 141 ASP B C 1
ATOM 5747 O O . ASP B 1 141 ? -16.031 11.57 15.43 1 78 141 ASP B O 1
ATOM 5751 N N . GLN B 1 142 ? -14.984 13.5 15.773 1 86 142 GLN B N 1
ATOM 5752 C CA . GLN B 1 142 ? -16.141 14.039 16.469 1 86 142 GLN B CA 1
ATOM 5753 C C . GLN B 1 142 ? -17.359 14.102 15.539 1 86 142 GLN B C 1
ATOM 5755 O O . GLN B 1 142 ? -18.453 13.688 15.914 1 86 142 GLN B O 1
ATOM 5760 N N . VAL B 1 143 ? -17.141 14.633 14.398 1 88.88 143 VAL B N 1
ATOM 5761 C CA . VAL B 1 143 ? -18.219 14.773 13.422 1 88.88 143 VAL B CA 1
ATOM 5762 C C . VAL B 1 143 ? -18.781 13.398 13.078 1 88.88 143 VAL B C 1
ATOM 5764 O O . VAL B 1 143 ? -20 13.219 13.055 1 88.88 143 VAL B O 1
ATOM 5767 N N . ARG B 1 144 ? -17.922 12.508 12.797 1 85.25 144 ARG B N 1
ATOM 5768 C CA . ARG B 1 144 ? -18.344 11.148 12.453 1 85.25 144 ARG B CA 1
ATOM 5769 C C . ARG B 1 144 ? -19.203 10.555 13.555 1 85.25 144 ARG B C 1
ATOM 5771 O O . ARG B 1 144 ? -20.25 9.969 13.281 1 85.25 144 ARG B O 1
ATOM 5778 N N . ASN B 1 145 ? -18.75 10.656 14.805 1 88.19 145 ASN B N 1
ATOM 5779 C CA . ASN B 1 145 ? -19.484 10.102 15.938 1 88.19 145 ASN B CA 1
ATOM 5780 C C . ASN B 1 145 ? -20.844 10.758 16.094 1 88.19 145 ASN B C 1
ATOM 5782 O O . ASN B 1 145 ? -21.844 10.07 16.359 1 88.19 145 ASN B O 1
ATOM 5786 N N . VAL B 1 146 ? -20.891 12 15.938 1 94.69 146 VAL B N 1
ATOM 5787 C CA . VAL B 1 146 ? -22.125 12.758 16.078 1 94.69 146 VAL B CA 1
ATOM 5788 C C . VAL B 1 146 ? -23.094 12.359 14.961 1 94.69 146 VAL B C 1
ATOM 5790 O O . VAL B 1 146 ? -24.297 12.188 15.203 1 94.69 146 VAL B O 1
ATOM 5793 N N . GLU B 1 147 ? -22.594 12.25 13.75 1 93.81 147 GLU B N 1
ATOM 5794 C CA . GLU B 1 147 ? -23.406 11.805 12.633 1 93.81 147 GLU B CA 1
ATOM 5795 C C . GLU B 1 147 ? -23.938 10.391 12.859 1 93.81 147 GLU B C 1
ATOM 5797 O O . GLU B 1 147 ? -25.125 10.125 12.633 1 93.81 147 GLU B O 1
ATOM 5802 N N . GLU B 1 148 ? -23.078 9.578 13.312 1 90.62 148 GLU B N 1
ATOM 5803 C CA . GLU B 1 148 ? -23.469 8.195 13.578 1 90.62 148 GLU B CA 1
ATOM 5804 C C . GLU B 1 148 ? -24.5 8.109 14.695 1 90.62 148 GLU B C 1
ATOM 5806 O O . GLU B 1 148 ? -25.328 7.188 14.727 1 90.62 148 GLU B O 1
ATOM 5811 N N . GLY B 1 149 ? -24.453 9.008 15.547 1 93.31 149 GLY B N 1
ATOM 5812 C CA . GLY B 1 149 ? -25.406 9.078 16.641 1 93.31 149 GLY B CA 1
ATOM 5813 C C . GLY B 1 149 ? -26.75 9.625 16.203 1 93.31 149 GLY B C 1
ATOM 5814 O O . GLY B 1 149 ? -27.688 9.68 17 1 93.31 149 GLY B O 1
ATOM 5815 N N . GLY B 1 150 ? -26.844 10.078 14.984 1 95.12 150 GLY B N 1
ATOM 5816 C CA . GLY B 1 150 ? -28.109 10.562 14.445 1 95.12 150 GLY B CA 1
ATOM 5817 C C . GLY B 1 150 ? -28.359 12.031 14.75 1 95.12 150 GLY B C 1
ATOM 5818 O O . GLY B 1 150 ? -29.469 12.516 14.578 1 95.12 150 GLY B O 1
ATOM 5819 N N . MET B 1 151 ? -27.406 12.727 15.242 1 96.75 151 MET B N 1
ATOM 5820 C CA . MET B 1 151 ? -27.562 14.148 15.555 1 96.75 151 MET B CA 1
ATOM 5821 C C . MET B 1 151 ? -27.484 14.992 14.281 1 96.75 151 MET B C 1
ATOM 5823 O O . MET B 1 151 ? -26.984 14.539 13.258 1 96.75 151 MET B O 1
ATOM 5827 N N . LYS B 1 152 ? -28.016 16.234 14.375 1 96.75 152 LYS B N 1
ATOM 5828 C CA . LYS B 1 152 ? -28.219 16.969 13.133 1 96.75 152 LYS B CA 1
ATOM 5829 C C . LYS B 1 152 ? -27.234 18.125 13.016 1 96.75 152 LYS B C 1
ATOM 5831 O O . LYS B 1 152 ? -27.109 18.734 11.953 1 96.75 152 LYS B O 1
ATOM 5836 N N . GLY B 1 153 ? -26.484 18.422 14.016 1 96.94 153 GLY B N 1
ATOM 5837 C CA . GLY B 1 153 ? -25.5 19.5 14.008 1 96.94 153 GLY B CA 1
ATOM 5838 C C . GLY B 1 153 ? -24.484 19.391 15.133 1 96.94 153 GLY B C 1
ATOM 5839 O O . GLY B 1 153 ? -24.703 18.641 16.094 1 96.94 153 GLY B O 1
ATOM 5840 N N . LEU B 1 154 ? -23.422 20.125 14.945 1 96.19 154 LEU B N 1
ATOM 5841 C CA . LEU B 1 154 ? -22.344 20.078 15.93 1 96.19 154 LEU B CA 1
ATOM 5842 C C . LEU B 1 154 ? -21.75 21.469 16.156 1 96.19 154 LEU B C 1
ATOM 5844 O O . LEU B 1 154 ? -21.297 22.125 15.211 1 96.19 154 LEU B O 1
ATOM 5848 N N . LEU B 1 155 ? -21.828 21.906 17.359 1 94.94 155 LEU B N 1
ATOM 5849 C CA . LEU B 1 155 ? -21.141 23.109 17.812 1 94.94 155 LEU B CA 1
ATOM 5850 C C . LEU B 1 155 ? -19.844 22.75 18.547 1 94.94 155 LEU B C 1
ATOM 5852 O O . LEU B 1 155 ? -19.844 21.859 19.391 1 94.94 155 LEU B O 1
ATOM 5856 N N . LEU B 1 156 ? -18.812 23.422 18.156 1 91.06 156 LEU B N 1
ATOM 5857 C CA . LEU B 1 156 ? -17.516 23.172 18.781 1 91.06 156 LEU B CA 1
ATOM 5858 C C . LEU B 1 156 ? -17.047 24.391 19.562 1 91.06 156 LEU B C 1
ATOM 5860 O O . LEU B 1 156 ? -17.219 25.531 19.109 1 91.06 156 LEU B O 1
ATOM 5864 N N . PHE B 1 157 ? -16.531 24.141 20.766 1 88.94 157 PHE B N 1
ATOM 5865 C CA . PHE B 1 157 ? -15.977 25.25 21.547 1 88.94 157 PHE B CA 1
ATOM 5866 C C . PHE B 1 157 ? -14.703 24.828 22.266 1 88.94 157 PHE B C 1
ATOM 5868 O O . PHE B 1 157 ? -14.484 23.641 22.5 1 88.94 157 PHE B O 1
ATOM 5875 N N . THR B 1 158 ? -13.891 25.812 22.562 1 84.56 158 THR B N 1
ATOM 5876 C CA . THR B 1 158 ? -12.672 25.578 23.312 1 84.56 158 THR B CA 1
ATOM 5877 C C . THR B 1 158 ? -12.906 25.797 24.797 1 84.56 158 THR B C 1
ATOM 5879 O O . THR B 1 158 ? -13.234 26.906 25.234 1 84.56 158 THR B O 1
ATOM 5882 N N . ASP B 1 159 ? -12.719 24.766 25.547 1 89.88 159 ASP B N 1
ATOM 5883 C CA . ASP B 1 159 ? -12.898 24.844 27 1 89.88 159 ASP B CA 1
ATOM 5884 C C . ASP B 1 159 ? -11.594 25.25 27.688 1 89.88 159 ASP B C 1
ATOM 5886 O O . ASP B 1 159 ? -10.531 24.719 27.375 1 89.88 159 ASP B O 1
ATOM 5890 N N . PRO B 1 160 ? -11.695 26.141 28.641 1 86.38 160 PRO B N 1
ATOM 5891 C CA . PRO B 1 160 ? -10.492 26.562 29.344 1 86.38 160 PRO B CA 1
ATOM 5892 C C . PRO B 1 160 ? -9.781 25.391 30.031 1 86.38 160 PRO B C 1
ATOM 5894 O O . PRO B 1 160 ? -8.555 25.422 30.203 1 86.38 160 PRO B O 1
ATOM 5897 N N . ALA B 1 161 ? -10.5 24.422 30.391 1 87.38 161 ALA B N 1
ATOM 5898 C CA . ALA B 1 161 ? -9.914 23.266 31.062 1 87.38 161 ALA B CA 1
ATOM 5899 C C . ALA B 1 161 ? -8.969 22.516 30.141 1 87.38 161 ALA B C 1
ATOM 5901 O O . ALA B 1 161 ? -8.102 21.766 30.609 1 87.38 161 ALA B O 1
ATOM 5902 N N . ASP B 1 162 ? -9.156 22.703 28.844 1 81 162 ASP B N 1
ATOM 5903 C CA . ASP B 1 162 ? -8.375 21.938 27.875 1 81 162 ASP B CA 1
ATOM 5904 C C . ASP B 1 162 ? -7.254 22.797 27.281 1 81 162 ASP B C 1
ATOM 5906 O O . ASP B 1 162 ? -6.523 22.344 26.391 1 81 162 ASP B O 1
ATOM 5910 N N . MET B 1 163 ? -7.059 23.969 27.719 1 73.38 163 MET B N 1
ATOM 5911 C CA . MET B 1 163 ? -6.148 24.922 27.094 1 73.38 163 MET B CA 1
ATOM 5912 C C . MET B 1 163 ? -4.707 24.438 27.172 1 73.38 163 MET B C 1
ATOM 5914 O O . MET B 1 163 ? -3.936 24.625 26.219 1 73.38 163 MET B O 1
ATOM 5918 N N . ASP B 1 164 ? -4.406 23.812 28.266 1 66.56 164 ASP B N 1
ATOM 5919 C CA . ASP B 1 164 ? -3.045 23.312 28.391 1 66.56 164 ASP B CA 1
ATOM 5920 C C . ASP B 1 164 ? -2.746 22.266 27.328 1 66.56 164 ASP B C 1
ATOM 5922 O O . ASP B 1 164 ? -1.681 22.281 26.703 1 66.56 164 ASP B O 1
ATOM 5926 N N . VAL B 1 165 ? -3.691 21.469 27.125 1 66.56 165 VAL B N 1
ATOM 5927 C CA . VAL B 1 165 ? -3.533 20.406 26.141 1 66.56 165 VAL B CA 1
ATOM 5928 C C . VAL B 1 165 ? -3.506 20.984 24.734 1 66.56 165 VAL B C 1
ATOM 5930 O O . VAL B 1 165 ? -2.703 20.578 23.891 1 66.56 165 VAL B O 1
ATOM 5933 N N . ILE B 1 166 ? -4.316 21.938 24.516 1 66.44 166 ILE B N 1
ATOM 5934 C CA . ILE B 1 166 ? -4.434 22.562 23.203 1 66.44 166 ILE B CA 1
ATOM 5935 C C . ILE B 1 166 ? -3.152 23.328 22.875 1 66.44 166 ILE B C 1
ATOM 5937 O O . ILE B 1 166 ? -2.656 23.266 21.75 1 66.44 166 ILE B O 1
ATOM 5941 N N . MET B 1 167 ? -2.654 23.922 23.828 1 61.06 167 MET B N 1
ATOM 5942 C CA . MET B 1 167 ? -1.435 24.703 23.625 1 61.06 167 MET B CA 1
ATOM 5943 C C . MET B 1 167 ? -0.235 23.797 23.406 1 61.06 167 MET B C 1
ATOM 5945 O O . MET B 1 167 ? 0.67 24.125 22.641 1 61.06 167 MET B O 1
ATOM 5949 N N . MET B 1 168 ? -0.327 22.703 24.109 1 59.09 168 MET B N 1
ATOM 5950 C CA . MET B 1 168 ? 0.766 21.75 23.969 1 59.09 168 MET B CA 1
ATOM 5951 C C . MET B 1 168 ? 0.718 21.062 22.609 1 59.09 168 MET B C 1
ATOM 5953 O O . MET B 1 168 ? 1.759 20.797 22.016 1 59.09 168 MET B O 1
ATOM 5957 N N . MET B 1 169 ? -0.474 20.859 22.203 1 60.47 169 MET B N 1
ATOM 5958 C CA . MET B 1 169 ? -0.632 20.062 20.984 1 60.47 169 MET B CA 1
ATOM 5959 C C . MET B 1 169 ? -0.665 20.969 19.75 1 60.47 169 MET B C 1
ATOM 5961 O O . MET B 1 169 ? -0.464 20.5 18.641 1 60.47 169 MET B O 1
ATOM 5965 N N . GLY B 1 170 ? -0.673 22.109 19.953 1 54.88 170 GLY B N 1
ATOM 5966 C CA . GLY B 1 170 ? -0.734 23.062 18.859 1 54.88 170 GLY B CA 1
ATOM 5967 C C . GLY B 1 170 ? -2.148 23.484 18.516 1 54.88 170 GLY B C 1
ATOM 5968 O O . GLY B 1 170 ? -3.068 22.656 18.516 1 54.88 170 GLY B O 1
ATOM 5969 N N . THR B 1 171 ? -2.383 24.688 18.328 1 47.28 171 THR B N 1
ATOM 5970 C CA . THR B 1 171 ? -3.691 25.297 18.109 1 47.28 171 THR B CA 1
ATOM 5971 C C . THR B 1 171 ? -4.281 24.859 16.781 1 47.28 171 THR B C 1
ATOM 5973 O O . THR B 1 171 ? -5.469 25.078 16.516 1 47.28 171 THR B O 1
ATOM 5976 N N . GLU B 1 172 ? -3.414 24.219 16.016 1 51.56 172 GLU B N 1
ATOM 5977 C CA . GLU B 1 172 ? -3.891 23.812 14.695 1 51.56 172 GLU B CA 1
ATOM 5978 C C . GLU B 1 172 ? -4.977 22.75 14.805 1 51.56 172 GLU B C 1
ATOM 5980 O O . GLU B 1 172 ? -5.785 22.578 13.891 1 51.56 172 GLU B O 1
ATOM 5985 N N . ARG B 1 173 ? -5.023 21.984 15.938 1 47.84 173 ARG B N 1
ATOM 5986 C CA . ARG B 1 173 ? -6.031 20.953 16.156 1 47.84 173 ARG B CA 1
ATOM 5987 C C . ARG B 1 173 ? -7.438 21.547 16.141 1 47.84 173 ARG B C 1
ATOM 5989 O O . ARG B 1 173 ? -8.422 20.828 15.953 1 47.84 173 ARG B O 1
ATOM 5996 N N . LEU B 1 174 ? -7.586 22.75 16.625 1 43.44 174 LEU B N 1
ATOM 5997 C CA . LEU B 1 174 ? -8.898 23.359 16.828 1 43.44 174 LEU B CA 1
ATOM 5998 C C . LEU B 1 174 ? -9.711 23.297 15.531 1 43.44 174 LEU B C 1
ATOM 6000 O O . LEU B 1 174 ? -10.945 23.203 15.578 1 43.44 174 LEU B O 1
ATOM 6004 N N . VAL B 1 175 ? -9.469 23.812 14.516 1 43.41 175 VAL B N 1
ATOM 6005 C CA . VAL B 1 175 ? -10.445 23.875 13.445 1 43.41 175 VAL B CA 1
ATOM 6006 C C . VAL B 1 175 ? -10.031 22.953 12.297 1 43.41 175 VAL B C 1
ATOM 6008 O O . VAL B 1 175 ? -10.875 22.344 11.648 1 43.41 175 VAL B O 1
ATOM 6011 N N . GLY B 1 176 ? -8.945 23.016 11.836 1 45.09 176 GLY B N 1
ATOM 6012 C CA . GLY B 1 176 ? -8.633 22.641 10.469 1 45.09 176 GLY B CA 1
ATOM 6013 C C . GLY B 1 176 ? -8.617 21.141 10.258 1 45.09 176 GLY B C 1
ATOM 6014 O O . GLY B 1 176 ? -8.484 20.656 9.125 1 45.09 176 GLY B O 1
ATOM 6015 N N . MET B 1 177 ? -8.445 20.375 11.273 1 47.62 177 MET B N 1
ATOM 6016 C CA . MET B 1 177 ? -7.914 19.141 10.695 1 47.62 177 MET B CA 1
ATOM 6017 C C . MET B 1 177 ? -9.039 18.203 10.273 1 47.62 177 MET B C 1
ATOM 6019 O O . MET B 1 177 ? -9.602 17.484 11.102 1 47.62 177 MET B O 1
ATOM 6023 N N . THR B 1 178 ? -9.836 18.781 9.312 1 50.84 178 THR B N 1
ATOM 6024 C CA . THR B 1 178 ? -10.695 17.766 8.719 1 50.84 178 THR B CA 1
ATOM 6025 C C . THR B 1 178 ? -9.898 16.484 8.445 1 50.84 178 THR B C 1
ATOM 6027 O O . THR B 1 178 ? -8.711 16.547 8.141 1 50.84 178 THR B O 1
ATOM 6030 N N . GLY B 1 179 ? -9.805 15.672 9.438 1 59.16 179 GLY B N 1
ATOM 6031 C CA . GLY B 1 179 ? -9.312 14.32 9.211 1 59.16 179 GLY B CA 1
ATOM 6032 C C . GLY B 1 179 ? -9.133 13.992 7.746 1 59.16 179 GLY B C 1
ATOM 6033 O O . GLY B 1 179 ? -8.633 12.914 7.402 1 59.16 179 GLY B O 1
ATOM 6034 N N . ILE B 1 180 ? -9.453 15.047 6.895 1 64.88 180 ILE B N 1
ATOM 6035 C CA . ILE B 1 180 ? -9.312 14.812 5.461 1 64.88 180 ILE B CA 1
ATOM 6036 C C . ILE B 1 180 ? -7.969 15.359 4.98 1 64.88 180 ILE B C 1
ATOM 6038 O O . ILE B 1 180 ? -7.672 16.547 5.152 1 64.88 180 ILE B O 1
ATOM 6042 N N . MET B 1 181 ? -7.117 14.547 4.539 1 78.5 181 MET B N 1
ATOM 6043 C CA . MET B 1 181 ? -5.84 14.969 3.982 1 78.5 181 MET B CA 1
ATOM 6044 C C . MET B 1 181 ? -5.879 14.961 2.457 1 78.5 181 MET B C 1
ATOM 6046 O O . MET B 1 181 ? -6.344 14 1.85 1 78.5 181 MET B O 1
ATOM 6050 N N . GLY B 1 182 ? -5.539 16.188 1.913 1 86.94 182 GLY B N 1
ATOM 6051 C CA . GLY B 1 182 ? -5.504 16.266 0.462 1 86.94 182 GLY B CA 1
ATOM 6052 C C . GLY B 1 182 ? -6.875 16.469 -0.156 1 86.94 182 GLY B C 1
ATOM 6053 O O . GLY B 1 182 ? -7.812 16.891 0.522 1 86.94 182 GLY B O 1
ATOM 6054 N N . ASP B 1 183 ? -6.996 16.344 -1.408 1 90.94 183 ASP B N 1
ATOM 6055 C CA . ASP B 1 183 ? -8.266 16.469 -2.123 1 90.94 183 ASP B CA 1
ATOM 6056 C C . ASP B 1 183 ? -9.164 15.266 -1.864 1 90.94 183 ASP B C 1
ATOM 6058 O O . ASP B 1 183 ? -8.812 14.141 -2.217 1 90.94 183 ASP B O 1
ATOM 6062 N N . PRO B 1 184 ? -10.328 15.469 -1.31 1 88.69 184 PRO B N 1
ATOM 6063 C CA . PRO B 1 184 ? -11.219 14.352 -1.01 1 88.69 184 PRO B CA 1
ATOM 6064 C C . PRO B 1 184 ? -11.805 13.711 -2.268 1 88.69 184 PRO B C 1
ATOM 6066 O O . PRO B 1 184 ? -12.383 12.617 -2.199 1 88.69 184 PRO B O 1
ATOM 6069 N N . LEU B 1 185 ? -11.648 14.398 -3.404 1 91.38 185 LEU B N 1
ATOM 6070 C CA . LEU B 1 185 ? -12.328 13.922 -4.605 1 91.38 185 LEU B CA 1
ATOM 6071 C C . LEU B 1 185 ? -11.398 13.07 -5.461 1 91.38 185 LEU B C 1
ATOM 6073 O O . LEU B 1 185 ? -11.836 12.422 -6.41 1 91.38 185 LEU B O 1
ATOM 6077 N N . THR B 1 186 ? -10.18 13.062 -5.168 1 89.94 186 THR B N 1
ATOM 6078 C CA . THR B 1 186 ? -9.234 12.242 -5.926 1 89.94 186 THR B CA 1
ATOM 6079 C C . THR B 1 186 ? -8.375 11.406 -4.988 1 89.94 186 THR B C 1
ATOM 6081 O O . THR B 1 186 ? -7.148 11.469 -5.035 1 89.94 186 THR B O 1
ATOM 6084 N N . PRO B 1 187 ? -8.992 10.594 -4.188 1 82.25 187 PRO B N 1
ATOM 6085 C CA . PRO B 1 187 ? -8.219 9.789 -3.238 1 82.25 187 PRO B CA 1
ATOM 6086 C C . PRO B 1 187 ? -7.211 8.867 -3.924 1 82.25 187 PRO B C 1
ATOM 6088 O O . PRO B 1 187 ? -7.566 8.164 -4.871 1 82.25 187 PRO B O 1
ATOM 6091 N N . GLY B 1 188 ? -5.973 8.953 -3.488 1 80.81 188 GLY B N 1
ATOM 6092 C CA . GLY B 1 188 ? -4.957 8.039 -3.984 1 80.81 188 GLY B CA 1
ATOM 6093 C C . GLY B 1 188 ? -4.156 8.609 -5.141 1 80.81 188 GLY B C 1
ATOM 6094 O O . GLY B 1 188 ? -3.086 8.094 -5.473 1 80.81 188 GLY B O 1
ATOM 6095 N N . CYS B 1 189 ? -4.734 9.617 -5.844 1 90.44 189 CYS B N 1
ATOM 6096 C CA . CYS B 1 189 ? -4.051 10.281 -6.949 1 90.44 189 CYS B CA 1
ATOM 6097 C C . CYS B 1 189 ? -4.012 11.789 -6.738 1 90.44 189 CYS B C 1
ATOM 6099 O O . CYS B 1 189 ? -4.93 12.359 -6.145 1 90.44 189 CYS B O 1
ATOM 6101 N N . PRO B 1 190 ? -2.916 12.391 -7.188 1 94.38 190 PRO B N 1
ATOM 6102 C CA . PRO B 1 190 ? -2.896 13.852 -7.086 1 94.38 190 PRO B CA 1
ATOM 6103 C C . PRO B 1 190 ? -3.971 14.516 -7.945 1 94.38 190 PRO B C 1
ATOM 6105 O O . PRO B 1 190 ? -4.285 14.031 -9.031 1 94.38 190 PRO B O 1
ATOM 6108 N N . ALA B 1 191 ? -4.523 15.586 -7.48 1 95.62 191 ALA B N 1
ATOM 6109 C CA . ALA B 1 191 ? -5.578 16.328 -8.172 1 95.62 191 ALA B CA 1
ATOM 6110 C C . ALA B 1 191 ? -5.016 17.078 -9.375 1 95.62 191 ALA B C 1
ATOM 6112 O O . ALA B 1 191 ? -4.977 18.312 -9.375 1 95.62 191 ALA B O 1
ATOM 6113 N N . MET B 1 192 ? -4.656 16.344 -10.383 1 94.06 192 MET B N 1
ATOM 6114 C CA . MET B 1 192 ? -4.066 16.906 -11.602 1 94.06 192 MET B CA 1
ATOM 6115 C C . MET B 1 192 ? -4.977 16.656 -12.805 1 94.06 192 MET B C 1
ATOM 6117 O O . MET B 1 192 ? -6 15.992 -12.688 1 94.06 192 MET B O 1
ATOM 6121 N N . ASP B 1 193 ? -4.559 17.203 -13.922 1 91.25 193 ASP B N 1
ATOM 6122 C CA . ASP B 1 193 ? -5.344 17.078 -15.148 1 91.25 193 ASP B CA 1
ATOM 6123 C C . ASP B 1 193 ? -5.496 15.609 -15.547 1 91.25 193 ASP B C 1
ATOM 6125 O O . ASP B 1 193 ? -4.539 14.844 -15.484 1 91.25 193 ASP B O 1
ATOM 6129 N N . GLY B 1 194 ? -6.715 15.281 -15.875 1 89.88 194 GLY B N 1
ATOM 6130 C CA . GLY B 1 194 ? -6.984 13.945 -16.375 1 89.88 194 GLY B CA 1
ATOM 6131 C C . GLY B 1 194 ? -7.402 12.977 -15.281 1 89.88 194 GLY B C 1
ATOM 6132 O O . GLY B 1 194 ? -7.879 11.875 -15.57 1 89.88 194 GLY B O 1
ATOM 6133 N N . ILE B 1 195 ? -7.258 13.344 -14.055 1 92.12 195 ILE B N 1
ATOM 6134 C CA . ILE B 1 195 ? -7.648 12.477 -12.953 1 92.12 195 ILE B CA 1
ATOM 6135 C C . ILE B 1 195 ? -9.133 12.648 -12.664 1 92.12 195 ILE B C 1
ATOM 6137 O O . ILE B 1 195 ? -9.602 13.766 -12.422 1 92.12 195 ILE B O 1
ATOM 6141 N N . ARG B 1 196 ? -9.758 11.57 -12.734 1 90.12 196 ARG B N 1
ATOM 6142 C CA . ARG B 1 196 ? -11.203 11.609 -12.516 1 90.12 196 ARG B CA 1
ATOM 6143 C C . ARG B 1 196 ? -11.531 11.914 -11.055 1 90.12 196 ARG B C 1
ATOM 6145 O O . ARG B 1 196 ? -10.875 11.391 -10.148 1 90.12 196 ARG B O 1
ATOM 6152 N N . ARG B 1 197 ? -12.531 12.719 -10.922 1 91.38 197 ARG B N 1
ATOM 6153 C CA . ARG B 1 197 ? -13.008 13.094 -9.594 1 91.38 197 ARG B CA 1
ATOM 6154 C C . ARG B 1 197 ? -14.25 12.305 -9.211 1 91.38 197 ARG B C 1
ATOM 6156 O O . ARG B 1 197 ? -15.125 12.062 -10.047 1 91.38 197 ARG B O 1
ATOM 6163 N N . MET B 1 198 ? -14.266 11.914 -8.023 1 88.12 198 MET B N 1
ATOM 6164 C CA . MET B 1 198 ? -15.477 11.258 -7.527 1 88.12 198 MET B CA 1
ATOM 6165 C C . MET B 1 198 ? -16.594 12.273 -7.344 1 88.12 198 MET B C 1
ATOM 6167 O O . MET B 1 198 ? -16.344 13.445 -7.066 1 88.12 198 MET B O 1
ATOM 6171 N N . PRO B 1 199 ? -17.781 11.656 -7.441 1 86.5 199 PRO B N 1
ATOM 6172 C CA . PRO B 1 199 ? -18.922 12.539 -7.164 1 86.5 199 PRO B CA 1
ATOM 6173 C C . PRO B 1 199 ? -18.953 13.031 -5.719 1 86.5 199 PRO B C 1
ATOM 6175 O O . PRO B 1 199 ? -18.578 12.289 -4.805 1 86.5 199 PRO B O 1
ATOM 6178 N N . MET B 1 200 ? -19.438 14.219 -5.535 1 84.75 200 MET B N 1
ATOM 6179 C CA . MET B 1 200 ? -19.453 14.883 -4.234 1 84.75 200 MET B CA 1
ATOM 6180 C C . MET B 1 200 ? -20.203 14.047 -3.207 1 84.75 200 MET B C 1
ATOM 6182 O O . MET B 1 200 ? -19.828 14.016 -2.033 1 84.75 200 MET B O 1
ATOM 6186 N N . ASP B 1 201 ? -21.234 13.391 -3.666 1 82.44 201 ASP B N 1
ATOM 6187 C CA . ASP B 1 201 ? -22.078 12.625 -2.752 1 82.44 201 ASP B CA 1
ATOM 6188 C C . ASP B 1 201 ? -21.359 11.367 -2.266 1 82.44 201 ASP B C 1
ATOM 6190 O O . ASP B 1 201 ? -21.75 10.773 -1.26 1 82.44 201 ASP B O 1
ATOM 6194 N N . LYS B 1 202 ? -20.266 11.055 -2.994 1 82 202 LYS B N 1
ATOM 6195 C CA . LYS B 1 202 ? -19.516 9.867 -2.6 1 82 202 LYS B CA 1
ATOM 6196 C C . LYS B 1 202 ? -18.281 10.242 -1.78 1 82 202 LYS B C 1
ATOM 6198 O O . LYS B 1 202 ? -17.594 9.375 -1.229 1 82 202 LYS B O 1
ATOM 6203 N N . ALA B 1 203 ? -18.094 11.547 -1.766 1 83.31 203 ALA B N 1
ATOM 6204 C CA . ALA B 1 203 ? -16.953 12.016 -0.976 1 83.31 203 ALA B CA 1
ATOM 6205 C C . ALA B 1 203 ? -17.234 11.898 0.519 1 83.31 203 ALA B C 1
ATOM 6207 O O . ALA B 1 203 ? -18.375 12.125 0.958 1 83.31 203 ALA B O 1
ATOM 6208 N N . LYS B 1 204 ? -16.406 11.375 1.291 1 78.25 204 LYS B N 1
ATOM 6209 C CA . LYS B 1 204 ? -16.562 11.227 2.734 1 78.25 204 LYS B CA 1
ATOM 6210 C C . LYS B 1 204 ? -16.422 12.578 3.441 1 78.25 204 LYS B C 1
ATOM 6212 O O . LYS B 1 204 ? -15.492 12.773 4.23 1 78.25 204 LYS B O 1
ATOM 6217 N N . LEU B 1 205 ? -17.359 13.477 3.18 1 85.38 205 LEU B N 1
ATOM 6218 C CA . LEU B 1 205 ? -17.406 14.789 3.811 1 85.38 205 LEU B CA 1
ATOM 6219 C C . LEU B 1 205 ? -18.547 14.852 4.836 1 85.38 205 LEU B C 1
ATOM 6221 O O . LEU B 1 205 ? -19.5 14.078 4.758 1 85.38 205 LEU B O 1
ATOM 6225 N N . PRO B 1 206 ? -18.344 15.727 5.816 1 86.75 206 PRO B N 1
ATOM 6226 C CA . PRO B 1 206 ? -19.422 15.883 6.797 1 86.75 206 PRO B CA 1
ATOM 6227 C C . PRO B 1 206 ? -20.766 16.234 6.152 1 86.75 206 PRO B C 1
ATOM 6229 O O . PRO B 1 206 ? -20.812 17.062 5.242 1 86.75 206 PRO B O 1
ATOM 6232 N N . SER B 1 207 ? -21.797 15.609 6.641 1 89.44 207 SER B N 1
ATOM 6233 C CA . SER B 1 207 ? -23.125 15.852 6.102 1 89.44 207 SER B CA 1
ATOM 6234 C C . SER B 1 207 ? -23.906 16.828 6.973 1 89.44 207 SER B C 1
ATOM 6236 O O . SER B 1 207 ? -24.891 17.422 6.531 1 89.44 207 SER B O 1
ATOM 6238 N N . ILE B 1 208 ? -23.422 17.078 8.188 1 93.69 208 ILE B N 1
ATOM 6239 C CA . ILE B 1 208 ? -24.156 17.969 9.102 1 93.69 208 ILE B CA 1
ATOM 6240 C C . ILE B 1 208 ? -23.406 19.297 9.227 1 93.69 208 ILE B C 1
ATOM 6242 O O . ILE B 1 208 ? -22.188 19.344 9.023 1 93.69 208 ILE B O 1
ATOM 6246 N N . PRO B 1 209 ? -24.156 20.344 9.578 1 94.56 209 PRO B N 1
ATOM 6247 C CA . PRO B 1 209 ? -23.469 21.609 9.891 1 94.56 209 PRO B CA 1
ATOM 6248 C C . PRO B 1 209 ? -22.594 21.516 11.141 1 94.56 209 PRO B C 1
ATOM 6250 O O . PRO B 1 209 ? -23.047 21 12.172 1 94.56 209 PRO B O 1
ATOM 6253 N N . VAL B 1 210 ? -21.406 21.906 10.992 1 91.88 210 VAL B N 1
ATOM 6254 C CA . VAL B 1 210 ? -20.453 21.969 12.086 1 91.88 210 VAL B CA 1
ATOM 6255 C C . VAL B 1 210 ? -19.938 23.406 12.25 1 91.88 210 VAL B C 1
ATOM 6257 O O . VAL B 1 210 ? -19.453 24.016 11.289 1 91.88 210 VAL B O 1
ATOM 6260 N N . GLN B 1 211 ? -20 23.891 13.43 1 89.69 211 GLN B N 1
ATOM 6261 C CA . GLN B 1 211 ? -19.672 25.297 13.625 1 89.69 211 GLN B CA 1
ATOM 6262 C C . GLN B 1 211 ? -18.875 25.5 14.914 1 89.69 211 GLN B C 1
ATOM 6264 O O . GLN B 1 211 ? -19.391 25.25 16.016 1 89.69 211 GLN B O 1
ATOM 6269 N N . PRO B 1 212 ? -17.656 25.906 14.742 1 87.38 212 PRO B N 1
ATOM 6270 C CA . PRO B 1 212 ? -16.984 26.422 15.945 1 87.38 212 PRO B CA 1
ATOM 6271 C C . PRO B 1 212 ? -17.594 27.719 16.453 1 87.38 212 PRO B C 1
ATOM 6273 O O . PRO B 1 212 ? -17.969 28.578 15.648 1 87.38 212 PRO B O 1
ATOM 6276 N N . VAL B 1 213 ? -17.719 27.859 17.766 1 87.62 213 VAL B N 1
ATOM 6277 C CA . VAL B 1 213 ? -18.344 29.047 18.312 1 87.62 213 VAL B CA 1
ATOM 6278 C C . VAL B 1 213 ? -17.406 29.719 19.312 1 87.62 213 VAL B C 1
ATOM 6280 O O . VAL B 1 213 ? -16.484 29.078 19.828 1 87.62 213 VAL B O 1
ATOM 6283 N N . SER B 1 214 ? -17.672 30.938 19.547 1 83.25 214 SER B N 1
ATOM 6284 C CA . SER B 1 214 ? -16.859 31.703 20.484 1 83.25 214 SER B CA 1
ATOM 6285 C C . SER B 1 214 ? -17.062 31.219 21.906 1 83.25 214 SER B C 1
ATOM 6287 O O . SER B 1 214 ? -18.062 30.578 22.219 1 83.25 214 SER B O 1
ATOM 6289 N N . THR B 1 215 ? -16.078 31.578 22.719 1 84.94 215 THR B N 1
ATOM 6290 C CA . THR B 1 215 ? -16.156 31.219 24.125 1 84.94 215 THR B CA 1
ATOM 6291 C C . THR B 1 215 ? -17.406 31.844 24.766 1 84.94 215 THR B C 1
ATOM 6293 O O . THR B 1 215 ? -18.078 31.203 25.578 1 84.94 215 THR B O 1
ATOM 6296 N N . GLN B 1 216 ? -17.703 33.062 24.438 1 84.88 216 GLN B N 1
ATOM 6297 C CA . GLN B 1 216 ? -18.844 33.75 25 1 84.88 216 GLN B CA 1
ATOM 6298 C C . GLN B 1 216 ? -20.156 33.062 24.641 1 84.88 216 GLN B C 1
ATOM 6300 O O . GLN B 1 216 ? -21.016 32.906 25.5 1 84.88 216 GLN B O 1
ATOM 6305 N N . LEU B 1 217 ? -20.234 32.75 23.422 1 88.75 217 LEU B N 1
ATOM 6306 C CA . LEU B 1 217 ? -21.453 32.062 22.984 1 88.75 217 LEU B CA 1
ATOM 6307 C C . LEU B 1 217 ? -21.578 30.703 23.641 1 88.75 217 LEU B C 1
ATOM 6309 O O . LEU B 1 217 ? -22.672 30.312 24.047 1 88.75 217 LEU B O 1
ATOM 6313 N N . ALA B 1 218 ? -20.531 30 23.75 1 93.5 218 ALA B N 1
ATOM 6314 C CA . ALA B 1 218 ? -20.547 28.688 24.391 1 93.5 218 ALA B CA 1
ATOM 6315 C C . ALA B 1 218 ? -21.016 28.781 25.828 1 93.5 218 ALA B C 1
ATOM 6317 O O . ALA B 1 218 ? -21.844 27.984 26.281 1 93.5 218 ALA B O 1
ATOM 6318 N N . VAL B 1 219 ? -20.484 29.781 26.547 1 94.19 219 VAL B N 1
ATOM 6319 C CA . VAL B 1 219 ? -20.859 29.969 27.938 1 94.19 219 VAL B CA 1
ATOM 6320 C C . VAL B 1 219 ? -22.359 30.266 28.031 1 94.19 219 VAL B C 1
ATOM 6322 O O . VAL B 1 219 ? -23.047 29.734 28.906 1 94.19 219 VAL B O 1
ATOM 6325 N N . SER B 1 220 ? -22.812 31.109 27.172 1 93.06 220 SER B N 1
ATOM 6326 C CA . SER B 1 220 ? -24.234 31.469 27.141 1 93.06 220 SER B CA 1
ATOM 6327 C C . SER B 1 220 ? -25.109 30.25 26.891 1 93.06 220 SER B C 1
ATOM 6329 O O . SER B 1 220 ? -26.125 30.062 27.562 1 93.06 220 SER B O 1
ATOM 6331 N N . LEU B 1 221 ? -24.766 29.422 25.969 1 95.38 221 LEU B N 1
ATOM 6332 C CA . LEU B 1 221 ? -25.531 28.234 25.625 1 95.38 221 LEU B CA 1
ATOM 6333 C C . LEU B 1 221 ? -25.5 27.219 26.766 1 95.38 221 LEU B C 1
ATOM 6335 O O . LEU B 1 221 ? -26.547 26.734 27.203 1 95.38 221 LEU B O 1
ATOM 6339 N N . LEU B 1 222 ? -24.344 26.969 27.281 1 96.56 222 LEU B N 1
ATOM 6340 C CA . LEU B 1 222 ? -24.172 25.969 28.328 1 96.56 222 LEU B CA 1
ATOM 6341 C C . LEU B 1 222 ? -24.875 26.391 29.609 1 96.56 222 LEU B C 1
ATOM 6343 O O . LEU B 1 222 ? -25.422 25.562 30.328 1 96.56 222 LEU B O 1
ATOM 6347 N N . SER B 1 223 ? -24.844 27.703 29.922 1 94.31 223 SER B N 1
ATOM 6348 C CA . SER B 1 223 ? -25.453 28.219 31.141 1 94.31 223 SER B CA 1
ATOM 6349 C C . SER B 1 223 ? -26.969 28.062 31.109 1 94.31 223 SER B C 1
ATOM 6351 O O . SER B 1 223 ? -27.609 27.969 32.156 1 94.31 223 SER B O 1
ATOM 6353 N N . ASN B 1 224 ? -27.547 27.984 29.969 1 91.69 224 ASN B N 1
ATOM 6354 C CA . ASN B 1 224 ? -29 27.922 29.828 1 91.69 224 ASN B CA 1
ATOM 6355 C C . ASN B 1 224 ? -29.484 26.484 29.672 1 91.69 224 ASN B C 1
ATOM 6357 O O . ASN B 1 224 ? -30.688 26.234 29.625 1 91.69 224 ASN B O 1
ATOM 6361 N N . MET B 1 225 ? -28.531 25.594 29.562 1 93.69 225 MET B N 1
ATOM 6362 C CA . MET B 1 225 ? -28.922 24.188 29.438 1 93.69 225 MET B CA 1
ATOM 6363 C C . MET B 1 225 ? -29.422 23.641 30.766 1 93.69 225 MET B C 1
ATOM 6365 O O . MET B 1 225 ? -28.953 24.047 31.828 1 93.69 225 MET B O 1
ATOM 6369 N N . THR B 1 226 ? -30.438 22.75 30.656 1 88.75 226 THR B N 1
ATOM 6370 C CA . THR B 1 226 ? -31 22.078 31.812 1 88.75 226 THR B CA 1
ATOM 6371 C C . THR B 1 226 ? -30.953 20.562 31.656 1 88.75 226 THR B C 1
ATOM 6373 O O . THR B 1 226 ? -30.5 20.062 30.625 1 88.75 226 THR B O 1
ATOM 6376 N N . GLY B 1 227 ? -31.391 19.891 32.688 1 90.06 227 GLY B N 1
ATOM 6377 C CA . GLY B 1 227 ? -31.375 18.438 32.688 1 90.06 227 GLY B CA 1
ATOM 6378 C C . GLY B 1 227 ? -30.344 17.828 33.625 1 90.06 227 GLY B C 1
ATOM 6379 O O . GLY B 1 227 ? -30.047 18.406 34.656 1 90.06 227 GLY B O 1
ATOM 6380 N N . ARG B 1 228 ? -29.859 16.703 33.219 1 91.06 228 ARG B N 1
ATOM 6381 C CA . ARG B 1 228 ? -28.938 15.977 34.094 1 91.06 228 ARG B CA 1
ATOM 6382 C C . ARG B 1 228 ? -27.562 16.656 34.125 1 91.06 228 ARG B C 1
ATOM 6384 O O . ARG B 1 228 ? -27.031 17.016 33.062 1 91.06 228 ARG B O 1
ATOM 6391 N N . GLU B 1 229 ? -27.094 16.797 35.344 1 94.38 229 GLU B N 1
ATOM 6392 C CA . GLU B 1 229 ? -25.75 17.344 35.469 1 94.38 229 GLU B CA 1
ATOM 6393 C C . GLU B 1 229 ? -24.719 16.391 34.875 1 94.38 229 GLU B C 1
ATOM 6395 O O . GLU B 1 229 ? -24.812 15.172 35.062 1 94.38 229 GLU B O 1
ATOM 6400 N N . ALA B 1 230 ? -23.812 16.938 34.125 1 96 230 ALA B N 1
ATOM 6401 C CA . ALA B 1 230 ? -22.75 16.125 33.562 1 96 230 ALA B CA 1
ATOM 6402 C C . ALA B 1 230 ? -21.875 15.516 34.656 1 96 230 ALA B C 1
ATOM 6404 O O . ALA B 1 230 ? -21.719 16.094 35.719 1 96 230 ALA B O 1
ATOM 6405 N N . PRO B 1 231 ? -21.312 14.375 34.406 1 94 231 PRO B N 1
ATOM 6406 C CA . PRO B 1 231 ? -20.375 13.797 35.375 1 94 231 PRO B CA 1
ATOM 6407 C C . PRO B 1 231 ? -19.203 14.719 35.688 1 94 231 PRO B C 1
ATOM 6409 O O . PRO B 1 231 ? -18.906 15.633 34.906 1 94 231 PRO B O 1
ATOM 6412 N N . LEU B 1 232 ? -18.562 14.469 36.781 1 92.44 232 LEU B N 1
ATOM 6413 C CA . LEU B 1 232 ? -17.484 15.328 37.25 1 92.44 232 LEU B CA 1
ATOM 6414 C C . LEU B 1 232 ? -16.375 15.453 36.219 1 92.44 232 LEU B C 1
ATOM 6416 O O . LEU B 1 232 ? -15.82 16.547 36.031 1 92.44 232 LEU B O 1
ATOM 6420 N N . ASP B 1 233 ? -16.109 14.398 35.562 1 89.62 233 ASP B N 1
ATOM 6421 C CA . ASP B 1 233 ? -15.008 14.406 34.594 1 89.62 233 ASP B CA 1
ATOM 6422 C C . ASP B 1 233 ? -15.406 15.133 33.312 1 89.62 233 ASP B C 1
ATOM 6424 O O . ASP B 1 233 ? -14.555 15.445 32.469 1 89.62 233 ASP B O 1
ATOM 6428 N N . TRP B 1 234 ? -16.703 15.43 33.188 1 94.5 234 TRP B N 1
ATOM 6429 C CA . TRP B 1 234 ? -17.188 16.156 32 1 94.5 234 TRP B CA 1
ATOM 6430 C C . TRP B 1 234 ? -17.25 17.656 32.281 1 94.5 234 TRP B C 1
ATOM 6432 O O . TRP B 1 234 ? -17.391 18.453 31.359 1 94.5 234 TRP B O 1
ATOM 6442 N N . GLN B 1 235 ? -17.141 18 33.531 1 94.81 235 GLN B N 1
ATOM 6443 C CA . GLN B 1 235 ? -17.172 19.422 33.875 1 94.81 235 GLN B CA 1
ATOM 6444 C C . GLN B 1 235 ? -15.922 20.125 33.375 1 94.81 235 GLN B C 1
ATOM 6446 O O . GLN B 1 235 ? -14.836 19.531 33.344 1 94.81 235 GLN B O 1
ATOM 6451 N N . GLY B 1 236 ? -16.109 21.391 32.969 1 93.25 236 GLY B N 1
ATOM 6452 C CA . GLY B 1 236 ? -15.023 22.125 32.344 1 93.25 236 GLY B CA 1
ATOM 6453 C C . GLY B 1 236 ? -14.594 23.328 33.156 1 93.25 236 GLY B C 1
ATOM 6454 O O . GLY B 1 236 ? -14.773 23.375 34.375 1 93.25 236 GLY B O 1
ATOM 6455 N N . GLY B 1 237 ? -13.961 24.234 32.5 1 93 237 GLY B N 1
ATOM 6456 C CA . GLY B 1 237 ? -13.336 25.359 33.188 1 93 237 GLY B CA 1
ATOM 6457 C C . GLY B 1 237 ? -14.211 26.594 33.219 1 93 237 GLY B C 1
ATOM 6458 O O . GLY B 1 237 ? -13.844 27.609 33.844 1 93 237 GLY B O 1
ATOM 6459 N N . PHE B 1 238 ? -15.359 26.594 32.594 1 93.69 238 PHE B N 1
ATOM 6460 C CA . PHE B 1 238 ? -16.266 27.719 32.688 1 93.69 238 PHE B CA 1
ATOM 6461 C C . PHE B 1 238 ? -16.938 27.781 34.062 1 93.69 238 PHE B C 1
ATOM 6463 O O . PHE B 1 238 ? -17.078 26.75 34.719 1 93.69 238 PHE B O 1
ATOM 6470 N N . ASN B 1 239 ? -17.219 28.969 34.469 1 93.31 239 ASN B N 1
ATOM 6471 C CA . ASN B 1 239 ? -17.953 29.125 35.719 1 93.31 239 ASN B CA 1
ATOM 6472 C C . ASN B 1 239 ? -19.438 28.844 35.531 1 93.31 239 ASN B C 1
ATOM 6474 O O . ASN B 1 239 ? -20.281 29.703 35.781 1 93.31 239 ASN B O 1
ATOM 6478 N N . VAL B 1 240 ? -19.75 27.672 35.031 1 95.12 240 VAL B N 1
ATOM 6479 C CA . VAL B 1 240 ? -21.094 27.172 34.812 1 95.12 240 VAL B CA 1
ATOM 6480 C C . VAL B 1 240 ? -21.156 25.688 35.125 1 95.12 240 VAL B C 1
ATOM 6482 O O . VAL B 1 240 ? -20.141 24.984 35.062 1 95.12 240 VAL B O 1
ATOM 6485 N N . THR B 1 241 ? -22.281 25.25 35.656 1 95.69 241 THR B N 1
ATOM 6486 C CA . THR B 1 241 ? -22.5 23.812 35.781 1 95.69 241 THR B CA 1
ATOM 6487 C C . THR B 1 241 ? -22.922 23.203 34.438 1 95.69 241 THR B C 1
ATOM 6489 O O . THR B 1 241 ? -23.906 23.609 33.844 1 95.69 241 THR B O 1
ATOM 6492 N N . TYR B 1 242 ? -22.141 22.297 33.969 1 97.12 242 TYR B N 1
ATOM 6493 C CA . TYR B 1 242 ? -22.438 21.656 32.719 1 97.12 242 TYR B CA 1
ATOM 6494 C C . TYR B 1 242 ? -23.547 20.625 32.844 1 97.12 242 TYR B C 1
ATOM 6496 O O . TYR B 1 242 ? -23.5 19.766 33.75 1 97.12 242 TYR B O 1
ATOM 6504 N N . HIS B 1 243 ? -24.531 20.719 32.062 1 96.12 243 HIS B N 1
ATOM 6505 C CA . HIS B 1 243 ? -25.609 19.75 31.984 1 96.12 243 HIS B CA 1
ATOM 6506 C C . HIS B 1 243 ? -25.578 18.984 30.672 1 96.12 243 HIS B C 1
ATOM 6508 O O . HIS B 1 243 ? -25.281 19.562 29.625 1 96.12 243 HIS B O 1
ATOM 6514 N N . MET B 1 244 ? -25.844 17.719 30.641 1 94.75 244 MET B N 1
ATOM 6515 C CA . MET B 1 244 ? -25.797 16.875 29.453 1 94.75 244 MET B CA 1
ATOM 6516 C C . MET B 1 244 ? -26.984 17.156 28.547 1 94.75 244 MET B C 1
ATOM 6518 O O . MET B 1 244 ? -26.859 17.109 27.312 1 94.75 244 MET B O 1
ATOM 6522 N N . GLY B 1 245 ? -28.094 17.484 29.031 1 90.19 245 GLY B N 1
ATOM 6523 C CA . GLY B 1 245 ? -29.359 17.609 28.328 1 90.19 245 GLY B CA 1
ATOM 6524 C C . GLY B 1 245 ? -30.531 16.984 29.078 1 90.19 245 GLY B C 1
ATOM 6525 O O . GLY B 1 245 ? -30.359 16.438 30.156 1 90.19 245 GLY B O 1
ATOM 6526 N N . ARG B 1 246 ? -31.609 17.125 28.469 1 86.38 246 ARG B N 1
ATOM 6527 C CA . ARG B 1 246 ? -32.844 16.656 29.109 1 86.38 246 ARG B CA 1
ATOM 6528 C C . ARG B 1 246 ? -33.125 15.211 28.719 1 86.38 246 ARG B C 1
ATOM 6530 O O . ARG B 1 246 ? -32.812 14.789 27.594 1 86.38 246 ARG B O 1
ATOM 6537 N N . ARG B 1 247 ? -33.594 14.5 29.719 1 79.56 247 ARG B N 1
ATOM 6538 C CA . ARG B 1 247 ? -34.094 13.164 29.422 1 79.56 247 ARG B CA 1
ATOM 6539 C C . ARG B 1 247 ? -35.312 13.227 28.484 1 79.56 247 ARG B C 1
ATOM 6541 O O . ARG B 1 247 ? -35.906 14.281 28.328 1 79.56 247 ARG B O 1
ATOM 6548 N N . LYS B 1 248 ? -35.531 12.109 27.859 1 70.06 248 LYS B N 1
ATOM 6549 C CA . LYS B 1 248 ? -36.688 12.023 26.984 1 70.06 248 LYS B CA 1
ATOM 6550 C C . LYS B 1 248 ? -37.938 12.516 27.688 1 70.06 248 LYS B C 1
ATOM 6552 O O . LYS B 1 248 ? -38.375 11.922 28.688 1 70.06 248 LYS B O 1
ATOM 6557 N N . THR B 1 249 ? -38.188 13.891 27.672 1 66.75 249 THR B N 1
ATOM 6558 C CA . THR B 1 249 ? -39.375 14.461 28.297 1 66.75 249 THR B CA 1
ATOM 6559 C C . THR B 1 249 ? -40.25 15.156 27.25 1 66.75 249 THR B C 1
ATOM 6561 O O . THR B 1 249 ? -39.75 15.555 26.188 1 66.75 249 THR B O 1
ATOM 6564 N N . LYS B 1 250 ? -41.469 15.18 27.5 1 66.38 250 LYS B N 1
ATOM 6565 C CA . LYS B 1 250 ? -42.438 15.82 26.625 1 66.38 250 LYS B CA 1
ATOM 6566 C C . LYS B 1 250 ? -42.562 17.312 26.906 1 66.38 250 LYS B C 1
ATOM 6568 O O . LYS B 1 250 ? -43.219 18.047 26.172 1 66.38 250 LYS B O 1
ATOM 6573 N N . ARG B 1 251 ? -41.781 17.859 27.875 1 75.44 251 ARG B N 1
ATOM 6574 C CA . ARG B 1 251 ? -41.875 19.281 28.156 1 75.44 251 ARG B CA 1
ATOM 6575 C C . ARG B 1 251 ? -41.062 20.094 27.172 1 75.44 251 ARG B C 1
ATOM 6577 O O . ARG B 1 251 ? -39.875 19.812 26.953 1 75.44 251 ARG B O 1
ATOM 6584 N N . PRO B 1 252 ? -41.781 21 26.609 1 77.81 252 PRO B N 1
ATOM 6585 C CA . PRO B 1 252 ? -41.062 21.812 25.609 1 77.81 252 PRO B CA 1
ATOM 6586 C C . PRO B 1 252 ? -39.938 22.641 26.219 1 77.81 252 PRO B C 1
ATOM 6588 O O . PRO B 1 252 ? -40.031 23.016 27.391 1 77.81 252 PRO B O 1
ATOM 6591 N N . THR B 1 253 ? -38.812 22.766 25.594 1 85.75 253 THR B N 1
ATOM 6592 C CA . THR B 1 253 ? -37.688 23.609 25.984 1 85.75 253 THR B CA 1
ATOM 6593 C C . THR B 1 253 ? -37.188 24.422 24.797 1 85.75 253 THR B C 1
ATOM 6595 O O . THR B 1 253 ? -37.781 24.375 23.703 1 85.75 253 THR B O 1
ATOM 6598 N N . TRP B 1 254 ? -36.25 25.297 25.047 1 90.25 254 TRP B N 1
ATOM 6599 C CA . TRP B 1 254 ? -35.688 26.078 23.953 1 90.25 254 TRP B CA 1
ATOM 6600 C C . TRP B 1 254 ? -34.844 25.188 23.031 1 90.25 254 TRP B C 1
ATOM 6602 O O . TRP B 1 254 ? -34.406 24.109 23.438 1 90.25 254 TRP B O 1
ATOM 6612 N N . THR B 1 255 ? -34.781 25.594 21.812 1 94.75 255 THR B N 1
ATOM 6613 C CA . THR B 1 255 ? -34 24.891 20.797 1 94.75 255 THR B CA 1
ATOM 6614 C C . THR B 1 255 ? -33 25.828 20.141 1 94.75 255 THR B C 1
ATOM 6616 O O . THR B 1 255 ? -33.062 27.047 20.297 1 94.75 255 THR B O 1
ATOM 6619 N N . VAL B 1 256 ? -31.984 25.219 19.562 1 96.31 256 VAL B N 1
ATOM 6620 C CA . VAL B 1 256 ? -31 25.969 18.766 1 96.31 256 VAL B CA 1
ATOM 6621 C C . VAL B 1 256 ? -31.281 25.766 17.281 1 96.31 256 VAL B C 1
ATOM 6623 O O . VAL B 1 256 ? -31.562 24.641 16.844 1 96.31 256 VAL B O 1
ATOM 6626 N N . GLN B 1 257 ? -31.328 26.812 16.594 1 96.69 257 GLN B N 1
ATOM 6627 C CA . GLN B 1 257 ? -31.391 26.75 15.141 1 96.69 257 GLN B CA 1
ATOM 6628 C C . GLN B 1 257 ? -30.062 27.203 14.531 1 96.69 257 GLN B C 1
ATOM 6630 O O . GLN B 1 257 ? -29.594 28.312 14.797 1 96.69 257 GLN B O 1
ATOM 6635 N N . LEU B 1 258 ? -29.453 26.344 13.828 1 96.62 258 LEU B N 1
ATOM 6636 C CA . LEU B 1 258 ? -28.188 26.594 13.156 1 96.62 258 LEU B CA 1
ATOM 6637 C C . LEU B 1 258 ? -28.375 26.641 11.641 1 96.62 258 LEU B C 1
ATOM 6639 O O . LEU B 1 258 ? -28.891 25.703 11.039 1 96.62 258 LEU B O 1
ATOM 6643 N N . ASP B 1 259 ? -28.078 27.75 11.062 1 95.31 259 ASP B N 1
ATOM 6644 C CA . ASP B 1 259 ? -28.141 27.938 9.617 1 95.31 259 ASP B CA 1
ATOM 6645 C C . ASP B 1 259 ? -26.766 28.312 9.055 1 95.31 259 ASP B C 1
ATOM 6647 O O . ASP B 1 259 ? -26.297 29.438 9.227 1 95.31 259 ASP B O 1
ATOM 6651 N N . LEU B 1 260 ? -26.172 27.344 8.406 1 94.56 260 LEU B N 1
ATOM 6652 C CA . LEU B 1 260 ? -24.828 27.531 7.879 1 94.56 260 LEU B CA 1
ATOM 6653 C C . LEU B 1 260 ? -24.828 27.469 6.355 1 94.56 260 LEU B C 1
ATOM 6655 O O . LEU B 1 260 ? -25.531 26.641 5.758 1 94.56 260 LEU B O 1
ATOM 6659 N N . SER B 1 261 ? -24.141 28.406 5.754 1 91.12 261 SER B N 1
ATOM 6660 C CA . SER B 1 261 ? -23.938 28.438 4.312 1 91.12 261 SER B CA 1
ATOM 6661 C C . SER B 1 261 ? -22.453 28.406 3.961 1 91.12 261 SER B C 1
ATOM 6663 O O . SER B 1 261 ? -21.734 29.391 4.18 1 91.12 261 SER B O 1
ATOM 6665 N N . ASN B 1 262 ? -22.016 27.328 3.463 1 88.19 262 ASN B N 1
ATOM 6666 C CA . ASN B 1 262 ? -20.641 27.141 3.004 1 88.19 262 ASN B CA 1
ATOM 6667 C C . ASN B 1 262 ? -20.578 26.859 1.507 1 88.19 262 ASN B C 1
ATOM 6669 O O . ASN B 1 262 ? -21.531 26.328 0.936 1 88.19 262 ASN B O 1
ATOM 6673 N N . MET B 1 263 ? -19.547 27.312 0.913 1 88.06 263 MET B N 1
ATOM 6674 C CA . MET B 1 263 ? -19.344 27.094 -0.518 1 88.06 263 MET B CA 1
ATOM 6675 C C . MET B 1 263 ? -18.125 26.203 -0.771 1 88.06 263 MET B C 1
ATOM 6677 O O . MET B 1 263 ? -17.094 26.375 -0.118 1 88.06 263 MET B O 1
ATOM 6681 N N . GLN B 1 264 ? -18.344 25.203 -1.576 1 88.38 264 GLN B N 1
ATOM 6682 C CA . GLN B 1 264 ? -17.25 24.344 -2.025 1 88.38 264 GLN B CA 1
ATOM 6683 C C . GLN B 1 264 ? -16.891 24.625 -3.482 1 88.38 264 GLN B C 1
ATOM 6685 O O . GLN B 1 264 ? -17.781 24.828 -4.316 1 88.38 264 GLN B O 1
ATOM 6690 N N . GLN B 1 265 ? -15.633 24.766 -3.736 1 89.56 265 GLN B N 1
ATOM 6691 C CA . GLN B 1 265 ? -15.203 25.047 -5.105 1 89.56 265 GLN B CA 1
ATOM 6692 C C . GLN B 1 265 ? -13.852 24.406 -5.402 1 89.56 265 GLN B C 1
ATOM 6694 O O . GLN B 1 265 ? -13.07 24.141 -4.484 1 89.56 265 GLN B O 1
ATOM 6699 N N . GLN B 1 266 ? -13.641 24.125 -6.68 1 92.19 266 GLN B N 1
ATOM 6700 C CA . GLN B 1 266 ? -12.328 23.672 -7.129 1 92.19 266 GLN B CA 1
ATOM 6701 C C . GLN B 1 266 ? -11.383 24.844 -7.332 1 92.19 266 GLN B C 1
ATOM 6703 O O . GLN B 1 266 ? -11.75 25.844 -7.949 1 92.19 266 GLN B O 1
ATOM 6708 N N . GLN B 1 267 ? -10.258 24.766 -6.719 1 92.06 267 GLN B N 1
ATOM 6709 C CA . GLN B 1 267 ? -9.258 25.828 -6.805 1 92.06 267 GLN B CA 1
ATOM 6710 C C . GLN B 1 267 ? -7.848 25.25 -6.879 1 92.06 267 GLN B C 1
ATOM 6712 O O . GLN B 1 267 ? -7.559 24.219 -6.258 1 92.06 267 GLN B O 1
ATOM 6717 N N . GLU B 1 268 ? -7.02 25.922 -7.551 1 93.69 268 GLU B N 1
ATOM 6718 C CA . GLU B 1 268 ? -5.625 25.484 -7.652 1 93.69 268 GLU B CA 1
ATOM 6719 C C . GLU B 1 268 ? -4.84 25.875 -6.402 1 93.69 268 GLU B C 1
ATOM 6721 O O . GLU B 1 268 ? -4.965 26.984 -5.898 1 93.69 268 GLU B O 1
ATOM 6726 N N . VAL B 1 269 ? -4.191 24.969 -5.859 1 92.56 269 VAL B N 1
ATOM 6727 C CA . VAL B 1 269 ? -3.188 25.188 -4.824 1 92.56 269 VAL B CA 1
ATOM 6728 C C . VAL B 1 269 ? -1.788 25.016 -5.41 1 92.56 269 VAL B C 1
ATOM 6730 O O . VAL B 1 269 ? -1.565 24.125 -6.238 1 92.56 269 VAL B O 1
ATOM 6733 N N . HIS B 1 270 ? -0.87 25.906 -5 1 95.12 270 HIS B N 1
ATOM 6734 C CA . HIS B 1 270 ? 0.462 25.906 -5.598 1 95.12 270 HIS B CA 1
ATOM 6735 C C . HIS B 1 270 ? 1.534 25.625 -4.547 1 95.12 270 HIS B C 1
ATOM 6737 O O . HIS B 1 270 ? 1.453 26.141 -3.424 1 95.12 270 HIS B O 1
ATOM 6743 N N . ASP B 1 271 ? 2.426 24.781 -4.906 1 96.44 271 ASP B N 1
ATOM 6744 C CA . ASP B 1 271 ? 3.615 24.5 -4.109 1 96.44 271 ASP B CA 1
ATOM 6745 C C . ASP B 1 271 ? 4.871 25.031 -4.793 1 96.44 271 ASP B C 1
ATOM 6747 O O . ASP B 1 271 ? 4.973 25 -6.02 1 96.44 271 ASP B O 1
ATOM 6751 N N . VAL B 1 272 ? 5.785 25.547 -4.047 1 97.56 272 VAL B N 1
ATOM 6752 C CA . VAL B 1 272 ? 7.09 25.953 -4.559 1 97.56 272 VAL B CA 1
ATOM 6753 C C . VAL B 1 272 ? 8.18 25.047 -3.99 1 97.56 272 VAL B C 1
ATOM 6755 O O . VAL B 1 272 ? 8.336 24.938 -2.771 1 97.56 272 VAL B O 1
ATOM 6758 N N . VAL B 1 273 ? 8.891 24.375 -4.871 1 97.62 273 VAL B N 1
ATOM 6759 C CA . VAL B 1 273 ? 9.875 23.391 -4.434 1 97.62 273 VAL B CA 1
ATOM 6760 C C . VAL B 1 273 ? 11.25 23.734 -5.012 1 97.62 273 VAL B C 1
ATOM 6762 O O . VAL B 1 273 ? 11.375 24 -6.211 1 97.62 273 VAL B O 1
ATOM 6765 N N . VAL B 1 274 ? 12.281 23.781 -4.184 1 97.69 274 VAL B N 1
ATOM 6766 C CA . VAL B 1 274 ? 13.68 23.984 -4.555 1 97.69 274 VAL B CA 1
ATOM 6767 C C . VAL B 1 274 ? 14.469 22.703 -4.297 1 97.69 274 VAL B C 1
ATOM 6769 O O . VAL B 1 274 ? 14.312 22.062 -3.254 1 97.69 274 VAL B O 1
ATOM 6772 N N . THR B 1 275 ? 15.25 22.297 -5.223 1 97.44 275 THR B N 1
ATOM 6773 C CA . THR B 1 275 ? 16.109 21.141 -5.02 1 97.44 275 THR B CA 1
ATOM 6774 C C . THR B 1 275 ? 17.578 21.547 -5.109 1 97.44 275 THR B C 1
ATOM 6776 O O . THR B 1 275 ? 18 22.156 -6.094 1 97.44 275 THR B O 1
ATOM 6779 N N . ILE B 1 276 ? 18.344 21.359 -4.062 1 97.69 276 ILE B N 1
ATOM 6780 C CA . ILE B 1 276 ? 19.797 21.438 -4.039 1 97.69 276 ILE B CA 1
ATOM 6781 C C . ILE B 1 276 ? 20.406 20.047 -4.164 1 97.69 276 ILE B C 1
ATOM 6783 O O . ILE B 1 276 ? 20.328 19.25 -3.229 1 97.69 276 ILE B O 1
ATOM 6787 N N . THR B 1 277 ? 21 19.75 -5.273 1 96.5 277 THR B N 1
ATOM 6788 C CA . THR B 1 277 ? 21.469 18.391 -5.562 1 96.5 277 THR B CA 1
ATOM 6789 C C . THR B 1 277 ? 22.734 18.078 -4.758 1 96.5 277 THR B C 1
ATOM 6791 O O . THR B 1 277 ? 23.672 18.859 -4.723 1 96.5 277 THR B O 1
ATOM 6794 N N . GLY B 1 278 ? 22.688 16.984 -4.105 1 96.69 278 GLY B N 1
ATOM 6795 C CA . GLY B 1 278 ? 23.844 16.531 -3.342 1 96.69 278 GLY B CA 1
ATOM 6796 C C . GLY B 1 278 ? 24.969 16.016 -4.215 1 96.69 278 GLY B C 1
ATOM 6797 O O . GLY B 1 278 ? 24.734 15.523 -5.32 1 96.69 278 GLY B O 1
ATOM 6798 N N . MET B 1 279 ? 26.141 16.031 -3.662 1 95.06 279 MET B N 1
ATOM 6799 C CA . MET B 1 279 ? 27.344 15.68 -4.434 1 95.06 279 MET B CA 1
ATOM 6800 C C . MET B 1 279 ? 27.578 14.172 -4.41 1 95.06 279 MET B C 1
ATOM 6802 O O . MET B 1 279 ? 27.859 13.57 -5.449 1 95.06 279 MET B O 1
ATOM 6806 N N . GLN B 1 280 ? 27.453 13.562 -3.279 1 94.19 280 GLN B N 1
ATOM 6807 C CA . GLN B 1 280 ? 27.828 12.164 -3.123 1 94.19 280 GLN B CA 1
ATOM 6808 C C . GLN B 1 280 ? 26.609 11.258 -3.139 1 94.19 280 GLN B C 1
ATOM 6810 O O . GLN B 1 280 ? 26.656 10.133 -3.639 1 94.19 280 GLN B O 1
ATOM 6815 N N . MET B 1 281 ? 25.547 11.695 -2.553 1 95.56 281 MET B N 1
ATOM 6816 C CA . MET B 1 281 ? 24.297 10.93 -2.486 1 95.56 281 MET B CA 1
ATOM 6817 C C . MET B 1 281 ? 23.125 11.742 -3.025 1 95.56 281 MET B C 1
ATOM 6819 O O . MET B 1 281 ? 22.203 12.062 -2.285 1 95.56 281 MET B O 1
ATOM 6823 N N . PRO B 1 282 ? 23.109 12 -4.328 1 96 282 PRO B N 1
ATOM 6824 C CA . PRO B 1 282 ? 22.078 12.867 -4.914 1 96 282 PRO B CA 1
ATOM 6825 C C . PRO B 1 282 ? 20.672 12.273 -4.793 1 96 282 PRO B C 1
ATOM 6827 O O . PRO B 1 282 ? 19.688 13.016 -4.863 1 96 282 PRO B O 1
ATOM 6830 N N . ASP B 1 283 ? 20.562 10.961 -4.547 1 95.75 283 ASP B N 1
ATOM 6831 C CA . ASP B 1 283 ? 19.25 10.312 -4.492 1 95.75 283 ASP B CA 1
ATOM 6832 C C . ASP B 1 283 ? 18.797 10.125 -3.045 1 95.75 283 ASP B C 1
ATOM 6834 O O . ASP B 1 283 ? 17.906 9.312 -2.771 1 95.75 283 ASP B O 1
ATOM 6838 N N . GLU B 1 284 ? 19.391 10.703 -2.137 1 97.19 284 GLU B N 1
ATOM 6839 C CA . GLU B 1 284 ? 18.922 10.758 -0.756 1 97.19 284 GLU B CA 1
ATOM 6840 C C . GLU B 1 284 ? 18.484 12.172 -0.381 1 97.19 284 GLU B C 1
ATOM 6842 O O . GLU B 1 284 ? 19.312 13.102 -0.374 1 97.19 284 GLU B O 1
ATOM 6847 N N . TYR B 1 285 ? 17.172 12.328 -0.071 1 98.19 285 TYR B N 1
ATOM 6848 C CA . TYR B 1 285 ? 16.594 13.656 0.053 1 98.19 285 TYR B CA 1
ATOM 6849 C C . TYR B 1 285 ? 16.344 14.008 1.515 1 98.19 285 TYR B C 1
ATOM 6851 O O . TYR B 1 285 ? 15.648 13.281 2.227 1 98.19 285 TYR B O 1
ATOM 6859 N N . ILE B 1 286 ? 16.906 15.086 1.928 1 98.75 286 ILE B N 1
ATOM 6860 C CA . ILE B 1 286 ? 16.5 15.766 3.148 1 98.75 286 ILE B CA 1
ATOM 6861 C C . ILE B 1 286 ? 15.5 16.859 2.811 1 98.75 286 ILE B C 1
ATOM 6863 O O . ILE B 1 286 ? 15.844 17.844 2.135 1 98.75 286 ILE B O 1
ATOM 6867 N N . ILE B 1 287 ? 14.258 16.734 3.312 1 98.62 287 ILE B N 1
ATOM 6868 C CA . ILE B 1 287 ? 13.203 17.656 2.891 1 98.62 287 ILE B CA 1
ATOM 6869 C C . ILE B 1 287 ? 12.836 18.578 4.043 1 98.62 287 ILE B C 1
ATOM 6871 O O . ILE B 1 287 ? 12.586 18.125 5.164 1 98.62 287 ILE B O 1
ATOM 6875 N N . LEU B 1 288 ? 12.898 19.797 3.787 1 98.56 288 LEU B N 1
ATOM 6876 C CA . LEU B 1 288 ? 12.414 20.828 4.703 1 98.56 288 LEU B CA 1
ATOM 6877 C C . LEU B 1 288 ? 11.211 21.562 4.117 1 98.56 288 LEU B C 1
ATOM 6879 O O . LEU B 1 288 ? 11.266 22.031 2.984 1 98.56 288 LEU B O 1
ATOM 6883 N N . GLY B 1 289 ? 10.148 21.578 4.879 1 97.12 289 GLY B N 1
ATOM 6884 C CA . GLY B 1 289 ? 8.938 22.156 4.336 1 97.12 289 GLY B CA 1
ATOM 6885 C C . GLY B 1 289 ? 8.281 23.156 5.266 1 97.12 289 GLY B C 1
ATOM 6886 O O . GLY B 1 289 ? 8.375 23.031 6.488 1 97.12 289 GLY B O 1
ATOM 6887 N N . GLY B 1 290 ? 7.664 24.203 4.734 1 93.06 290 GLY B N 1
ATOM 6888 C CA . GLY B 1 290 ? 6.742 25.125 5.363 1 93.06 290 GLY B CA 1
ATOM 6889 C C . GLY B 1 290 ? 5.434 25.281 4.609 1 93.06 290 GLY B C 1
ATOM 6890 O O . GLY B 1 290 ? 5.184 24.562 3.641 1 93.06 290 GLY B O 1
ATOM 6891 N N . HIS B 1 291 ? 4.629 26.047 5.062 1 89.19 291 HIS B N 1
ATOM 6892 C CA . HIS B 1 291 ? 3.359 26.234 4.367 1 89.19 291 HIS B CA 1
ATOM 6893 C C . HIS B 1 291 ? 2.996 27.719 4.277 1 89.19 291 HIS B C 1
ATOM 6895 O O . HIS B 1 291 ? 3.434 28.516 5.105 1 89.19 291 HIS B O 1
ATOM 6901 N N . PHE B 1 292 ? 2.271 28.016 3.24 1 84.44 292 PHE B N 1
ATOM 6902 C CA . PHE B 1 292 ? 1.742 29.375 3.064 1 84.44 292 PHE B CA 1
ATOM 6903 C C . PHE B 1 292 ? 0.675 29.672 4.109 1 84.44 292 PHE B C 1
ATOM 6905 O O . PHE B 1 292 ? 0.063 28.766 4.664 1 84.44 292 PHE B O 1
ATOM 6912 N N . ALA B 1 293 ? 0.614 30.922 4.445 1 62.5 293 ALA B N 1
ATOM 6913 C CA . ALA B 1 293 ? -0.385 31.359 5.418 1 62.5 293 ALA B CA 1
ATOM 6914 C C . ALA B 1 293 ? -1.797 31.047 4.93 1 62.5 293 ALA B C 1
ATOM 6916 O O . ALA B 1 293 ? -2.076 31.125 3.729 1 62.5 293 ALA B O 1
ATOM 6917 N N . SER B 1 294 ? -2.441 30.219 5.766 1 56.34 294 SER B N 1
ATOM 6918 C CA . SER B 1 294 ? -3.852 29.984 5.473 1 56.34 294 SER B CA 1
ATOM 6919 C C . SER B 1 294 ? -4.66 31.266 5.555 1 56.34 294 SER B C 1
ATOM 6921 O O . SER B 1 294 ? -4.312 32.188 6.312 1 56.34 294 SER B O 1
ATOM 6923 N N . MET B 1 295 ? -5.234 31.688 4.395 1 41.56 295 MET B N 1
ATOM 6924 C CA . MET B 1 295 ? -6.16 32.812 4.48 1 41.56 295 MET B CA 1
ATOM 6925 C C . MET B 1 295 ? -7.125 32.625 5.648 1 41.56 295 MET B C 1
ATOM 6927 O O . MET B 1 295 ? -7.98 33.5 5.887 1 41.56 295 MET B O 1
ATOM 6931 N N . MET B 1 296 ? -7.223 31.406 6.066 1 42.16 296 MET B N 1
ATOM 6932 C CA . MET B 1 296 ? -8.328 31.281 7.004 1 42.16 296 MET B CA 1
ATOM 6933 C C . MET B 1 296 ? -8.062 32.062 8.281 1 42.16 296 MET B C 1
ATOM 6935 O O . MET B 1 296 ? -7.145 31.734 9.039 1 42.16 296 MET B O 1
ATOM 6939 N N . SER B 1 297 ? -8.172 33.344 8.18 1 36.91 297 SER B N 1
ATOM 6940 C CA . SER B 1 297 ? -8.477 34.125 9.367 1 36.91 297 SER B CA 1
ATOM 6941 C C . SER B 1 297 ? -9.43 33.375 10.297 1 36.91 297 SER B C 1
ATOM 6943 O O . SER B 1 297 ? -10.383 33.969 10.828 1 36.91 297 SER B O 1
ATOM 6945 N N . SER B 1 298 ? -9.562 32.25 9.836 1 34.62 298 SER B N 1
ATOM 6946 C CA . SER B 1 298 ? -10.766 31.641 10.414 1 34.62 298 SER B CA 1
ATOM 6947 C C . SER B 1 298 ? -10.773 31.766 11.93 1 34.62 298 SER B C 1
ATOM 6949 O O . SER B 1 298 ? -11.836 31.859 12.547 1 34.62 298 SER B O 1
ATOM 6951 N N . MET B 1 299 ? -9.883 30.828 12.609 1 34.22 299 MET B N 1
ATOM 6952 C CA . MET B 1 299 ? -10.258 30.594 14 1 34.22 299 MET B CA 1
ATOM 6953 C C . MET B 1 299 ? -9.734 31.703 14.898 1 34.22 299 MET B C 1
ATOM 6955 O O . MET B 1 299 ? -8.547 32.031 14.867 1 34.22 299 MET B O 1
ATOM 6959 N N . GLY B 1 300 ? -10.602 32.5 15.438 1 32.78 300 GLY B N 1
ATOM 6960 C CA . GLY B 1 300 ? -10.625 33.625 16.328 1 32.78 300 GLY B CA 1
ATOM 6961 C C . GLY B 1 300 ? -9.344 34.438 16.297 1 32.78 300 GLY B C 1
ATOM 6962 O O . GLY B 1 300 ? -8.414 34.094 15.562 1 32.78 300 GLY B O 1
ATOM 6963 N N . GLY B 1 301 ? -9.305 35.438 17.125 1 33.5 301 GLY B N 1
ATOM 6964 C CA . GLY B 1 301 ? -8.43 36.531 17.469 1 33.5 301 GLY B CA 1
ATOM 6965 C C . GLY B 1 301 ? -6.957 36.219 17.312 1 33.5 301 GLY B C 1
ATOM 6966 O O . GLY B 1 301 ? -6.156 37.125 17.016 1 33.5 301 GLY B O 1
ATOM 6967 N N . MET B 1 302 ? -6.582 35.375 18 1 35.31 302 MET B N 1
ATOM 6968 C CA . MET B 1 302 ? -5.16 35.344 18.344 1 35.31 302 MET B CA 1
ATOM 6969 C C . MET B 1 302 ? -4.328 34.875 17.156 1 35.31 302 MET B C 1
ATOM 6971 O O . MET B 1 302 ? -3.193 35.312 16.969 1 35.31 302 MET B O 1
ATOM 6975 N N . THR B 1 303 ? -4.512 33.625 16.594 1 39.66 303 THR B N 1
ATOM 6976 C CA . THR B 1 303 ? -3.445 32.688 16.203 1 39.66 303 THR B CA 1
ATOM 6977 C C . THR B 1 303 ? -3.203 32.75 14.703 1 39.66 303 THR B C 1
ATOM 6979 O O . THR B 1 303 ? -2.225 32.188 14.203 1 39.66 303 THR B O 1
ATOM 6982 N N . SER B 1 304 ? -4.078 33.062 13.852 1 41.59 304 SER B N 1
ATOM 6983 C CA . SER B 1 304 ? -3.939 32.562 12.484 1 41.59 304 SER B CA 1
ATOM 6984 C C . SER B 1 304 ? -2.842 33.312 11.734 1 41.59 304 SER B C 1
ATOM 6986 O O . SER B 1 304 ? -2.01 32.688 11.07 1 41.59 304 SER B O 1
ATOM 6988 N N . ARG B 1 305 ? -3.098 34.75 11.562 1 41.12 305 ARG B N 1
ATOM 6989 C CA . ARG B 1 305 ? -2.18 35.469 10.703 1 41.12 305 ARG B CA 1
ATOM 6990 C C . ARG B 1 305 ? -0.742 35.344 11.195 1 41.12 305 ARG B C 1
ATOM 6992 O O . ARG B 1 305 ? 0.19 35.281 10.391 1 41.12 305 ARG B O 1
ATOM 6999 N N . THR B 1 306 ? -0.733 35.406 12.508 1 42.12 306 THR B N 1
ATOM 7000 C CA . THR B 1 306 ? 0.611 35.375 13.078 1 42.12 306 THR B CA 1
ATOM 7001 C C . THR B 1 306 ? 1.24 34 12.938 1 42.12 306 THR B C 1
ATOM 7003 O O . THR B 1 306 ? 2.451 33.875 12.75 1 42.12 306 THR B O 1
ATOM 7006 N N . ALA B 1 307 ? 0.312 33.031 12.891 1 47.03 307 ALA B N 1
ATOM 7007 C CA . ALA B 1 307 ? 0.83 31.656 12.867 1 47.03 307 ALA B CA 1
ATOM 7008 C C . ALA B 1 307 ? 1.397 31.312 11.5 1 47.03 307 ALA B C 1
ATOM 7010 O O . ALA B 1 307 ? 2.502 30.781 11.391 1 47.03 307 ALA B O 1
ATOM 7011 N N . ASP B 1 308 ? 0.684 31.75 10.398 1 53.81 308 ASP B N 1
ATOM 7012 C CA . ASP B 1 308 ? 1.063 31.344 9.047 1 53.81 308 ASP B CA 1
ATOM 7013 C C . ASP B 1 308 ? 2.205 32.188 8.516 1 53.81 308 ASP B C 1
ATOM 7015 O O . ASP B 1 308 ? 3.09 31.703 7.812 1 53.81 308 ASP B O 1
ATOM 7019 N N . ALA B 1 309 ? 2.24 33.438 9.031 1 61.03 309 ALA B N 1
ATOM 7020 C CA . ALA B 1 309 ? 3.359 34.281 8.633 1 61.03 309 ALA B CA 1
ATOM 7021 C C . ALA B 1 309 ? 4.672 33.781 9.234 1 61.03 309 ALA B C 1
ATOM 7023 O O . ALA B 1 309 ? 5.738 33.969 8.648 1 61.03 309 ALA B O 1
ATOM 7024 N N . GLY B 1 310 ? 4.402 32.969 10.172 1 76 310 GLY B N 1
ATOM 7025 C CA . GLY B 1 310 ? 5.586 32.469 10.836 1 76 310 GLY B CA 1
ATOM 7026 C C . GLY B 1 310 ? 6.277 31.359 10.055 1 76 310 GLY B C 1
ATOM 7027 O O . GLY B 1 310 ? 7.496 31.391 9.875 1 76 310 GLY B O 1
ATOM 7028 N N . SER B 1 311 ? 5.516 30.469 9.492 1 85.62 311 SER B N 1
ATOM 7029 C CA . SER B 1 311 ? 6.09 29.344 8.742 1 85.62 311 SER B CA 1
ATOM 7030 C C . SER B 1 311 ? 6.836 29.828 7.508 1 85.62 311 SER B C 1
ATOM 7032 O O . SER B 1 311 ? 7.973 29.422 7.258 1 85.62 311 SER B O 1
ATOM 7034 N N . MET B 1 312 ? 6.23 30.75 6.785 1 86.62 312 MET B N 1
ATOM 7035 C CA . MET B 1 312 ? 6.836 31.281 5.57 1 86.62 312 MET B CA 1
ATOM 7036 C C . MET B 1 312 ? 8.125 32.031 5.887 1 86.62 312 MET B C 1
ATOM 7038 O O . MET B 1 312 ? 9.125 31.891 5.172 1 86.62 312 MET B O 1
ATOM 7042 N N . SER B 1 313 ? 8.062 32.812 6.941 1 86.75 313 SER B N 1
ATOM 7043 C CA . SER B 1 313 ? 9.242 33.594 7.336 1 86.75 313 SER B CA 1
ATOM 7044 C C . SER B 1 313 ? 10.391 32.656 7.727 1 86.75 313 SER B C 1
ATOM 7046 O O . SER B 1 313 ? 11.539 32.906 7.348 1 86.75 313 SER B O 1
ATOM 7048 N N . MET B 1 314 ? 10.109 31.656 8.508 1 90.75 314 MET B N 1
ATOM 7049 C CA . MET B 1 314 ? 11.141 30.703 8.922 1 90.75 314 MET B CA 1
ATOM 7050 C C . MET B 1 314 ? 11.719 29.969 7.715 1 90.75 314 MET B C 1
ATOM 7052 O O . MET B 1 314 ? 12.93 29.781 7.621 1 90.75 314 MET B O 1
ATOM 7056 N N . PHE B 1 315 ? 10.828 29.688 6.812 1 94 315 PHE B N 1
ATOM 7057 C CA . PHE B 1 315 ? 11.242 29 5.586 1 94 315 PHE B CA 1
ATOM 7058 C C . PHE B 1 315 ? 12.211 29.875 4.789 1 94 315 PHE B C 1
ATOM 7060 O O . PHE B 1 315 ? 13.273 29.406 4.379 1 94 315 PHE B O 1
ATOM 7067 N N . MET B 1 316 ? 11.844 31.062 4.609 1 92.69 316 MET B N 1
ATOM 7068 C CA . MET B 1 316 ? 12.664 31.969 3.809 1 92.69 316 MET B CA 1
ATOM 7069 C C . MET B 1 316 ? 14 32.25 4.496 1 92.69 316 MET B C 1
ATOM 7071 O O . MET B 1 316 ? 15.023 32.406 3.832 1 92.69 316 MET B O 1
ATOM 7075 N N . GLU B 1 317 ? 13.961 32.312 5.789 1 93.12 317 GLU B N 1
ATOM 7076 C CA . GLU B 1 317 ? 15.203 32.5 6.531 1 93.12 317 GLU B CA 1
ATOM 7077 C C . GLU B 1 317 ? 16.141 31.312 6.324 1 93.12 317 GLU B C 1
ATOM 7079 O O . GLU B 1 317 ? 17.344 31.5 6.082 1 93.12 317 GLU B O 1
ATOM 7084 N N . THR B 1 318 ? 15.641 30.109 6.441 1 95.5 318 THR B N 1
ATOM 7085 C CA . THR B 1 318 ? 16.438 28.906 6.23 1 95.5 318 THR B CA 1
ATOM 7086 C C . THR B 1 318 ? 16.969 28.859 4.801 1 95.5 318 THR B C 1
ATOM 7088 O O . THR B 1 318 ? 18.141 28.547 4.582 1 95.5 318 THR B O 1
ATOM 7091 N N . ALA B 1 319 ? 16.125 29.188 3.834 1 97.19 319 ALA B N 1
ATOM 7092 C CA . ALA B 1 319 ? 16.531 29.203 2.432 1 97.19 319 ALA B CA 1
ATOM 7093 C C . ALA B 1 319 ? 17.656 30.219 2.203 1 97.19 319 ALA B C 1
ATOM 7095 O O . ALA B 1 319 ? 18.609 29.953 1.479 1 97.19 319 ALA B O 1
ATOM 7096 N N . THR B 1 320 ? 17.531 31.391 2.834 1 96.81 320 THR B N 1
ATOM 7097 C CA . THR B 1 320 ? 18.516 32.469 2.691 1 96.81 320 THR B CA 1
ATOM 7098 C C . THR B 1 320 ? 19.875 32 3.236 1 96.81 320 THR B C 1
ATOM 7100 O O . THR B 1 320 ? 20.906 32.219 2.598 1 96.81 320 THR B O 1
ATOM 7103 N N . VAL B 1 321 ? 19.828 31.422 4.391 1 96.88 321 VAL B N 1
ATOM 7104 C CA . VAL B 1 321 ? 21.062 30.953 5.004 1 96.88 321 VAL B CA 1
ATOM 7105 C C . VAL B 1 321 ? 21.719 29.906 4.109 1 96.88 321 VAL B C 1
ATOM 7107 O O . VAL B 1 321 ? 22.938 29.938 3.898 1 96.88 321 VAL B O 1
ATOM 7110 N N . MET B 1 322 ? 20.969 29 3.576 1 97.38 322 MET B N 1
ATOM 7111 C CA . MET B 1 322 ? 21.516 27.953 2.719 1 97.38 322 MET B CA 1
ATOM 7112 C C . MET B 1 322 ? 22.078 28.547 1.425 1 97.38 322 MET B C 1
ATOM 7114 O O . MET B 1 322 ? 23.094 28.078 0.918 1 97.38 322 MET B O 1
ATOM 7118 N N . SER B 1 323 ? 21.344 29.5 0.923 1 97.5 323 SER B N 1
ATOM 7119 C CA . SER B 1 323 ? 21.844 30.203 -0.256 1 97.5 323 SER B CA 1
ATOM 7120 C C . SER B 1 323 ? 23.203 30.828 0.009 1 97.5 323 SER B C 1
ATOM 7122 O O . SER B 1 323 ? 24.109 30.734 -0.819 1 97.5 323 SER B O 1
ATOM 7124 N N . GLN B 1 324 ? 23.359 31.516 1.128 1 97.38 324 GLN B N 1
ATOM 7125 C CA . GLN B 1 324 ? 24.625 32.125 1.516 1 97.38 324 GLN B CA 1
ATOM 7126 C C . GLN B 1 324 ? 25.734 31.094 1.657 1 97.38 324 GLN B C 1
ATOM 7128 O O . GLN B 1 324 ? 26.859 31.328 1.238 1 97.38 324 GLN B O 1
ATOM 7133 N N . MET B 1 325 ? 25.359 30.016 2.236 1 97.44 325 MET B N 1
ATOM 7134 C CA . MET B 1 325 ? 26.328 28.953 2.395 1 97.44 325 MET B CA 1
ATOM 7135 C C . MET B 1 325 ? 26.781 28.422 1.038 1 97.44 325 MET B C 1
ATOM 7137 O O . MET B 1 325 ? 27.969 28.141 0.836 1 97.44 325 MET B O 1
ATOM 7141 N N . MET B 1 326 ? 25.875 28.234 0.142 1 97.19 326 MET B N 1
ATOM 7142 C CA . MET B 1 326 ? 26.203 27.766 -1.201 1 97.19 326 MET B CA 1
ATOM 7143 C C . MET B 1 326 ? 27.125 28.75 -1.911 1 97.19 326 MET B C 1
ATOM 7145 O O . MET B 1 326 ? 28.078 28.359 -2.578 1 97.19 326 MET B O 1
ATOM 7149 N N . SER B 1 327 ? 26.812 30.016 -1.758 1 96.38 327 SER B N 1
ATOM 7150 C CA . SER B 1 327 ? 27.641 31.062 -2.359 1 96.38 327 SER B CA 1
ATOM 7151 C C . SER B 1 327 ? 29.047 31.047 -1.777 1 96.38 327 SER B C 1
ATOM 7153 O O . SER B 1 327 ? 30.016 31.422 -2.451 1 96.38 327 SER B O 1
ATOM 7155 N N . ALA B 1 328 ? 29.109 30.594 -0.601 1 97.38 328 ALA B N 1
ATOM 7156 C CA . ALA B 1 328 ? 30.391 30.5 0.074 1 97.38 328 ALA B CA 1
ATOM 7157 C C . ALA B 1 328 ? 31.078 29.172 -0.229 1 97.38 328 ALA B C 1
ATOM 7159 O O . ALA B 1 328 ? 32.156 28.891 0.315 1 97.38 328 ALA B O 1
ATOM 7160 N N . GLY B 1 329 ? 30.406 28.281 -0.996 1 96.62 329 GLY B N 1
ATOM 7161 C CA . GLY B 1 329 ? 31.078 27.078 -1.475 1 96.62 329 GLY B CA 1
ATOM 7162 C C . GLY B 1 329 ? 30.5 25.812 -0.896 1 96.62 329 GLY B C 1
ATOM 7163 O O . GLY B 1 329 ? 30.969 24.703 -1.21 1 96.62 329 GLY B O 1
ATOM 7164 N N . TRP B 1 330 ? 29.484 25.922 -0.034 1 96.81 330 TRP B N 1
ATOM 7165 C CA . TRP B 1 330 ? 28.859 24.75 0.552 1 96.81 330 TRP B CA 1
ATOM 7166 C C . TRP B 1 330 ? 28.125 23.938 -0.509 1 96.81 330 TRP B C 1
ATOM 7168 O O . TRP B 1 330 ? 27.359 24.5 -1.31 1 96.81 330 TRP B O 1
ATOM 7178 N N . GLN B 1 331 ? 28.438 22.641 -0.559 1 96.25 331 GLN B N 1
ATOM 7179 C CA . GLN B 1 331 ? 27.688 21.641 -1.319 1 96.25 331 GLN B CA 1
ATOM 7180 C C . GLN B 1 331 ? 27.312 20.453 -0.447 1 96.25 331 GLN B C 1
ATOM 7182 O O . GLN B 1 331 ? 28.188 19.734 0.053 1 96.25 331 GLN B O 1
ATOM 7187 N N . PRO B 1 332 ? 26.016 20.266 -0.268 1 97.81 332 PRO B N 1
ATOM 7188 C CA . PRO B 1 332 ? 25.625 19.141 0.585 1 97.81 332 PRO B CA 1
ATOM 7189 C C . PRO B 1 332 ? 26.016 17.781 -0.012 1 97.81 332 PRO B C 1
ATOM 7191 O O . PRO B 1 332 ? 26.156 17.656 -1.231 1 97.81 332 PRO B O 1
ATOM 7194 N N . GLN B 1 333 ? 26.25 16.797 0.833 1 97.5 333 GLN B N 1
ATOM 7195 C CA . GLN B 1 333 ? 26.5 15.438 0.369 1 97.5 333 GLN B CA 1
ATOM 7196 C C . GLN B 1 333 ? 25.219 14.766 -0.099 1 97.5 333 GLN B C 1
ATOM 7198 O O . GLN B 1 333 ? 25.219 14.062 -1.111 1 97.5 333 GLN B O 1
ATOM 7203 N N . ARG B 1 334 ? 24.156 14.961 0.65 1 97.94 334 ARG B N 1
ATOM 7204 C CA . ARG B 1 334 ? 22.828 14.531 0.265 1 97.94 334 ARG B CA 1
ATOM 7205 C C . ARG B 1 334 ? 22.016 15.688 -0.297 1 97.94 334 ARG B C 1
ATOM 7207 O O . ARG B 1 334 ? 22.25 16.844 0.056 1 97.94 334 ARG B O 1
ATOM 7214 N N . SER B 1 335 ? 21.047 15.375 -1.164 1 97.81 335 SER B N 1
ATOM 7215 C CA . SER B 1 335 ? 20.219 16.438 -1.721 1 97.81 335 SER B CA 1
ATOM 7216 C C . SER B 1 335 ? 19.328 17.062 -0.647 1 97.81 335 SER B C 1
ATOM 7218 O O . SER B 1 335 ? 18.875 16.375 0.27 1 97.81 335 SER B O 1
ATOM 7220 N N . VAL B 1 336 ? 19.156 18.344 -0.759 1 98.56 336 VAL B N 1
ATOM 7221 C CA . VAL B 1 336 ? 18.234 19.078 0.099 1 98.56 336 VAL B CA 1
ATOM 7222 C C . VAL B 1 336 ? 17.062 19.609 -0.729 1 98.56 336 VAL B C 1
ATOM 7224 O O . VAL B 1 336 ? 17.266 20.234 -1.774 1 98.56 336 VAL B O 1
ATOM 7227 N N . VAL B 1 337 ? 15.852 19.297 -0.311 1 98.38 337 VAL B N 1
ATOM 7228 C CA . VAL B 1 337 ? 14.641 19.75 -0.975 1 98.38 337 VAL B CA 1
ATOM 7229 C C . VAL B 1 337 ? 13.875 20.703 -0.055 1 98.38 337 VAL B C 1
ATOM 7231 O O . VAL B 1 337 ? 13.531 20.344 1.075 1 98.38 337 VAL B O 1
ATOM 7234 N N . LEU B 1 338 ? 13.703 21.922 -0.526 1 98.25 338 LEU B N 1
ATOM 7235 C CA . LEU B 1 338 ? 12.891 22.891 0.188 1 98.25 338 LEU B CA 1
ATOM 7236 C C . LEU B 1 338 ? 11.508 23.016 -0.442 1 98.25 338 LEU B C 1
ATOM 7238 O O . LEU B 1 338 ? 11.391 23.297 -1.638 1 98.25 338 LEU B O 1
ATOM 7242 N N . GLY B 1 339 ? 10.477 22.766 0.352 1 97.56 339 GLY B N 1
ATOM 7243 C CA . GLY B 1 339 ? 9.125 22.812 -0.178 1 97.56 339 GLY B CA 1
ATOM 7244 C C . GLY B 1 339 ? 8.211 23.75 0.608 1 97.56 339 GLY B C 1
ATOM 7245 O O . GLY B 1 339 ? 8.062 23.594 1.822 1 97.56 339 GLY B O 1
ATOM 7246 N N . MET B 1 340 ? 7.676 24.719 -0.095 1 96.19 340 MET B N 1
ATOM 7247 C CA . MET B 1 340 ? 6.609 25.547 0.452 1 96.19 340 MET B CA 1
ATOM 7248 C C . MET B 1 340 ? 5.242 25.078 -0.027 1 96.19 340 MET B C 1
ATOM 7250 O O . MET B 1 340 ? 4.953 25.109 -1.225 1 96.19 340 MET B O 1
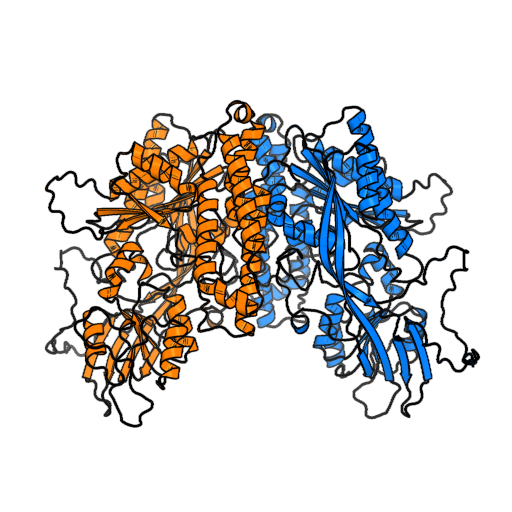ATOM 7254 N N . TRP B 1 341 ? 4.422 24.688 0.924 1 94.94 341 TRP B N 1
ATOM 7255 C CA . TRP B 1 341 ? 3.191 23.984 0.58 1 94.94 341 TRP B CA 1
ATOM 7256 C C . TRP B 1 341 ? 1.994 24.922 0.635 1 94.94 341 TRP B C 1
ATOM 7258 O O . TRP B 1 341 ? 1.876 25.734 1.558 1 94.94 341 TRP B O 1
ATOM 7268 N N . GLY B 1 342 ? 1.136 24.797 -0.36 1 90.38 342 GLY B N 1
ATOM 7269 C CA . GLY B 1 342 ? -0.116 25.547 -0.379 1 90.38 342 GLY B CA 1
ATOM 7270 C C . GLY B 1 342 ? -1.293 24.734 0.138 1 90.38 342 GLY B C 1
ATOM 7271 O O . GLY B 1 342 ? -1.199 23.516 0.292 1 90.38 342 GLY B O 1
ATOM 7272 N N . GLY B 1 343 ? -2.367 25.453 0.542 1 84.56 343 GLY B N 1
ATOM 7273 C CA . GLY B 1 343 ? -3.627 24.812 0.891 1 84.56 343 GLY B CA 1
ATOM 7274 C C . GLY B 1 343 ? -3.604 24.156 2.254 1 84.56 343 GLY B C 1
ATOM 7275 O O . GLY B 1 343 ? -4.199 23.094 2.443 1 84.56 343 GLY B O 1
ATOM 7276 N N . ALA B 1 344 ? -2.895 24.625 3.211 1 80.12 344 ALA B N 1
ATOM 7277 C CA . ALA B 1 344 ? -2.797 24.062 4.555 1 80.12 344 ALA B CA 1
ATOM 7278 C C . ALA B 1 344 ? -4.168 23.984 5.219 1 80.12 344 ALA B C 1
ATOM 7280 O O . ALA B 1 344 ? -4.453 23.031 5.957 1 80.12 344 ALA B O 1
ATOM 7281 N N . GLU B 1 345 ? -5.012 24.906 4.941 1 74.75 345 GLU B N 1
ATOM 7282 C CA . GLU B 1 345 ? -6.312 24.984 5.598 1 74.75 345 GLU B CA 1
ATOM 7283 C C . GLU B 1 345 ? -7.289 23.969 5 1 74.75 345 GLU B C 1
ATOM 7285 O O . GLU B 1 345 ? -8.336 23.688 5.586 1 74.75 345 GLU B O 1
ATOM 7290 N N . TYR B 1 346 ? -6.926 23.547 3.873 1 79.75 346 TYR B N 1
ATOM 7291 C CA . TYR B 1 346 ? -7.793 22.594 3.201 1 79.75 346 TYR B CA 1
ATOM 7292 C C . TYR B 1 346 ? -7.219 21.172 3.289 1 79.75 346 TYR B C 1
ATOM 7294 O O . TYR B 1 346 ? -7.07 20.5 2.273 1 79.75 346 TYR B O 1
ATOM 7302 N N . GLY B 1 347 ? -6.906 20.781 4.512 1 78.88 347 GLY B N 1
ATOM 7303 C CA . GLY B 1 347 ? -6.391 19.422 4.688 1 78.88 347 GLY B CA 1
ATOM 7304 C C . GLY B 1 347 ? -4.953 19.281 4.23 1 78.88 347 GLY B C 1
ATOM 7305 O O . GLY B 1 347 ? -4.578 18.25 3.672 1 78.88 347 GLY B O 1
ATOM 7306 N N . HIS B 1 348 ? -4.199 20.344 4.355 1 86.69 348 HIS B N 1
ATOM 7307 C CA . HIS B 1 348 ? -2.811 20.281 3.91 1 86.69 348 HIS B CA 1
ATOM 7308 C C . HIS B 1 348 ? -2.709 19.75 2.482 1 86.69 348 HIS B C 1
ATOM 7310 O O . HIS B 1 348 ? -1.937 18.828 2.213 1 86.69 348 HIS B O 1
ATOM 7316 N N . ALA B 1 349 ? -3.465 20.375 1.604 1 89.62 349 ALA B N 1
ATOM 7317 C CA . ALA B 1 349 ? -3.658 19.859 0.25 1 89.62 349 ALA B CA 1
ATOM 7318 C C . ALA B 1 349 ? -2.348 19.859 -0.53 1 89.62 349 ALA B C 1
ATOM 7320 O O . ALA B 1 349 ? -2.02 18.891 -1.215 1 89.62 349 ALA B O 1
ATOM 7321 N N . GLY B 1 350 ? -1.599 20.922 -0.426 1 93.56 350 GLY B N 1
ATOM 7322 C CA . GLY B 1 350 ? -0.377 21.031 -1.206 1 93.56 350 GLY B CA 1
ATOM 7323 C C . GLY B 1 350 ? 0.607 19.906 -0.94 1 93.56 350 GLY B C 1
ATOM 7324 O O . GLY B 1 350 ? 0.998 19.188 -1.86 1 93.56 350 GLY B O 1
ATOM 7325 N N . SER B 1 351 ? 0.966 19.75 0.381 1 94.38 351 SER B N 1
ATOM 7326 C CA . SER B 1 351 ? 1.932 18.719 0.738 1 94.38 351 SER B CA 1
ATOM 7327 C C . SER B 1 351 ? 1.394 17.328 0.422 1 94.38 351 SER B C 1
ATOM 7329 O O . SER B 1 351 ? 2.115 16.484 -0.116 1 94.38 351 SER B O 1
ATOM 7331 N N . MET B 1 352 ? 0.124 17.094 0.676 1 93.06 352 MET B N 1
ATOM 7332 C CA . MET B 1 352 ? -0.463 15.781 0.442 1 93.06 352 MET B CA 1
ATOM 7333 C C . MET B 1 352 ? -0.48 15.453 -1.047 1 93.06 352 MET B C 1
ATOM 7335 O O . MET B 1 352 ? -0.086 14.352 -1.447 1 93.06 352 MET B O 1
ATOM 7339 N N . GLU B 1 353 ? -0.942 16.391 -1.866 1 95.69 353 GLU B N 1
ATOM 7340 C CA . GLU B 1 353 ? -0.976 16.172 -3.309 1 95.69 353 GLU B CA 1
ATOM 7341 C C . GLU B 1 353 ? 0.427 15.945 -3.865 1 95.69 353 GLU B C 1
ATOM 7343 O O . GLU B 1 353 ? 0.623 15.109 -4.754 1 95.69 353 GLU B O 1
ATOM 7348 N N . TRP B 1 354 ? 1.388 16.688 -3.363 1 96.56 354 TRP B N 1
ATOM 7349 C CA . TRP B 1 354 ? 2.766 16.547 -3.822 1 96.56 354 TRP B CA 1
ATOM 7350 C C . TRP B 1 354 ? 3.322 15.172 -3.457 1 96.56 354 TRP B C 1
ATOM 7352 O O . TRP B 1 354 ? 4.02 14.539 -4.258 1 96.56 354 TRP B O 1
ATOM 7362 N N . VAL B 1 355 ? 3.021 14.734 -2.248 1 95.06 355 VAL B N 1
ATOM 7363 C CA . VAL B 1 355 ? 3.465 13.414 -1.814 1 95.06 355 VAL B CA 1
ATOM 7364 C C . VAL B 1 355 ? 2.789 12.336 -2.66 1 95.06 355 VAL B C 1
ATOM 7366 O O . VAL B 1 355 ? 3.424 11.352 -3.045 1 95.06 355 VAL B O 1
ATOM 7369 N N . GLU B 1 356 ? 1.516 12.5 -2.973 1 92.31 356 GLU B N 1
ATOM 7370 C CA . GLU B 1 356 ? 0.822 11.547 -3.836 1 92.31 356 GLU B CA 1
ATOM 7371 C C . GLU B 1 356 ? 1.463 11.484 -5.219 1 92.31 356 GLU B C 1
ATOM 7373 O O . GLU B 1 356 ? 1.629 10.406 -5.785 1 92.31 356 GLU B O 1
ATOM 7378 N N . GLU B 1 357 ? 1.798 12.633 -5.68 1 94.5 357 GLU B N 1
ATOM 7379 C CA . GLU B 1 357 ? 2.412 12.703 -7 1 94.5 357 GLU B CA 1
ATOM 7380 C C . GLU B 1 357 ? 3.777 12.016 -7.012 1 94.5 357 GLU B C 1
ATOM 7382 O O . GLU B 1 357 ? 4.137 11.352 -7.984 1 94.5 357 GLU B O 1
ATOM 7387 N N . HIS B 1 358 ? 4.527 12.188 -5.949 1 95.31 358 HIS B N 1
ATOM 7388 C CA . HIS B 1 358 ? 5.906 11.711 -5.898 1 95.31 358 HIS B CA 1
ATOM 7389 C C . HIS B 1 358 ? 6.043 10.516 -4.965 1 95.31 358 HIS B C 1
ATOM 7391 O O . HIS B 1 358 ? 7.113 10.289 -4.398 1 95.31 358 HIS B O 1
ATOM 7397 N N . ARG B 1 359 ? 5.062 9.797 -4.797 1 91.56 359 ARG B N 1
ATOM 7398 C CA . ARG B 1 359 ? 5.008 8.734 -3.797 1 91.56 359 ARG B CA 1
ATOM 7399 C C . ARG B 1 359 ? 6.125 7.723 -4.012 1 91.56 359 ARG B C 1
ATOM 7401 O O . ARG B 1 359 ? 6.852 7.387 -3.076 1 91.56 359 ARG B O 1
ATOM 7408 N N . SER B 1 360 ? 6.34 7.258 -5.191 1 90.81 360 SER B N 1
ATOM 7409 C CA . SER B 1 360 ? 7.34 6.238 -5.484 1 90.81 360 SER B CA 1
ATOM 7410 C C . SER B 1 360 ? 8.75 6.75 -5.215 1 90.81 360 SER B C 1
ATOM 7412 O O . SER B 1 360 ? 9.555 6.062 -4.59 1 90.81 360 SER B O 1
ATOM 7414 N N . ILE B 1 361 ? 9.039 7.953 -5.562 1 94.5 361 ILE B N 1
ATOM 7415 C CA . ILE B 1 361 ? 10.352 8.555 -5.395 1 94.5 361 ILE B CA 1
ATOM 7416 C C . ILE B 1 361 ? 10.641 8.758 -3.906 1 94.5 361 ILE B C 1
ATOM 7418 O O . ILE B 1 361 ? 11.734 8.445 -3.432 1 94.5 361 ILE B O 1
ATOM 7422 N N . LEU B 1 362 ? 9.641 9.281 -3.27 1 95.81 362 LEU B N 1
ATOM 7423 C CA . LEU B 1 362 ? 9.844 9.602 -1.858 1 95.81 362 LEU B CA 1
ATOM 7424 C C . LEU B 1 362 ? 9.992 8.328 -1.032 1 95.81 362 LEU B C 1
ATOM 7426 O O . LEU B 1 362 ? 10.812 8.281 -0.11 1 95.81 362 LEU B O 1
ATOM 7430 N N . SER B 1 363 ? 9.289 7.336 -1.383 1 92.44 363 SER B N 1
ATOM 7431 C CA . SER B 1 363 ? 9.414 6.062 -0.682 1 92.44 363 SER B CA 1
ATOM 7432 C C . SER B 1 363 ? 10.812 5.48 -0.838 1 92.44 363 SER B C 1
ATOM 7434 O O . SER B 1 363 ? 11.328 4.832 0.076 1 92.44 363 SER B O 1
ATOM 7436 N N . GLU B 1 364 ? 11.398 5.801 -1.905 1 93.69 364 GLU B N 1
ATOM 7437 C CA . GLU B 1 364 ? 12.711 5.227 -2.211 1 93.69 364 GLU B CA 1
ATOM 7438 C C . GLU B 1 364 ? 13.836 6.133 -1.722 1 93.69 364 GLU B C 1
ATOM 7440 O O . GLU B 1 364 ? 14.898 5.652 -1.338 1 93.69 364 GLU B O 1
ATOM 7445 N N . ARG B 1 365 ? 13.555 7.445 -1.737 1 96.88 365 ARG B N 1
ATOM 7446 C CA . ARG B 1 365 ? 14.719 8.32 -1.725 1 96.88 365 ARG B CA 1
ATOM 7447 C C . ARG B 1 365 ? 14.656 9.297 -0.558 1 96.88 365 ARG B C 1
ATOM 7449 O O . ARG B 1 365 ? 15.664 9.914 -0.2 1 96.88 365 ARG B O 1
ATOM 7456 N N . ALA B 1 366 ? 13.516 9.484 0.063 1 97.81 366 ALA B N 1
ATOM 7457 C CA . ALA B 1 366 ? 13.422 10.469 1.135 1 97.81 366 ALA B CA 1
ATOM 7458 C C . ALA B 1 366 ? 14.023 9.93 2.432 1 97.81 366 ALA B C 1
ATOM 7460 O O . ALA B 1 366 ? 13.703 8.82 2.855 1 97.81 366 ALA B O 1
ATOM 7461 N N . VAL B 1 367 ? 14.93 10.695 2.988 1 98.31 367 VAL B N 1
ATOM 7462 C CA . VAL B 1 367 ? 15.594 10.312 4.23 1 98.31 367 VAL B CA 1
ATOM 7463 C C . VAL B 1 367 ? 14.789 10.828 5.422 1 98.31 367 VAL B C 1
ATOM 7465 O O . VAL B 1 367 ? 14.57 10.094 6.395 1 98.31 367 VAL B O 1
ATOM 7468 N N . SER B 1 368 ? 14.344 12.047 5.336 1 98.56 368 SER B N 1
ATOM 7469 C CA . SER B 1 368 ? 13.625 12.68 6.438 1 98.56 368 SER B CA 1
ATOM 7470 C C . SER B 1 368 ? 12.844 13.898 5.965 1 98.56 368 SER B C 1
ATOM 7472 O O . SER B 1 368 ? 13.109 14.43 4.887 1 98.56 368 SER B O 1
ATOM 7474 N N . TYR B 1 369 ? 11.867 14.266 6.719 1 98.38 369 TYR B N 1
ATOM 7475 C CA . TYR B 1 369 ? 11.086 15.477 6.508 1 98.38 369 TYR B CA 1
ATOM 7476 C C . TYR B 1 369 ? 11.094 16.359 7.754 1 98.38 369 TYR B C 1
ATOM 7478 O O . TYR B 1 369 ? 10.766 15.891 8.852 1 98.38 369 TYR B O 1
ATOM 7486 N N . ILE B 1 370 ? 11.469 17.562 7.598 1 98.31 370 ILE B N 1
ATOM 7487 C CA . ILE B 1 370 ? 11.453 18.562 8.648 1 98.31 370 ILE B CA 1
ATOM 7488 C C . ILE B 1 370 ? 10.344 19.578 8.375 1 98.31 370 ILE B C 1
ATOM 7490 O O . ILE B 1 370 ? 10.398 20.312 7.379 1 98.31 370 ILE B O 1
ATOM 7494 N N . ASP B 1 371 ? 9.406 19.641 9.289 1 95.81 371 ASP B N 1
ATOM 7495 C CA . ASP B 1 371 ? 8.203 20.453 9.125 1 95.81 371 ASP B CA 1
ATOM 7496 C C . ASP B 1 371 ? 8.312 21.75 9.922 1 95.81 371 ASP B C 1
ATOM 7498 O O . ASP B 1 371 ? 8.305 21.734 11.156 1 95.81 371 ASP B O 1
ATOM 7502 N N . LEU B 1 372 ? 8.484 22.859 9.195 1 93.06 372 LEU B N 1
ATOM 7503 C CA . LEU B 1 372 ? 8.414 24.172 9.82 1 93.06 372 LEU B CA 1
ATOM 7504 C C . LEU B 1 372 ? 6.965 24.625 9.969 1 93.06 372 LEU B C 1
ATOM 7506 O O . LEU B 1 372 ? 6.352 25.094 9.008 1 93.06 372 LEU B O 1
ATOM 7510 N N . ASP B 1 373 ? 6.523 24.422 11.148 1 83.62 373 ASP B N 1
ATOM 7511 C CA . ASP B 1 373 ? 5.109 24.719 11.359 1 83.62 373 ASP B CA 1
ATOM 7512 C C . ASP B 1 373 ? 4.922 26.094 11.992 1 83.62 373 ASP B C 1
ATOM 7514 O O . ASP B 1 373 ? 5.77 26.984 11.82 1 83.62 373 ASP B O 1
ATOM 7518 N N . THR B 1 374 ? 3.898 26.344 12.797 1 71.62 374 THR B N 1
ATOM 7519 C CA . THR B 1 374 ? 3.436 27.672 13.188 1 71.62 374 THR B CA 1
ATOM 7520 C C . THR B 1 374 ? 4.195 28.172 14.414 1 71.62 374 THR B C 1
ATOM 7522 O O . THR B 1 374 ? 4.523 27.391 15.305 1 71.62 374 THR B O 1
ATOM 7525 N N . VAL B 1 375 ? 4.66 29.391 14.328 1 63.53 375 VAL B N 1
ATOM 7526 C CA . VAL B 1 375 ? 5.219 30.109 15.469 1 63.53 375 VAL B CA 1
ATOM 7527 C C . VAL B 1 375 ? 4.457 31.422 15.672 1 63.53 375 VAL B C 1
ATOM 7529 O O . VAL B 1 375 ? 4.18 32.156 14.719 1 63.53 375 VAL B O 1
ATOM 7532 N N . MET B 1 376 ? 3.885 31.516 16.875 1 59.31 376 MET B N 1
ATOM 7533 C CA . MET B 1 376 ? 3.188 32.75 17.188 1 59.31 376 MET B CA 1
ATOM 7534 C C . MET B 1 376 ? 4.066 33.688 18 1 59.31 376 MET B C 1
ATOM 7536 O O . MET B 1 376 ? 5.086 33.281 18.547 1 59.31 376 MET B O 1
ATOM 7540 N N . ALA B 1 377 ? 3.535 34.875 17.922 1 51.47 377 ALA B N 1
ATOM 7541 C CA . ALA B 1 377 ? 4.219 35.906 18.719 1 51.47 377 ALA B CA 1
ATOM 7542 C C . ALA B 1 377 ? 4.156 35.562 20.203 1 51.47 377 ALA B C 1
ATOM 7544 O O . ALA B 1 377 ? 3.145 35.031 20.688 1 51.47 377 ALA B O 1
ATOM 7545 N N . HIS B 1 378 ? 5.168 35.562 20.891 1 55.19 378 HIS B N 1
ATOM 7546 C CA . HIS B 1 378 ? 5.289 35.438 22.328 1 55.19 378 HIS B CA 1
ATOM 7547 C C . HIS B 1 378 ? 5.434 34 22.766 1 55.19 378 HIS B C 1
ATOM 7549 O O . HIS B 1 378 ? 5.281 33.656 23.938 1 55.19 378 HIS B O 1
ATOM 7555 N N . ASP B 1 379 ? 5.598 33.25 21.734 1 61.78 379 ASP B N 1
ATOM 7556 C CA . ASP B 1 379 ? 5.898 31.859 22.078 1 61.78 379 ASP B CA 1
ATOM 7557 C C . ASP B 1 379 ? 7.184 31.766 22.891 1 61.78 379 ASP B C 1
ATOM 7559 O O . ASP B 1 379 ? 8.094 32.562 22.719 1 61.78 379 ASP B O 1
ATOM 7563 N N . SER B 1 380 ? 7.109 30.891 23.922 1 64.56 380 SER B N 1
ATOM 7564 C CA . SER B 1 380 ? 8.242 30.812 24.844 1 64.56 380 SER B CA 1
ATOM 7565 C C . SER B 1 380 ? 8.938 29.453 24.719 1 64.56 380 SER B C 1
ATOM 7567 O O . SER B 1 380 ? 10 29.25 25.312 1 64.56 380 SER B O 1
ATOM 7569 N N . MET B 1 381 ? 8.406 28.625 23.969 1 80.88 381 MET B N 1
ATOM 7570 C CA . MET B 1 381 ? 8.992 27.297 23.859 1 80.88 381 MET B CA 1
ATOM 7571 C C . MET B 1 381 ? 8.82 26.734 22.453 1 80.88 381 MET B C 1
ATOM 7573 O O . MET B 1 381 ? 7.852 27.062 21.766 1 80.88 381 MET B O 1
ATOM 7577 N N . VAL B 1 382 ? 9.82 26 22.109 1 84.5 382 VAL B N 1
ATOM 7578 C CA . VAL B 1 382 ? 9.758 25.297 20.828 1 84.5 382 VAL B CA 1
ATOM 7579 C C . VAL B 1 382 ? 9.422 23.812 21.078 1 84.5 382 VAL B C 1
ATOM 7581 O O . VAL B 1 382 ? 10.094 23.141 21.859 1 84.5 382 VAL B O 1
ATOM 7584 N N . VAL B 1 383 ? 8.406 23.406 20.516 1 85.88 383 VAL B N 1
ATOM 7585 C CA . VAL B 1 383 ? 8.047 22 20.578 1 85.88 383 VAL B CA 1
ATOM 7586 C C . VAL B 1 383 ? 8.57 21.266 19.344 1 85.88 383 VAL B C 1
ATOM 7588 O O . VAL B 1 383 ? 8.383 21.719 18.219 1 85.88 383 VAL B O 1
ATOM 7591 N N . ALA B 1 384 ? 9.258 20.234 19.609 1 91.38 384 ALA B N 1
ATOM 7592 C CA . ALA B 1 384 ? 9.734 19.344 18.547 1 91.38 384 ALA B CA 1
ATOM 7593 C C . ALA B 1 384 ? 9.031 18 18.594 1 91.38 384 ALA B C 1
ATOM 7595 O O . ALA B 1 384 ? 9.461 17.094 19.312 1 91.38 384 ALA B O 1
ATOM 7596 N N . GLN B 1 385 ? 7.977 17.906 17.875 1 90.38 385 GLN B N 1
ATOM 7597 C CA . GLN B 1 385 ? 7.352 16.594 17.703 1 90.38 385 GLN B CA 1
ATOM 7598 C C . GLN B 1 385 ? 8.109 15.742 16.688 1 90.38 385 GLN B C 1
ATOM 7600 O O . GLN B 1 385 ? 8.141 16.062 15.508 1 90.38 385 GLN B O 1
ATOM 7605 N N . THR B 1 386 ? 8.648 14.648 17.156 1 93.75 386 THR B N 1
ATOM 7606 C CA . THR B 1 386 ? 9.609 13.961 16.297 1 93.75 386 THR B CA 1
ATOM 7607 C C . THR B 1 386 ? 9.328 12.461 16.266 1 93.75 386 THR B C 1
ATOM 7609 O O . THR B 1 386 ? 8.836 11.891 17.25 1 93.75 386 THR B O 1
ATOM 7612 N N . SER B 1 387 ? 9.602 11.914 15.07 1 94.69 387 SER B N 1
ATOM 7613 C CA . SER B 1 387 ? 9.875 10.477 15.07 1 94.69 387 SER B CA 1
ATOM 7614 C C . SER B 1 387 ? 10.992 10.125 16.047 1 94.69 387 SER B C 1
ATOM 7616 O O . SER B 1 387 ? 11.984 10.859 16.156 1 94.69 387 SER B O 1
ATOM 7618 N N . PRO B 1 388 ? 10.891 8.984 16.688 1 94.81 388 PRO B N 1
ATOM 7619 C CA . PRO B 1 388 ? 11.945 8.617 17.641 1 94.81 388 PRO B CA 1
ATOM 7620 C C . PRO B 1 388 ? 13.32 8.547 16.984 1 94.81 388 PRO B C 1
ATOM 7622 O O . PRO B 1 388 ? 14.336 8.852 17.625 1 94.81 388 PRO B O 1
ATOM 7625 N N . LEU B 1 389 ? 13.414 8.18 15.773 1 95.88 389 LEU B N 1
ATOM 7626 C CA . LEU B 1 389 ? 14.672 8.078 15.039 1 95.88 389 LEU B CA 1
ATOM 7627 C C . LEU B 1 389 ? 15.414 9.414 15.062 1 95.88 389 LEU B C 1
ATOM 7629 O O . LEU B 1 389 ? 16.641 9.445 15.031 1 95.88 389 LEU B O 1
ATOM 7633 N N . LEU B 1 390 ? 14.664 10.5 15.094 1 97 390 LEU B N 1
ATOM 7634 C CA . LEU B 1 390 ? 15.25 11.828 14.938 1 97 390 LEU B CA 1
ATOM 7635 C C . LEU B 1 390 ? 15.461 12.492 16.297 1 97 390 LEU B C 1
ATOM 7637 O O . LEU B 1 390 ? 16.094 13.547 16.375 1 97 390 LEU B O 1
ATOM 7641 N N . LYS B 1 391 ? 14.977 11.953 17.344 1 94.62 391 LYS B N 1
ATOM 7642 C CA . LYS B 1 391 ? 14.984 12.594 18.656 1 94.62 391 LYS B CA 1
ATOM 7643 C C . LYS B 1 391 ? 16.391 12.961 19.078 1 94.62 391 LYS B C 1
ATOM 7645 O O . LYS B 1 391 ? 16.656 14.109 19.469 1 94.62 391 LYS B O 1
ATOM 7650 N N . GLY B 1 392 ? 17.281 12.008 19.047 1 94.38 392 GLY B N 1
ATOM 7651 C CA . GLY B 1 392 ? 18.656 12.266 19.422 1 94.38 392 GLY B CA 1
ATOM 7652 C C . GLY B 1 392 ? 19.297 13.359 18.594 1 94.38 392 GLY B C 1
ATOM 7653 O O . GLY B 1 392 ? 20.016 14.219 19.125 1 94.38 392 GLY B O 1
ATOM 7654 N N . LEU B 1 393 ? 19.078 13.32 17.344 1 96.69 393 LEU B N 1
ATOM 7655 C CA . LEU B 1 393 ? 19.656 14.305 16.422 1 96.69 393 LEU B CA 1
ATOM 7656 C C . LEU B 1 393 ? 19.141 15.703 16.75 1 96.69 393 LEU B C 1
ATOM 7658 O O . LEU B 1 393 ? 19.922 16.656 16.75 1 96.69 393 LEU B O 1
ATOM 7662 N N . ILE B 1 394 ? 17.844 15.852 17 1 96.75 394 ILE B N 1
ATOM 7663 C CA . ILE B 1 394 ? 17.234 17.141 17.297 1 96.75 394 ILE B CA 1
ATOM 7664 C C . ILE B 1 394 ? 17.812 17.703 18.594 1 96.75 394 ILE B C 1
ATOM 7666 O O . ILE B 1 394 ? 18.125 18.891 18.672 1 96.75 394 ILE B O 1
ATOM 7670 N N . MET B 1 395 ? 17.984 16.875 19.516 1 95.5 395 MET B N 1
ATOM 7671 C CA . MET B 1 395 ? 18.516 17.328 20.797 1 95.5 395 MET B CA 1
ATOM 7672 C C . MET B 1 395 ? 19.984 17.703 20.656 1 95.5 395 MET B C 1
ATOM 7674 O O . MET B 1 395 ? 20.453 18.656 21.312 1 95.5 395 MET B O 1
ATOM 7678 N N . GLU B 1 396 ? 20.688 16.969 19.922 1 96.75 396 GLU B N 1
ATOM 7679 C CA . GLU B 1 396 ? 22.078 17.328 19.656 1 96.75 396 GLU B CA 1
ATOM 7680 C C . GLU B 1 396 ? 22.188 18.688 18.953 1 96.75 396 GLU B C 1
ATOM 7682 O O . GLU B 1 396 ? 23.016 19.516 19.312 1 96.75 396 GLU B O 1
ATOM 7687 N N . ALA B 1 397 ? 21.375 18.828 17.938 1 97.12 397 ALA B N 1
ATOM 7688 C CA . ALA B 1 397 ? 21.328 20.109 17.25 1 97.12 397 ALA B CA 1
ATOM 7689 C C . ALA B 1 397 ? 20.984 21.25 18.203 1 97.12 397 ALA B C 1
ATOM 7691 O O . ALA B 1 397 ? 21.594 22.312 18.156 1 97.12 397 ALA B O 1
ATOM 7692 N N . ALA B 1 398 ? 20.016 21.047 19.047 1 95.44 398 ALA B N 1
ATOM 7693 C CA . ALA B 1 398 ? 19.609 22.031 20.047 1 95.44 398 ALA B CA 1
ATOM 7694 C C . ALA B 1 398 ? 20.766 22.375 20.969 1 95.44 398 ALA B C 1
ATOM 7696 O O . ALA B 1 398 ? 20.969 23.531 21.328 1 95.44 398 ALA B O 1
ATOM 7697 N N . ASP B 1 399 ? 21.469 21.391 21.344 1 96.19 399 ASP B N 1
ATOM 7698 C CA . ASP B 1 399 ? 22.609 21.594 22.234 1 96.19 399 ASP B CA 1
ATOM 7699 C C . ASP B 1 399 ? 23.688 22.438 21.562 1 96.19 399 ASP B C 1
ATOM 7701 O O . ASP B 1 399 ? 24.25 23.328 22.188 1 96.19 399 ASP B O 1
ATOM 7705 N N . MET B 1 400 ? 23.984 22.109 20.375 1 96.19 400 MET B N 1
ATOM 7706 C CA . MET B 1 400 ? 25 22.859 19.625 1 96.19 400 MET B CA 1
ATOM 7707 C C . MET B 1 400 ? 24.625 24.328 19.531 1 96.19 400 MET B C 1
ATOM 7709 O O . MET B 1 400 ? 25.5 25.203 19.5 1 96.19 400 MET B O 1
ATOM 7713 N N . LEU B 1 401 ? 23.328 24.609 19.531 1 94.88 401 LEU B N 1
ATOM 7714 C CA . LEU B 1 401 ? 22.828 25.969 19.344 1 94.88 401 LEU B CA 1
ATOM 7715 C C . LEU B 1 401 ? 22.5 26.609 20.688 1 94.88 401 LEU B C 1
ATOM 7717 O O . LEU B 1 401 ? 22 27.734 20.75 1 94.88 401 LEU B O 1
ATOM 7721 N N . GLU B 1 402 ? 22.672 25.906 21.781 1 93.25 402 GLU B N 1
ATOM 7722 C CA . GLU B 1 402 ? 22.375 26.375 23.141 1 93.25 402 GLU B CA 1
ATOM 7723 C C . GLU B 1 402 ? 20.891 26.672 23.297 1 93.25 402 GLU B C 1
ATOM 7725 O O . GLU B 1 402 ? 20.516 27.703 23.875 1 93.25 402 GLU B O 1
ATOM 7730 N N . LEU B 1 403 ? 20.078 25.766 22.688 1 90.56 403 LEU B N 1
ATOM 7731 C CA . LEU B 1 403 ? 18.641 25.938 22.734 1 90.56 403 LEU B CA 1
ATOM 7732 C C . LEU B 1 403 ? 17.969 24.812 23.531 1 90.56 403 LEU B C 1
ATOM 7734 O O . LEU B 1 403 ? 16.75 24.703 23.562 1 90.56 403 LEU B O 1
ATOM 7738 N N . THR B 1 404 ? 18.703 24.016 24.203 1 88 404 THR B N 1
ATOM 7739 C CA . THR B 1 404 ? 18.188 22.812 24.844 1 88 404 THR B CA 1
ATOM 7740 C C . THR B 1 404 ? 17.109 23.156 25.875 1 88 404 THR B C 1
ATOM 7742 O O . THR B 1 404 ? 16.156 22.406 26.062 1 88 404 THR B O 1
ATOM 7745 N N . GLN B 1 405 ? 17.219 24.25 26.406 1 81.75 405 GLN B N 1
ATOM 7746 C CA . GLN B 1 405 ? 16.328 24.609 27.5 1 81.75 405 GLN B CA 1
ATOM 7747 C C . GLN B 1 405 ? 14.961 25.031 26.969 1 81.75 405 GLN B C 1
ATOM 7749 O O . GLN B 1 405 ? 13.984 25.062 27.734 1 81.75 405 GLN B O 1
ATOM 7754 N N . VAL B 1 406 ? 14.922 25.312 25.75 1 83.38 406 VAL B N 1
ATOM 7755 C CA . VAL B 1 406 ? 13.672 25.859 25.234 1 83.38 406 VAL B CA 1
ATOM 7756 C C . VAL B 1 406 ? 13.023 24.844 24.281 1 83.38 406 VAL B C 1
ATOM 7758 O O . VAL B 1 406 ? 11.977 25.125 23.688 1 83.38 406 VAL B O 1
ATOM 7761 N N . ILE B 1 407 ? 13.625 23.688 24.156 1 86.31 407 ILE B N 1
ATOM 7762 C CA . ILE B 1 407 ? 13.07 22.688 23.25 1 86.31 407 ILE B CA 1
ATOM 7763 C C . ILE B 1 407 ? 12.359 21.609 24.062 1 86.31 407 ILE B C 1
ATOM 7765 O O . ILE B 1 407 ? 12.922 21.062 25.016 1 86.31 407 ILE B O 1
ATOM 7769 N N . GLN B 1 408 ? 11.164 21.375 23.703 1 84.06 408 GLN B N 1
ATOM 7770 C CA . GLN B 1 408 ? 10.375 20.297 24.312 1 84.06 408 GLN B CA 1
ATOM 7771 C C . GLN B 1 408 ? 10.102 19.188 23.312 1 84.06 408 GLN B C 1
ATOM 7773 O O . GLN B 1 408 ? 9.297 19.344 22.391 1 84.06 408 GLN B O 1
ATOM 7778 N N . PRO B 1 409 ? 10.766 18.078 23.531 1 86.19 409 PRO B N 1
ATOM 7779 C CA . PRO B 1 409 ? 10.477 16.969 22.641 1 86.19 409 PRO B CA 1
ATOM 7780 C C . PRO B 1 409 ? 9.102 16.344 22.891 1 86.19 409 PRO B C 1
ATOM 7782 O O . PRO B 1 409 ? 8.633 16.312 24.031 1 86.19 409 PRO B O 1
ATOM 7785 N N . ALA B 1 410 ? 8.438 15.945 21.812 1 85.25 410 ALA B N 1
ATOM 7786 C CA . ALA B 1 410 ? 7.141 15.273 21.875 1 85.25 410 ALA B CA 1
ATOM 7787 C C . ALA B 1 410 ? 7.004 14.242 20.75 1 85.25 410 ALA B C 1
ATOM 7789 O O . ALA B 1 410 ? 7.82 14.203 19.828 1 85.25 410 ALA B O 1
ATOM 7790 N N . MET B 1 411 ? 6.008 13.398 20.906 1 84.38 411 MET B N 1
ATOM 7791 C CA . MET B 1 411 ? 5.746 12.391 19.875 1 84.38 411 MET B CA 1
ATOM 7792 C C . MET B 1 411 ? 4.996 13 18.703 1 84.38 411 MET B C 1
ATOM 7794 O O . MET B 1 411 ? 4.176 13.906 18.875 1 84.38 411 MET B O 1
ATOM 7798 N N . LEU B 1 412 ? 5.293 12.406 17.547 1 85.12 412 LEU B N 1
ATOM 7799 C CA . LEU B 1 412 ? 4.602 12.852 16.344 1 85.12 412 LEU B CA 1
ATOM 7800 C C . LEU B 1 412 ? 3.102 12.609 16.453 1 85.12 412 LEU B C 1
ATOM 7802 O O . LEU B 1 412 ? 2.676 11.57 16.969 1 85.12 412 LEU B O 1
ATOM 7806 N N . SER B 1 413 ? 2.32 13.547 16 1 78.44 413 SER B N 1
ATOM 7807 C CA . SER B 1 413 ? 0.869 13.414 15.945 1 78.44 413 SER B CA 1
ATOM 7808 C C . SER B 1 413 ? 0.345 13.664 14.531 1 78.44 413 SER B C 1
ATOM 7810 O O . SER B 1 413 ? 1.125 13.891 13.609 1 78.44 413 SER B O 1
ATOM 7812 N N . GLY B 1 414 ? -0.911 13.555 14.336 1 75.31 414 GLY B N 1
ATOM 7813 C CA . GLY B 1 414 ? -1.519 13.602 13.016 1 75.31 414 GLY B CA 1
ATOM 7814 C C . GLY B 1 414 ? -1.891 15.008 12.586 1 75.31 414 GLY B C 1
ATOM 7815 O O . GLY B 1 414 ? -2.904 15.211 11.914 1 75.31 414 GLY B O 1
ATOM 7816 N N . VAL B 1 415 ? -1.123 16.031 13 1 75.31 415 VAL B N 1
ATOM 7817 C CA . VAL B 1 415 ? -1.42 17.406 12.617 1 75.31 415 VAL B CA 1
ATOM 7818 C C . VAL B 1 415 ? -0.199 18.031 11.938 1 75.31 415 VAL B C 1
ATOM 7820 O O . VAL B 1 415 ? 0.906 18 12.484 1 75.31 415 VAL B O 1
ATOM 7823 N N . GLY B 1 416 ? -0.471 18.531 10.742 1 81.88 416 GLY B N 1
ATOM 7824 C CA . GLY B 1 416 ? 0.607 19.219 10.039 1 81.88 416 GLY B CA 1
ATOM 7825 C C . GLY B 1 416 ? 0.938 18.578 8.703 1 81.88 416 GLY B C 1
ATOM 7826 O O . GLY B 1 416 ? 0.407 17.516 8.367 1 81.88 416 GLY B O 1
ATOM 7827 N N . ASP B 1 417 ? 1.863 19.203 8.039 1 89.69 417 ASP B N 1
ATOM 7828 C CA . ASP B 1 417 ? 2.238 18.75 6.707 1 89.69 417 ASP B CA 1
ATOM 7829 C C . ASP B 1 417 ? 3.049 17.453 6.777 1 89.69 417 ASP B C 1
ATOM 7831 O O . ASP B 1 417 ? 3.117 16.703 5.801 1 89.69 417 ASP B O 1
ATOM 7835 N N . HIS B 1 418 ? 3.633 17.172 7.922 1 92.12 418 HIS B N 1
ATOM 7836 C CA . HIS B 1 418 ? 4.461 15.977 8.055 1 92.12 418 HIS B CA 1
ATOM 7837 C C . HIS B 1 418 ? 3.625 14.711 7.922 1 92.12 418 HIS B C 1
ATOM 7839 O O . HIS B 1 418 ? 4.164 13.625 7.664 1 92.12 418 HIS B O 1
ATOM 7845 N N . VAL B 1 419 ? 2.361 14.805 8.109 1 89.25 419 VAL B N 1
ATOM 7846 C CA . VAL B 1 419 ? 1.478 13.641 8.094 1 89.25 419 VAL B CA 1
ATOM 7847 C C . VAL B 1 419 ? 1.567 12.938 6.75 1 89.25 419 VAL B C 1
ATOM 7849 O O . VAL B 1 419 ? 1.608 11.703 6.688 1 89.25 419 VAL B O 1
ATOM 7852 N N . ALA B 1 420 ? 1.636 13.703 5.656 1 91.19 420 ALA B N 1
ATOM 7853 C CA . ALA B 1 420 ? 1.748 13.109 4.324 1 91.19 420 ALA B CA 1
ATOM 7854 C C . ALA B 1 420 ? 3.031 12.297 4.191 1 91.19 420 ALA B C 1
ATOM 7856 O O . ALA B 1 420 ? 3.061 11.281 3.49 1 91.19 420 ALA B O 1
ATOM 7857 N N . PHE B 1 421 ? 4.082 12.695 4.891 1 95 421 PHE B N 1
ATOM 7858 C CA . PHE B 1 421 ? 5.391 12.062 4.789 1 95 421 PHE B CA 1
ATOM 7859 C C . PHE B 1 421 ? 5.535 10.938 5.805 1 95 421 PHE B C 1
ATOM 7861 O O . PHE B 1 421 ? 5.902 9.812 5.445 1 95 421 PHE B O 1
ATOM 7868 N N . SER B 1 422 ? 5.176 11.242 7.031 1 93.5 422 SER B N 1
ATOM 7869 C CA . SER B 1 422 ? 5.406 10.281 8.102 1 93.5 422 SER B CA 1
ATOM 7870 C C . SER B 1 422 ? 4.301 9.234 8.156 1 93.5 422 SER B C 1
ATOM 7872 O O . SER B 1 422 ? 4.57 8.031 8.094 1 93.5 422 SER B O 1
ATOM 7874 N N . HIS B 1 423 ? 3.057 9.68 8.18 1 88.38 423 HIS B N 1
ATOM 7875 C CA . HIS B 1 423 ? 1.938 8.781 8.43 1 88.38 423 HIS B CA 1
ATOM 7876 C C . HIS B 1 423 ? 1.57 7.996 7.176 1 88.38 423 HIS B C 1
ATOM 7878 O O . HIS B 1 423 ? 1.171 6.832 7.258 1 88.38 423 HIS B O 1
ATOM 7884 N N . MET B 1 424 ? 1.771 8.594 6.039 1 86.5 424 MET B N 1
ATOM 7885 C CA . MET B 1 424 ? 1.275 7.945 4.832 1 86.5 424 MET B CA 1
ATOM 7886 C C . MET B 1 424 ? 2.346 7.051 4.219 1 86.5 424 MET B C 1
ATOM 7888 O O . MET B 1 424 ? 2.035 5.988 3.672 1 86.5 424 MET B O 1
ATOM 7892 N N . ILE B 1 425 ? 3.619 7.488 4.301 1 90.31 425 ILE B N 1
ATOM 7893 C CA . ILE B 1 425 ? 4.582 6.688 3.547 1 90.31 425 ILE B CA 1
ATOM 7894 C C . ILE B 1 425 ? 5.785 6.367 4.43 1 90.31 425 ILE B C 1
ATOM 7896 O O . ILE B 1 425 ? 6.777 5.809 3.953 1 90.31 425 ILE B O 1
ATOM 7900 N N . GLY B 1 426 ? 5.801 6.754 5.68 1 93.38 426 GLY B N 1
ATOM 7901 C CA . GLY B 1 426 ? 6.746 6.23 6.652 1 93.38 426 GLY B CA 1
ATOM 7902 C C . GLY B 1 426 ? 8.086 6.949 6.637 1 93.38 426 GLY B C 1
ATOM 7903 O O . GLY B 1 426 ? 9.117 6.348 6.926 1 93.38 426 GLY B O 1
ATOM 7904 N N . ILE B 1 427 ? 8.164 8.195 6.281 1 96.81 427 ILE B N 1
ATOM 7905 C CA . ILE B 1 427 ? 9.398 8.977 6.297 1 96.81 427 ILE B CA 1
ATOM 7906 C C . ILE B 1 427 ? 9.602 9.586 7.688 1 96.81 427 ILE B C 1
ATOM 7908 O O . ILE B 1 427 ? 8.758 10.328 8.18 1 96.81 427 ILE B O 1
ATOM 7912 N N . PRO B 1 428 ? 10.719 9.273 8.328 1 97.62 428 PRO B N 1
ATOM 7913 C CA . PRO B 1 428 ? 10.969 9.922 9.617 1 97.62 428 PRO B CA 1
ATOM 7914 C C . PRO B 1 428 ? 10.859 11.438 9.547 1 97.62 428 PRO B C 1
ATOM 7916 O O . PRO B 1 428 ? 11.43 12.062 8.641 1 97.62 428 PRO B O 1
ATOM 7919 N N . SER B 1 429 ? 10.125 12.008 10.492 1 97.06 429 SER B N 1
ATOM 7920 C CA . SER B 1 429 ? 9.805 13.43 10.383 1 97.06 429 SER B CA 1
ATOM 7921 C C . SER B 1 429 ? 9.875 14.117 11.742 1 97.06 429 SER B C 1
ATOM 7923 O O . SER B 1 429 ? 9.883 13.453 12.781 1 97.06 429 SER B O 1
ATOM 7925 N N . VAL B 1 430 ? 10.016 15.391 11.695 1 96.56 430 VAL B N 1
ATOM 7926 C CA . VAL B 1 430 ? 9.93 16.25 12.875 1 96.56 430 VAL B CA 1
ATOM 7927 C C . VAL B 1 430 ? 9.109 17.5 12.555 1 96.56 430 VAL B C 1
ATOM 7929 O O . VAL B 1 430 ? 9.266 18.094 11.484 1 96.56 430 VAL B O 1
ATOM 7932 N N . ARG B 1 431 ? 8.18 17.766 13.391 1 92.94 431 ARG B N 1
ATOM 7933 C CA . ARG B 1 431 ? 7.406 19 13.328 1 92.94 431 ARG B CA 1
ATOM 7934 C C . ARG B 1 431 ? 7.891 20 14.367 1 92.94 431 ARG B C 1
ATOM 7936 O O . ARG B 1 431 ? 7.906 19.703 15.562 1 92.94 431 ARG B O 1
ATOM 7943 N N . LEU B 1 432 ? 8.289 21.141 13.906 1 91.25 432 LEU B N 1
ATOM 7944 C CA . LEU B 1 432 ? 8.789 22.188 14.781 1 91.25 432 LEU B CA 1
ATOM 7945 C C . LEU B 1 432 ? 7.809 23.359 14.844 1 91.25 432 LEU B C 1
ATOM 7947 O O . LEU B 1 432 ? 7.441 23.922 13.812 1 91.25 432 LEU B O 1
ATOM 7951 N N . TYR B 1 433 ? 7.355 23.641 16.016 1 82.5 433 TYR B N 1
ATOM 7952 C CA . TYR B 1 433 ? 6.496 24.812 16.203 1 82.5 433 TYR B CA 1
ATOM 7953 C C . TYR B 1 433 ? 6.715 25.438 17.578 1 82.5 433 TYR B C 1
ATOM 7955 O O . TYR B 1 433 ? 7.328 24.812 18.453 1 82.5 433 TYR B O 1
ATOM 7963 N N . ALA B 1 434 ? 6.371 26.672 17.688 1 78.56 434 ALA B N 1
ATOM 7964 C CA . ALA B 1 434 ? 6.527 27.375 18.953 1 78.56 434 ALA B CA 1
ATOM 7965 C C . ALA B 1 434 ? 5.184 27.531 19.656 1 78.56 434 ALA B C 1
ATOM 7967 O O . ALA B 1 434 ? 4.145 27.656 19 1 78.56 434 ALA B O 1
ATOM 7968 N N . THR B 1 435 ? 5.141 27.328 20.922 1 73.06 435 THR B N 1
ATOM 7969 C CA . THR B 1 435 ? 3.941 27.5 21.734 1 73.06 435 THR B CA 1
ATOM 7970 C C . THR B 1 435 ? 4.262 28.266 23.016 1 73.06 435 THR B C 1
ATOM 7972 O O . THR B 1 435 ? 5.43 28.516 23.328 1 73.06 435 THR B O 1
ATOM 7975 N N . ARG B 1 436 ? 3.137 28.922 23.578 1 62.62 436 ARG B N 1
ATOM 7976 C CA . ARG B 1 436 ? 3.307 29.578 24.859 1 62.62 436 ARG B CA 1
ATOM 7977 C C . ARG B 1 436 ? 3.494 28.562 25.984 1 62.62 436 ARG B C 1
ATOM 7979 O O . ARG B 1 436 ? 2.738 27.594 26.078 1 62.62 436 ARG B O 1
ATOM 7986 N N . GLY B 1 437 ? 4.766 28.25 26.344 1 51.44 437 GLY B N 1
ATOM 7987 C CA . GLY B 1 437 ? 5.004 27.328 27.422 1 51.44 437 GLY B CA 1
ATOM 7988 C C . GLY B 1 437 ? 4.066 27.531 28.594 1 51.44 437 GLY B C 1
ATOM 7989 O O . GLY B 1 437 ? 3.436 28.578 28.719 1 51.44 437 GLY B O 1
ATOM 7990 N N . VAL B 1 438 ? 3.443 26.406 29.234 1 42.91 438 VAL B N 1
ATOM 7991 C CA . VAL B 1 438 ? 2.768 26.531 30.516 1 42.91 438 VAL B CA 1
ATOM 7992 C C . VAL B 1 438 ? 3.617 27.359 31.469 1 42.91 438 VAL B C 1
ATOM 7994 O O . VAL B 1 438 ? 3.293 27.484 32.656 1 42.91 438 VAL B O 1
ATOM 7997 N N . MET B 1 439 ? 4.75 27.672 31.188 1 37.78 439 MET B N 1
ATOM 7998 C CA . MET B 1 439 ? 5.48 28.266 32.312 1 37.78 439 MET B CA 1
ATOM 7999 C C . MET B 1 439 ? 4.883 29.625 32.688 1 37.78 439 MET B C 1
ATOM 8001 O O . MET B 1 439 ? 4.449 30.375 31.828 1 37.78 439 MET B O 1
ATOM 8005 N N . LYS B 1 440 ? 4.59 29.781 34.031 1 38.34 440 LYS B N 1
ATOM 8006 C CA . LYS B 1 440 ? 4.43 31.016 34.812 1 38.34 440 LYS B CA 1
ATOM 8007 C C . LYS B 1 440 ? 5.246 32.156 34.219 1 38.34 440 LYS B C 1
ATOM 8009 O O . LYS B 1 440 ? 6.332 31.922 33.656 1 38.34 440 LYS B O 1
ATOM 8014 N N . GLU B 1 441 ? 4.594 33.188 33.969 1 35.94 441 GLU B N 1
ATOM 8015 C CA . GLU B 1 441 ? 5.27 34.469 33.75 1 35.94 441 GLU B CA 1
ATOM 8016 C C . GLU B 1 441 ? 6.645 34.5 34.438 1 35.94 441 GLU B C 1
ATOM 8018 O O . GLU B 1 441 ? 6.758 34.719 35.625 1 35.94 441 GLU B O 1
ATOM 8023 N N . VAL B 1 442 ? 7.527 33.562 34.344 1 32.66 442 VAL B N 1
ATOM 8024 C CA . VAL B 1 442 ? 8.75 34.062 34.969 1 32.66 442 VAL B CA 1
ATOM 8025 C C . VAL B 1 442 ? 9.148 35.375 34.25 1 32.66 442 VAL B C 1
ATOM 8027 O O . VAL B 1 442 ? 9.344 35.406 33.031 1 32.66 442 VAL B O 1
ATOM 8030 N N . SER B 1 443 ? 8.758 36.5 34.844 1 32.34 443 SER B N 1
ATOM 8031 C CA . SER B 1 443 ? 9.234 37.875 34.625 1 32.34 443 SER B CA 1
ATOM 8032 C C . SER B 1 443 ? 10.711 37.875 34.25 1 32.34 443 SER B C 1
ATOM 8034 O O . SER B 1 443 ? 11.453 38.75 34.688 1 32.34 443 SER B O 1
ATOM 8036 N N . THR B 1 444 ? 11.422 36.781 34.25 1 33.53 444 THR B N 1
ATOM 8037 C CA . THR B 1 444 ? 12.812 37.219 34.219 1 33.53 444 THR B CA 1
ATOM 8038 C C . THR B 1 444 ? 13.062 38.125 33.031 1 33.53 444 THR B C 1
ATOM 8040 O O . THR B 1 444 ? 12.516 37.938 31.953 1 33.53 444 THR B O 1
ATOM 8043 N N . GLY B 1 445 ? 13.375 39.406 33.219 1 31.34 445 GLY B N 1
ATOM 8044 C CA . GLY B 1 445 ? 13.906 40.594 32.531 1 31.34 445 GLY B CA 1
ATOM 8045 C C . GLY B 1 445 ? 14.766 40.25 31.328 1 31.34 445 GLY B C 1
ATOM 8046 O O . GLY B 1 445 ? 15.406 41.125 30.75 1 31.34 445 GLY B O 1
ATOM 8047 N N . SER B 1 446 ? 15.469 39.125 31.438 1 33.34 446 SER B N 1
ATOM 8048 C CA . SER B 1 446 ? 16.5 39.25 30.422 1 33.34 446 SER B CA 1
ATOM 8049 C C . SER B 1 446 ? 15.898 39.344 29.016 1 33.34 446 SER B C 1
ATOM 8051 O O . SER B 1 446 ? 15.016 38.531 28.672 1 33.34 446 SER B O 1
ATOM 8053 N N . PRO B 1 447 ? 15.906 40.438 28.391 1 35.56 447 PRO B N 1
ATOM 8054 C CA . PRO B 1 447 ? 15.562 40.812 27.031 1 35.56 447 PRO B CA 1
ATOM 8055 C C . PRO B 1 447 ? 15.945 39.75 26 1 35.56 447 PRO B C 1
ATOM 8057 O O . PRO B 1 447 ? 15.828 40 24.797 1 35.56 447 PRO B O 1
ATOM 8060 N N . THR B 1 448 ? 16.891 38.906 26.266 1 38.56 448 THR B N 1
ATOM 8061 C CA . THR B 1 448 ? 17.359 38.219 25.062 1 38.56 448 THR B CA 1
ATOM 8062 C C . THR B 1 448 ? 16.234 37.438 24.422 1 38.56 448 THR B C 1
ATOM 8064 O O . THR B 1 448 ? 16.016 36.25 24.781 1 38.56 448 THR B O 1
ATOM 8067 N N . THR B 1 449 ? 15.055 37.812 24.406 1 42.78 449 THR B N 1
ATOM 8068 C CA . THR B 1 449 ? 13.938 37.219 23.703 1 42.78 449 THR B CA 1
ATOM 8069 C C . THR B 1 449 ? 14.367 36.719 22.312 1 42.78 449 THR B C 1
ATOM 8071 O O . THR B 1 449 ? 14.375 37.5 21.359 1 42.78 449 THR B O 1
ATOM 8074 N N . LYS B 1 450 ? 15.344 36.031 22.188 1 52.25 450 LYS B N 1
ATOM 8075 C CA . LYS B 1 450 ? 15.531 35.438 20.859 1 52.25 450 LYS B CA 1
ATOM 8076 C C . LYS B 1 450 ? 14.203 34.938 20.281 1 52.25 450 LYS B C 1
ATOM 8078 O O . LYS B 1 450 ? 13.469 34.219 20.953 1 52.25 450 LYS B O 1
ATOM 8083 N N . SER B 1 451 ? 13.672 35.531 19.219 1 74.56 451 SER B N 1
ATOM 8084 C CA . SER B 1 451 ? 12.414 35.219 18.562 1 74.56 451 SER B CA 1
ATOM 8085 C C . SER B 1 451 ? 12.289 33.719 18.281 1 74.56 451 SER B C 1
ATOM 8087 O O . SER B 1 451 ? 13.266 33.062 17.906 1 74.56 451 SER B O 1
ATOM 8089 N N . MET B 1 452 ? 11.453 33.094 19.078 1 78.81 452 MET B N 1
ATOM 8090 C CA . MET B 1 452 ? 11.172 31.672 18.859 1 78.81 452 MET B CA 1
ATOM 8091 C C . MET B 1 452 ? 11.188 31.344 17.359 1 78.81 452 MET B C 1
ATOM 8093 O O . MET B 1 452 ? 11.578 30.25 16.969 1 78.81 452 MET B O 1
ATOM 8097 N N . HIS B 1 453 ? 11.055 32.375 16.719 1 81.88 453 HIS B N 1
ATOM 8098 C CA . HIS B 1 453 ? 11.148 32.219 15.266 1 81.88 453 HIS B CA 1
ATOM 8099 C C . HIS B 1 453 ? 12.57 31.906 14.836 1 81.88 453 HIS B C 1
ATOM 8101 O O . HIS B 1 453 ? 12.789 31 14.023 1 81.88 453 HIS B O 1
ATOM 8107 N N . LYS B 1 454 ? 13.406 32.656 15.32 1 85.62 454 LYS B N 1
ATOM 8108 C CA . LYS B 1 454 ? 14.82 32.438 14.992 1 85.62 454 LYS B CA 1
ATOM 8109 C C . LYS B 1 454 ? 15.312 31.094 15.5 1 85.62 454 LYS B C 1
ATOM 8111 O O . LYS B 1 454 ? 16.047 30.391 14.805 1 85.62 454 LYS B O 1
ATOM 8116 N N . SER B 1 455 ? 14.898 30.75 16.703 1 88.12 455 SER B N 1
ATOM 8117 C CA . SER B 1 455 ? 15.328 29.5 17.297 1 88.12 455 SER B CA 1
ATOM 8118 C C . SER B 1 455 ? 14.867 28.297 16.453 1 88.12 455 SER B C 1
ATOM 8120 O O . SER B 1 455 ? 15.641 27.375 16.219 1 88.12 455 SER B O 1
ATOM 8122 N N . VAL B 1 456 ? 13.633 28.359 16.031 1 91.31 456 VAL B N 1
ATOM 8123 C CA . VAL B 1 456 ? 13.086 27.266 15.234 1 91.31 456 VAL B CA 1
ATOM 8124 C C . VAL B 1 456 ? 13.82 27.188 13.898 1 91.31 456 VAL B C 1
ATOM 8126 O O . VAL B 1 456 ? 14.195 26.094 13.453 1 91.31 456 VAL B O 1
ATOM 8129 N N . ALA B 1 457 ? 14.016 28.312 13.25 1 91.94 457 ALA B N 1
ATOM 8130 C CA . ALA B 1 457 ? 14.703 28.344 11.961 1 91.94 457 ALA B CA 1
ATOM 8131 C C . ALA B 1 457 ? 16.141 27.812 12.094 1 91.94 457 ALA B C 1
ATOM 8133 O O . ALA B 1 457 ? 16.609 27.062 11.242 1 91.94 457 ALA B O 1
ATOM 8134 N N . GLN B 1 458 ? 16.797 28.25 13.18 1 93.75 458 GLN B N 1
ATOM 8135 C CA . GLN B 1 458 ? 18.156 27.781 13.414 1 93.75 458 GLN B CA 1
ATOM 8136 C C . GLN B 1 458 ? 18.203 26.281 13.664 1 93.75 458 GLN B C 1
ATOM 8138 O O . GLN B 1 458 ? 19.078 25.578 13.141 1 93.75 458 GLN B O 1
ATOM 8143 N N . LEU B 1 459 ? 17.297 25.828 14.453 1 95.12 459 LEU B N 1
ATOM 8144 C CA . LEU B 1 459 ? 17.234 24.406 14.766 1 95.12 459 LEU B CA 1
ATOM 8145 C C . LEU B 1 459 ? 16.984 23.594 13.5 1 95.12 459 LEU B C 1
ATOM 8147 O O . LEU B 1 459 ? 17.641 22.578 13.273 1 95.12 459 LEU B O 1
ATOM 8151 N N . ALA B 1 460 ? 16.062 24.031 12.711 1 96.75 460 ALA B N 1
ATOM 8152 C CA . ALA B 1 460 ? 15.742 23.344 11.469 1 96.75 460 ALA B CA 1
ATOM 8153 C C . ALA B 1 460 ? 16.938 23.328 10.523 1 96.75 460 ALA B C 1
ATOM 8155 O O . ALA B 1 460 ? 17.266 22.281 9.953 1 96.75 460 ALA B O 1
ATOM 8156 N N . THR B 1 461 ? 17.578 24.453 10.391 1 97.38 461 THR B N 1
ATOM 8157 C CA . THR B 1 461 ? 18.734 24.562 9.5 1 97.38 461 THR B CA 1
ATOM 8158 C C . THR B 1 461 ? 19.859 23.641 9.969 1 97.38 461 THR B C 1
ATOM 8160 O O . THR B 1 461 ? 20.453 22.922 9.164 1 97.38 461 THR B O 1
ATOM 8163 N N . GLN B 1 462 ? 20.125 23.703 11.258 1 97.56 462 GLN B N 1
ATOM 8164 C CA . GLN B 1 462 ? 21.172 22.859 11.82 1 97.56 462 GLN B CA 1
ATOM 8165 C C . GLN B 1 462 ? 20.859 21.391 11.602 1 97.56 462 GLN B C 1
ATOM 8167 O O . GLN B 1 462 ? 21.75 20.594 11.305 1 97.56 462 GLN B O 1
ATOM 8172 N N . THR B 1 463 ? 19.625 21 11.781 1 97.94 463 THR B N 1
ATOM 8173 C CA . THR B 1 463 ? 19.188 19.625 11.57 1 97.94 463 THR B CA 1
ATOM 8174 C C . THR B 1 463 ? 19.422 19.203 10.125 1 97.94 463 THR B C 1
ATOM 8176 O O . THR B 1 463 ? 19.953 18.125 9.859 1 97.94 463 THR B O 1
ATOM 8179 N N . VAL B 1 464 ? 19.047 20.031 9.172 1 98.5 464 VAL B N 1
ATOM 8180 C CA . VAL B 1 464 ? 19.234 19.75 7.754 1 98.5 464 VAL B CA 1
ATOM 8181 C C . VAL B 1 464 ? 20.719 19.547 7.453 1 98.5 464 VAL B C 1
ATOM 8183 O O . VAL B 1 464 ? 21.094 18.609 6.758 1 98.5 464 VAL B O 1
ATOM 8186 N N . LEU B 1 465 ? 21.547 20.438 7.996 1 98.19 465 LEU B N 1
ATOM 8187 C CA . LEU B 1 465 ? 22.984 20.375 7.727 1 98.19 465 LEU B CA 1
ATOM 8188 C C . LEU B 1 465 ? 23.594 19.078 8.273 1 98.19 465 LEU B C 1
ATOM 8190 O O . LEU B 1 465 ? 24.406 18.438 7.609 1 98.19 465 LEU B O 1
ATOM 8194 N N . MET B 1 466 ? 23.172 18.703 9.422 1 98.19 466 MET B N 1
ATOM 8195 C CA . MET B 1 466 ? 23.688 17.5 10.039 1 98.19 466 MET B CA 1
ATOM 8196 C C . MET B 1 466 ? 23.266 16.266 9.258 1 98.19 466 MET B C 1
ATOM 8198 O O . MET B 1 466 ? 24.047 15.312 9.109 1 98.19 466 MET B O 1
ATOM 8202 N N . LEU B 1 467 ? 22.109 16.234 8.734 1 98.5 467 LEU B N 1
ATOM 8203 C CA . LEU B 1 467 ? 21.609 15.117 7.934 1 98.5 467 LEU B CA 1
ATOM 8204 C C . LEU B 1 467 ? 22.266 15.109 6.555 1 98.5 467 LEU B C 1
ATOM 8206 O O . LEU B 1 467 ? 22.656 14.055 6.051 1 98.5 467 LEU B O 1
ATOM 8210 N N . ALA B 1 468 ? 22.375 16.297 5.957 1 98.38 468 ALA B N 1
ATOM 8211 C CA . ALA B 1 468 ? 22.812 16.422 4.57 1 98.38 468 ALA B CA 1
ATOM 8212 C C . ALA B 1 468 ? 24.312 16.109 4.434 1 98.38 468 ALA B C 1
ATOM 8214 O O . ALA B 1 468 ? 24.75 15.602 3.404 1 98.38 468 ALA B O 1
ATOM 8215 N N . ASP B 1 469 ? 25.109 16.328 5.508 1 97.75 469 ASP B N 1
ATOM 8216 C CA . ASP B 1 469 ? 26.547 16.281 5.348 1 97.75 469 ASP B CA 1
ATOM 8217 C C . ASP B 1 469 ? 27.156 15.086 6.082 1 97.75 469 ASP B C 1
ATOM 8219 O O . ASP B 1 469 ? 28.359 14.836 5.984 1 97.75 469 ASP B O 1
ATOM 8223 N N . SER B 1 470 ? 26.328 14.305 6.73 1 95.38 470 SER B N 1
ATOM 8224 C CA . SER B 1 470 ? 26.859 13.156 7.461 1 95.38 470 SER B CA 1
ATOM 8225 C C . SER B 1 470 ? 27 11.945 6.547 1 95.38 470 SER B C 1
ATOM 8227 O O . SER B 1 470 ? 26.156 11.695 5.695 1 95.38 470 SER B O 1
ATOM 8229 N N . ASP B 1 471 ? 28.141 11.203 6.754 1 94.19 471 ASP B N 1
ATOM 8230 C CA . ASP B 1 471 ? 28.312 9.953 6.023 1 94.19 471 ASP B CA 1
ATOM 8231 C C . ASP B 1 471 ? 27.297 8.914 6.484 1 94.19 471 ASP B C 1
ATOM 8233 O O . ASP B 1 471 ? 26.625 8.273 5.664 1 94.19 471 ASP B O 1
ATOM 8237 N N . MET B 1 472 ? 27.281 8.812 7.766 1 95.12 472 MET B N 1
ATOM 8238 C CA . MET B 1 472 ? 26.281 7.934 8.375 1 95.12 472 MET B CA 1
ATOM 8239 C C . MET B 1 472 ? 25.078 8.727 8.844 1 95.12 472 MET B C 1
ATOM 8241 O O . MET B 1 472 ? 25.219 9.711 9.578 1 95.12 472 MET B O 1
ATOM 8245 N N . ILE B 1 473 ? 23.906 8.312 8.445 1 96.44 473 ILE B N 1
ATOM 8246 C CA . ILE B 1 473 ? 22.703 9.008 8.883 1 96.44 473 ILE B CA 1
ATOM 8247 C C . ILE B 1 473 ? 22.594 8.953 10.406 1 96.44 473 ILE B C 1
ATOM 8249 O O . ILE B 1 473 ? 22.594 7.867 10.992 1 96.44 473 ILE B O 1
ATOM 8253 N N . PRO B 1 474 ? 22.516 10.039 11.023 1 96.19 474 PRO B N 1
ATOM 8254 C CA . PRO B 1 474 ? 22.516 10.047 12.484 1 96.19 474 PRO B CA 1
ATOM 8255 C C . PRO B 1 474 ? 21.141 9.758 13.086 1 96.19 474 PRO B C 1
ATOM 8257 O O . PRO B 1 474 ? 20.656 10.523 13.914 1 96.19 474 PRO B O 1
ATOM 8260 N N . PHE B 1 475 ? 20.562 8.648 12.75 1 96.62 475 PHE B N 1
ATOM 8261 C CA . PHE B 1 475 ? 19.297 8.18 13.297 1 96.62 475 PHE B CA 1
ATOM 8262 C C . PHE B 1 475 ? 19.516 7.297 14.516 1 96.62 475 PHE B C 1
ATOM 8264 O O . PHE B 1 475 ? 20.547 6.625 14.617 1 96.62 475 PHE B O 1
ATOM 8271 N N . ASP B 1 476 ? 18.578 7.398 15.406 1 94.25 476 ASP B N 1
ATOM 8272 C CA . ASP B 1 476 ? 18.672 6.613 16.625 1 94.25 476 ASP B CA 1
ATOM 8273 C C . ASP B 1 476 ? 17.641 5.48 16.625 1 94.25 476 ASP B C 1
ATOM 8275 O O . ASP B 1 476 ? 16.531 5.645 17.141 1 94.25 476 ASP B O 1
ATOM 8279 N N . SER B 1 477 ? 18.062 4.273 16.188 1 93.75 477 SER B N 1
ATOM 8280 C CA . SER B 1 477 ? 17.141 3.146 16.141 1 93.75 477 SER B CA 1
ATOM 8281 C C . SER B 1 477 ? 16.812 2.65 17.547 1 93.75 477 SER B C 1
ATOM 8283 O O . SER B 1 477 ? 15.75 2.057 17.766 1 93.75 477 SER B O 1
ATOM 8285 N N . GLY B 1 478 ? 17.688 2.889 18.5 1 94.56 478 GLY B N 1
ATOM 8286 C CA . GLY B 1 478 ? 17.422 2.504 19.875 1 94.56 478 GLY B CA 1
ATOM 8287 C C . GLY B 1 478 ? 16.219 3.217 20.469 1 94.56 478 GLY B C 1
ATOM 8288 O O . GLY B 1 478 ? 15.477 2.637 21.266 1 94.56 478 GLY B O 1
ATOM 8289 N N . ALA B 1 479 ? 16.016 4.438 20.094 1 95.25 479 ALA B N 1
ATOM 8290 C CA . ALA B 1 479 ? 14.883 5.207 20.578 1 95.25 479 ALA B CA 1
ATOM 8291 C C . ALA B 1 479 ? 13.562 4.586 20.125 1 95.25 479 ALA B C 1
ATOM 8293 O O . ALA B 1 479 ? 12.562 4.648 20.844 1 95.25 479 ALA B O 1
ATOM 8294 N N . VAL B 1 480 ? 13.531 4.008 18.953 1 95.94 480 VAL B N 1
ATOM 8295 C CA . VAL B 1 480 ? 12.328 3.336 18.469 1 95.94 480 VAL B CA 1
ATOM 8296 C C . VAL B 1 480 ? 12.031 2.119 19.344 1 95.94 480 VAL B C 1
ATOM 8298 O O . VAL B 1 480 ? 10.875 1.882 19.703 1 95.94 480 VAL B O 1
ATOM 8301 N N . ALA B 1 481 ? 13.078 1.354 19.625 1 97.12 481 ALA B N 1
ATOM 8302 C CA . ALA B 1 481 ? 12.914 0.175 20.469 1 97.12 481 ALA B CA 1
ATOM 8303 C C . ALA B 1 481 ? 12.352 0.553 21.828 1 97.12 481 ALA B C 1
ATOM 8305 O O . ALA B 1 481 ? 11.453 -0.12 22.344 1 97.12 481 ALA B O 1
ATOM 8306 N N . GLU B 1 482 ? 12.859 1.587 22.391 1 95.94 482 GLU B N 1
ATOM 8307 C CA . GLU B 1 482 ? 12.383 2.053 23.688 1 95.94 482 GLU B CA 1
ATOM 8308 C C . GLU B 1 482 ? 10.906 2.438 23.625 1 95.94 482 GLU B C 1
ATOM 8310 O O . GLU B 1 482 ? 10.141 2.137 24.547 1 95.94 482 GLU B O 1
ATOM 8315 N N . MET B 1 483 ? 10.562 3.109 22.609 1 95 483 MET B N 1
ATOM 8316 C CA . MET B 1 483 ? 9.164 3.486 22.422 1 95 483 MET B CA 1
ATOM 8317 C C . MET B 1 483 ? 8.273 2.252 22.344 1 95 483 MET B C 1
ATOM 8319 O O . MET B 1 483 ? 7.207 2.209 22.953 1 95 483 MET B O 1
ATOM 8323 N N . LEU B 1 484 ? 8.711 1.249 21.562 1 97.06 484 LEU B N 1
ATOM 8324 C CA . LEU B 1 484 ? 7.918 0.036 21.391 1 97.06 484 LEU B CA 1
ATOM 8325 C C . LEU B 1 484 ? 7.715 -0.669 22.734 1 97.06 484 LEU B C 1
ATOM 8327 O O . LEU B 1 484 ? 6.613 -1.133 23.031 1 97.06 484 LEU B O 1
ATOM 8331 N N . VAL B 1 485 ? 8.766 -0.766 23.516 1 97.25 485 VAL B N 1
ATOM 8332 C CA . VAL B 1 485 ? 8.664 -1.374 24.844 1 97.25 485 VAL B CA 1
ATOM 8333 C C . VAL B 1 485 ? 7.652 -0.6 25.688 1 97.25 485 VAL B C 1
ATOM 8335 O O . VAL B 1 485 ? 6.797 -1.197 26.344 1 97.25 485 VAL B O 1
ATOM 8338 N N . GLY B 1 486 ? 7.77 0.72 25.656 1 96.44 486 GLY B N 1
ATOM 8339 C CA . GLY B 1 486 ? 6.82 1.55 26.391 1 96.44 486 GLY B CA 1
ATOM 8340 C C . GLY B 1 486 ? 5.383 1.343 25.938 1 96.44 486 GLY B C 1
ATOM 8341 O O . GLY B 1 486 ? 4.477 1.273 26.781 1 96.44 486 GLY B O 1
ATOM 8342 N N . TYR B 1 487 ? 5.121 1.262 24.672 1 95.62 487 TYR B N 1
ATOM 8343 C CA . TYR B 1 487 ? 3.791 1.047 24.109 1 95.62 487 TYR B CA 1
ATOM 8344 C C . TYR B 1 487 ? 3.207 -0.279 24.594 1 95.62 487 TYR B C 1
ATOM 8346 O O . TYR B 1 487 ? 2.039 -0.346 24.984 1 95.62 487 TYR B O 1
ATOM 8354 N N . VAL B 1 488 ? 4.035 -1.337 24.516 1 97.06 488 VAL B N 1
ATOM 8355 C CA . VAL B 1 488 ? 3.582 -2.664 24.922 1 97.06 488 VAL B CA 1
ATOM 8356 C C . VAL B 1 488 ? 3.266 -2.67 26.422 1 97.06 488 VAL B C 1
ATOM 8358 O O . VAL B 1 488 ? 2.254 -3.232 26.844 1 97.06 488 VAL B O 1
ATOM 8361 N N . ASP B 1 489 ? 4.105 -2.047 27.219 1 96.56 489 ASP B N 1
ATOM 8362 C CA . ASP B 1 489 ? 3.887 -1.971 28.656 1 96.56 489 ASP B CA 1
ATOM 8363 C C . ASP B 1 489 ? 2.586 -1.236 28.969 1 96.56 489 ASP B C 1
ATOM 8365 O O . ASP B 1 489 ? 1.818 -1.67 29.844 1 96.56 489 ASP B O 1
ATOM 8369 N N . SER B 1 490 ? 2.451 -0.144 28.312 1 95.31 490 SER B N 1
ATOM 8370 C CA . SER B 1 490 ? 1.23 0.631 28.516 1 95.31 490 SER B CA 1
ATOM 8371 C C . SER B 1 490 ? -0.007 -0.183 28.156 1 95.31 490 SER B C 1
ATOM 8373 O O . SER B 1 490 ? -0.988 -0.197 28.891 1 95.31 490 SER B O 1
ATOM 8375 N N . PHE B 1 491 ? 0.014 -0.811 27.078 1 94.75 491 PHE B N 1
ATOM 8376 C CA . PHE B 1 491 ? -1.117 -1.617 26.625 1 94.75 491 PHE B CA 1
ATOM 8377 C C . PHE B 1 491 ? -1.362 -2.777 27.594 1 94.75 491 PHE B C 1
ATOM 8379 O O . PHE B 1 491 ? -2.51 -3.1 27.906 1 94.75 491 PHE B O 1
ATOM 8386 N N . ASP B 1 492 ? -0.314 -3.428 28 1 95 492 ASP B N 1
ATOM 8387 C CA . ASP B 1 492 ? -0.411 -4.539 28.938 1 95 492 ASP B CA 1
ATOM 8388 C C . ASP B 1 492 ? -1.002 -4.082 30.281 1 95 492 ASP B C 1
ATOM 8390 O O . ASP B 1 492 ? -1.786 -4.801 30.891 1 95 492 ASP B O 1
ATOM 8394 N N . SER B 1 493 ? -0.616 -2.98 30.703 1 94.88 493 SER B N 1
ATOM 8395 C CA . SER B 1 493 ? -1.154 -2.436 31.953 1 94.88 493 SER B CA 1
ATOM 8396 C C . SER B 1 493 ? -2.656 -2.197 31.844 1 94.88 493 SER B C 1
ATOM 8398 O O . SER B 1 493 ? -3.391 -2.387 32.812 1 94.88 493 SER B O 1
ATOM 8400 N N . LYS B 1 494 ? -3.006 -1.769 30.734 1 91.06 494 LYS B N 1
ATOM 8401 C CA . LYS B 1 494 ? -4.41 -1.438 30.516 1 91.06 494 LYS B CA 1
ATOM 8402 C C . LYS B 1 494 ? -5.242 -2.697 30.281 1 91.06 494 LYS B C 1
ATOM 8404 O O . LYS B 1 494 ? -6.344 -2.826 30.828 1 91.06 494 LYS B O 1
ATOM 8409 N N . MET B 1 495 ? -4.746 -3.637 29.5 1 93.62 495 MET B N 1
ATOM 8410 C CA . MET B 1 495 ? -5.582 -4.723 29 1 93.62 495 MET B CA 1
ATOM 8411 C C . MET B 1 495 ? -5.078 -6.074 29.5 1 93.62 495 MET B C 1
ATOM 8413 O O . MET B 1 495 ? -5.734 -7.098 29.297 1 93.62 495 MET B O 1
ATOM 8417 N N . GLY B 1 496 ? -3.949 -6.184 30.109 1 93.31 496 GLY B N 1
ATOM 8418 C CA . GLY B 1 496 ? -3.283 -7.43 30.469 1 93.31 496 GLY B CA 1
ATOM 8419 C C . GLY B 1 496 ? -4.164 -8.367 31.266 1 93.31 496 GLY B C 1
ATOM 8420 O O . GLY B 1 496 ? -4.234 -9.562 30.984 1 93.31 496 GLY B O 1
ATOM 8421 N N . ASP B 1 497 ? -4.863 -7.836 32.219 1 92.88 497 ASP B N 1
ATOM 8422 C CA . ASP B 1 497 ? -5.727 -8.656 33.062 1 92.88 497 ASP B CA 1
ATOM 8423 C C . ASP B 1 497 ? -6.883 -9.242 32.25 1 92.88 497 ASP B C 1
ATOM 8425 O O . ASP B 1 497 ? -7.215 -10.422 32.406 1 92.88 497 ASP B O 1
ATOM 8429 N N . MET B 1 498 ? -7.43 -8.414 31.516 1 91.62 498 MET B N 1
ATOM 8430 C CA . MET B 1 498 ? -8.547 -8.867 30.688 1 91.62 498 MET B CA 1
ATOM 8431 C C . MET B 1 498 ? -8.109 -9.961 29.719 1 91.62 498 MET B C 1
ATOM 8433 O O . MET B 1 498 ? -8.844 -10.93 29.5 1 91.62 498 MET B O 1
ATOM 8437 N N . LEU B 1 499 ? -6.984 -9.789 29.125 1 92.88 499 LEU B N 1
ATOM 8438 C CA . LEU B 1 499 ? -6.445 -10.789 28.203 1 92.88 499 LEU B CA 1
ATOM 8439 C C . LEU B 1 499 ? -6.211 -12.109 28.922 1 92.88 499 LEU B C 1
ATOM 8441 O O . LEU B 1 499 ? -6.555 -13.172 28.406 1 92.88 499 LEU B O 1
ATOM 8445 N N . SER B 1 500 ? -5.742 -12.062 30.094 1 90.94 500 SER B N 1
ATOM 8446 C CA . SER B 1 500 ? -5.469 -13.258 30.891 1 90.94 500 SER B CA 1
ATOM 8447 C C . SER B 1 500 ? -6.758 -14.008 31.219 1 90.94 500 SER B C 1
ATOM 8449 O O . SER B 1 500 ? -6.824 -15.227 31.094 1 90.94 500 SER B O 1
ATOM 8451 N N . VAL B 1 501 ? -7.762 -13.266 31.578 1 90.31 501 VAL B N 1
ATOM 8452 C CA . VAL B 1 501 ? -9.047 -13.859 31.938 1 90.31 501 VAL B CA 1
ATOM 8453 C C . VAL B 1 501 ? -9.688 -14.492 30.703 1 90.31 501 VAL B C 1
ATOM 8455 O O . VAL B 1 501 ? -10.375 -15.516 30.812 1 90.31 501 VAL B O 1
ATOM 8458 N N . SER B 1 502 ? -9.453 -13.938 29.594 1 89.94 502 SER B N 1
ATOM 8459 C CA . SER B 1 502 ? -10.039 -14.43 28.359 1 89.94 502 SER B CA 1
ATOM 8460 C C . SER B 1 502 ? -9.148 -15.484 27.703 1 89.94 502 SER B C 1
ATOM 8462 O O . SER B 1 502 ? -9.375 -15.867 26.547 1 89.94 502 SER B O 1
ATOM 8464 N N . ASN B 1 503 ? -8.047 -15.875 28.328 1 89.69 503 ASN B N 1
ATOM 8465 C CA . ASN B 1 503 ? -7.086 -16.875 27.859 1 89.69 503 ASN B CA 1
ATOM 8466 C C . ASN B 1 503 ? -6.418 -16.422 26.562 1 89.69 503 ASN B C 1
ATOM 8468 O O . ASN B 1 503 ? -6.266 -17.219 25.625 1 89.69 503 ASN B O 1
ATOM 8472 N N . MET B 1 504 ? -6.223 -15.188 26.484 1 90.25 504 MET B N 1
ATOM 8473 C CA . MET B 1 504 ? -5.465 -14.594 25.391 1 90.25 504 MET B CA 1
ATOM 8474 C C . MET B 1 504 ? -4.164 -13.977 25.906 1 90.25 504 MET B C 1
ATOM 8476 O O . MET B 1 504 ? -3.992 -13.789 27.109 1 90.25 504 MET B O 1
ATOM 8480 N N . THR B 1 505 ? -3.215 -13.828 24.953 1 89.62 505 THR B N 1
ATOM 8481 C CA . THR B 1 505 ? -1.939 -13.266 25.375 1 89.62 505 THR B CA 1
ATOM 8482 C C . THR B 1 505 ? -1.364 -12.352 24.297 1 89.62 505 THR B C 1
ATOM 8484 O O . THR B 1 505 ? -1.796 -12.398 23.141 1 89.62 505 THR B O 1
ATOM 8487 N N . MET B 1 506 ? -0.47 -11.5 24.734 1 92.12 506 MET B N 1
ATOM 8488 C CA . MET B 1 506 ? 0.314 -10.68 23.812 1 92.12 506 MET B CA 1
ATOM 8489 C C . MET B 1 506 ? 1.773 -11.125 23.797 1 92.12 506 MET B C 1
ATOM 8491 O O . MET B 1 506 ? 2.662 -10.336 23.469 1 92.12 506 MET B O 1
ATOM 8495 N N . ASP B 1 507 ? 1.994 -12.383 24.156 1 94.56 507 ASP B N 1
ATOM 8496 C CA . ASP B 1 507 ? 3.346 -12.914 24.297 1 94.56 507 ASP B CA 1
ATOM 8497 C C . ASP B 1 507 ? 4.125 -12.781 22.984 1 94.56 507 ASP B C 1
ATOM 8499 O O . ASP B 1 507 ? 5.293 -12.391 23 1 94.56 507 ASP B O 1
ATOM 8503 N N . ASN B 1 508 ? 3.473 -13.109 21.938 1 95.38 508 ASN B N 1
ATOM 8504 C CA . ASN B 1 508 ? 4.152 -13.062 20.641 1 95.38 508 ASN B CA 1
ATOM 8505 C C . ASN B 1 508 ? 4.559 -11.641 20.281 1 95.38 508 ASN B C 1
ATOM 8507 O O . ASN B 1 508 ? 5.617 -11.422 19.688 1 95.38 508 ASN B O 1
ATOM 8511 N N . LEU B 1 509 ? 3.709 -10.656 20.547 1 96.69 509 LEU B N 1
ATOM 8512 C CA . LEU B 1 509 ? 4.07 -9.258 20.328 1 96.69 509 LEU B CA 1
ATOM 8513 C C . LEU B 1 509 ? 5.25 -8.852 21.203 1 96.69 509 LEU B C 1
ATOM 8515 O O . LEU B 1 509 ? 6.16 -8.156 20.734 1 96.69 509 LEU B O 1
ATOM 8519 N N . GLN B 1 510 ? 5.254 -9.273 22.453 1 97.12 510 GLN B N 1
ATOM 8520 C CA . GLN B 1 510 ? 6.348 -8.969 23.375 1 97.12 510 GLN B CA 1
ATOM 8521 C C . GLN B 1 510 ? 7.66 -9.562 22.875 1 97.12 510 GLN B C 1
ATOM 8523 O O . GLN B 1 510 ? 8.711 -8.906 22.938 1 97.12 510 GLN B O 1
ATOM 8528 N N . VAL B 1 511 ? 7.562 -10.75 22.375 1 97.44 511 VAL B N 1
ATOM 8529 C CA . VAL B 1 511 ? 8.75 -11.383 21.797 1 97.44 511 VAL B CA 1
ATOM 8530 C C . VAL B 1 511 ? 9.219 -10.602 20.578 1 97.44 511 VAL B C 1
ATOM 8532 O O . VAL B 1 511 ? 10.422 -10.375 20.406 1 97.44 511 VAL B O 1
ATOM 8535 N N . ALA B 1 512 ? 8.305 -10.234 19.719 1 97.5 512 ALA B N 1
ATOM 8536 C CA . ALA B 1 512 ? 8.641 -9.445 18.531 1 97.5 512 ALA B CA 1
ATOM 8537 C C . ALA B 1 512 ? 9.367 -8.156 18.922 1 97.5 512 ALA B C 1
ATOM 8539 O O . ALA B 1 512 ? 10.367 -7.797 18.297 1 97.5 512 ALA B O 1
ATOM 8540 N N . VAL B 1 513 ? 8.898 -7.477 19.953 1 98.12 513 VAL B N 1
ATOM 8541 C CA . VAL B 1 513 ? 9.492 -6.223 20.406 1 98.12 513 VAL B CA 1
ATOM 8542 C C . VAL B 1 513 ? 10.883 -6.492 20.984 1 98.12 513 VAL B C 1
ATOM 8544 O O . VAL B 1 513 ? 11.812 -5.719 20.766 1 98.12 513 VAL B O 1
ATOM 8547 N N . SER B 1 514 ? 11.031 -7.547 21.719 1 97.88 514 SER B N 1
ATOM 8548 C CA . SER B 1 514 ? 12.328 -7.926 22.266 1 97.88 514 SER B CA 1
ATOM 8549 C C . SER B 1 514 ? 13.336 -8.203 21.156 1 97.88 514 SER B C 1
ATOM 8551 O O . SER B 1 514 ? 14.492 -7.785 21.234 1 97.88 514 SER B O 1
ATOM 8553 N N . ASP B 1 515 ? 12.898 -8.938 20.141 1 97.44 515 ASP B N 1
ATOM 8554 C CA . ASP B 1 515 ? 13.758 -9.211 19 1 97.44 515 ASP B CA 1
ATOM 8555 C C . ASP B 1 515 ? 14.18 -7.918 18.312 1 97.44 515 ASP B C 1
ATOM 8557 O O . ASP B 1 515 ? 15.32 -7.785 17.859 1 97.44 515 ASP B O 1
ATOM 8561 N N . PHE B 1 516 ? 13.281 -7 18.188 1 97.88 516 PHE B N 1
ATOM 8562 C CA . PHE B 1 516 ? 13.578 -5.707 17.578 1 97.88 516 PHE B CA 1
ATOM 8563 C C . PHE B 1 516 ? 14.625 -4.961 18.406 1 97.88 516 PHE B C 1
ATOM 8565 O O . PHE B 1 516 ? 15.562 -4.383 17.859 1 97.88 516 PHE B O 1
ATOM 8572 N N . MET B 1 517 ? 14.422 -4.98 19.688 1 97.88 517 MET B N 1
ATOM 8573 C CA . MET B 1 517 ? 15.375 -4.344 20.594 1 97.88 517 MET B CA 1
ATOM 8574 C C . MET B 1 517 ? 16.766 -4.934 20.406 1 97.88 517 MET B C 1
ATOM 8576 O O . MET B 1 517 ? 17.766 -4.199 20.375 1 97.88 517 MET B O 1
ATOM 8580 N N . ALA B 1 518 ? 16.844 -6.188 20.312 1 97.44 518 ALA B N 1
ATOM 8581 C CA . ALA B 1 518 ? 18.125 -6.852 20.094 1 97.44 518 ALA B CA 1
ATOM 8582 C C . ALA B 1 518 ? 18.75 -6.438 18.766 1 97.44 518 ALA B C 1
ATOM 8584 O O . ALA B 1 518 ? 19.953 -6.176 18.688 1 97.44 518 ALA B O 1
ATOM 8585 N N . ALA B 1 519 ? 17.984 -6.43 17.719 1 96.62 519 ALA B N 1
ATOM 8586 C CA . ALA B 1 519 ? 18.469 -6.043 16.391 1 96.62 519 ALA B CA 1
ATOM 8587 C C . ALA B 1 519 ? 18.984 -4.609 16.406 1 96.62 519 ALA B C 1
ATOM 8589 O O . ALA B 1 519 ? 20 -4.312 15.773 1 96.62 519 ALA B O 1
ATOM 8590 N N . THR B 1 520 ? 18.266 -3.713 17.078 1 97.06 520 THR B N 1
ATOM 8591 C CA . THR B 1 520 ? 18.688 -2.318 17.141 1 97.06 520 THR B CA 1
ATOM 8592 C C . THR B 1 520 ? 19.984 -2.184 17.938 1 97.06 520 THR B C 1
ATOM 8594 O O . THR B 1 520 ? 20.828 -1.35 17.625 1 97.06 520 THR B O 1
ATOM 8597 N N . ALA B 1 521 ? 20.125 -2.953 18.969 1 96.12 521 ALA B N 1
ATOM 8598 C CA . ALA B 1 521 ? 21.359 -2.941 19.75 1 96.12 521 ALA B CA 1
ATOM 8599 C C . ALA B 1 521 ? 22.547 -3.385 18.891 1 96.12 521 ALA B C 1
ATOM 8601 O O . ALA B 1 521 ? 23.625 -2.797 18.969 1 96.12 521 ALA B O 1
ATOM 8602 N N . GLU B 1 522 ? 22.312 -4.383 18.109 1 94.62 522 GLU B N 1
ATOM 8603 C CA . GLU B 1 522 ? 23.359 -4.848 17.203 1 94.62 522 GLU B CA 1
ATOM 8604 C C . GLU B 1 522 ? 23.719 -3.77 16.188 1 94.62 522 GLU B C 1
ATOM 8606 O O . GLU B 1 522 ? 24.906 -3.559 15.891 1 94.62 522 GLU B O 1
ATOM 8611 N N . MET B 1 523 ? 22.781 -3.133 15.633 1 94.19 523 MET B N 1
ATOM 8612 C CA . MET B 1 523 ? 23 -2.053 14.672 1 94.19 523 MET B CA 1
ATOM 8613 C C . MET B 1 523 ? 23.797 -0.919 15.305 1 94.19 523 MET B C 1
ATOM 8615 O O . MET B 1 523 ? 24.75 -0.42 14.711 1 94.19 523 MET B O 1
ATOM 8619 N N . GLN B 1 524 ? 23.422 -0.569 16.5 1 93.38 524 GLN B N 1
ATOM 8620 C CA . GLN B 1 524 ? 24.125 0.51 17.203 1 93.38 524 GLN B CA 1
ATOM 8621 C C . GLN B 1 524 ? 25.562 0.132 17.484 1 93.38 524 GLN B C 1
ATOM 8623 O O . GLN B 1 524 ? 26.469 0.968 17.391 1 93.38 524 GLN B O 1
ATOM 8628 N N . SER B 1 525 ? 25.719 -1.068 17.844 1 93.25 525 SER B N 1
ATOM 8629 C CA . SER B 1 525 ? 27.062 -1.553 18.094 1 93.25 525 SER B CA 1
ATOM 8630 C C . SER B 1 525 ? 27.906 -1.496 16.828 1 93.25 525 SER B C 1
ATOM 8632 O O . SER B 1 525 ? 29.078 -1.097 16.859 1 93.25 525 SER B O 1
ATOM 8634 N N . MET B 1 526 ? 27.359 -1.874 15.742 1 92 526 MET B N 1
ATOM 8635 C CA . MET B 1 526 ? 28.047 -1.829 14.461 1 92 526 MET B CA 1
ATOM 8636 C C . MET B 1 526 ? 28.391 -0.394 14.07 1 92 526 MET B C 1
ATOM 8638 O O . MET B 1 526 ? 29.484 -0.121 13.586 1 92 526 MET B O 1
ATOM 8642 N N . MET B 1 527 ? 27.516 0.501 14.289 1 93.44 527 MET B N 1
ATOM 8643 C CA . MET B 1 527 ? 27.688 1.908 13.938 1 93.44 527 MET B CA 1
ATOM 8644 C C . MET B 1 527 ? 28.828 2.531 14.727 1 93.44 527 MET B C 1
ATOM 8646 O O . MET B 1 527 ? 29.5 3.455 14.25 1 93.44 527 MET B O 1
ATOM 8650 N N . ARG B 1 528 ? 29.109 1.982 15.875 1 93.06 528 ARG B N 1
ATOM 8651 C CA . ARG B 1 528 ? 30.141 2.533 16.75 1 93.06 528 ARG B CA 1
ATOM 8652 C C . ARG B 1 528 ? 31.484 1.894 16.453 1 93.06 528 ARG B C 1
ATOM 8654 O O . ARG B 1 528 ? 32.5 2.322 17 1 93.06 528 ARG B O 1
ATOM 8661 N N . ASN B 1 529 ? 31.484 0.925 15.602 1 93.31 529 ASN B N 1
ATOM 8662 C CA . ASN B 1 529 ? 32.719 0.253 15.25 1 93.31 529 ASN B CA 1
ATOM 8663 C C . ASN B 1 529 ? 33.375 0.887 14.023 1 93.31 529 ASN B C 1
ATOM 8665 O O . ASN B 1 529 ? 32.969 0.608 12.891 1 93.31 529 ASN B O 1
ATOM 8669 N N . PRO B 1 530 ? 34.406 1.633 14.195 1 91.06 530 PRO B N 1
ATOM 8670 C CA . PRO B 1 530 ? 35.031 2.359 13.07 1 91.06 530 PRO B CA 1
ATOM 8671 C C . PRO B 1 530 ? 35.562 1.431 11.984 1 91.06 530 PRO B C 1
ATOM 8673 O O . PRO B 1 530 ? 35.5 1.759 10.797 1 91.06 530 PRO B O 1
ATOM 8676 N N . SER B 1 531 ? 36.062 0.351 12.406 1 90.88 531 SER B N 1
ATOM 8677 C CA . SER B 1 531 ? 36.625 -0.58 11.43 1 90.88 531 SER B CA 1
ATOM 8678 C C . SER B 1 531 ? 35.531 -1.107 10.492 1 90.88 531 SER B C 1
ATOM 8680 O O . SER B 1 531 ? 35.781 -1.255 9.289 1 90.88 531 SER B O 1
ATOM 8682 N N . MET B 1 532 ? 34.438 -1.349 10.984 1 86.94 532 MET B N 1
ATOM 8683 C CA . MET B 1 532 ? 33.312 -1.849 10.172 1 86.94 532 MET B CA 1
ATOM 8684 C C . MET B 1 532 ? 32.781 -0.753 9.258 1 86.94 532 MET B C 1
ATOM 8686 O O . MET B 1 532 ? 32.406 -1.022 8.125 1 86.94 532 MET B O 1
ATOM 8690 N N . MET B 1 533 ? 32.844 0.425 9.695 1 89.88 533 MET B N 1
ATOM 8691 C CA . MET B 1 533 ? 32.219 1.525 8.977 1 89.88 533 MET B CA 1
ATOM 8692 C C . MET B 1 533 ? 33.156 2.146 7.969 1 89.88 533 MET B C 1
ATOM 8694 O O . MET B 1 533 ? 32.812 3.064 7.234 1 89.88 533 MET B O 1
ATOM 8698 N N . GLU B 1 534 ? 34.344 1.601 7.906 1 90.38 534 GLU B N 1
ATOM 8699 C CA . GLU B 1 534 ? 35.312 2.039 6.887 1 90.38 534 GLU B CA 1
ATOM 8700 C C . GLU B 1 534 ? 34.906 1.536 5.504 1 90.38 534 GLU B C 1
ATOM 8702 O O . GLU B 1 534 ? 35.219 2.166 4.492 1 90.38 534 GLU B O 1
ATOM 8707 N N . SER B 1 535 ? 34.188 0.461 5.543 1 91.31 535 SER B N 1
ATOM 8708 C CA . SER B 1 535 ? 33.688 -0.092 4.289 1 91.31 535 SER B CA 1
ATOM 8709 C C . SER B 1 535 ? 32.531 0.738 3.738 1 91.31 535 SER B C 1
ATOM 8711 O O . SER B 1 535 ? 31.5 0.911 4.41 1 91.31 535 SER B O 1
ATOM 8713 N N . SER B 1 536 ? 32.719 1.188 2.488 1 91.25 536 SER B N 1
ATOM 8714 C CA . SER B 1 536 ? 31.656 1.962 1.863 1 91.25 536 SER B CA 1
ATOM 8715 C C . SER B 1 536 ? 30.391 1.118 1.67 1 91.25 536 SER B C 1
ATOM 8717 O O . SER B 1 536 ? 29.281 1.634 1.736 1 91.25 536 SER B O 1
ATOM 8719 N N . ILE B 1 537 ? 30.625 -0.147 1.5 1 92.5 537 ILE B N 1
ATOM 8720 C CA . ILE B 1 537 ? 29.516 -1.068 1.322 1 92.5 537 ILE B CA 1
ATOM 8721 C C . ILE B 1 537 ? 28.719 -1.184 2.625 1 92.5 537 ILE B C 1
ATOM 8723 O O . ILE B 1 537 ? 27.5 -1.041 2.633 1 92.5 537 ILE B O 1
ATOM 8727 N N . THR B 1 538 ? 29.438 -1.396 3.707 1 93.75 538 THR B N 1
ATOM 8728 C CA . THR B 1 538 ? 28.797 -1.517 5.012 1 93.75 538 THR B CA 1
ATOM 8729 C C . THR B 1 538 ? 28.078 -0.222 5.383 1 93.75 538 THR B C 1
ATOM 8731 O O . THR B 1 538 ? 26.953 -0.251 5.891 1 93.75 538 THR B O 1
ATOM 8734 N N . MET B 1 539 ? 28.719 0.897 5.102 1 94.12 539 MET B N 1
ATOM 8735 C CA . MET B 1 539 ? 28.125 2.203 5.383 1 94.12 539 MET B CA 1
ATOM 8736 C C . MET B 1 539 ? 26.828 2.383 4.621 1 94.12 539 MET B C 1
ATOM 8738 O O . MET B 1 539 ? 25.828 2.826 5.195 1 94.12 539 MET B O 1
ATOM 8742 N N . THR B 1 540 ? 26.844 2.008 3.363 1 93.5 540 THR B N 1
ATOM 8743 C CA . THR B 1 540 ? 25.641 2.117 2.535 1 93.5 540 THR B CA 1
ATOM 8744 C C . THR B 1 540 ? 24.531 1.216 3.064 1 93.5 540 THR B C 1
ATOM 8746 O O . THR B 1 540 ? 23.375 1.625 3.129 1 93.5 540 THR B O 1
ATOM 8749 N N . MET B 1 541 ? 24.875 0.034 3.477 1 94.94 541 MET B N 1
ATOM 8750 C CA . MET B 1 541 ? 23.906 -0.912 4.008 1 94.94 541 MET B CA 1
ATOM 8751 C C . MET B 1 541 ? 23.281 -0.383 5.293 1 94.94 541 MET B C 1
ATOM 8753 O O . MET B 1 541 ? 22.062 -0.44 5.461 1 94.94 541 MET B O 1
ATOM 8757 N N . VAL B 1 542 ? 24.109 0.136 6.16 1 95.56 542 VAL B N 1
ATOM 8758 C CA . VAL B 1 542 ? 23.641 0.675 7.43 1 95.56 542 VAL B CA 1
ATOM 8759 C C . VAL B 1 542 ? 22.703 1.862 7.172 1 95.56 542 VAL B C 1
ATOM 8761 O O . VAL B 1 542 ? 21.609 1.938 7.734 1 95.56 542 VAL B O 1
ATOM 8764 N N . ASN B 1 543 ? 23.094 2.764 6.301 1 96 543 ASN B N 1
ATOM 8765 C CA . ASN B 1 543 ? 22.281 3.934 5.973 1 96 543 ASN B CA 1
ATOM 8766 C C . ASN B 1 543 ? 20.922 3.531 5.422 1 96 543 ASN B C 1
ATOM 8768 O O . ASN B 1 543 ? 19.891 4.105 5.805 1 96 543 ASN B O 1
ATOM 8772 N N . HIS B 1 544 ? 20.938 2.531 4.598 1 95.44 544 HIS B N 1
ATOM 8773 C CA . HIS B 1 544 ? 19.688 2.086 4.008 1 95.44 544 HIS B CA 1
ATOM 8774 C C . HIS B 1 544 ? 18.766 1.465 5.059 1 95.44 544 HIS B C 1
ATOM 8776 O O . HIS B 1 544 ? 17.547 1.677 5.031 1 95.44 544 HIS B O 1
ATOM 8782 N N . ARG B 1 545 ? 19.344 0.682 5.969 1 96.19 545 ARG B N 1
ATOM 8783 C CA . ARG B 1 545 ? 18.547 0.091 7.043 1 96.19 545 ARG B CA 1
ATOM 8784 C C . ARG B 1 545 ? 17.906 1.171 7.906 1 96.19 545 ARG B C 1
ATOM 8786 O O . ARG B 1 545 ? 16.734 1.085 8.242 1 96.19 545 ARG B O 1
ATOM 8793 N N . LEU B 1 546 ? 18.641 2.188 8.172 1 96.12 546 LEU B N 1
ATOM 8794 C CA . LEU B 1 546 ? 18.141 3.285 8.992 1 96.12 546 LEU B CA 1
ATOM 8795 C C . LEU B 1 546 ? 17.078 4.082 8.234 1 96.12 546 LEU B C 1
ATOM 8797 O O . LEU B 1 546 ? 16.031 4.426 8.797 1 96.12 546 LEU B O 1
ATOM 8801 N N . MET B 1 547 ? 17.297 4.285 7.012 1 95.69 547 MET B N 1
ATOM 8802 C CA . MET B 1 547 ? 16.406 5.098 6.184 1 95.69 547 MET B CA 1
ATOM 8803 C C . MET B 1 547 ? 15.062 4.41 5.992 1 95.69 547 MET B C 1
ATOM 8805 O O . MET B 1 547 ? 14.016 5.062 6.016 1 95.69 547 MET B O 1
ATOM 8809 N N . TYR B 1 548 ? 15.062 3.064 5.859 1 95.38 548 TYR B N 1
ATOM 8810 C CA . TYR B 1 548 ? 13.859 2.363 5.434 1 95.38 548 TYR B CA 1
ATOM 8811 C C . TYR B 1 548 ? 13.133 1.75 6.625 1 95.38 548 TYR B C 1
ATOM 8813 O O . TYR B 1 548 ? 11.992 1.303 6.5 1 95.38 548 TYR B O 1
ATOM 8821 N N . MET B 1 549 ? 13.688 1.738 7.773 1 93.88 549 MET B N 1
ATOM 8822 C CA . MET B 1 549 ? 13.156 1.01 8.922 1 93.88 549 MET B CA 1
ATOM 8823 C C . MET B 1 549 ? 11.719 1.428 9.219 1 93.88 549 MET B C 1
ATOM 8825 O O . MET B 1 549 ? 10.844 0.578 9.367 1 93.88 549 MET B O 1
ATOM 8829 N N . GLU B 1 550 ? 11.422 2.689 9.234 1 94.31 550 GLU B N 1
ATOM 8830 C CA . GLU B 1 550 ? 10.102 3.158 9.648 1 94.31 550 GLU B CA 1
ATOM 8831 C C . GLU B 1 550 ? 9.055 2.875 8.578 1 94.31 550 GLU B C 1
ATOM 8833 O O . GLU B 1 550 ? 7.855 2.92 8.852 1 94.31 550 GLU B O 1
ATOM 8838 N N . ARG B 1 551 ? 9.453 2.639 7.328 1 93.62 551 ARG B N 1
ATOM 8839 C CA . ARG B 1 551 ? 8.516 2.301 6.262 1 93.62 551 ARG B CA 1
ATOM 8840 C C . ARG B 1 551 ? 7.805 0.983 6.551 1 93.62 551 ARG B C 1
ATOM 8842 O O . ARG B 1 551 ? 6.742 0.708 5.992 1 93.62 551 ARG B O 1
ATOM 8849 N N . ALA B 1 552 ? 8.352 0.206 7.445 1 92.94 552 ALA B N 1
ATOM 8850 C CA . ALA B 1 552 ? 7.754 -1.078 7.809 1 92.94 552 ALA B CA 1
ATOM 8851 C C . ALA B 1 552 ? 6.488 -0.881 8.641 1 92.94 552 ALA B C 1
ATOM 8853 O O . ALA B 1 552 ? 5.715 -1.819 8.828 1 92.94 552 ALA B O 1
ATOM 8854 N N . PHE B 1 553 ? 6.254 0.299 9.102 1 93.06 553 PHE B N 1
ATOM 8855 C CA . PHE B 1 553 ? 5.141 0.538 10.008 1 93.06 553 PHE B CA 1
ATOM 8856 C C . PHE B 1 553 ? 3.975 1.194 9.273 1 93.06 553 PHE B C 1
ATOM 8858 O O . PHE B 1 553 ? 3.027 1.672 9.906 1 93.06 553 PHE B O 1
ATOM 8865 N N . VAL B 1 554 ? 4.023 1.237 7.934 1 88.5 554 VAL B N 1
ATOM 8866 C CA . VAL B 1 554 ? 2.918 1.82 7.184 1 88.5 554 VAL B CA 1
ATOM 8867 C C . VAL B 1 554 ? 2.316 0.771 6.25 1 88.5 554 VAL B C 1
ATOM 8869 O O . VAL B 1 554 ? 2.994 -0.18 5.855 1 88.5 554 VAL B O 1
ATOM 8872 N N . GLY B 1 555 ? 1.019 0.905 5.887 1 74.25 555 GLY B N 1
ATOM 8873 C CA . GLY B 1 555 ? 0.355 0.123 4.855 1 74.25 555 GLY B CA 1
ATOM 8874 C C . GLY B 1 555 ? -0.099 -1.24 5.344 1 74.25 555 GLY B C 1
ATOM 8875 O O . GLY B 1 555 ? -0.373 -2.133 4.535 1 74.25 555 GLY B O 1
ATOM 8876 N N . MET B 1 556 ? -0.119 -1.559 6.57 1 67.19 556 MET B N 1
ATOM 8877 C CA . MET B 1 556 ? -0.423 -2.898 7.062 1 67.19 556 MET B CA 1
ATOM 8878 C C . MET B 1 556 ? -1.889 -3.01 7.469 1 67.19 556 MET B C 1
ATOM 8880 O O . MET B 1 556 ? -2.42 -4.113 7.598 1 67.19 556 MET B O 1
ATOM 8884 N N . ASP B 1 557 ? -2.551 -1.909 7.633 1 61.56 557 ASP B N 1
ATOM 8885 C CA . ASP B 1 557 ? -3.963 -1.951 8 1 61.56 557 ASP B CA 1
ATOM 8886 C C . ASP B 1 557 ? -4.848 -2.086 6.762 1 61.56 557 ASP B C 1
ATOM 8888 O O . ASP B 1 557 ? -4.945 -1.155 5.957 1 61.56 557 ASP B O 1
ATOM 8892 N N . PRO B 1 558 ? -5.418 -3.275 6.637 1 58.28 558 PRO B N 1
ATOM 8893 C CA . PRO B 1 558 ? -6.23 -3.488 5.438 1 58.28 558 PRO B CA 1
ATOM 8894 C C . PRO B 1 558 ? -7.41 -2.525 5.344 1 58.28 558 PRO B C 1
ATOM 8896 O O . PRO B 1 558 ? -7.934 -2.287 4.254 1 58.28 558 PRO B O 1
ATOM 8899 N N . SER B 1 559 ? -7.793 -2.055 6.512 1 55.91 559 SER B N 1
ATOM 8900 C CA . SER B 1 559 ? -8.93 -1.142 6.488 1 55.91 559 SER B CA 1
ATOM 8901 C C . SER B 1 559 ? -8.547 0.201 5.875 1 55.91 559 SER B C 1
ATOM 8903 O O . SER B 1 559 ? -9.422 0.962 5.445 1 55.91 559 SER B O 1
ATOM 8905 N N . GLY B 1 560 ? -7.297 0.375 5.746 1 56.53 560 GLY B N 1
ATOM 8906 C CA . GLY B 1 560 ? -6.797 1.633 5.215 1 56.53 560 GLY B CA 1
ATOM 8907 C C . GLY B 1 560 ? -7.047 2.812 6.133 1 56.53 560 GLY B C 1
ATOM 8908 O O . GLY B 1 560 ? -6.789 3.959 5.766 1 56.53 560 GLY B O 1
ATOM 8909 N N . SER B 1 561 ? -7.676 2.637 7.379 1 48.16 561 SER B N 1
ATOM 8910 C CA . SER B 1 561 ? -8.047 3.713 8.289 1 48.16 561 SER B CA 1
ATOM 8911 C C . SER B 1 561 ? -6.82 4.434 8.828 1 48.16 561 SER B C 1
ATOM 8913 O O . SER B 1 561 ? -6.844 5.648 9.031 1 48.16 561 SER B O 1
ATOM 8915 N N . MET B 1 562 ? -5.969 3.578 9.281 1 56.41 562 MET B N 1
ATOM 8916 C CA . MET B 1 562 ? -4.785 4.207 9.852 1 56.41 562 MET B CA 1
ATOM 8917 C C . MET B 1 562 ? -3.545 3.891 9.023 1 56.41 562 MET B C 1
ATOM 8919 O O . MET B 1 562 ? -3.283 2.729 8.703 1 56.41 562 MET B O 1
ATOM 8923 N N . THR B 1 563 ? -2.939 4.957 8.789 1 64.62 563 THR B N 1
ATOM 8924 C CA . THR B 1 563 ? -1.873 4.785 7.809 1 64.62 563 THR B CA 1
ATOM 8925 C C . THR B 1 563 ? -0.575 4.359 8.492 1 64.62 563 THR B C 1
ATOM 8927 O O . THR B 1 563 ? 0.163 3.523 7.965 1 64.62 563 THR B O 1
ATOM 8930 N N . HIS B 1 564 ? -0.387 4.738 9.93 1 82.94 564 HIS B N 1
ATOM 8931 C CA . HIS B 1 564 ? 0.885 4.406 10.562 1 82.94 564 HIS B CA 1
ATOM 8932 C C . HIS B 1 564 ? 0.672 3.646 11.867 1 82.94 564 HIS B C 1
ATOM 8934 O O . HIS B 1 564 ? -0.176 4.023 12.68 1 82.94 564 HIS B O 1
ATOM 8940 N N . ILE B 1 565 ? 1.345 2.641 12.195 1 88.62 565 ILE B N 1
ATOM 8941 C CA . ILE B 1 565 ? 1.17 1.75 13.336 1 88.62 565 ILE B CA 1
ATOM 8942 C C . ILE B 1 565 ? 1.664 2.436 14.609 1 88.62 565 ILE B C 1
ATOM 8944 O O . ILE B 1 565 ? 1.132 2.199 15.695 1 88.62 565 ILE B O 1
ATOM 8948 N N . LEU B 1 566 ? 2.57 3.359 14.453 1 89.88 566 LEU B N 1
ATOM 8949 C CA . LEU B 1 566 ? 3.209 3.953 15.625 1 89.88 566 LEU B CA 1
ATOM 8950 C C . LEU B 1 566 ? 2.58 5.301 15.961 1 89.88 566 LEU B C 1
ATOM 8952 O O . LEU B 1 566 ? 2.619 5.734 17.109 1 89.88 566 LEU B O 1
ATOM 8956 N N . TYR B 1 567 ? 2.021 5.934 14.906 1 85.5 567 TYR B N 1
ATOM 8957 C CA . TYR B 1 567 ? 1.554 7.297 15.125 1 85.5 567 TYR B CA 1
ATOM 8958 C C . TYR B 1 567 ? 0.066 7.418 14.82 1 85.5 567 TYR B C 1
ATOM 8960 O O . TYR B 1 567 ? -0.385 7.035 13.734 1 85.5 567 TYR B O 1
ATOM 8968 N N . GLY B 1 568 ? -0.627 7.887 15.781 1 76.81 568 GLY B N 1
ATOM 8969 C CA . GLY B 1 568 ? -2.023 8.227 15.547 1 76.81 568 GLY B CA 1
ATOM 8970 C C . GLY B 1 568 ? -2.238 9.695 15.234 1 76.81 568 GLY B C 1
ATOM 8971 O O . GLY B 1 568 ? -1.276 10.445 15.078 1 76.81 568 GLY B O 1
ATOM 8972 N N . MET B 1 569 ? -3.395 10.023 15.055 1 68.62 569 MET B N 1
ATOM 8973 C CA . MET B 1 569 ? -3.729 11.422 14.781 1 68.62 569 MET B CA 1
ATOM 8974 C C . MET B 1 569 ? -3.561 12.273 16.031 1 68.62 569 MET B C 1
ATOM 8976 O O . MET B 1 569 ? -3.314 13.477 15.945 1 68.62 569 MET B O 1
ATOM 8980 N N . THR B 1 570 ? -3.689 11.625 17.156 1 65.12 570 THR B N 1
ATOM 8981 C CA . THR B 1 570 ? -3.398 12.258 18.438 1 65.12 570 THR B CA 1
ATOM 8982 C C . THR B 1 570 ? -2.324 11.477 19.188 1 65.12 570 THR B C 1
ATOM 8984 O O . THR B 1 570 ? -2.012 10.344 18.828 1 65.12 570 THR B O 1
ATOM 8987 N N . GLU B 1 571 ? -1.644 12.203 20.109 1 65.19 571 GLU B N 1
ATOM 8988 C CA . GLU B 1 571 ? -0.639 11.523 20.922 1 65.19 571 GLU B CA 1
ATOM 8989 C C . GLU B 1 571 ? -1.269 10.422 21.766 1 65.19 571 GLU B C 1
ATOM 8991 O O . GLU B 1 571 ? -2.34 10.609 22.344 1 65.19 571 GLU B O 1
ATOM 8996 N N . MET B 1 572 ? -0.67 9.312 21.625 1 71.19 572 MET B N 1
ATOM 8997 C CA . MET B 1 572 ? -1.18 8.156 22.359 1 71.19 572 MET B CA 1
ATOM 8998 C C . MET B 1 572 ? -0.079 7.516 23.203 1 71.19 572 MET B C 1
ATOM 9000 O O . MET B 1 572 ? 1.106 7.684 22.922 1 71.19 572 MET B O 1
ATOM 9004 N N . ASP B 1 573 ? -0.51 6.871 24.234 1 80.06 573 ASP B N 1
ATOM 9005 C CA . ASP B 1 573 ? 0.46 6.223 25.109 1 80.06 573 ASP B CA 1
ATOM 9006 C C . ASP B 1 573 ? 0.726 4.785 24.656 1 80.06 573 ASP B C 1
ATOM 9008 O O . ASP B 1 573 ? 1.494 4.066 25.297 1 80.06 573 ASP B O 1
ATOM 9012 N N . THR B 1 574 ? 0.053 4.438 23.672 1 90.69 574 THR B N 1
ATOM 9013 C CA . THR B 1 574 ? 0.259 3.111 23.109 1 90.69 574 THR B CA 1
ATOM 9014 C C . THR B 1 574 ? 0.008 3.121 21.609 1 90.69 574 THR B C 1
ATOM 9016 O O . THR B 1 574 ? -0.097 4.188 21 1 90.69 574 THR B O 1
ATOM 9019 N N . PHE B 1 575 ? -0.012 1.887 21.047 1 90.94 575 PHE B N 1
ATOM 9020 C CA . PHE B 1 575 ? -0.254 1.798 19.609 1 90.94 575 PHE B CA 1
ATOM 9021 C C . PHE B 1 575 ? -1.629 2.354 19.25 1 90.94 575 PHE B C 1
ATOM 9023 O O . PHE B 1 575 ? -2.633 1.975 19.859 1 90.94 575 PHE B O 1
ATOM 9030 N N . PRO B 1 576 ? -1.703 3.162 18.234 1 83 576 PRO B N 1
ATOM 9031 C CA . PRO B 1 576 ? -2.979 3.768 17.844 1 83 576 PRO B CA 1
ATOM 9032 C C . PRO B 1 576 ? -4.055 2.729 17.531 1 83 576 PRO B C 1
ATOM 9034 O O . PRO B 1 576 ? -5.227 2.932 17.859 1 83 576 PRO B O 1
ATOM 9037 N N . LEU B 1 577 ? -3.727 1.622 16.969 1 83.69 577 LEU B N 1
ATOM 9038 C CA . LEU B 1 577 ? -4.676 0.604 16.531 1 83.69 577 LEU B CA 1
ATOM 9039 C C . LEU B 1 577 ? -5.406 -0.004 17.719 1 83.69 577 LEU B C 1
ATOM 9041 O O . LEU B 1 577 ? -6.508 -0.538 17.578 1 83.69 577 LEU B O 1
ATOM 9045 N N . VAL B 1 578 ? -4.797 0.107 18.906 1 87.62 578 VAL B N 1
ATOM 9046 C CA . VAL B 1 578 ? -5.402 -0.596 20.031 1 87.62 578 VAL B CA 1
ATOM 9047 C C . VAL B 1 578 ? -5.695 0.39 21.156 1 87.62 578 VAL B C 1
ATOM 9049 O O . VAL B 1 578 ? -6.203 0.003 22.203 1 87.62 578 VAL B O 1
ATOM 9052 N N . ALA B 1 579 ? -5.387 1.613 20.953 1 82.06 579 ALA B N 1
ATOM 9053 C CA . ALA B 1 579 ? -5.5 2.627 22 1 82.06 579 ALA B CA 1
ATOM 9054 C C . ALA B 1 579 ? -6.945 2.787 22.453 1 82.06 579 ALA B C 1
ATOM 9056 O O . ALA B 1 579 ? -7.207 3.119 23.609 1 82.06 579 ALA B O 1
ATOM 9057 N N . GLN B 1 580 ? -7.871 2.537 21.609 1 72.81 580 GLN B N 1
ATOM 9058 C CA . GLN B 1 580 ? -9.281 2.803 21.875 1 72.81 580 GLN B CA 1
ATOM 9059 C C . GLN B 1 580 ? -9.883 1.719 22.766 1 72.81 580 GLN B C 1
ATOM 9061 O O . GLN B 1 580 ? -10.953 1.905 23.344 1 72.81 580 GLN B O 1
ATOM 9066 N N . TYR B 1 581 ? -9.266 0.622 22.812 1 81.31 581 TYR B N 1
ATOM 9067 C CA . TYR B 1 581 ? -9.852 -0.501 23.531 1 81.31 581 TYR B CA 1
ATOM 9068 C C . TYR B 1 581 ? -9.625 -0.356 25.031 1 81.31 581 TYR B C 1
ATOM 9070 O O . TYR B 1 581 ? -8.555 0.075 25.469 1 81.31 581 TYR B O 1
ATOM 9078 N N . ALA B 1 582 ? -10.742 -0.611 25.781 1 82.62 582 ALA B N 1
ATOM 9079 C CA . ALA B 1 582 ? -10.727 -0.622 27.25 1 82.62 582 ALA B CA 1
ATOM 9080 C C . ALA B 1 582 ? -11.555 -1.782 27.797 1 82.62 582 ALA B C 1
ATOM 9082 O O . ALA B 1 582 ? -12.523 -2.217 27.156 1 82.62 582 ALA B O 1
ATOM 9083 N N . PRO B 1 583 ? -11.125 -2.295 28.953 1 85.56 583 PRO B N 1
ATOM 9084 C CA . PRO B 1 583 ? -11.828 -3.449 29.516 1 85.56 583 PRO B CA 1
ATOM 9085 C C . PRO B 1 583 ? -13.336 -3.221 29.641 1 85.56 583 PRO B C 1
ATOM 9087 O O . PRO B 1 583 ? -14.117 -4.164 29.516 1 85.56 583 PRO B O 1
ATOM 9090 N N . THR B 1 584 ? -13.766 -2.059 29.844 1 77 584 THR B N 1
ATOM 9091 C CA . THR B 1 584 ? -15.164 -1.738 30.094 1 77 584 THR B CA 1
ATOM 9092 C C . THR B 1 584 ? -15.984 -1.856 28.812 1 77 584 THR B C 1
ATOM 9094 O O . THR B 1 584 ? -17.203 -1.986 28.859 1 77 584 THR B O 1
ATOM 9097 N N . ASN B 1 585 ? -15.391 -1.877 27.734 1 70.94 585 ASN B N 1
ATOM 9098 C CA . ASN B 1 585 ? -16.125 -1.851 26.469 1 70.94 585 ASN B CA 1
ATOM 9099 C C . ASN B 1 585 ? -15.82 -3.082 25.625 1 70.94 585 ASN B C 1
ATOM 9101 O O . ASN B 1 585 ? -15.93 -3.035 24.391 1 70.94 585 ASN B O 1
ATOM 9105 N N . MET B 1 586 ? -15.492 -4.141 26.297 1 81.44 586 MET B N 1
ATOM 9106 C CA . MET B 1 586 ? -15.047 -5.281 25.5 1 81.44 586 MET B CA 1
ATOM 9107 C C . MET B 1 586 ? -16.094 -6.391 25.5 1 81.44 586 MET B C 1
ATOM 9109 O O . MET B 1 586 ? -16.719 -6.66 26.531 1 81.44 586 MET B O 1
ATOM 9113 N N . ASN B 1 587 ? -16.453 -6.867 24.312 1 82.38 587 ASN B N 1
ATOM 9114 C CA . ASN B 1 587 ? -17.172 -8.125 24.109 1 82.38 587 ASN B CA 1
ATOM 9115 C C . ASN B 1 587 ? -16.359 -9.078 23.219 1 82.38 587 ASN B C 1
ATOM 9117 O O . ASN B 1 587 ? -15.211 -8.797 22.875 1 82.38 587 ASN B O 1
ATOM 9121 N N . ASN B 1 588 ? -16.922 -10.219 22.891 1 81.81 588 ASN B N 1
ATOM 9122 C CA . ASN B 1 588 ? -16.172 -11.219 22.141 1 81.81 588 ASN B CA 1
ATOM 9123 C C . ASN B 1 588 ? -15.773 -10.703 20.766 1 81.81 588 ASN B C 1
ATOM 9125 O O . ASN B 1 588 ? -14.664 -10.961 20.297 1 81.81 588 ASN B O 1
ATOM 9129 N N . GLU B 1 589 ? -16.609 -9.992 20.188 1 81.44 589 GLU B N 1
ATOM 9130 C CA . GLU B 1 589 ? -16.344 -9.469 18.844 1 81.44 589 GLU B CA 1
ATOM 9131 C C . GLU B 1 589 ? -15.258 -8.398 18.875 1 81.44 589 GLU B C 1
ATOM 9133 O O . GLU B 1 589 ? -14.352 -8.406 18.031 1 81.44 589 GLU B O 1
ATOM 9138 N N . THR B 1 590 ? -15.367 -7.547 19.812 1 82.38 590 THR B N 1
ATOM 9139 C CA . THR B 1 590 ? -14.383 -6.48 19.922 1 82.38 590 THR B CA 1
ATOM 9140 C C . THR B 1 590 ? -13.023 -7.043 20.344 1 82.38 590 THR B C 1
ATOM 9142 O O . THR B 1 590 ? -11.984 -6.523 19.938 1 82.38 590 THR B O 1
ATOM 9145 N N . MET B 1 591 ? -13.102 -8.094 21.125 1 87.31 591 MET B N 1
ATOM 9146 C CA . MET B 1 591 ? -11.859 -8.75 21.531 1 87.31 591 MET B CA 1
ATOM 9147 C C . MET B 1 591 ? -11.164 -9.367 20.328 1 87.31 591 MET B C 1
ATOM 9149 O O . MET B 1 591 ? -9.938 -9.266 20.203 1 87.31 591 MET B O 1
ATOM 9153 N N . ALA B 1 592 ? -11.945 -9.961 19.484 1 85.5 592 ALA B N 1
ATOM 9154 C CA . ALA B 1 592 ? -11.391 -10.57 18.281 1 85.5 592 ALA B CA 1
ATOM 9155 C C . ALA B 1 592 ? -10.773 -9.516 17.375 1 85.5 592 ALA B C 1
ATOM 9157 O O . ALA B 1 592 ? -9.68 -9.711 16.828 1 85.5 592 ALA B O 1
ATOM 9158 N N . THR B 1 593 ? -11.406 -8.461 17.25 1 84.38 593 THR B N 1
ATOM 9159 C CA . THR B 1 593 ? -10.914 -7.359 16.422 1 84.38 593 THR B CA 1
ATOM 9160 C C . THR B 1 593 ? -9.641 -6.766 17 1 84.38 593 THR B C 1
ATOM 9162 O O . THR B 1 593 ? -8.703 -6.445 16.281 1 84.38 593 THR B O 1
ATOM 9165 N N . MET B 1 594 ? -9.672 -6.59 18.297 1 87.81 594 MET B N 1
ATOM 9166 C CA . MET B 1 594 ? -8.492 -6.07 18.969 1 87.81 594 MET B CA 1
ATOM 9167 C C . MET B 1 594 ? -7.285 -6.973 18.734 1 87.81 594 MET B C 1
ATOM 9169 O O . MET B 1 594 ? -6.188 -6.492 18.438 1 87.81 594 MET B O 1
ATOM 9173 N N . MET B 1 595 ? -7.488 -8.227 18.797 1 91.19 595 MET B N 1
ATOM 9174 C CA . MET B 1 595 ? -6.387 -9.172 18.625 1 91.19 595 MET B CA 1
ATOM 9175 C C . MET B 1 595 ? -5.914 -9.18 17.172 1 91.19 595 MET B C 1
ATOM 9177 O O . MET B 1 595 ? -4.742 -9.453 16.906 1 91.19 595 MET B O 1
ATOM 9181 N N . GLU B 1 596 ? -6.824 -8.945 16.266 1 88.44 596 GLU B N 1
ATOM 9182 C CA . GLU B 1 596 ? -6.418 -8.742 14.875 1 88.44 596 GLU B CA 1
ATOM 9183 C C . GLU B 1 596 ? -5.48 -7.547 14.75 1 88.44 596 GLU B C 1
ATOM 9185 O O . GLU B 1 596 ? -4.48 -7.605 14.023 1 88.44 596 GLU B O 1
ATOM 9190 N N . HIS B 1 597 ? -5.801 -6.52 15.43 1 88.44 597 HIS B N 1
ATOM 9191 C CA . HIS B 1 597 ? -4.953 -5.332 15.43 1 88.44 597 HIS B CA 1
ATOM 9192 C C . HIS B 1 597 ? -3.592 -5.625 16.047 1 88.44 597 HIS B C 1
ATOM 9194 O O . HIS B 1 597 ? -2.566 -5.148 15.547 1 88.44 597 HIS B O 1
ATOM 9200 N N . VAL B 1 598 ? -3.602 -6.387 17.078 1 92.69 598 VAL B N 1
ATOM 9201 C CA . VAL B 1 598 ? -2.355 -6.789 17.719 1 92.69 598 VAL B CA 1
ATOM 9202 C C . VAL B 1 598 ? -1.495 -7.574 16.734 1 92.69 598 VAL B C 1
ATOM 9204 O O . VAL B 1 598 ? -0.273 -7.41 16.703 1 92.69 598 VAL B O 1
ATOM 9207 N N . SER B 1 599 ? -2.141 -8.352 15.938 1 92.31 599 SER B N 1
ATOM 9208 C CA . SER B 1 599 ? -1.428 -9.125 14.93 1 92.31 599 SER B CA 1
ATOM 9209 C C . SER B 1 599 ? -0.749 -8.219 13.906 1 92.31 599 SER B C 1
ATOM 9211 O O . SER B 1 599 ? 0.385 -8.477 13.492 1 92.31 599 SER B O 1
ATOM 9213 N N . PHE B 1 600 ? -1.401 -7.207 13.5 1 90.44 600 PHE B N 1
ATOM 9214 C CA . PHE B 1 600 ? -0.821 -6.27 12.547 1 90.44 600 PHE B CA 1
ATOM 9215 C C . PHE B 1 600 ? 0.384 -5.559 13.156 1 90.44 600 PHE B C 1
ATOM 9217 O O . PHE B 1 600 ? 1.379 -5.316 12.469 1 90.44 600 PHE B O 1
ATOM 9224 N N . ILE B 1 601 ? 0.258 -5.203 14.414 1 94 601 ILE B N 1
ATOM 9225 C CA . ILE B 1 601 ? 1.374 -4.574 15.109 1 94 601 ILE B CA 1
ATOM 9226 C C . ILE B 1 601 ? 2.557 -5.539 15.164 1 94 601 ILE B C 1
ATOM 9228 O O . ILE B 1 601 ? 3.686 -5.168 14.828 1 94 601 ILE B O 1
ATOM 9232 N N . GLN B 1 602 ? 2.273 -6.738 15.562 1 95 602 GLN B N 1
ATOM 9233 C CA . GLN B 1 602 ? 3.307 -7.766 15.648 1 95 602 GLN B CA 1
ATOM 9234 C C . GLN B 1 602 ? 4.008 -7.949 14.305 1 95 602 GLN B C 1
ATOM 9236 O O . GLN B 1 602 ? 5.242 -7.973 14.242 1 95 602 GLN B O 1
ATOM 9241 N N . CYS B 1 603 ? 3.25 -8.07 13.297 1 93.38 603 CYS B N 1
ATOM 9242 C CA . CYS B 1 603 ? 3.783 -8.273 11.961 1 93.38 603 CYS B CA 1
ATOM 9243 C C . CYS B 1 603 ? 4.668 -7.109 11.531 1 93.38 603 CYS B C 1
ATOM 9245 O O . CYS B 1 603 ? 5.715 -7.309 10.914 1 93.38 603 CYS B O 1
ATOM 9247 N N . SER B 1 604 ? 4.25 -5.934 11.797 1 93.81 604 SER B N 1
ATOM 9248 C CA . SER B 1 604 ? 5.012 -4.742 11.438 1 93.81 604 SER B CA 1
ATOM 9249 C C . SER B 1 604 ? 6.344 -4.695 12.172 1 93.81 604 SER B C 1
ATOM 9251 O O . SER B 1 604 ? 7.375 -4.363 11.586 1 93.81 604 SER B O 1
ATOM 9253 N N . VAL B 1 605 ? 6.32 -5 13.445 1 96.5 605 VAL B N 1
ATOM 9254 C CA . VAL B 1 605 ? 7.539 -4.996 14.25 1 96.5 605 VAL B CA 1
ATOM 9255 C C . VAL B 1 605 ? 8.5 -6.062 13.734 1 96.5 605 VAL B C 1
ATOM 9257 O O . VAL B 1 605 ? 9.703 -5.812 13.602 1 96.5 605 VAL B O 1
ATOM 9260 N N . GLN B 1 606 ? 7.98 -7.191 13.414 1 95.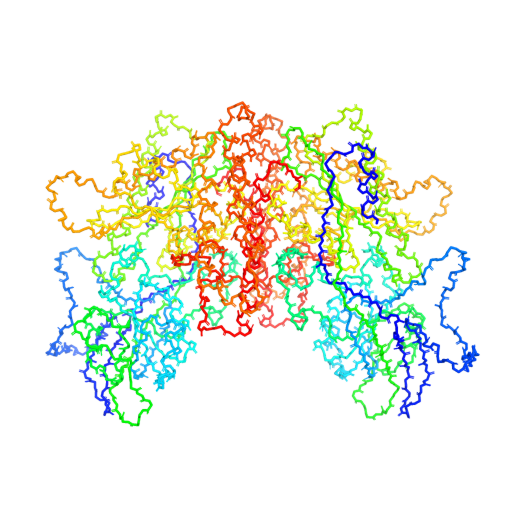62 606 GLN B N 1
ATOM 9261 C CA . GLN B 1 606 ? 8.812 -8.266 12.875 1 95.62 606 GLN B CA 1
ATOM 9262 C C . GLN B 1 606 ? 9.422 -7.871 11.531 1 95.62 606 GLN B C 1
ATOM 9264 O O . GLN B 1 606 ? 10.586 -8.164 11.266 1 95.62 606 GLN B O 1
ATOM 9269 N N . SER B 1 607 ? 8.625 -7.258 10.742 1 93.88 607 SER B N 1
ATOM 9270 C CA . SER B 1 607 ? 9.117 -6.777 9.461 1 93.88 607 SER B CA 1
ATOM 9271 C C . SER B 1 607 ? 10.25 -5.773 9.641 1 93.88 607 SER B C 1
ATOM 9273 O O . SER B 1 607 ? 11.258 -5.828 8.93 1 93.88 607 SER B O 1
ATOM 9275 N N . ALA B 1 608 ? 10.062 -4.84 10.547 1 95.69 608 ALA B N 1
ATOM 9276 C CA . ALA B 1 608 ? 11.102 -3.855 10.836 1 95.69 608 ALA B CA 1
ATOM 9277 C C . ALA B 1 608 ? 12.375 -4.535 11.336 1 95.69 608 ALA B C 1
ATOM 9279 O O . ALA B 1 608 ? 13.484 -4.125 10.984 1 95.69 608 ALA B O 1
ATOM 9280 N N . THR B 1 609 ? 12.227 -5.562 12.148 1 96.62 609 THR B N 1
ATOM 9281 C CA . THR B 1 609 ? 13.359 -6.312 12.68 1 96.62 609 THR B CA 1
ATOM 9282 C C . THR B 1 609 ? 14.156 -6.953 11.547 1 96.62 609 THR B C 1
ATOM 9284 O O . THR B 1 609 ? 15.383 -6.844 11.5 1 96.62 609 THR B O 1
ATOM 9287 N N . LEU B 1 610 ? 13.461 -7.594 10.656 1 94.44 610 LEU B N 1
ATOM 9288 C CA . LEU B 1 610 ? 14.117 -8.242 9.523 1 94.44 610 LEU B CA 1
ATOM 9289 C C . LEU B 1 610 ? 14.836 -7.219 8.656 1 94.44 610 LEU B C 1
ATOM 9291 O O . LEU B 1 610 ? 15.922 -7.488 8.141 1 94.44 610 LEU B O 1
ATOM 9295 N N . SER B 1 611 ? 14.289 -6.078 8.516 1 93.12 611 SER B N 1
ATOM 9296 C CA . SER B 1 611 ? 14.875 -5.031 7.684 1 93.12 611 SER B CA 1
ATOM 9297 C C . SER B 1 611 ? 16.188 -4.523 8.273 1 93.12 611 SER B C 1
ATOM 9299 O O . SER B 1 611 ? 17.047 -4.031 7.551 1 93.12 611 SER B O 1
ATOM 9301 N N . LEU B 1 612 ? 16.375 -4.633 9.547 1 95 612 LEU B N 1
ATOM 9302 C CA . LEU B 1 612 ? 17.547 -4.09 10.227 1 95 612 LEU B CA 1
ATOM 9303 C C . LEU B 1 612 ? 18.703 -5.07 10.172 1 95 612 LEU B C 1
ATOM 9305 O O . LEU B 1 612 ? 19.859 -4.684 10.398 1 95 612 LEU B O 1
ATOM 9309 N N . LYS B 1 613 ? 18.422 -6.277 9.852 1 92.56 613 LYS B N 1
ATOM 9310 C CA . LYS B 1 613 ? 19.469 -7.293 9.859 1 92.56 613 LYS B CA 1
ATOM 9311 C C . LYS B 1 613 ? 20.422 -7.129 8.672 1 92.56 613 LYS B C 1
ATOM 9313 O O . LYS B 1 613 ? 19.984 -6.801 7.566 1 92.56 613 LYS B O 1
ATOM 9318 N N . MET B 1 614 ? 21.688 -7.367 8.898 1 89.25 614 MET B N 1
ATOM 9319 C CA . MET B 1 614 ? 22.703 -7.227 7.859 1 89.25 614 MET B CA 1
ATOM 9320 C C . MET B 1 614 ? 22.766 -8.477 6.992 1 89.25 614 MET B C 1
ATOM 9322 O O . MET B 1 614 ? 23.188 -8.414 5.832 1 89.25 614 MET B O 1
ATOM 9326 N N . ASP B 1 615 ? 22.391 -9.562 7.59 1 81.75 615 ASP B N 1
ATOM 9327 C CA . ASP B 1 615 ? 22.359 -10.805 6.828 1 81.75 615 ASP B CA 1
ATOM 9328 C C . ASP B 1 615 ? 20.922 -11.188 6.473 1 81.75 615 ASP B C 1
ATOM 9330 O O . ASP B 1 615 ? 20.016 -11.016 7.281 1 81.75 615 ASP B O 1
ATOM 9334 N N . PHE B 1 616 ? 20.75 -11.422 5.113 1 73.69 616 PHE B N 1
ATOM 9335 C CA . PHE B 1 616 ? 19.422 -11.836 4.711 1 73.69 616 PHE B CA 1
ATOM 9336 C C . PHE B 1 616 ? 19.094 -13.227 5.242 1 73.69 616 PHE B C 1
ATOM 9338 O O . PHE B 1 616 ? 19.625 -14.227 4.738 1 73.69 616 PHE B O 1
ATOM 9345 N N . SER B 1 617 ? 19.078 -13.469 6.652 1 59.91 617 SER B N 1
ATOM 9346 C CA . SER B 1 617 ? 18.75 -14.758 7.258 1 59.91 617 SER B CA 1
ATOM 9347 C C . SER B 1 617 ? 17.281 -14.82 7.664 1 59.91 617 SER B C 1
ATOM 9349 O O . SER B 1 617 ? 16.672 -13.789 7.988 1 59.91 617 SER B O 1
#

Solvent-accessible surface area (backbone atoms only — not comparable to full-atom values): 64007 Å² total; per-residue (Å²): 108,58,67,57,48,49,51,53,45,40,71,58,65,51,82,47,67,44,76,48,70,32,56,28,64,38,50,42,76,29,50,84,39,67,16,35,41,31,33,26,40,71,87,66,47,75,76,44,79,43,79,62,46,43,49,77,74,77,69,80,77,76,73,68,78,80,74,72,72,78,73,68,68,80,62,74,68,68,74,76,58,87,71,86,67,74,83,49,46,52,60,36,59,55,36,18,55,45,79,42,66,23,44,64,30,46,35,49,62,29,42,68,67,45,51,49,52,38,47,74,66,47,33,73,46,64,53,18,25,38,36,26,50,48,40,85,53,57,51,40,56,27,52,50,39,41,50,74,52,43,30,47,32,37,35,32,31,69,44,67,65,46,42,66,56,24,44,71,70,36,70,65,45,57,57,41,42,42,76,46,68,19,37,72,41,28,74,88,42,36,40,42,88,69,46,50,65,54,58,73,90,72,33,95,58,56,77,38,33,40,38,55,48,52,62,67,56,47,51,56,54,43,61,69,46,52,59,47,70,44,54,78,88,60,49,67,53,59,100,54,72,50,27,34,22,52,52,84,61,88,70,78,56,58,27,40,35,42,32,40,45,55,38,73,45,79,41,74,31,46,25,36,36,36,52,46,74,17,73,71,35,54,67,34,29,42,33,40,34,24,32,48,52,47,81,56,36,16,67,55,90,80,52,34,69,47,16,20,51,29,9,42,50,32,44,50,50,38,52,50,52,53,37,53,40,39,75,72,65,56,70,42,31,20,10,38,34,41,35,40,21,15,43,50,57,42,20,27,22,27,43,28,30,50,39,46,51,40,40,64,45,43,66,74,22,41,49,32,39,40,27,40,42,43,26,41,87,78,26,64,26,35,37,37,23,24,31,46,36,46,44,61,43,52,51,49,37,23,48,77,68,73,39,53,89,39,50,42,79,43,67,43,42,52,72,64,65,47,31,47,40,31,34,59,52,16,29,48,32,34,40,38,31,34,26,60,49,88,67,67,82,69,70,72,73,73,74,78,68,68,52,53,54,56,53,51,29,50,43,52,45,46,46,50,50,55,56,23,60,40,87,60,63,69,60,30,58,56,45,43,36,52,50,50,52,48,20,52,51,45,46,39,72,65,39,40,66,59,31,53,73,68,75,44,80,62,60,55,42,53,49,32,51,50,52,28,37,53,45,31,51,50,51,53,53,49,73,70,32,65,78,59,53,66,37,67,61,49,38,51,52,52,38,48,30,64,45,48,36,54,36,35,40,28,76,69,44,87,81,61,80,53,40,24,53,75,41,31,66,49,78,64,73,30,42,44,80,56,58,82,67,49,76,91,73,59,50,74,66,54,48,52,51,47,45,43,42,48,22,48,50,30,48,26,42,43,32,28,32,60,42,56,46,90,60,94,121,108,56,67,58,48,48,49,52,45,41,73,59,64,52,83,48,67,46,77,48,70,31,56,27,65,38,50,40,80,30,50,85,38,67,15,35,42,33,33,25,39,72,87,65,46,76,76,43,80,42,79,62,47,44,51,75,74,76,65,82,79,75,67,65,77,79,76,71,72,76,75,65,69,81,62,76,66,67,73,76,59,88,68,88,67,76,83,53,47,52,60,36,61,54,36,18,56,45,75,43,66,23,44,65,30,46,35,46,60,29,41,69,68,46,50,48,51,38,48,73,66,48,33,75,44,65,51,18,24,37,37,26,49,47,39,83,53,59,51,40,55,27,51,50,38,39,49,73,51,41,29,47,30,38,35,31,30,69,46,67,65,46,43,68,55,24,45,72,70,35,69,65,47,57,57,40,43,42,76,46,67,19,36,72,42,27,74,87,43,37,40,41,89,70,47,50,65,54,56,74,88,72,32,95,58,55,76,39,33,41,38,54,49,53,62,67,57,47,51,56,53,43,59,69,47,52,60,45,69,43,55,78,90,60,50,66,54,59,101,54,72,48,28,34,22,51,51,85,61,90,71,78,57,58,28,40,35,41,31,39,45,55,39,74,46,79,42,77,29,47,24,35,37,35,52,45,75,16,74,72,35,54,69,34,30,42,34,40,33,24,32,47,53,45,81,55,34,15,64,58,89,77,52,34,68,48,16,20,52,28,10,43,49,33,42,52,50,38,51,49,53,51,36,53,40,40,75,73,65,56,70,44,32,20,10,38,33,42,35,38,20,15,44,50,57,43,19,27,23,27,42,29,30,50,41,46,52,39,40,62,46,44,67,74,23,40,49,33,38,39,27,40,42,44,28,43,87,76,27,64,25,34,36,37,24,24,31,46,37,45,44,60,44,53,51,49,38,23,49,77,67,72,39,53,87,39,51,42,80,41,68,44,43,52,71,64,62,48,32,45,42,31,33,60,55,16,28,49,32,34,42,38,31,32,27,60,50,88,65,68,82,69,72,72,73,73,72,79,66,68,52,51,54,56,54,50,28,51,44,51,44,48,44,50,51,55,55,24,60,40,88,63,62,67,61,31,59,55,45,43,36,51,50,52,54,47,20,53,49,45,46,40,71,65,40,40,66,58,31,52,76,68,75,44,80,62,60,51,43,53,48,31,51,50,50,29,38,52,46,30,51,51,49,53,53,49,72,70,32,64,79,59,53,66,36,68,60,50,38,51,52,51,38,48,30,64,46,50,36,53,38,34,40,28,76,70,45,87,81,62,79,53,40,24,52,77,42,30,64,48,80,63,72,28,42,45,81,55,59,82,67,48,74,90,73,58,50,75,68,53,48,51,50,48,44,42,41,50,22,48,52,30,48,26,41,42,30,28,33,61,42,57,46,90,58,93,120

Sequence (1234 aa):
MSNVMAQQLRDLGFTNVRVSSYNVLTSHPDMSHMSTLQTIDHDGQVLYSETLYGNEKDTGDGRKPSNDAKRAVGSVQYESDSTNNPPTVMYMPFSGSGQVQGELVYVHYASQGDLLLLTESNIDLSGKIAIARQGTMMVADQVRNVEEGGMKGLLLFTDPADMDVIMMMGTERLVGMTGIMGDPLTPGCPAMDGIRRMPMDKAKLPSIPVQPVSTQLAVSLLSNMTGREAPLDWQGGFNVTYHMGRRKTKRPTWTVQLDLSNMQQQQEVHDVVVTITGMQMPDEYIILGGHFASMMSSMGGMTSRTADAGSMSMFMETATVMSQMMSAGWQPQRSVVLGMWGGAEYGHAGSMEWVEEHRSILSERAVSYIDLDTVMAHDSMVVAQTSPLLKGLIMEAADMLELTQVIQPAMLSGVGDHVAFSHMIGIPSVRLYATRGVMKEVSTGSPTTKSMHKSVAQLATQTVLMLADSDMIPFDSGAVAEMLVGYVDSFDSKMGDMLSVSNMTMDNLQVAVSDFMAATAEMQSMMRNPSMMESSITMTMVNHRLMYMERAFVGMDPSGSMTHILYGMTEMDTFPLVAQYAPTNMNNETMATMMEHVSFIQCSVQSATLSLKMDFSMSNVMAQQLRDLGFTNVRVSSYNVLTSHPDMSHMSTLQTIDHDGQVLYSETLYGNEKDTGDGRKPSNDAKRAVGSVQYESDSTNNPPTVMYMPFSGSGQVQGELVYVHYASQGDLLLLTESNIDLSGKIAIARQGTMMVADQVRNVEEGGMKGLLLFTDPADMDVIMMMGTERLVGMTGIMGDPLTPGCPAMDGIRRMPMDKAKLPSIPVQPVSTQLAVSLLSNMTGREAPLDWQGGFNVTYHMGRRKTKRPTWTVQLDLSNMQQQQEVHDVVVTITGMQMPDEYIILGGHFASMMSSMGGMTSRTADAGSMSMFMETATVMSQMMSAGWQPQRSVVLGMWGGAEYGHAGSMEWVEEHRSILSERAVSYIDLDTVMAHDSMVVAQTSPLLKGLIMEAADMLELTQVIQPAMLSGVGDHVAFSHMIGIPSVRLYATRGVMKEVSTGSPTTKSMHKSVAQLATQTVLMLADSDMIPFDSGAVAEMLVGYVDSFDSKMGDMLSVSNMTMDNLQVAVSDFMAATAEMQSMMRNPSMMESSITMTMVNHRLMYMERAFVGMDPSGSMTHILYGMTEMDTFPLVAQYAPTNMNNETMATMMEHVSFIQCSVQSATLSLKMDFS

pLDDT: mean 83.38, std 18.85, range [24.98, 98.75]

InterPro domains:
  IPR003137 PA domain [PF02225] (100-167)
  IPR007484 Peptidase M28 [PF04389] (272-434)
  IPR036757 Transferrin receptor-like, dimerisation domain superfamily [G3DSA:1.20.930.40] (481-616)
  IPR036757 Transferrin receptor-like, dimerisation domain superfamily [SSF47672] (474-613)
  IPR039373 Transferrin receptor protein 1/Glutamate carboxypeptidase 2-like [PTHR10404] (3-613)
  IPR046450 PA domain superfamily [SSF52025] (78-273)

Organism: Acanthaster planci (NCBI:txid133434)

Secondary structure (DSSP, 8-state):
-HHHHHHHHHHTT-S-EEEEEEEEEEEEE-TTS-EEEEEE-TTS-EEEEEEEE------SS-------S------------SS---------TTPPPEEEEE-EEE-TT--HHHHHHHHHTTB--TT-EEEEE-SSS-HHHHHHHHHHTT-SEEEEE--GGGHHHHHHH-GGGTT---S--S-TTSTTS-S-TTPPPPPGGGS----S-EEE--HHHHHHHHHT--SEEPPGGG--SSSS--EEE-BS--S---EEEEEE-EEEEEEEEEEEEEEE--SSEEEEEEEEEEE---S---S-TTTHHHHHHHHHHHHHHHHHHHHHHHHTT---SEEEEEEEEP-GGGTSHHHHHHHHHTHHHHHHHEEEEEEE----TT--EEEEEE-HHHHHHHHHHHHHTT-GGGEEEEE--S-STHHHHHHHH---EEEEEEE--S-------------HHHHHHHHHHHHHHHHHH-SS----HHHHHHHHHHHHHHHHHHHHHHHHHTT---HHHHHHHHHHHHHHHHHHHHHT-HHHHT-HHHHHHHHHHHHHGGGGGBS--TT-S-SBSS--SS--SS-HHHHT--GGG--HHHHHHHHHHHHHHHHHHHHHHHHH-SS--/-HHHHHHHHHHTT-S-EEEEEEEEEEEEE-TTS-EEEEEE-TTS-EEEEEEEE------TT-----TTS---S--------SS---------TT---EEEEE-EEE-TT--HHHHHHHHHTTB--TT-EEEEE-SSS-HHHHHHHHHHTT-SEEEEE--GGGHHHHHHH-GGGGT---S--S-TTSTTS-S-TTPPPPPGGGS----S-EEE--HHHHHHHHHH--SEEPPGGG--SSSS--EEE-BS--S---EEEEEE-EEEEEEEEEEEEEEE--SSEEEEEEEEEEEPPPS---S-TTTHHHHHHHHHHHHHHHHHHHHHHHHTT---SEEEEEEEEP-GGGTSHHHHHHHHHTHHHHHHHEEEEEEE----TT--EEEEEE-HHHHHHHHHHHHHTT-GGGEEEEE--S-STHHHHHHHH---EEEEEEE--S-------------HHHHHHHHHHHHHHHHHH-SS----HHHHHHHHHHHHHHHHHHHHHHHHHTT---HHHHHHHHHHHHHHHHHHHHHT-HHHHT-HHHHHHHHHHHHHGGGGGBS--TT-S-SBSS--SS--SS-HHHHT--GGG--HHHHHHHHHHHHHHHHHHHHHHHHH-SS--